Protein 1KOL (pdb70)

Foldseek 3Di:
DKWAWFQADPLFIAIDRDDADDQAAQVRHHDQQKFKWQFFKFFDDPQVLCVSNQFDPDDGGQGATQQTWGFTQGHGPNHDPDDGGFIWGFAQKQAQCPDPCVVVLVSQFHDPQAPQGGIAGARHPRHRPQHHDRMRMHMHGNCNRGIDTADPPPLCLVLVLVLSCLNAQLLLLLQQCVQQPQAAAFEEEEEDLALNSLSVQLNSVLRRYPAYEYEDQDVQSQVLQVVVPHHYDHQLAQPDQLVVVCVVPVGSATQGYEYQAAQQDFAGYNVRRVDGARQRVVQVNLVHHAALTEYGYSHDFAQATPPDDDPCSRRRHHDHPVVSSVVRNYHYHYDGRSSVVPSVVVSVCVSVVVTSSSSSQAEDEDESNCVRVVSVVVSVPRSHIYMYRHVPNDPD/DKWFWFQAPPLFI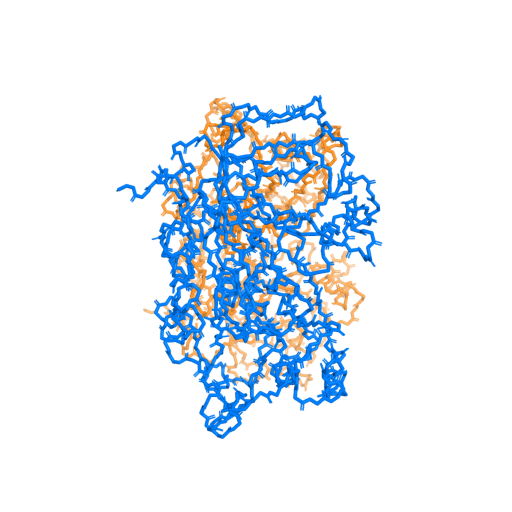AIDRDDQDDQAAQVRHHDQQKFKWQFFKFWDDVQNLCVSNQFAPQDGGQGATQQTWGFGQGGGPPHDPDDGGFTWGFAQKQAQCPDPCVVVLVSQFHPPQAPPGGIAGARHPRHNRQHHDNMRMHMHGNCNRGIDTAPDPVLCLVLVLVLSCLNAQLLLLLQQCVQQVQAAAFEEEEEDLALNSLSVQLNSVLRRYPAYEYEDQDVQSQVLLVVVPHHYDHQLAQPDQLNVVCVVPVGSATQGYEYQAAQQAFAGYNVRRVHGARQRVVQVNLVHHAALTEGRYSHDQDQATPPDPDPCSRRRHHDHPVVSSVVRNYHYHYGGRSSVVCSVVVSVCVSVVVTSSSSSQAEDEDESNCVRVVSVVVSVPNSYIYMYRHVCPNPD

InterPro domains:
  IPR002328 Alcohol dehydrogenase, zinc-type, conserved site [PS00059] (67-81)
  IPR007698 Alanine dehydrogenase/pyridine nucleotide transhydrogenase, NAD(H)-binding domain [PF01262] (183-229)
  IPR011032 GroES-like superfamily [SSF50129] (4-188)
  IPR013154 Alcohol dehydrogenase-like, N-terminal [PF08240] (35-154)
  IPR014184 Formaldehyde dehydrogenase, glutathione-independent [TIGR02819] (2-395)
  IPR036291 NAD(P)-binding domain superfamily [SSF51735] (162-356)

Sequence (792 aa):
GNRGVVYLGSGKVEVQKIDYPKMQDPRGKKIEHGVILKVVSTNICGSDQHMVRGRTTAQVGLVLGHEITGEVIEKGRDVENLQIGDLVSVPFNVACGRCRSCKEMHTGVCLTVNPARAGGAYGYVDMGDWTGGQAEYVLVPYADFNLLKLPDRDKAMEKIRDLTCLSDILPTGYHGAVTAGVGPGSTVYVAGAGPVGLAAAASARLLGAAVVIVGDLNPARLAHAKAQGFEIADLSLDTPLHEQIAALLGEPEVDCAVDAVGFEARGHGHEGAKHEAPATVLNSLMQVTRVAGKIGIPGLYVTEDPGAVDAAAKIGSLSIRFGLGWAKSHSFHTGQTPVMKYNRALMQAIMWDRINIAEVVGVQVISLDDAPRGYGEFDAGVPKKFVIDPHKTFSAGNRGVVYLGSGKVEVQKIDYPKMQDPRGKKIEHGVILKVVSTNICGSDQHMVRGRTTAQVGLVLGHEITGEVIEKGRDVENLQIGDLVSVPFNVACGRCRSCKEMHTGVCLTVNPARAGGAYGYVDMGDWTGGQAEYVLVPYADFNLLKLPDRDKAMEKIRDLTCLSDILPTGYHGAVTAGVGPGSTVYVAGAGPVGLAAAASARLLGAAVVIVGDLNPARLAHAKAQGFEIADLSLDTPLHEQIAALLGEPEVDCAVDAVGFEARGHGHEGAKHEAPATVLNSLMQVTRVAGKIGIPGLYVTEDPGAVDAAAKIGSLSIRFGLGWAKSHSFHTGQTPVMKYNRALMQAIMWDRINIAEVVGVQVISLDDAPRGYGEFDAGVPKKFVIDPHKTFSA

B-factor: mean 18.4, std 9.2, range [7.93, 66.91]

Nearest PDB structures (foldseek):
  1kol-assembly1_A  TM=1.002E+00  e=2.043E-96  Pseudomonas putida
  4jlw-assembly1_D  TM=1.001E+00  e=5.997E-88  Pseudomonas aeruginosa LESB58
  2dph-assembly1_A  TM=9.824E-01  e=1.045E-66  Pseudomonas putida
  7xy9-assembly1_C  TM=7.991E-01  e=5.340E-27  Thermoanaerobacter brockii
  3fpc-assembly1_C  TM=8.073E-01  e=2.309E-26  Thermoanaerobacter brockii

Secondary structure (DSSP, 8-state):
-EEEEEEEETTEEEEEEEPPP-SB-TTS-B-SS-EEEEEEEEE--HHHHHHHTT-S-PPTTPBP---EEEEEEEE-TT--S--TT-EEE--SEE--SSSHHHHTT-GGG-SSS-SSSS-EEBT-TTS--BPP-SBSEEEESSHHHH-EEPS-HHHHHHTHHHHGGGGTHHHHHHHHHHHTT--TT-EEEEE--SHHHHHHHHHHHHTT-SEEEEEES-HHHHHHHHHTT-EEEETTSSS-HHHHHHHHHSSS-EEEEEE---TT-B-SSTTGGGSB-TTHHHHHHHHHEEEEEEEEE-S---S--TT-SSHHHHTT-----HHHHHHTT-EEEESS--HHHHHHHHHHHHHTTS--HHHHHTEEEE-GGGHHHHHHHHHHT-S-EEEE-TT-SS--/-EEEEEEEETTEEEEEEEPPP-SB-TTS-B-SS-EEEEEEEEE--HHHHHHHTT-S-PPTTPBP---EEEEEEEE-TT--S--TT-EEE--SEE--SSSHHHHTT-GGG-SSS-SSSS-EEBT-TTS--BPP-SBSEEEESSHHHH-EEPSSHHHHHHTHHHHGGGGTHHHHHHHHHHHTT--TT-EEEEE--SHHHHHHHHHHHHTT-SEEEEEES-HHHHHHHHHTT-EEEETTSSS-HHHHHHHHHSSS-EEEEEE-S-TT-B-SSTTGGGSB-TTHHHHHHHHHEEEEEEEEE-S---S--TT-SSTTGGGT-----HHHHHHTT-EEEESS--GGGTHHHHHHHHHTTS--HHHHHTEEEE-GGGHHHHHHHHHTT-S-EEEE-TT-SS--

GO terms:
  GO:0140087 acetaldehyde dehydrogenase (NAD+) activity (F, EXP)
  GO:0018467 formaldehyde dehydrogenase (NAD+) activity (F, EXP)
  GO:0047895 formaldehyde dismutase activity (F, EXP)

Solvent-accessible surface area: 30497 Å² total; per-residue (Å²): 86,8,70,0,0,6,14,58,10,114,48,134,15,76,33,63,174,26,118,85,20,119,35,57,30,50,86,39,129,185,20,84,18,0,0,3,0,72,0,6,0,0,0,0,4,28,21,0,31,19,2,12,97,30,26,10,67,20,142,98,45,43,21,0,0,2,0,0,0,0,32,0,57,79,77,7,220,62,11,143,94,6,109,101,33,28,14,0,0,0,1,7,1,0,0,3,20,133,11,175,13,4,148,92,106,101,3,5,70,0,95,80,4,9,103,87,106,44,1,0,0,1,0,15,20,58,13,5,113,12,81,1,0,0,0,29,40,3,21,0,0,38,0,51,62,2,21,20,115,8,32,103,142,118,128,0,36,134,36,0,92,22,0,0,0,0,0,7,0,0,0,11,0,21,25,0,0,55,31,1,37,10,16,13,0,12,15,0,1,0,4,7,0,13,10,28,0,2,0,0,0,1,0,0,75,6,15,0,2,6,11,7,0,0,0,22,44,34,99,46,30,6,61,34,0,114,84,35,59,8,44,48,0,30,9,34,91,112,63,59,12,64,87,22,0,33,91,63,35,74,68,63,38,0,24,4,0,0,0,17,48,0,9,26,1,114,8,63,12,107,108,27,16,109,112,43,37,14,12,23,7,15,44,15,0,0,83,2,0,68,96,72,8,97,0,0,11,21,11,32,59,29,76,95,3,70,40,12,76,76,76,47,5,95,115,30,65,35,104,70,157,117,52,34,0,182,76,24,80,19,40,64,63,103,40,54,3,15,0,50,115,17,7,114,23,1,15,47,0,2,31,86,103,65,19,88,0,12,97,1,1,14,28,63,36,11,28,2,94,34,0,42,129,0,13,41,60,6,58,89,12,39,36,61,0,1,0,0,0,15,53,80,62,42,39,129,76,5,76,0,0,6,13,62,9,101,44,125,17,77,32,62,168,26,121,82,21,123,30,41,27,46,114,33,154,135,15,69,29,0,0,3,0,71,0,5,0,0,0,0,5,26,19,0,32,20,2,13,102,30,26,10,51,14,136,95,40,41,23,0,0,2,0,0,0,0,40,0,59,76,73,4,211,96,12,145,91,6,110,103,30,26,16,0,0,0,0,6,1,0,0,3,21,158,11,174,13,5,146,93,101,100,3,4,70,0,95,83,5,9,102,88,107,43,2,0,0,1,0,14,20,58,12,4,116,13,82,1,0,0,0,28,42,3,20,0,0,41,0,55,61,2,22,22,115,11,35,124,154,114,139,0,38,148,58,0,95,21,0,0,0,0,0,6,0,0,0,12,0,21,27,0,0,54,30,1,38,10,16,15,0,12,14,0,2,0,5,7,0,14,10,28,0,2,0,0,0,1,0,0,64,6,14,0,2,5,11,6,0,0,0,21,56,31,99,44,31,6,64,35,0,118,83,41,59,8,47,48,0,32,10,37,89,113,60,59,10,59,86,21,0,33,93,62,36,72,69,63,37,0,24,5,0,0,0,16,49,0,10,25,1,98,8,63,12,108,131,25,5,125,113,48,38,14,12,22,8,16,44,12,0,0,70,0,0,71,95,73,8,95,1,0,10,21,11,32,63,29,76,85,3,72,41,11,78,75,85,51,6,92,118,35,57,39,107,67,160,118,51,44,0,182,75,24,78,19,45,64,62,104,40,53,3,13,0,52,104,18,7,113,25,1,13,44,0,2,33,88,101,64,16,55,0,11,111,0,1,15,27,68,34,19,42,1,77,48,0,42,147,2,12,41,70,6,60,87,12,36,35,59,0,3,0,0,1,10,48,150,65,40,46,131

Structure (mmCIF, N/CA/C/O backbone):
data_1KOL
#
_entry.id   1KOL
#
_cell.length_a   85.686
_cell.length_b   85.686
_cell.length_c   190.752
_cell.angle_alpha   90.00
_cell.angle_beta   90.00
_cell.angle_gamma   120.00
#
_symmetry.space_group_name_H-M   'P 31 1 2'
#
loop_
_entity.id
_entity.type
_entity.pdbx_description
1 polymer 'formaldehyde dehydrogenase'
2 non-polymer 'ZINC ION'
3 non-polymer 'SULFATE ION'
4 non-polymer NICOTINAMIDE-ADENINE-DINUCLEOTIDE
5 water water
#
loop_
_atom_site.group_PDB
_atom_site.id
_atom_site.type_symbol
_atom_site.label_atom_id
_atom_site.label_alt_id
_atom_site.label_comp_id
_atom_site.label_asym_id
_atom_site.label_entity_id
_atom_site.label_seq_id
_atom_site.pdbx_PDB_ins_code
_atom_site.Cartn_x
_atom_site.Cartn_y
_atom_site.Cartn_z
_atom_site.occupancy
_atom_site.B_iso_or_equiv
_atom_site.auth_seq_id
_atom_site.auth_comp_id
_atom_site.auth_asym_id
_atom_site.auth_atom_id
_atom_site.pdbx_PDB_model_num
ATOM 1 N N . GLY A 1 2 ? -54.540 65.778 73.206 1.00 26.08 2 GLY A N 1
ATOM 2 C CA . GLY A 1 2 ? -55.258 64.608 73.760 1.00 23.17 2 GLY A CA 1
ATOM 3 C C . GLY A 1 2 ? -54.307 63.409 73.896 1.00 22.43 2 GLY A C 1
ATOM 4 O O . GLY A 1 2 ? -53.087 63.519 73.773 1.00 23.13 2 GLY A O 1
ATOM 5 N N . ASN A 1 3 ? -54.912 62.259 74.115 1.00 21.04 3 ASN A N 1
ATOM 6 C CA . ASN A 1 3 ? -54.165 61.008 74.278 1.00 19.83 3 ASN A CA 1
ATOM 7 C C . ASN A 1 3 ? -55.077 59.843 73.921 1.00 20.17 3 ASN A C 1
ATOM 8 O O . ASN A 1 3 ? -56.308 59.927 73.985 1.00 20.47 3 ASN A O 1
ATOM 13 N N . ARG A 1 4 ? -54.464 58.708 73.615 1.00 19.48 4 ARG A N 1
ATOM 14 C CA . ARG A 1 4 ? -55.270 57.506 73.391 1.00 20.78 4 ARG A CA 1
ATOM 15 C C . ARG A 1 4 ? -54.357 56.322 73.735 1.00 18.94 4 ARG A C 1
ATOM 16 O O . ARG A 1 4 ? -53.151 56.538 73.738 1.00 18.32 4 ARG A O 1
ATOM 24 N N . GLY A 1 5 ? -54.997 55.227 74.092 1.00 19.16 5 GLY A N 1
ATOM 25 C CA . GLY A 1 5 ? -54.183 54.068 74.494 1.00 18.75 5 GLY A CA 1
ATOM 26 C C . GLY A 1 5 ? -55.009 52.792 74.382 1.00 19.09 5 GLY A C 1
ATOM 27 O O . GLY A 1 5 ? -56.199 52.805 74.087 1.00 18.05 5 GLY A O 1
ATOM 28 N N . VAL A 1 6 ? -54.334 51.677 74.677 1.00 18.04 6 VAL A N 1
ATOM 29 C CA . VAL A 1 6 ? -54.940 50.364 74.641 1.00 17.82 6 VAL A CA 1
ATOM 30 C C . VAL A 1 6 ? -55.637 50.048 75.957 1.00 18.09 6 VAL A C 1
ATOM 31 O O . VAL A 1 6 ? -55.012 50.077 77.017 1.00 17.90 6 VAL A O 1
ATOM 35 N N . VAL A 1 7 ? -56.947 49.846 75.879 1.00 17.58 7 VAL A N 1
ATOM 36 C CA . VAL A 1 7 ? -57.751 49.590 77.075 1.00 17.38 7 VAL A CA 1
ATOM 37 C C . VAL A 1 7 ? -58.274 48.160 77.096 1.00 18.01 7 VAL A C 1
ATOM 38 O O . VAL A 1 7 ? -58.756 47.668 76.070 1.00 18.63 7 VAL A O 1
ATOM 42 N N . TYR A 1 8 ? -58.088 47.511 78.242 1.00 18.15 8 TYR A N 1
ATOM 43 C CA . TYR A 1 8 ? -58.610 46.166 78.461 1.00 19.36 8 TYR A CA 1
ATOM 44 C C . TYR A 1 8 ? -60.130 46.223 78.630 1.00 20.89 8 TYR A C 1
ATOM 45 O O . TYR A 1 8 ? -60.600 46.957 79.500 1.00 20.89 8 TYR A O 1
ATOM 54 N N . LEU A 1 9 ? -60.866 45.430 77.864 1.00 22.16 9 LEU A N 1
ATOM 55 C CA . LEU A 1 9 ? -62.324 45.474 77.937 1.00 24.62 9 LEU A CA 1
ATOM 56 C C . LEU A 1 9 ? -62.957 44.260 78.592 1.00 26.12 9 LEU A C 1
ATOM 57 O O . LEU A 1 9 ? -64.187 44.219 78.735 1.00 27.11 9 LEU A O 1
ATOM 62 N N . GLY A 1 10 ? -62.157 43.266 78.939 1.00 26.25 10 GLY A N 1
ATOM 63 C CA . GLY A 1 10 ? -62.703 42.039 79.524 1.00 25.92 10 GLY A CA 1
ATOM 64 C C . GLY A 1 10 ? -63.039 41.077 78.389 1.00 25.96 10 GLY A C 1
ATOM 65 O O . GLY A 1 10 ? -63.029 41.433 77.208 1.00 25.64 10 GLY A O 1
ATOM 66 N N . SER A 1 11 ? -63.200 39.807 78.726 1.00 26.17 11 SER A N 1
ATOM 67 C CA . SER A 1 11 ? -63.508 38.753 77.772 1.00 26.20 11 SER A CA 1
ATOM 68 C C . SER A 1 11 ? -62.520 38.643 76.624 1.00 26.09 11 SER A C 1
ATOM 69 O O . SER A 1 11 ? -62.865 38.428 75.459 1.00 24.32 11 SER A O 1
ATOM 72 N N . GLY A 1 12 ? -61.230 38.796 76.920 1.00 25.44 12 GLY A N 1
ATOM 73 C CA . GLY A 1 12 ? -60.153 38.667 75.963 1.00 26.04 12 GLY A CA 1
ATOM 74 C C . GLY A 1 12 ? -60.044 39.769 74.933 1.00 25.49 12 GLY A C 1
ATOM 75 O O . GLY A 1 12 ? -59.268 39.656 73.979 1.00 26.05 12 GLY A O 1
ATOM 76 N N . LYS A 1 13 ? -60.725 40.896 75.130 1.00 25.97 13 LYS A N 1
ATOM 77 C CA . LYS A 1 13 ? -60.714 41.973 74.164 1.00 26.05 13 LYS A CA 1
ATOM 78 C C . LYS A 1 13 ? -59.957 43.205 74.653 1.00 23.78 13 LYS A C 1
ATOM 79 O O . LYS A 1 13 ? -60.046 43.582 75.816 1.00 23.59 13 LYS A O 1
ATOM 85 N N . VAL A 1 14 ? -59.293 43.872 73.711 1.00 22.20 14 VAL A N 1
ATOM 86 C CA . VAL A 1 14 ? -58.712 45.178 73.986 1.00 21.83 14 VAL A CA 1
ATOM 87 C C . VAL A 1 14 ? -59.169 46.113 72.862 1.00 21.82 14 VAL A C 1
ATOM 88 O O . VAL A 1 14 ? -59.510 45.661 71.769 1.00 21.14 14 VAL A O 1
ATOM 92 N N . GLU A 1 15 ? -59.085 47.404 73.122 1.00 21.71 15 GLU A N 1
ATOM 93 C CA . GLU A 1 15 ? -59.443 48.374 72.079 1.00 23.93 15 GLU A CA 1
ATOM 94 C C . GLU A 1 15 ? -58.758 49.698 72.367 1.00 22.56 15 GLU A C 1
ATOM 95 O O . GLU A 1 15 ? -58.549 50.065 73.529 1.00 22.31 15 GLU A O 1
ATOM 101 N N . VAL A 1 16 ? -58.377 50.378 71.292 1.00 21.68 16 VAL A N 1
ATOM 102 C CA . VAL A 1 16 ? -57.790 51.709 71.437 1.00 21.78 16 VAL A CA 1
ATOM 103 C C . VAL A 1 16 ? -58.912 52.699 71.719 1.00 22.53 16 VAL A C 1
ATOM 104 O O . VAL A 1 16 ? -59.956 52.644 71.060 1.00 22.29 16 VAL A O 1
ATOM 108 N N . GLN A 1 17 ? -58.718 53.520 72.737 1.00 21.36 17 GLN A N 1
ATOM 109 C CA . GLN A 1 17 ? -59.728 54.503 73.112 1.00 22.46 17 GLN A CA 1
ATOM 110 C C . GLN A 1 17 ? -59.029 55.813 73.474 1.00 23.63 17 GLN A C 1
ATOM 111 O O . GLN A 1 17 ? -57.850 55.810 73.833 1.00 22.31 17 GLN A O 1
ATOM 117 N N . LYS A 1 18 ? -59.808 56.891 73.399 1.00 23.54 18 LYS A N 1
ATOM 118 C CA . LYS A 1 18 ? -59.266 58.174 73.855 1.00 24.30 18 LYS A CA 1
ATOM 119 C C . LYS A 1 18 ? -59.138 58.085 75.369 1.00 23.55 18 LYS A C 1
ATOM 120 O O . LYS A 1 18 ? -59.995 57.483 76.025 1.00 22.15 18 LYS A O 1
ATOM 126 N N . ILE A 1 19 ? -58.002 58.525 75.908 1.00 22.50 19 ILE A N 1
ATOM 127 C CA . ILE A 1 19 ? -57.793 58.470 77.358 1.00 21.94 19 ILE A CA 1
ATOM 128 C C . ILE A 1 19 ? -57.286 59.833 77.815 1.00 21.76 19 ILE A C 1
ATOM 129 O O . ILE A 1 19 ? -56.892 60.644 76.968 1.00 21.86 19 ILE A O 1
ATOM 134 N N . ASP A 1 20 ? -57.252 60.086 79.125 1.00 22.16 20 ASP A N 1
ATOM 135 C CA . ASP A 1 20 ? -56.780 61.394 79.571 1.00 23.37 20 ASP A CA 1
ATOM 136 C C . ASP A 1 20 ? -55.318 61.663 79.232 1.00 23.20 20 ASP A C 1
ATOM 137 O O . ASP A 1 20 ? -54.491 60.749 79.251 1.00 22.01 20 ASP A O 1
ATOM 142 N N . TYR A 1 21 ? -54.994 62.914 78.932 1.00 21.35 21 TYR A N 1
ATOM 143 C CA . TYR A 1 21 ? -53.586 63.293 78.747 1.00 20.43 21 TYR A CA 1
ATOM 144 C C . TYR A 1 21 ? -52.959 63.149 80.132 1.00 21.07 21 TYR A C 1
ATOM 145 O O . TYR A 1 21 ? -53.634 63.405 81.136 1.00 21.05 21 TYR A O 1
ATOM 154 N N . PRO A 1 22 ? -51.711 62.708 80.225 1.00 20.85 22 PRO A N 1
ATOM 155 C CA . PRO A 1 22 ? -51.067 62.521 81.517 1.00 20.98 22 PRO A CA 1
ATOM 156 C C . PRO A 1 22 ? -50.967 63.804 82.323 1.00 20.89 22 PRO A C 1
ATOM 157 O O . PRO A 1 22 ? -50.755 64.886 81.779 1.00 20.91 22 PRO A O 1
ATOM 161 N N . LYS A 1 23 ? -50.996 63.656 83.647 1.00 21.06 23 LYS A N 1
ATOM 162 C CA . LYS A 1 23 ? -50.823 64.782 84.547 1.00 21.93 23 LYS A CA 1
ATOM 163 C C . LYS A 1 23 ? -49.618 64.483 85.442 1.00 20.45 23 LYS A C 1
ATOM 164 O O . LYS A 1 23 ? -49.374 63.308 85.747 1.00 19.96 23 LYS A O 1
ATOM 170 N N . MET A 1 24 ? -49.015 65.539 85.955 1.00 20.27 24 MET A N 1
ATOM 171 C CA . MET A 1 24 ? -47.891 65.373 86.885 1.00 19.33 24 MET A CA 1
ATOM 172 C C . MET A 1 24 ? -48.390 65.093 88.295 1.00 18.44 24 MET A C 1
ATOM 173 O O . MET A 1 24 ? -48.235 65.934 89.204 1.00 18.15 24 MET A O 1
ATOM 178 N N . GLN A 1 25 ? -48.919 63.913 88.511 1.00 19.18 25 GLN A N 1
ATOM 179 C CA . GLN A 1 25 ? -49.425 63.495 89.806 1.00 20.84 25 GLN A CA 1
ATOM 180 C C . GLN A 1 25 ? -49.337 61.980 89.902 1.00 21.11 25 GLN A C 1
ATOM 181 O O . GLN A 1 25 ? -49.185 61.315 88.873 1.00 19.53 25 GLN A O 1
ATOM 187 N N . ASP A 1 26 ? -49.404 61.472 91.134 1.00 19.86 26 ASP A N 1
ATOM 188 C CA . ASP A 1 26 ? -49.382 60.020 91.298 1.00 20.43 26 ASP A CA 1
ATOM 189 C C . ASP A 1 26 ? -50.804 59.525 91.090 1.00 19.91 26 ASP A C 1
ATOM 190 O O . ASP A 1 26 ? -51.750 60.307 90.928 1.00 21.09 26 ASP A O 1
ATOM 195 N N . PRO A 1 27 ? -50.997 58.220 91.185 1.00 19.63 27 PRO A N 1
ATOM 196 C CA . PRO A 1 27 ? -52.291 57.607 90.944 1.00 19.37 27 PRO A CA 1
ATOM 197 C C . PRO A 1 27 ? -53.295 57.943 92.033 1.00 21.57 27 PRO A C 1
ATOM 198 O O . PRO A 1 27 ? -54.487 57.823 91.742 1.00 23.23 27 PRO A O 1
ATOM 202 N N . ARG A 1 28 ? -52.827 58.451 93.170 1.00 20.88 28 ARG A N 1
ATOM 203 C CA . ARG A 1 28 ? -53.735 58.862 94.23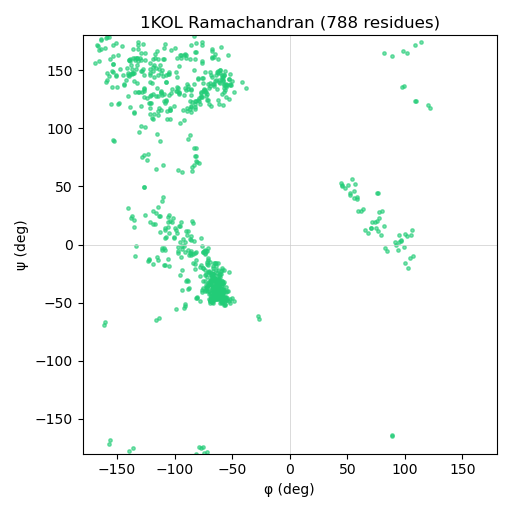5 1.00 23.02 28 ARG A CA 1
ATOM 204 C C . ARG A 1 28 ? -54.116 60.332 94.082 1.00 23.76 28 ARG A C 1
ATOM 205 O O . ARG A 1 28 ? -54.804 60.901 94.928 1.00 24.15 28 ARG A O 1
ATOM 213 N N . GLY A 1 29 ? -53.640 61.000 93.036 1.00 23.75 29 GLY A N 1
ATOM 214 C CA . GLY A 1 29 ? -53.953 62.373 92.720 1.00 24.78 29 GLY A CA 1
ATOM 215 C C . GLY A 1 29 ? -53.015 63.425 93.278 1.00 24.68 29 GLY A C 1
ATOM 216 O O . GLY A 1 29 ? -53.182 64.626 93.033 1.00 24.89 29 GLY A O 1
ATOM 217 N N . LYS A 1 30 ? -51.998 63.008 94.020 1.00 24.84 30 LYS A N 1
ATOM 218 C CA . LYS A 1 30 ? -51.041 63.932 94.622 1.00 26.10 30 LYS A CA 1
ATOM 219 C C . LYS A 1 30 ? -50.027 64.443 93.602 1.00 25.77 30 LYS A C 1
ATOM 220 O O . LYS A 1 30 ? -49.346 63.638 92.968 1.00 24.56 30 LYS A O 1
ATOM 226 N N . LYS A 1 31 ? -49.967 65.755 93.409 1.00 23.85 31 LYS A N 1
ATOM 227 C CA . LYS A 1 31 ? -49.055 66.361 92.453 1.00 23.96 31 LYS A CA 1
ATOM 228 C C . LYS A 1 31 ? -47.596 66.016 92.739 1.00 21.39 31 LYS A C 1
ATOM 229 O O . LYS A 1 31 ? -47.183 65.988 93.899 1.00 20.30 31 LYS A O 1
ATOM 235 N N . ILE A 1 32 ? -46.815 65.784 91.683 1.00 18.47 32 ILE A N 1
ATOM 236 C CA . ILE A 1 32 ? -45.401 65.463 91.879 1.00 16.69 32 ILE A CA 1
ATOM 237 C C . ILE A 1 32 ? -44.539 66.393 91.044 1.00 15.56 32 ILE A C 1
ATOM 238 O O . ILE A 1 32 ? -45.013 66.912 90.027 1.00 16.47 32 ILE A O 1
ATOM 243 N N . GLU A 1 33 ? -43.307 66.692 91.458 1.00 13.65 33 GLU A N 1
ATOM 244 C CA . GLU A 1 33 ? -42.373 67.496 90.698 1.00 13.51 33 GLU A CA 1
ATOM 245 C C . GLU A 1 33 ? -41.202 66.676 90.137 1.00 12.53 33 GLU A C 1
ATOM 246 O O . GLU A 1 33 ? -40.336 67.214 89.440 1.00 12.88 33 GLU A O 1
ATOM 252 N N . HIS A 1 34 ? -41.183 65.384 90.474 1.00 11.99 34 HIS A N 1
ATOM 253 C CA . HIS A 1 34 ? -40.060 64.567 90.028 1.00 12.39 34 HIS A CA 1
ATOM 254 C C . HIS A 1 34 ? -40.316 63.748 88.776 1.00 12.95 34 HIS A C 1
ATOM 255 O O . HIS A 1 34 ? -39.456 62.907 88.417 1.00 12.83 34 HIS A O 1
ATOM 262 N N . GLY A 1 35 ? -41.431 63.992 88.086 1.00 13.00 35 GLY A N 1
ATOM 263 C CA . GLY A 1 35 ? -41.728 63.205 86.895 1.00 13.63 35 GLY A CA 1
ATOM 264 C C . GLY A 1 35 ? -41.604 63.960 85.581 1.00 13.18 35 GLY A C 1
ATOM 265 O O . GLY A 1 35 ? -41.204 65.111 85.500 1.00 13.18 35 GLY A O 1
ATOM 266 N N . VAL A 1 36 ? -41.655 63.171 84.496 1.00 13.03 36 VAL A N 1
ATOM 267 C CA . VAL A 1 36 ? -41.656 63.735 83.150 1.00 13.45 36 VAL A CA 1
ATOM 268 C C . VAL A 1 36 ? -42.871 63.184 82.419 1.00 11.80 36 VAL A C 1
ATOM 269 O O . VAL A 1 36 ? -43.409 62.119 82.713 1.00 12.58 36 VAL A O 1
ATOM 273 N N . ILE A 1 37 ? -43.288 63.899 81.371 1.00 12.86 37 ILE A N 1
ATOM 274 C CA . ILE A 1 37 ? -44.330 63.375 80.483 1.00 13.30 37 ILE A CA 1
ATOM 275 C C . ILE A 1 37 ? -43.609 63.089 79.158 1.00 12.89 37 ILE A C 1
ATOM 276 O O . ILE A 1 37 ? -42.755 63.883 78.741 1.00 13.02 37 ILE A O 1
ATOM 281 N N . LEU A 1 38 ? -43.797 61.869 78.668 1.00 14.24 38 LEU A N 1
ATOM 282 C CA . LEU A 1 38 ? -43.144 61.500 77.428 1.00 13.49 38 LEU A CA 1
ATOM 283 C C . LEU A 1 38 ? -44.129 61.480 76.252 1.00 14.21 38 LEU A C 1
ATOM 284 O O . LEU A 1 38 ? -45.255 60.997 76.382 1.00 13.10 38 LEU A O 1
ATOM 289 N N . LYS A 1 39 ? -43.597 61.838 75.091 1.00 15.07 39 LYS A N 1
ATOM 290 C CA . LYS A 1 39 ? -44.253 61.491 73.818 1.00 16.10 39 LYS A CA 1
ATOM 291 C C . LYS A 1 39 ? -43.736 60.073 73.512 1.00 14.66 39 LYS A C 1
ATOM 292 O O . LYS A 1 39 ? -42.496 59.957 73.462 1.00 16.49 39 LYS A O 1
ATOM 298 N N . VAL A 1 40 ? -44.615 59.095 73.416 1.00 15.05 40 VAL A N 1
ATOM 299 C CA . VAL A 1 40 ? -44.148 57.710 73.234 1.00 14.20 40 VAL A CA 1
ATOM 300 C C . VAL A 1 40 ? -43.591 57.454 71.838 1.00 15.73 40 VAL A C 1
ATOM 301 O O . VAL A 1 40 ? -44.278 57.678 70.838 1.00 14.62 40 VAL A O 1
ATOM 305 N N . VAL A 1 41 ? -42.344 56.976 71.786 1.00 14.43 41 VAL A N 1
ATOM 306 C CA . VAL A 1 41 ? -41.663 56.668 70.527 1.00 15.15 41 VAL A CA 1
ATOM 307 C C . VAL A 1 41 ? -41.933 55.218 70.160 1.00 16.21 41 VAL A C 1
ATOM 308 O O . VAL A 1 41 ? -42.437 54.925 69.078 1.00 15.25 41 VAL A O 1
ATOM 312 N N . SER A 1 42 ? -41.695 54.293 71.097 1.00 14.08 42 SER A N 1
ATOM 313 C CA . SER A 1 42 ? -41.984 52.891 70.820 1.00 14.41 42 SER A CA 1
ATOM 314 C C . SER A 1 42 ? -42.538 52.297 72.118 1.00 15.35 42 SER A C 1
ATOM 315 O O . SER A 1 42 ? -42.061 52.708 73.178 1.00 15.84 42 SER A O 1
ATOM 318 N N . THR A 1 43 ? -43.510 51.434 71.982 1.00 13.79 43 THR A N 1
ATOM 319 C CA . THR A 1 43 ? -44.140 50.845 73.181 1.00 14.59 43 THR A CA 1
ATOM 320 C C . THR A 1 43 ? -44.623 49.451 72.855 1.00 14.13 43 THR A C 1
ATOM 321 O O . THR A 1 43 ? -45.349 49.219 71.893 1.00 13.27 43 THR A O 1
ATOM 325 N N . ASN A 1 44 ? -44.130 48.434 73.582 1.00 12.87 44 ASN A N 1
ATOM 326 C CA . ASN A 1 44 ? -44.358 47.055 73.169 1.00 12.81 44 ASN A CA 1
ATOM 327 C C . ASN A 1 44 ? -45.483 46.339 73.892 1.00 14.29 44 ASN A C 1
ATOM 328 O O . ASN A 1 44 ? -46.015 46.765 74.922 1.00 13.99 44 ASN A O 1
ATOM 333 N N . ILE A 1 45 ? -45.841 45.167 73.354 1.00 13.38 45 ILE A N 1
ATOM 334 C CA . ILE A 1 45 ? -46.819 44.268 73.949 1.00 13.45 45 ILE A CA 1
ATOM 335 C C . ILE A 1 45 ? -46.101 43.083 74.585 1.00 14.91 45 ILE A C 1
ATOM 336 O O . ILE A 1 45 ? -45.281 42.435 73.934 1.00 14.35 45 ILE A O 1
ATOM 341 N N . CYS A 1 46 ? -46.414 42.804 75.846 1.00 14.60 46 CYS A N 1
ATOM 342 C CA . CYS A 1 46 ? -45.738 41.723 76.574 1.00 14.58 46 CYS A CA 1
ATOM 343 C C . CYS A 1 46 ? -46.577 40.509 76.859 1.00 14.28 46 CYS A C 1
ATOM 344 O O . CYS A 1 46 ? -47.795 40.556 77.003 1.00 14.04 46 CYS A O 1
ATOM 347 N N . GLY A 1 47 ? -45.936 39.363 77.126 1.00 14.72 47 GLY A N 1
ATOM 348 C CA . GLY A 1 47 ? -46.612 38.157 77.589 1.00 14.07 47 GLY A CA 1
ATOM 349 C C . GLY A 1 47 ? -47.354 38.423 78.896 1.00 15.27 47 GLY A C 1
ATOM 350 O O . GLY A 1 47 ? -48.379 37.797 79.152 1.00 15.01 47 GLY A O 1
ATOM 351 N N . SER A 1 48 ? -46.848 39.323 79.746 1.00 14.29 48 SER A N 1
ATOM 352 C CA . SER A 1 48 ? -47.586 39.677 80.962 1.00 14.23 48 SER A CA 1
ATOM 353 C C . SER A 1 48 ? -48.915 40.318 80.595 1.00 14.39 48 SER A C 1
ATOM 354 O O . SER A 1 48 ? -49.900 40.080 81.305 1.00 14.98 48 SER A O 1
ATOM 357 N N . ASP A 1 49 ? -48.938 41.138 79.538 1.00 13.69 49 ASP A N 1
ATOM 358 C CA . ASP A 1 49 ? -50.198 41.750 79.113 1.00 14.64 49 ASP A CA 1
ATOM 359 C C . ASP A 1 49 ? -51.175 40.677 78.653 1.00 15.22 49 ASP A C 1
ATOM 360 O O . ASP A 1 49 ? -52.365 40.721 78.964 1.00 14.92 49 ASP A O 1
ATOM 365 N N . GLN A 1 50 ? -50.654 39.680 77.929 1.00 15.02 50 GLN A N 1
ATOM 366 C CA . GLN A 1 50 ? -51.482 38.559 77.489 1.00 15.54 50 GLN A CA 1
ATOM 367 C C . GLN A 1 50 ? -52.090 37.813 78.661 1.00 15.81 50 GLN A C 1
ATOM 368 O O . GLN A 1 50 ? -53.242 37.374 78.611 1.00 16.44 50 GLN A O 1
ATOM 374 N N . HIS A 1 51 ? -51.338 37.611 79.767 1.00 15.92 51 HIS A N 1
ATOM 375 C CA . HIS A 1 51 ? -51.950 36.969 80.934 1.00 16.27 51 HIS A CA 1
ATOM 376 C C . HIS A 1 51 ? -53.175 37.777 81.377 1.00 17.39 51 HIS A C 1
ATOM 377 O O . HIS A 1 51 ? -54.200 37.180 81.723 1.00 17.73 51 HIS A O 1
ATOM 384 N N . MET A 1 52 ? -53.073 39.098 81.448 1.00 18.65 52 MET A N 1
ATOM 385 C CA . MET A 1 52 ? -54.180 39.950 81.863 1.00 18.53 52 MET A CA 1
ATOM 386 C C . MET A 1 52 ? -55.330 39.906 80.865 1.00 19.08 52 MET A C 1
ATOM 387 O O . MET A 1 52 ? -56.483 39.710 81.259 1.00 19.42 52 MET A O 1
ATOM 392 N N . VAL A 1 53 ? -55.025 40.047 79.576 1.00 19.30 53 VAL A N 1
ATOM 393 C CA . VAL A 1 53 ? -56.080 40.008 78.555 1.00 18.74 53 VAL A CA 1
ATOM 394 C C . VAL A 1 53 ? -56.770 38.660 78.502 1.00 20.29 53 VAL A C 1
ATOM 395 O O . VAL A 1 53 ? -57.992 38.629 78.291 1.00 19.69 53 VAL A O 1
ATOM 399 N N . ARG A 1 54 ? -56.121 37.548 78.826 1.00 18.49 54 ARG A N 1
ATOM 400 C CA . ARG A 1 54 ? -56.749 36.241 78.887 1.00 18.78 54 ARG A CA 1
ATOM 401 C C . ARG A 1 54 ? -57.613 36.041 80.128 1.00 18.99 54 ARG A C 1
ATOM 402 O O . ARG A 1 54 ? -58.150 34.940 80.301 1.00 20.47 54 ARG A O 1
ATOM 410 N N . GLY A 1 55 ? -57.629 36.966 81.075 1.00 19.53 55 GLY A N 1
ATOM 411 C CA . GLY A 1 55 ? -58.437 36.890 82.277 1.00 19.86 55 GLY A CA 1
ATOM 412 C C . GLY A 1 55 ? -57.842 35.993 83.352 1.00 20.44 55 GLY A C 1
ATOM 413 O O . GLY A 1 55 ? -58.555 35.449 84.198 1.00 19.01 55 GLY A O 1
ATOM 414 N N . ARG A 1 56 ? -56.511 35.891 83.351 1.00 19.02 56 ARG A N 1
ATOM 415 C CA . ARG A 1 56 ? -55.807 35.036 84.298 1.00 19.95 56 ARG A CA 1
ATOM 416 C C . ARG A 1 56 ? -55.261 35.821 85.478 1.00 21.19 56 ARG A C 1
ATOM 417 O O . ARG A 1 56 ? -54.440 35.347 86.268 1.00 21.64 56 ARG A O 1
ATOM 425 N N . THR A 1 57 ? -55.707 37.074 85.606 1.00 20.91 57 THR A N 1
ATOM 426 C CA . THR A 1 57 ? -55.328 37.902 86.739 1.00 22.46 57 THR A CA 1
ATOM 427 C C . THR A 1 57 ? -56.593 38.613 87.240 1.00 23.27 57 THR A C 1
ATOM 428 O O . THR A 1 57 ? -57.695 38.451 86.725 1.00 22.56 57 THR A O 1
ATOM 432 N N . THR A 1 58 ? -56.388 39.480 88.210 1.00 24.44 58 THR A N 1
ATOM 433 C CA . THR A 1 58 ? -57.423 40.291 88.826 1.00 27.01 58 THR A CA 1
ATOM 434 C C . THR A 1 58 ? -57.619 41.615 88.121 1.00 27.41 58 THR A C 1
ATOM 435 O O . THR A 1 58 ? -58.416 42.456 88.548 1.00 27.97 58 THR A O 1
ATOM 439 N N . ALA A 1 59 ? -56.972 41.808 86.967 1.00 28.23 59 ALA A N 1
ATOM 440 C CA . ALA A 1 59 ? -57.112 43.043 86.203 1.00 28.54 59 ALA A CA 1
ATOM 441 C C . ALA A 1 59 ? -58.570 43.414 85.962 1.00 29.15 59 ALA A C 1
ATOM 442 O O . ALA A 1 59 ? -59.423 42.584 85.634 1.00 29.01 59 ALA A O 1
ATOM 444 N N . GLN A 1 60 ? -58.863 44.708 86.128 1.00 31.01 60 GLN A N 1
ATOM 445 C CA . GLN A 1 60 ? -60.224 45.200 85.972 1.00 32.65 60 GLN A CA 1
ATOM 446 C C . GLN A 1 60 ? -60.469 45.816 84.602 1.00 31.54 60 GLN A C 1
ATOM 447 O O . GLN A 1 60 ? -59.556 46.400 84.026 1.00 31.16 60 GLN A O 1
ATOM 453 N N . VAL A 1 61 ? -61.702 45.701 84.128 1.00 31.11 61 VAL A N 1
ATOM 454 C CA . VAL A 1 61 ? -62.118 46.324 82.880 1.00 30.83 61 VAL A CA 1
ATOM 455 C C . VAL A 1 61 ? -61.806 47.813 82.980 1.00 29.77 61 VAL A C 1
ATOM 456 O O . VAL A 1 61 ? -61.951 48.349 84.086 1.00 30.05 61 VAL A O 1
ATOM 460 N N . GLY A 1 62 ? -61.270 48.404 81.921 1.00 27.49 62 GLY A N 1
ATOM 461 C CA . GLY A 1 62 ? -60.924 49.820 81.932 1.00 25.75 62 GLY A CA 1
ATOM 462 C C . GLY A 1 62 ? -59.425 50.070 82.063 1.00 23.81 62 GLY A C 1
ATOM 463 O O . GLY A 1 62 ? -58.957 51.190 81.868 1.00 22.48 62 GLY A O 1
ATOM 464 N N . LEU A 1 63 ? -58.656 49.027 82.383 1.00 22.45 63 LEU A N 1
ATOM 465 C CA . LEU A 1 63 ? -57.218 49.157 82.557 1.00 20.90 63 LEU A CA 1
ATOM 466 C C . LEU A 1 63 ? -56.519 49.610 81.282 1.00 20.11 63 LEU A C 1
ATOM 467 O O . LEU A 1 63 ? -56.697 48.973 80.241 1.00 19.57 63 LEU A O 1
ATOM 472 N N . VAL A 1 64 ? -55.766 50.699 81.356 1.00 18.43 64 VAL A N 1
ATOM 473 C CA . VAL A 1 64 ? -54.938 51.124 80.228 1.00 17.69 64 VAL A CA 1
ATOM 474 C C . VAL A 1 64 ? -53.656 50.281 80.289 1.00 17.76 64 VAL A C 1
ATOM 475 O O . VAL A 1 64 ? -52.962 50.304 81.310 1.00 16.64 64 VAL A O 1
ATOM 479 N N . LEU A 1 65 ? -53.363 49.567 79.209 1.00 16.75 65 LEU A N 1
ATOM 480 C CA . LEU A 1 65 ? -52.184 48.691 79.207 1.00 16.21 65 LEU A CA 1
ATOM 481 C C . LEU A 1 65 ? -50.895 49.296 78.711 1.00 14.85 65 LEU A C 1
ATOM 482 O O . LEU A 1 65 ? -50.844 50.333 78.059 1.00 15.87 65 LEU A O 1
ATOM 487 N N . GLY A 1 66 ? -49.774 48.616 79.022 1.00 13.98 66 GLY A N 1
ATOM 488 C CA . GLY A 1 66 ? -48.472 48.966 78.506 1.00 13.65 66 GLY A CA 1
ATOM 489 C C . GLY A 1 66 ? -47.419 49.317 79.536 1.00 13.83 66 GLY A C 1
ATOM 490 O O . GLY A 1 66 ? -47.599 50.279 80.287 1.00 14.21 66 GLY A O 1
ATOM 491 N N . HIS A 1 67 ? -46.321 48.549 79.553 1.00 12.77 67 HIS A N 1
ATOM 492 C CA . HIS A 1 67 ? -45.275 48.885 80.531 1.00 12.76 67 HIS A CA 1
ATOM 493 C C . HIS A 1 67 ? -43.921 48.774 79.850 1.00 12.63 67 HIS A C 1
ATOM 494 O O . HIS A 1 67 ? -42.904 48.635 80.525 1.00 12.96 67 HIS A O 1
ATOM 501 N N . GLU A 1 68 ? -43.876 48.918 78.527 1.00 12.97 68 GLU A N 1
ATOM 502 C CA . GLU A 1 68 ? -42.602 48.778 77.809 1.00 12.60 68 GLU A CA 1
ATOM 503 C C . GLU A 1 68 ? -42.372 49.982 76.901 1.00 14.23 68 GLU A C 1
ATOM 504 O O . GLU A 1 68 ? -42.488 49.852 75.676 1.00 14.23 68 GLU A O 1
ATOM 510 N N . ILE A 1 69 ? -42.005 51.080 77.516 1.00 13.48 69 ILE A N 1
ATOM 511 C CA . ILE A 1 69 ? -41.995 52.393 76.879 1.00 13.38 69 ILE A CA 1
ATOM 512 C C . ILE A 1 69 ? -40.603 52.904 76.576 1.00 13.27 69 ILE A C 1
ATOM 513 O O . ILE A 1 69 ? -39.678 52.873 77.403 1.00 13.80 69 ILE A O 1
ATOM 518 N N . THR A 1 70 ? -40.460 53.534 75.408 1.00 12.73 70 THR A N 1
ATOM 519 C CA . THR A 1 70 ? -39.295 54.308 74.995 1.00 12.31 70 THR A CA 1
ATOM 520 C C . THR A 1 70 ? -39.889 55.630 74.490 1.00 13.55 70 THR A C 1
ATOM 521 O O . THR A 1 70 ? -40.921 55.549 73.815 1.00 12.89 70 THR A O 1
ATOM 525 N N . GLY A 1 71 ? -39.384 56.768 74.916 1.00 13.53 71 GLY A N 1
ATOM 526 C CA . GLY A 1 71 ? -40.073 58.014 74.547 1.00 14.33 71 GLY A CA 1
ATOM 527 C C . GLY A 1 71 ? -39.172 59.215 74.643 1.00 13.64 71 GLY A C 1
ATOM 528 O O . GLY A 1 71 ? -37.993 59.175 74.988 1.00 14.67 71 GLY A O 1
ATOM 529 N N . GLU A 1 72 ? -39.751 60.372 74.283 1.00 14.06 72 GLU A N 1
ATOM 530 C CA . GLU A 1 72 ? -39.059 61.648 74.249 1.00 13.73 72 GLU A CA 1
ATOM 531 C C . GLU A 1 72 ? -39.609 62.560 75.358 1.00 13.31 72 GLU A C 1
ATOM 532 O O . GLU A 1 72 ? -40.835 62.624 75.473 1.00 14.26 72 GLU A O 1
ATOM 538 N N . VAL A 1 73 ? -38.736 63.176 76.125 1.00 13.57 73 VAL A N 1
ATOM 539 C CA . VAL A 1 73 ? -39.218 64.029 77.216 1.00 12.66 73 VAL A CA 1
ATOM 540 C C . VAL A 1 73 ? -39.857 65.295 76.625 1.00 14.58 73 VAL A C 1
ATOM 541 O O . VAL A 1 73 ? -39.102 65.949 75.912 1.00 15.71 73 VAL A O 1
ATOM 545 N N . ILE A 1 74 ? -41.125 65.536 76.905 1.00 14.34 74 ILE A N 1
ATOM 546 C CA . ILE A 1 74 ? -41.747 66.769 76.380 1.00 16.34 74 ILE A CA 1
ATOM 547 C C . ILE A 1 74 ? -42.137 67.708 77.502 1.00 17.53 74 ILE A C 1
ATOM 548 O O . ILE A 1 74 ? -42.381 68.893 77.238 1.00 17.61 74 ILE A O 1
ATOM 553 N N . GLU A 1 75 ? -42.145 67.234 78.740 1.00 17.24 75 GLU A N 1
ATOM 554 C CA . GLU A 1 75 ? -42.440 68.084 79.886 1.00 16.76 75 GLU A CA 1
ATOM 555 C C . GLU A 1 75 ? -41.692 67.511 81.097 1.00 16.69 75 GLU A C 1
ATOM 556 O O . GLU A 1 75 ? -41.680 66.301 81.215 1.00 15.66 75 GLU A O 1
ATOM 562 N N . LYS A 1 76 ? -41.246 68.385 81.982 1.00 16.38 76 LYS A N 1
ATOM 563 C CA . LYS A 1 76 ? -40.576 67.853 83.181 1.00 16.22 76 LYS A CA 1
ATOM 564 C C . LYS A 1 76 ? -40.967 68.660 84.411 1.00 16.91 76 LYS A C 1
ATOM 565 O O . LYS A 1 76 ? -41.220 69.854 84.284 1.00 16.89 76 LYS A O 1
ATOM 571 N N . GLY A 1 77 ? -41.018 67.988 85.562 1.00 15.23 77 GLY A N 1
ATOM 572 C CA . GLY A 1 77 ? -41.269 68.699 86.816 1.00 15.47 77 GLY A CA 1
ATOM 573 C C . GLY A 1 77 ? -40.008 69.453 87.214 1.00 14.06 77 GLY A C 1
ATOM 574 O O . GLY A 1 77 ? -38.914 69.320 86.656 1.00 16.35 77 GLY A O 1
ATOM 575 N N . ARG A 1 78 ? -40.078 70.152 88.358 1.00 13.58 78 ARG A N 1
ATOM 576 C CA . ARG A 1 78 ? -38.980 70.943 88.868 1.00 14.48 78 ARG A CA 1
ATOM 577 C C . ARG A 1 78 ? -37.960 70.184 89.709 1.00 14.30 78 ARG A C 1
ATOM 578 O O . ARG A 1 78 ? -36.871 70.715 89.964 1.00 16.49 78 ARG A O 1
ATOM 586 N N . ASP A 1 79 ? -38.253 68.915 89.977 1.00 14.69 79 ASP A N 1
ATOM 587 C CA . ASP A 1 79 ? -37.328 68.054 90.718 1.00 13.82 79 ASP A CA 1
ATOM 588 C C . ASP A 1 79 ? -36.762 67.019 89.741 1.00 13.79 79 ASP A C 1
ATOM 589 O O . ASP A 1 79 ? -36.612 65.854 90.078 1.00 13.90 79 ASP A O 1
ATOM 594 N N . VAL A 1 80 ? -36.460 67.473 88.536 1.00 12.85 80 VAL A N 1
ATOM 595 C CA . VAL A 1 80 ? -35.900 66.652 87.463 1.00 12.88 80 VAL A CA 1
ATOM 596 C C . VAL A 1 80 ? -34.637 67.380 87.037 1.00 12.93 80 VAL A C 1
ATOM 597 O O . VAL A 1 80 ? -34.681 68.413 86.347 1.00 15.52 80 VAL A O 1
ATOM 601 N N . GLU A 1 81 ? -33.486 66.904 87.492 1.00 13.46 81 GLU A N 1
ATOM 602 C CA . GLU A 1 81 ? -32.202 67.534 87.245 1.00 12.64 81 GLU A CA 1
ATOM 603 C C . GLU A 1 81 ? -31.459 66.990 86.037 1.00 13.13 81 GLU A C 1
ATOM 604 O O . GLU A 1 81 ? -30.517 67.651 85.571 1.00 15.08 81 GLU A O 1
ATOM 610 N N . ASN A 1 82 ? -31.763 65.772 85.595 1.00 13.02 82 ASN A N 1
ATOM 611 C CA . ASN A 1 82 ? -30.875 65.123 84.642 1.00 14.47 82 ASN A CA 1
ATOM 612 C C . ASN A 1 82 ? -31.454 64.959 83.247 1.00 14.74 82 ASN A C 1
ATOM 613 O O . ASN A 1 82 ? -30.728 64.445 82.392 1.00 16.84 82 ASN A O 1
ATOM 618 N N . LEU A 1 83 ? -32.693 65.353 83.048 1.00 14.90 83 LEU A N 1
ATOM 619 C CA . LEU A 1 83 ? -33.307 65.208 81.734 1.00 14.88 83 LEU A CA 1
ATOM 620 C C . LEU A 1 83 ? -33.661 66.594 81.185 1.00 16.68 83 LEU A C 1
ATOM 621 O O . LEU A 1 83 ? -34.008 67.461 81.967 1.00 15.93 83 LEU A O 1
ATOM 626 N N . GLN A 1 84 ? -33.510 66.709 79.879 1.00 17.59 84 GLN A N 1
ATOM 627 C CA . GLN A 1 84 ? -33.879 67.962 79.203 1.00 19.02 84 GLN A CA 1
ATOM 628 C C . GLN A 1 84 ? -34.996 67.666 78.217 1.00 18.08 84 GLN A C 1
ATOM 629 O O . GLN A 1 84 ? -35.095 66.547 77.702 1.00 17.37 84 GLN A O 1
ATOM 635 N N . ILE A 1 85 ? -35.793 68.691 77.909 1.00 17.41 85 ILE A N 1
ATOM 636 C CA . ILE A 1 85 ? -36.830 68.491 76.891 1.00 16.58 85 ILE A CA 1
ATOM 637 C C . ILE A 1 85 ? -36.130 68.027 75.608 1.00 15.45 85 ILE A C 1
ATOM 638 O O . ILE A 1 85 ? -35.087 68.595 75.245 1.00 15.06 85 ILE A O 1
ATOM 643 N N . GLY A 1 86 ? -36.686 67.009 74.968 1.00 15.92 86 GLY A N 1
ATOM 644 C CA . GLY A 1 86 ? -36.098 66.496 73.733 1.00 16.42 86 GLY A CA 1
ATOM 645 C C . GLY A 1 86 ? -35.312 65.208 73.922 1.00 17.18 86 GLY A C 1
ATOM 646 O O . GLY A 1 86 ? -35.037 64.497 72.942 1.00 16.98 86 GLY A O 1
ATOM 647 N N . ASP A 1 87 ? -34.901 64.932 75.163 1.00 15.08 87 ASP A N 1
ATOM 648 C CA . ASP A 1 87 ? -34.128 63.708 75.404 1.00 15.44 87 ASP A CA 1
ATOM 649 C C . ASP A 1 87 ? -34.924 62.447 75.107 1.00 14.91 87 ASP A C 1
ATOM 650 O O . ASP A 1 87 ? -36.100 62.289 75.422 1.00 13.63 87 ASP A O 1
ATOM 655 N N . LEU A 1 88 ? -34.211 61.467 74.526 1.00 13.91 88 LEU A N 1
ATOM 656 C CA . LEU A 1 88 ? -34.805 60.161 74.234 1.00 15.83 88 LEU A CA 1
ATOM 657 C C . LEU A 1 88 ? -34.442 59.226 75.391 1.00 14.15 88 LEU A C 1
ATOM 658 O O . LEU A 1 88 ? -33.296 59.267 75.830 1.00 15.88 88 LEU A O 1
ATOM 663 N N . VAL A 1 89 ? -35.431 58.549 75.951 1.00 13.31 89 VAL A N 1
ATOM 664 C CA . VAL A 1 89 ? -35.200 57.735 77.138 1.00 12.93 89 VAL A CA 1
ATOM 665 C C . VAL A 1 89 ? -35.861 56.368 77.031 1.00 12.67 89 VAL A C 1
ATOM 666 O O . VAL A 1 89 ? -36.896 56.193 76.404 1.00 12.62 89 VAL A O 1
ATOM 670 N N . SER A 1 90 ? -35.184 55.392 77.654 1.00 11.95 90 SER A N 1
ATOM 671 C CA . SER A 1 90 ? -35.760 54.061 77.847 1.00 11.57 90 SER A CA 1
ATOM 672 C C . SER A 1 90 ? -36.362 54.037 79.258 1.00 11.49 90 SER A C 1
ATOM 673 O O . SER A 1 90 ? -35.680 54.489 80.184 1.00 12.20 90 SER A O 1
ATOM 676 N N . VAL A 1 91 ? -37.589 53.583 79.372 1.00 10.97 91 VAL A N 1
ATOM 677 C CA . VAL A 1 91 ? -38.259 53.536 80.676 1.00 12.61 91 VAL A CA 1
ATOM 678 C C . VAL A 1 91 ? -38.301 52.122 81.201 1.00 10.66 91 VAL A C 1
ATOM 679 O O . VAL A 1 91 ? -38.916 51.236 80.617 1.00 12.09 91 VAL A O 1
ATOM 683 N N . PRO A 1 92 ? -37.647 51.859 82.345 1.00 10.87 92 PRO A N 1
ATOM 684 C CA . PRO A 1 92 ? -37.775 50.537 82.948 1.00 11.05 92 PRO A CA 1
ATOM 685 C C . PRO A 1 92 ? -39.228 50.248 83.262 1.00 11.15 92 PRO A C 1
ATOM 686 O O . PRO A 1 92 ? -39.931 51.174 83.736 1.00 11.27 92 PRO A O 1
ATOM 690 N N . PHE A 1 93 ? -39.715 49.003 83.089 1.00 10.21 93 PHE A N 1
ATOM 691 C CA . PHE A 1 93 ? -41.129 48.765 83.390 1.00 11.42 93 PHE A CA 1
ATOM 692 C C . PHE A 1 93 ? -41.414 48.956 84.876 1.00 12.74 93 PHE A C 1
ATOM 693 O O . PHE A 1 93 ? -42.570 49.226 85.214 1.00 12.77 93 PHE A O 1
ATOM 701 N N . ASN A 1 94 ? -40.417 48.768 85.763 1.00 11.51 94 ASN A N 1
ATOM 702 C CA . ASN A 1 94 ? -40.701 48.952 87.185 1.00 11.69 94 ASN A CA 1
ATOM 703 C C . ASN A 1 94 ? -40.815 50.435 87.508 1.00 10.62 94 ASN A C 1
ATOM 704 O O . ASN A 1 94 ? -39.996 51.258 87.101 1.00 12.49 94 ASN A O 1
ATOM 709 N N . VAL A 1 95 ? -41.847 50.798 88.261 1.00 12.01 95 VAL A N 1
ATOM 710 C CA . VAL A 1 95 ? -41.993 52.152 88.794 1.00 11.08 95 VAL A CA 1
ATOM 711 C C . VAL A 1 95 ? -41.263 52.107 90.146 1.00 10.65 95 VAL A C 1
ATOM 712 O O . VAL A 1 95 ? -41.642 51.244 90.965 1.00 11.72 95 VAL A O 1
ATOM 716 N N . ALA A 1 96 ? -40.219 52.886 90.271 1.00 11.17 96 ALA A N 1
ATOM 717 C CA . ALA A 1 96 ? -39.389 52.842 91.480 1.00 10.82 96 ALA A CA 1
ATOM 718 C C . ALA A 1 96 ? -39.139 54.275 91.930 1.00 11.40 96 ALA A C 1
ATOM 719 O O . ALA A 1 96 ? -39.114 55.208 91.128 1.00 12.84 96 ALA A O 1
ATOM 721 N N . CYS A 1 97 ? -38.947 54.448 93.237 1.00 11.60 97 CYS A N 1
ATOM 722 C CA . CYS A 1 97 ? -38.807 55.802 93.778 1.00 10.30 97 CYS A CA 1
ATOM 723 C C . CYS A 1 97 ? -37.376 56.254 93.881 1.00 12.07 97 CYS A C 1
ATOM 724 O O . CYS A 1 97 ? -37.037 57.426 93.622 1.00 13.67 97 CYS A O 1
ATOM 727 N N . GLY A 1 98 ? -36.425 55.410 94.273 1.00 10.71 98 GLY A N 1
ATOM 728 C CA . GLY A 1 98 ? -35.020 55.741 94.464 1.00 9.85 98 GLY A CA 1
ATOM 729 C C . GLY A 1 98 ? -34.821 56.392 95.842 1.00 11.72 98 GLY A C 1
ATOM 730 O O . GLY A 1 98 ? -33.822 57.026 96.114 1.00 11.79 98 GLY A O 1
ATOM 731 N N . ARG A 1 99 ? -35.844 56.221 96.681 1.00 11.48 99 ARG A N 1
ATOM 732 C CA . ARG A 1 99 ? -35.927 56.900 97.981 1.00 11.50 99 ARG A CA 1
ATOM 733 C C . ARG A 1 99 ? -36.485 55.969 99.051 1.00 12.31 99 ARG A C 1
ATOM 734 O O . ARG A 1 99 ? -37.194 56.402 99.974 1.00 15.54 99 ARG A O 1
ATOM 742 N N . CYS A 1 100 ? -36.213 54.670 98.914 1.00 10.09 100 CYS A N 1
ATOM 743 C CA . CYS A 1 100 ? -36.669 53.681 99.900 1.00 9.07 100 CYS A CA 1
ATOM 744 C C . CYS A 1 100 ? -35.584 52.598 99.989 1.00 10.18 100 CYS A C 1
ATOM 745 O O . CYS A 1 100 ? -34.657 52.602 99.171 1.00 9.85 100 CYS A O 1
ATOM 748 N N . ARG A 1 101 ? -35.712 51.709 100.959 1.00 10.38 101 ARG A N 1
ATOM 749 C CA . ARG A 1 101 ? -34.695 50.678 101.186 1.00 10.76 101 ARG A CA 1
ATOM 750 C C . ARG A 1 101 ? -34.529 49.783 99.966 1.00 10.85 101 ARG A C 1
ATOM 751 O O . ARG A 1 101 ? -33.418 49.438 99.571 1.00 10.97 101 ARG A O 1
ATOM 759 N N . SER A 1 102 ? -35.639 49.358 99.374 1.00 9.62 102 SER A N 1
ATOM 760 C CA . SER A 1 102 ? -35.548 48.456 98.219 1.00 9.82 102 SER A CA 1
ATOM 761 C C . SER A 1 102 ? -34.780 49.121 97.090 1.00 9.70 102 SER A C 1
ATOM 762 O O . SER A 1 102 ? -33.903 48.510 96.495 1.00 10.23 102 SER A O 1
ATOM 765 N N . CYS A 1 103 ? -35.177 50.351 96.759 1.00 9.67 103 CYS A N 1
ATOM 766 C CA . CYS A 1 103 ? -34.516 51.044 95.645 1.00 10.58 103 CYS A CA 1
ATOM 767 C C . CYS A 1 103 ? -33.036 51.273 95.887 1.00 10.86 103 CYS A C 1
ATOM 768 O O . CYS A 1 103 ? -32.167 51.076 95.028 1.00 10.95 103 CYS A O 1
ATOM 771 N N . LYS A 1 104 ? -32.699 51.705 97.116 1.00 9.47 104 LYS A N 1
ATOM 772 C CA . LYS A 1 104 ? -31.302 51.963 97.461 1.00 9.72 104 LYS A CA 1
ATOM 773 C C . LYS A 1 104 ? -30.439 50.705 97.391 1.00 10.35 104 LYS A C 1
ATOM 774 O O . LYS A 1 104 ? -29.279 50.805 97.020 1.00 10.09 104 LYS A O 1
ATOM 780 N N . GLU A 1 105 ? -31.041 49.562 97.715 1.00 10.54 105 GLU A N 1
ATOM 781 C CA . GLU A 1 105 ? -30.341 48.294 97.641 1.00 11.63 105 GLU A CA 1
ATOM 782 C C . GLU A 1 105 ? -30.442 47.643 96.275 1.00 11.57 105 GLU A C 1
ATOM 783 O O . GLU A 1 105 ? -30.031 46.507 96.044 1.00 11.38 105 GLU A O 1
ATOM 789 N N . MET A 1 106 ? -30.929 48.395 95.293 1.00 10.58 106 MET A N 1
ATOM 790 C CA . MET A 1 106 ? -31.065 48.016 93.913 1.00 10.42 106 MET A CA 1
ATOM 791 C C . MET A 1 106 ? -32.157 47.008 93.646 1.00 11.32 106 MET A C 1
ATOM 792 O O . MET A 1 106 ? -32.218 46.476 92.530 1.00 10.17 106 MET A O 1
ATOM 797 N N . HIS A 1 107 ? -33.127 46.839 94.544 1.00 10.25 107 HIS A N 1
ATOM 798 C CA . HIS A 1 107 ? -34.269 45.964 94.352 1.00 10.93 107 HIS A CA 1
ATOM 799 C C . HIS A 1 107 ? -35.450 46.810 93.860 1.00 10.73 107 HIS A C 1
ATOM 800 O O . HIS A 1 107 ? -36.499 46.976 94.468 1.00 11.26 107 HIS A O 1
ATOM 807 N N . THR A 1 108 ? -35.197 47.344 92.651 1.00 10.38 108 THR A N 1
ATOM 808 C CA . THR A 1 108 ? -36.155 48.262 92.038 1.00 10.11 108 THR A CA 1
ATOM 809 C C . THR A 1 108 ? -37.406 47.616 91.493 1.00 11.11 108 THR A C 1
ATOM 810 O O . THR A 1 108 ? -38.327 48.355 91.139 1.00 11.23 108 THR A O 1
ATOM 814 N N . GLY A 1 109 ? -37.521 46.298 91.511 1.00 11.17 109 GLY A N 1
ATOM 815 C CA . GLY A 1 109 ? -38.758 45.619 91.146 1.00 9.77 109 GLY A CA 1
ATOM 816 C C . GLY A 1 109 ? -39.726 45.582 92.329 1.00 9.68 109 GLY A C 1
ATOM 817 O O . GLY A 1 109 ? -40.877 45.214 92.143 1.00 10.63 109 GLY A O 1
ATOM 818 N N . VAL A 1 110 ? -39.201 45.826 93.539 1.00 9.89 110 VAL A N 1
ATOM 819 C CA . VAL A 1 110 ? -40.043 45.771 94.738 1.00 10.30 110 VAL A CA 1
ATOM 820 C C . VAL A 1 110 ? -39.941 47.054 95.547 1.00 11.41 110 VAL A C 1
ATOM 821 O O . VAL A 1 110 ? -39.812 47.071 96.779 1.00 10.98 110 VAL A O 1
ATOM 825 N N . CYS A 1 111 ? -40.096 48.220 94.901 1.00 10.12 111 CYS A N 1
ATOM 826 C CA . CYS A 1 111 ? -40.101 49.509 95.586 1.00 9.86 111 CYS A CA 1
ATOM 827 C C . CYS A 1 111 ? -41.208 49.548 96.649 1.00 11.40 111 CYS A C 1
ATOM 828 O O . CYS A 1 111 ? -42.314 49.095 96.424 1.00 11.34 111 CYS A O 1
ATOM 831 N N . LEU A 1 112 ? -40.891 50.150 97.796 1.00 10.73 112 LEU A N 1
ATOM 832 C CA . LEU A 1 112 ? -41.795 50.113 98.938 1.00 12.74 112 LEU A CA 1
ATOM 833 C C . LEU A 1 112 ? -42.785 51.255 99.020 1.00 13.79 112 LEU A C 1
ATOM 834 O O . LEU A 1 112 ? -43.698 51.188 99.858 1.00 13.50 112 LEU A O 1
ATOM 839 N N . THR A 1 113 ? -42.675 52.252 98.149 1.00 12.14 113 THR A N 1
ATOM 840 C CA . THR A 1 113 ? -43.524 53.424 98.302 1.00 13.87 113 THR A CA 1
ATOM 841 C C . THR A 1 113 ? -44.479 53.746 97.163 1.00 14.24 113 THR A C 1
ATOM 842 O O . THR A 1 113 ? -45.400 54.538 97.408 1.00 13.84 113 THR A O 1
ATOM 846 N N . VAL A 1 114 ? -44.266 53.169 95.986 1.00 13.76 114 VAL A N 1
ATOM 847 C CA . VAL A 1 114 ? -45.127 53.524 94.853 1.00 13.93 114 VAL A CA 1
ATOM 848 C C . VAL A 1 114 ? -46.436 52.801 94.741 1.00 14.48 114 VAL A C 1
ATOM 849 O O . VAL A 1 114 ? -47.310 53.155 93.932 1.00 14.51 114 VAL A O 1
ATOM 853 N N . ASN A 1 115 ? -46.661 51.784 95.558 1.00 14.04 115 ASN A N 1
ATOM 854 C CA . ASN A 1 115 ? -47.852 50.949 95.491 1.00 15.69 115 ASN A CA 1
ATOM 855 C C . ASN A 1 115 ? -48.388 50.720 96.894 1.00 16.43 115 ASN A C 1
ATOM 856 O O . ASN A 1 115 ? -47.761 50.042 97.707 1.00 15.57 115 ASN A O 1
ATOM 861 N N . PRO A 1 116 ? -49.566 51.268 97.190 1.00 17.96 116 PRO A N 1
ATOM 862 C CA . PRO A 1 116 ? -50.171 51.106 98.499 1.00 19.25 116 PRO A CA 1
ATOM 863 C C . PRO A 1 116 ? -50.479 49.685 98.906 1.00 19.17 116 PRO A C 1
ATOM 864 O O . PRO A 1 116 ? -50.591 49.384 100.109 1.00 20.41 116 PRO A O 1
ATOM 868 N N . ALA A 1 117 ? -50.674 48.769 97.965 1.00 18.51 117 ALA A N 1
ATOM 869 C CA . ALA A 1 117 ? -51.150 47.434 98.270 1.00 19.65 117 ALA A CA 1
ATOM 870 C C . ALA A 1 117 ? -50.051 46.422 98.560 1.00 19.86 117 ALA A C 1
ATOM 871 O O . ALA A 1 117 ? -50.283 45.461 99.305 1.00 20.17 117 ALA A O 1
ATOM 873 N N . ARG A 1 118 ? -48.890 46.619 97.937 1.00 18.91 118 ARG A N 1
ATOM 874 C CA . ARG A 1 118 ? -47.769 45.690 98.111 1.00 17.29 118 ARG A CA 1
ATOM 875 C C . ARG A 1 118 ? -46.499 46.343 97.574 1.00 15.89 118 ARG A C 1
ATOM 876 O O . ARG A 1 118 ? -46.628 47.398 96.955 1.00 16.03 118 ARG A O 1
ATOM 884 N N . ALA A 1 119 ? -45.329 45.781 97.855 1.00 14.20 119 ALA A N 1
ATOM 885 C CA . ALA A 1 119 ? -44.099 46.338 97.285 1.00 12.90 119 ALA A CA 1
ATOM 886 C C . ALA A 1 119 ? -44.111 46.066 95.775 1.00 14.04 119 ALA A C 1
ATOM 887 O O . ALA A 1 119 ? -44.652 45.051 95.329 1.00 13.61 119 ALA A O 1
ATOM 889 N N . GLY A 1 120 ? -43.508 46.973 95.037 1.00 12.68 120 GLY A N 1
ATOM 890 C CA . GLY A 1 120 ? -43.346 46.854 93.603 1.00 12.72 120 GLY A CA 1
ATOM 891 C C . GLY A 1 120 ? -44.383 47.649 92.824 1.00 12.77 120 GLY A C 1
ATOM 892 O O . GLY A 1 120 ? -45.568 47.622 93.156 1.00 13.73 120 GLY A O 1
ATOM 893 N N . GLY A 1 121 ? -43.927 48.346 91.783 1.00 11.68 121 GLY A N 1
ATOM 894 C CA . GLY A 1 121 ? -44.863 49.107 90.952 1.00 11.86 121 GLY A CA 1
ATOM 895 C C . GLY A 1 121 ? -44.491 48.879 89.481 1.00 13.00 121 GLY A C 1
ATOM 896 O O . GLY A 1 121 ? -43.381 48.455 89.145 1.00 12.88 121 GLY A O 1
ATOM 897 N N . ALA A 1 122 ? -45.466 49.150 88.617 1.00 13.01 122 ALA A N 1
ATOM 898 C CA . ALA A 1 122 ? -45.238 48.985 87.167 1.00 13.03 122 ALA A CA 1
ATOM 899 C C . ALA A 1 122 ? -46.390 49.701 86.466 1.00 14.02 122 ALA A C 1
ATOM 900 O O . ALA A 1 122 ? -47.436 49.889 87.104 1.00 14.44 122 ALA A O 1
ATOM 902 N N . TYR A 1 123 ? -46.206 50.078 85.218 1.00 13.88 123 TYR A N 1
ATOM 903 C CA . TYR A 1 123 ? -47.237 50.765 84.447 1.00 14.03 123 TYR A CA 1
ATOM 904 C C . TYR A 1 123 ? -48.268 49.786 83.915 1.00 13.68 123 TYR A C 1
ATOM 905 O O . TYR A 1 123 ? -47.912 48.663 83.542 1.00 13.45 123 TYR A O 1
ATOM 914 N N . GLY A 1 124 ? -49.535 50.175 83.881 1.00 15.05 124 GLY A N 1
ATOM 915 C CA . GLY A 1 124 ? -50.601 49.372 83.291 1.00 16.22 124 GLY A CA 1
ATOM 916 C C . GLY A 1 124 ? -50.606 47.905 83.666 1.00 17.97 124 GLY A C 1
ATOM 917 O O . GLY A 1 124 ? -50.791 47.018 82.820 1.00 16.19 124 GLY A O 1
ATOM 918 N N . TYR A 1 125 ? -50.537 47.618 84.959 1.00 18.06 125 TYR A N 1
ATOM 919 C CA . TYR A 1 125 ? -50.329 46.251 85.430 1.00 20.88 125 TYR A CA 1
ATOM 920 C C . TYR A 1 125 ? -51.108 46.006 86.711 1.00 21.14 125 TYR A C 1
ATOM 921 O O . TYR A 1 125 ? -51.142 46.843 87.620 1.00 20.56 125 TYR A O 1
ATOM 930 N N . VAL A 1 126 ? -51.739 44.852 86.794 1.00 22.71 126 VAL A N 1
ATOM 931 C CA . VAL A 1 126 ? -52.433 44.372 87.972 1.00 23.90 126 VAL A CA 1
ATOM 932 C C . VAL A 1 126 ? -51.557 44.342 89.220 1.00 23.30 126 VAL A C 1
ATOM 933 O O . VAL A 1 126 ? -50.403 43.917 89.196 1.00 23.33 126 VAL A O 1
ATOM 937 N N . ASP A 1 127 ? -52.086 44.811 90.340 1.00 24.09 127 ASP A N 1
ATOM 938 C CA . ASP A 1 127 ? -51.443 44.853 91.639 1.00 24.10 127 ASP A CA 1
ATOM 939 C C . ASP A 1 127 ? -50.153 45.645 91.698 1.00 22.29 127 ASP A C 1
ATOM 940 O O . ASP A 1 127 ? -49.303 45.407 92.567 1.00 22.26 127 ASP A O 1
ATOM 945 N N . MET A 1 128 ? -50.007 46.670 90.854 1.00 19.42 128 MET A N 1
ATOM 946 C CA . MET A 1 128 ? -48.732 47.361 90.738 1.00 17.63 128 MET A CA 1
ATOM 947 C C . MET A 1 128 ? -48.803 48.859 90.951 1.00 15.95 128 MET A C 1
ATOM 948 O O . MET A 1 128 ? -47.925 49.602 90.506 1.00 15.43 128 MET A O 1
ATOM 953 N N . GLY A 1 129 ? -49.823 49.307 91.699 1.00 17.18 129 GLY A N 1
ATOM 954 C CA . GLY A 1 129 ? -49.863 50.711 92.097 1.00 16.27 129 GLY A CA 1
ATOM 955 C C . GLY A 1 129 ? -50.703 51.637 91.254 1.00 17.45 129 GLY A C 1
ATOM 956 O O . GLY A 1 129 ? -50.738 52.857 91.468 1.00 16.86 129 GLY A O 1
ATOM 957 N N . ASP A 1 130 ? -51.394 51.102 90.260 1.00 17.62 130 ASP A N 1
ATOM 958 C CA . ASP A 1 130 ? -52.301 51.887 89.426 1.00 18.73 130 ASP A CA 1
ATOM 959 C C . ASP A 1 130 ? -51.665 53.008 88.633 1.00 18.21 130 ASP A C 1
ATOM 960 O O . ASP A 1 130 ? -52.298 54.006 88.284 1.00 18.14 130 ASP A O 1
ATOM 965 N N . TRP A 1 131 ? -50.400 52.865 88.268 1.00 15.52 131 TRP A N 1
ATOM 966 C CA . TRP A 1 131 ? -49.688 53.815 87.425 1.00 15.08 131 TRP A CA 1
ATOM 967 C C . TRP A 1 131 ? -50.186 53.558 85.999 1.00 14.89 131 TRP A C 1
ATOM 968 O O . TRP A 1 131 ? -50.167 52.396 85.572 1.00 15.53 131 TRP A O 1
ATOM 979 N N . THR A 1 132 ? -50.640 54.597 85.318 1.00 15.36 132 THR A N 1
ATOM 980 C CA . THR A 1 132 ? -51.260 54.399 84.000 1.00 15.08 132 THR A CA 1
ATOM 981 C C . THR A 1 132 ? -50.307 53.779 82.975 1.00 14.71 132 THR A C 1
ATOM 982 O O . THR A 1 132 ? -49.175 54.230 82.834 1.00 14.92 132 THR A O 1
ATOM 986 N N . GLY A 1 133 ? -50.866 52.864 82.188 1.00 14.70 133 GLY A N 1
ATOM 987 C CA . GLY A 1 133 ? -50.111 52.196 81.134 1.00 13.85 133 GLY A CA 1
ATOM 988 C C . GLY A 1 133 ? -49.668 53.106 80.006 1.00 15.49 133 GLY A C 1
ATOM 989 O O . GLY A 1 133 ? -50.175 54.196 79.749 1.00 15.33 133 GLY A O 1
ATOM 990 N N . GLY A 1 134 ? -48.675 52.617 79.263 1.00 15.17 134 GLY A N 1
ATOM 991 C CA . GLY A 1 134 ? -47.995 53.322 78.208 1.00 14.85 134 GLY A CA 1
ATOM 992 C C . GLY A 1 134 ? -48.106 52.746 76.804 1.00 14.37 134 GLY A C 1
ATOM 993 O O . GLY A 1 134 ? -47.385 53.308 75.954 1.00 14.06 134 GLY A O 1
ATOM 994 N N . GLN A 1 135 ? -49.048 51.880 76.514 1.00 14.78 135 GLN A N 1
ATOM 995 C CA . GLN A 1 135 ? -49.370 51.530 75.107 1.00 14.86 135 GLN A CA 1
ATOM 996 C C . GLN A 1 135 ? -50.297 52.671 74.664 1.00 15.79 135 GLN A C 1
ATOM 997 O O . GLN A 1 135 ? -51.513 52.524 74.663 1.00 15.70 135 GLN A O 1
ATOM 1003 N N . ALA A 1 136 ? -49.679 53.809 74.411 1.00 16.81 136 ALA A N 1
ATOM 1004 C CA . ALA A 1 136 ? -50.406 55.057 74.237 1.00 17.51 136 ALA A CA 1
ATOM 1005 C C . ALA A 1 136 ? -49.553 56.112 73.579 1.00 16.95 136 ALA A C 1
ATOM 1006 O O . ALA A 1 136 ? -48.359 55.934 73.326 1.00 16.78 136 ALA A O 1
ATOM 1008 N N . GLU A 1 137 ? -50.154 57.271 73.314 1.00 16.27 137 GLU A N 1
ATOM 1009 C CA . GLU A 1 137 ? -49.411 58.355 72.691 1.00 15.07 137 GLU A CA 1
ATOM 1010 C C . GLU A 1 137 ? -48.486 59.060 73.664 1.00 15.08 137 GLU A C 1
ATOM 1011 O O . GLU A 1 137 ? -47.469 59.615 73.233 1.00 14.93 137 GLU A O 1
ATOM 1017 N N . TYR A 1 138 ? -48.952 59.282 74.887 1.00 15.27 138 TYR A N 1
ATOM 1018 C CA . TYR A 1 138 ? -48.241 60.032 75.912 1.00 16.07 138 TYR A CA 1
ATOM 1019 C C . TYR A 1 138 ? -48.324 59.320 77.261 1.00 14.33 138 TYR A C 1
ATOM 1020 O O . TYR A 1 138 ? -49.300 58.623 77.543 1.00 14.54 138 TYR A O 1
ATOM 1029 N N . VAL A 1 139 ? -47.285 59.441 78.096 1.00 15.12 139 VAL A N 1
ATOM 1030 C CA . VAL A 1 139 ? -47.343 58.766 79.403 1.00 14.36 139 VAL A CA 1
ATOM 1031 C C . VAL A 1 139 ? -46.469 59.502 80.408 1.00 14.23 139 VAL A C 1
ATOM 1032 O O . VAL A 1 139 ? -45.485 60.130 80.035 1.00 12.83 139 VAL A O 1
ATOM 1036 N N . LEU A 1 140 ? -46.902 59.445 81.670 1.00 13.54 140 LEU A N 1
ATOM 1037 C CA . LEU A 1 140 ? -46.118 59.987 82.776 1.00 13.95 140 LEU A CA 1
ATOM 1038 C C . LEU A 1 140 ? -45.151 58.944 83.343 1.00 13.05 140 LEU A C 1
ATOM 1039 O O . LEU A 1 140 ? -45.519 57.788 83.542 1.00 14.32 140 LEU A O 1
ATOM 1044 N N . VAL A 1 141 ? -43.927 59.384 83.608 1.00 13.26 141 VAL A N 1
ATOM 1045 C CA . VAL A 1 141 ? -42.943 58.576 84.332 1.00 13.23 141 VAL A CA 1
ATOM 1046 C C . VAL A 1 141 ? -42.538 59.373 85.574 1.00 11.73 141 VAL A C 1
ATOM 1047 O O . VAL A 1 141 ? -41.939 60.436 85.467 1.00 12.45 141 VAL A O 1
ATOM 1051 N N . PRO A 1 142 ? -42.810 58.823 86.751 1.00 12.46 142 PRO A N 1
ATOM 1052 C CA . PRO A 1 142 ? -42.422 59.489 88.006 1.00 12.35 142 PRO A CA 1
ATOM 1053 C C . PRO A 1 142 ? -40.964 59.242 88.338 1.00 12.33 142 PRO A C 1
ATOM 1054 O O . PRO A 1 142 ? -40.347 58.360 87.732 1.00 11.45 142 PRO A O 1
ATOM 1058 N N . TYR A 1 143 ? -40.371 59.987 89.252 1.00 11.15 143 TYR A N 1
ATOM 1059 C CA . TYR A 1 143 ? -38.981 59.826 89.690 1.00 11.72 143 TYR A CA 1
ATOM 1060 C C . TYR A 1 143 ? -38.061 59.651 88.490 1.00 12.34 143 TYR A C 1
ATOM 1061 O O . TYR A 1 143 ? -37.228 58.752 88.398 1.00 12.18 143 TYR A O 1
ATOM 1070 N N . ALA A 1 144 ? -38.186 60.569 87.529 1.00 11.41 144 ALA A N 1
ATOM 1071 C CA . ALA A 1 144 ? -37.462 60.493 86.271 1.00 11.17 144 ALA A CA 1
ATOM 1072 C C . ALA A 1 144 ? -35.960 60.422 86.375 1.00 10.85 144 ALA A C 1
ATOM 1073 O O . ALA A 1 144 ? -35.299 59.630 85.650 1.00 12.96 144 ALA A O 1
ATOM 1075 N N . ASP A 1 145 ? -35.365 61.159 87.308 1.00 10.60 145 ASP A N 1
ATOM 1076 C CA . ASP A 1 145 ? -33.925 61.121 87.519 1.00 11.67 145 ASP A CA 1
ATOM 1077 C C . ASP A 1 145 ? -33.479 59.754 88.050 1.00 12.03 145 ASP A C 1
ATOM 1078 O O . ASP A 1 145 ? -32.276 59.467 87.929 1.00 15.22 145 ASP A O 1
ATOM 1083 N N . PHE A 1 146 ? -34.373 59.001 88.669 1.00 11.61 146 PHE A N 1
ATOM 1084 C CA . PHE A 1 146 ? -33.960 57.679 89.142 1.00 11.06 146 PHE A CA 1
ATOM 1085 C C . PHE A 1 146 ? -34.241 56.645 88.058 1.00 11.20 146 PHE A C 1
ATOM 1086 O O . PHE A 1 146 ? -33.320 55.965 87.586 1.00 10.99 146 PHE A O 1
ATOM 1094 N N . ASN A 1 147 ? -35.471 56.576 87.574 1.00 11.89 147 ASN A N 1
ATOM 1095 C CA . ASN A 1 147 ? -35.844 55.539 86.620 1.00 11.89 147 ASN A CA 1
ATOM 1096 C C . ASN A 1 147 ? -35.265 55.627 85.229 1.00 12.13 147 ASN A C 1
ATOM 1097 O O . ASN A 1 147 ? -34.966 54.570 84.673 1.00 12.32 147 ASN A O 1
ATOM 1102 N N . LEU A 1 148 ? -35.214 56.803 84.611 1.00 10.98 148 LEU A N 1
ATOM 1103 C CA . LEU A 1 148 ? -34.940 56.815 83.171 1.00 12.07 148 LEU A CA 1
ATOM 1104 C C . LEU A 1 148 ? -33.513 56.584 82.740 1.00 13.34 148 LEU A C 1
ATOM 1105 O O . LEU A 1 148 ? -32.564 57.041 83.377 1.00 13.44 148 LEU A O 1
ATOM 1110 N N . LEU A 1 149 ? -33.392 55.860 81.619 1.00 11.87 149 LEU A N 1
ATOM 1111 C CA . LEU A 1 149 ? -32.090 55.622 80.999 1.00 12.47 149 LEU A CA 1
ATOM 1112 C C . LEU A 1 149 ? -32.035 56.548 79.766 1.00 12.91 149 LEU A C 1
ATOM 1113 O O . LEU A 1 149 ? -32.835 56.319 78.852 1.00 13.17 149 LEU A O 1
ATOM 1118 N N . LYS A 1 150 ? -31.118 57.499 79.794 1.00 14.26 150 LYS A N 1
ATOM 1119 C CA . LYS A 1 150 ? -30.972 58.394 78.643 1.00 16.45 150 LYS A CA 1
ATOM 1120 C C . LYS A 1 150 ? -30.304 57.625 77.508 1.00 16.53 150 LYS A C 1
ATOM 1121 O O . LYS A 1 150 ? -29.279 56.984 77.727 1.00 16.01 150 LYS A O 1
ATOM 1127 N N . LEU A 1 151 ? -30.905 57.721 76.318 1.00 16.63 151 LEU A N 1
ATOM 1128 C CA . LEU A 1 151 ? -30.307 57.024 75.173 1.00 18.61 151 LEU A CA 1
ATOM 1129 C C . LEU A 1 151 ? -29.351 57.954 74.446 1.00 21.52 151 LEU A C 1
ATOM 1130 O O . LEU A 1 151 ? -29.371 59.167 74.626 1.00 20.71 151 LEU A O 1
ATOM 1135 N N . PRO A 1 152 ? -28.484 57.370 73.617 1.00 23.92 152 PRO A N 1
ATOM 1136 C CA . PRO A 1 152 ? -27.519 58.120 72.836 1.00 26.49 152 PRO A CA 1
ATOM 1137 C C . PRO A 1 152 ? -28.176 59.212 72.004 1.00 28.98 152 PRO A C 1
ATOM 1138 O O . PRO A 1 152 ? -29.387 59.160 71.781 1.00 29.40 152 PRO A O 1
ATOM 1142 N N . ASP A 1 153 ? -27.404 60.182 71.525 1.00 33.54 153 ASP A N 1
ATOM 1143 C CA . ASP A 1 153 ? -27.983 61.225 70.670 1.00 37.74 153 ASP A CA 1
ATOM 1144 C C . ASP A 1 153 ? -28.973 60.605 69.689 1.00 38.60 153 ASP A C 1
ATOM 1145 O O . ASP A 1 153 ? -28.785 59.518 69.151 1.00 39.69 153 ASP A O 1
ATOM 1150 N N . ARG A 1 154 ? -30.077 61.291 69.463 1.00 40.15 154 ARG A N 1
ATOM 1151 C CA . ARG A 1 154 ? -31.184 60.898 68.615 1.00 40.84 154 ARG A CA 1
ATOM 1152 C C . ARG A 1 154 ? -30.850 59.971 67.458 1.00 39.59 154 ARG A C 1
ATOM 1153 O O . ARG A 1 154 ? -31.405 58.874 67.352 1.00 37.68 154 ARG A O 1
ATOM 1161 N N . ASP A 1 155 ? -30.008 60.396 66.525 1.00 39.09 155 ASP A N 1
ATOM 1162 C CA . ASP A 1 155 ? -29.707 59.642 65.317 1.00 38.66 155 ASP A CA 1
ATOM 1163 C C . ASP A 1 155 ? -29.125 58.259 65.568 1.00 36.73 155 ASP A C 1
ATOM 1164 O O . ASP A 1 155 ? -29.627 57.267 65.026 1.00 34.04 155 ASP A O 1
ATOM 1169 N N . LYS A 1 156 ? -28.097 58.138 66.399 1.00 34.92 156 LYS A N 1
ATOM 1170 C CA . LYS A 1 156 ? -27.521 56.828 66.699 1.00 32.98 156 LYS A CA 1
ATOM 1171 C C . LYS A 1 156 ? -28.591 55.879 67.251 1.00 28.86 156 LYS A C 1
ATOM 1172 O O . LYS A 1 156 ? -28.790 54.757 66.812 1.00 27.69 156 LYS A O 1
ATOM 1178 N N . ALA A 1 157 ? -29.268 56.381 68.272 1.00 27.90 157 ALA A N 1
ATOM 1179 C CA . ALA A 1 157 ? -30.285 55.631 68.984 1.00 24.98 157 ALA A CA 1
ATOM 1180 C C . ALA A 1 157 ? -31.436 55.244 68.078 1.00 22.09 157 ALA A C 1
ATOM 1181 O O . ALA A 1 157 ? -31.893 54.096 68.094 1.00 20.84 157 ALA A O 1
ATOM 1183 N N . MET A 1 158 ? -31.930 56.187 67.260 1.00 19.77 158 MET A N 1
ATOM 1184 C CA . MET A 1 158 ? -33.099 55.858 66.446 1.00 18.48 158 MET A CA 1
ATOM 1185 C C . MET A 1 158 ? -32.808 54.817 65.381 1.00 17.74 158 MET A C 1
ATOM 1186 O O . MET A 1 158 ? -33.713 54.038 65.048 1.00 17.03 158 MET A O 1
ATOM 1191 N N . GLU A 1 159 ? -31.586 54.681 64.882 1.00 18.19 159 GLU A N 1
ATOM 1192 C CA . GLU A 1 159 ? -31.260 53.636 63.916 1.00 21.27 159 GLU A CA 1
ATOM 1193 C C . GLU A 1 159 ? -31.436 52.247 64.529 1.00 20.84 159 GLU A C 1
ATOM 1194 O O . GLU A 1 159 ? -31.923 51.320 63.885 1.00 21.17 159 GLU A O 1
ATOM 1200 N N . LYS A 1 160 ? -31.158 52.138 65.821 1.00 19.37 160 LYS A N 1
ATOM 1201 C CA . LYS A 1 160 ? -31.313 50.896 66.556 1.00 17.84 160 LYS A CA 1
ATOM 1202 C C . LYS A 1 160 ? -32.538 50.894 67.451 1.00 16.08 160 LYS A C 1
ATOM 1203 O O . LYS A 1 160 ? -32.594 50.116 68.417 1.00 13.55 160 LYS A O 1
ATOM 1209 N N . ILE A 1 161 ? -33.567 51.685 67.147 1.00 15.38 161 ILE A N 1
ATOM 1210 C CA . ILE A 1 161 ? -34.762 51.712 67.992 1.00 14.41 161 ILE A CA 1
ATOM 1211 C C . ILE A 1 161 ? -35.446 50.383 68.171 1.00 14.08 161 ILE A C 1
ATOM 1212 O O . ILE A 1 161 ? -35.944 50.086 69.271 1.00 14.06 161 ILE A O 1
ATOM 1217 N N . ARG A 1 162 ? -35.480 49.465 67.200 1.00 13.22 162 ARG A N 1
ATOM 1218 C CA . ARG A 1 162 ? -36.081 48.151 67.395 1.00 12.74 162 ARG A CA 1
ATOM 1219 C C . ARG A 1 162 ? -35.309 47.313 68.424 1.00 11.53 162 ARG A C 1
ATOM 1220 O O . ARG A 1 162 ? -35.947 46.477 69.073 1.00 11.59 162 ARG A O 1
ATOM 1228 N N . ASP A 1 163 ? -34.014 47.560 68.538 1.00 12.51 163 ASP A N 1
ATOM 1229 C CA . ASP A 1 163 ? -33.237 46.875 69.589 1.00 11.85 163 ASP A CA 1
ATOM 1230 C C . ASP A 1 163 ? -33.419 47.573 70.947 1.00 12.51 163 ASP A C 1
ATOM 1231 O O . ASP A 1 163 ? -33.780 46.950 71.951 1.00 12.18 163 ASP A O 1
ATOM 1236 N N . LEU A 1 164 ? -33.315 48.899 70.904 1.00 11.25 164 LEU A N 1
ATOM 1237 C CA . LEU A 1 164 ? -33.353 49.679 72.148 1.00 10.79 164 LEU A CA 1
ATOM 1238 C C . LEU A 1 164 ? -34.707 49.649 72.809 1.00 11.33 164 LEU A C 1
ATOM 1239 O O . LEU A 1 164 ? -34.780 49.774 74.042 1.00 11.32 164 LEU A O 1
ATOM 1244 N N . THR A 1 165 ? -35.806 49.446 72.056 1.00 11.93 165 THR A N 1
ATOM 1245 C CA . THR A 1 165 ? -37.123 49.311 72.675 1.00 12.04 165 THR A CA 1
ATOM 1246 C C . THR A 1 165 ? -37.240 48.086 73.565 1.00 11.73 165 THR A C 1
ATOM 1247 O O . THR A 1 165 ? -38.167 47.960 74.362 1.00 11.16 165 THR A O 1
ATOM 1251 N N . CYS A 1 166 ? -36.325 47.124 73.454 1.00 11.13 166 CYS A N 1
ATOM 1252 C CA . CYS A 1 166 ? -36.295 45.930 74.277 1.00 11.58 166 CYS A CA 1
ATOM 1253 C C . CYS A 1 166 ? -35.641 46.179 75.639 1.00 10.64 166 CYS A C 1
ATOM 1254 O O . CYS A 1 166 ? -35.764 45.301 76.510 1.00 11.15 166 CYS A O 1
ATOM 1257 N N . LEU A 1 167 ? -35.074 47.345 75.869 1.00 11.09 167 LEU A N 1
ATOM 1258 C CA . LEU A 1 167 ? -34.433 47.650 77.153 1.00 9.76 167 LEU A CA 1
ATOM 1259 C C . LEU A 1 167 ? -35.430 47.970 78.257 1.00 11.19 167 LEU A C 1
ATOM 1260 O O . LEU A 1 167 ? -35.061 47.933 79.438 1.00 10.02 167 LEU A O 1
ATOM 1265 N N . SER A 1 168 ? -36.668 48.285 77.922 1.00 10.78 168 SER A N 1
ATOM 1266 C CA . SER A 1 168 ? -37.655 48.619 78.941 1.00 11.26 168 SER A CA 1
ATOM 1267 C C . SER A 1 168 ? -38.044 47.397 79.756 1.00 11.24 168 SER A C 1
ATOM 1268 O O . SER A 1 168 ? -38.496 47.525 80.892 1.00 10.89 168 SER A O 1
ATOM 1271 N N . ASP A 1 169 ? -37.876 46.191 79.198 1.00 11.06 169 ASP A N 1
ATOM 1272 C CA . ASP A 1 169 ? -38.365 45.012 79.894 1.00 11.61 169 ASP A CA 1
ATOM 1273 C C . ASP A 1 169 ? -37.734 43.727 79.408 1.00 12.10 169 ASP A C 1
ATOM 1274 O O . ASP A 1 169 ? -36.997 43.112 80.171 1.00 12.35 169 ASP A O 1
ATOM 1279 N N . ILE A 1 170 ? -38.035 43.286 78.173 1.00 11.27 170 ILE A N 1
ATOM 1280 C CA . ILE A 1 170 ? -37.643 41.917 77.849 1.00 11.38 170 ILE A CA 1
ATOM 1281 C C . ILE A 1 170 ? -36.165 41.606 77.787 1.00 10.65 170 ILE A C 1
ATOM 1282 O O . ILE A 1 170 ? -35.842 40.475 78.201 1.00 11.00 170 ILE A O 1
ATOM 1287 N N . LEU A 1 171 ? -35.309 42.501 77.325 1.00 11.60 171 LEU A N 1
ATOM 1288 C CA . LEU A 1 171 ? -33.881 42.164 77.316 1.00 10.18 171 LEU A CA 1
ATOM 1289 C C . LEU A 1 171 ? -33.316 42.091 78.727 1.00 10.81 171 LEU A C 1
ATOM 1290 O O . LEU A 1 171 ? -32.783 41.040 79.143 1.00 8.83 171 LEU A O 1
ATOM 1295 N N . PRO A 1 172 ? -33.558 43.087 79.582 1.00 10.88 172 PRO A N 1
ATOM 1296 C CA . PRO A 1 172 ? -33.148 42.987 80.974 1.00 10.19 172 PRO A CA 1
ATOM 1297 C C . PRO A 1 172 ? -33.805 41.817 81.681 1.00 10.26 172 PRO A C 1
ATOM 1298 O O . PRO A 1 172 ? -33.153 41.192 82.534 1.00 8.90 172 PRO A O 1
ATOM 1302 N N . THR A 1 173 ? -35.037 41.420 81.360 1.00 9.20 173 THR A N 1
ATOM 1303 C CA . THR A 1 173 ? -35.709 40.289 81.991 1.00 10.46 173 THR A CA 1
ATOM 1304 C C . THR A 1 173 ? -35.071 38.955 81.588 1.00 10.56 173 THR A C 1
ATOM 1305 O O . THR A 1 173 ? -34.750 38.129 82.436 1.00 10.02 173 THR A O 1
ATOM 1309 N N . GLY A 1 174 ? -34.824 38.776 80.284 1.00 10.58 174 GLY A N 1
ATOM 1310 C CA . GLY A 1 174 ? -34.123 37.546 79.865 1.00 9.80 174 GLY A CA 1
ATOM 1311 C C . GLY A 1 174 ? -32.733 37.503 80.513 1.00 9.61 174 GLY A C 1
ATOM 1312 O O . GLY A 1 174 ? -32.238 36.428 80.882 1.00 10.61 174 GLY A O 1
ATOM 1313 N N . TYR A 1 175 ? -32.077 38.654 80.556 1.00 9.03 175 TYR A N 1
ATOM 1314 C CA . TYR A 1 175 ? -30.734 38.760 81.135 1.00 9.35 175 TYR A CA 1
ATOM 1315 C C . TYR A 1 175 ? -30.763 38.375 82.612 1.00 8.80 175 TYR A C 1
ATOM 1316 O O . TYR A 1 175 ? -29.910 37.611 83.069 1.00 9.29 175 TYR A O 1
ATOM 1325 N N . HIS A 1 176 ? -31.739 38.919 83.340 1.00 9.75 176 HIS A N 1
ATOM 1326 C CA . HIS A 1 176 ? -31.869 38.608 84.777 1.00 10.31 176 HIS A CA 1
ATOM 1327 C C . HIS A 1 176 ? -32.124 37.123 84.985 1.00 9.89 176 HIS A C 1
ATOM 1328 O O . HIS A 1 176 ? -31.571 36.474 85.873 1.00 9.49 176 HIS A O 1
ATOM 1335 N N . GLY A 1 177 ? -32.944 36.513 84.115 1.00 10.05 177 GLY A N 1
ATOM 1336 C CA . GLY A 1 177 ? -33.181 35.070 84.174 1.00 9.97 177 GLY A CA 1
ATOM 1337 C C . GLY A 1 177 ? -31.862 34.315 84.011 1.00 9.79 177 GLY A C 1
ATOM 1338 O O . GLY A 1 177 ? -31.560 33.403 84.795 1.00 9.36 177 GLY A O 1
ATOM 1339 N N . ALA A 1 178 ? -31.082 34.675 82.988 1.00 9.86 178 ALA A N 1
ATOM 1340 C CA . ALA A 1 178 ? -29.810 33.994 82.752 1.00 9.85 178 ALA A CA 1
ATOM 1341 C C . ALA A 1 178 ? -28.778 34.238 83.853 1.00 10.66 178 ALA A C 1
ATOM 1342 O O . ALA A 1 178 ? -28.169 33.261 84.299 1.00 9.84 178 ALA A O 1
ATOM 1344 N N . VAL A 1 179 ? -28.619 35.478 84.298 1.00 9.13 179 VAL A N 1
ATOM 1345 C CA . VAL A 1 179 ? -27.631 35.762 85.335 1.00 11.03 179 VAL A CA 1
ATOM 1346 C C . VAL A 1 179 ? -27.990 35.046 86.633 1.00 9.04 179 VAL A C 1
ATOM 1347 O O . VAL A 1 179 ? -27.097 34.488 87.294 1.00 9.84 179 VAL A O 1
ATOM 1351 N N . THR A 1 180 ? -29.261 35.138 87.018 1.00 10.00 180 THR A N 1
ATOM 1352 C CA . THR A 1 180 ? -29.670 34.495 88.278 1.00 9.61 180 THR A CA 1
ATOM 1353 C C . THR A 1 180 ? -29.678 32.973 88.175 1.00 10.12 180 THR A C 1
ATOM 1354 O O . THR A 1 180 ? -29.487 32.301 89.216 1.00 11.41 180 THR A O 1
ATOM 1358 N N . ALA A 1 181 ? -29.687 32.388 86.989 1.00 8.37 181 ALA A N 1
ATOM 1359 C CA . ALA A 1 181 ? -29.475 30.953 86.802 1.00 8.60 181 ALA A CA 1
ATOM 1360 C C . ALA A 1 181 ? -27.994 30.604 86.705 1.00 9.39 181 ALA A C 1
ATOM 1361 O O . ALA A 1 181 ? -27.632 29.443 86.481 1.00 9.93 181 ALA A O 1
ATOM 1363 N N . GLY A 1 182 ? -27.092 31.562 86.880 1.00 10.26 182 GLY A N 1
ATOM 1364 C CA . GLY A 1 182 ? -25.664 31.356 86.905 1.00 10.53 182 GLY A CA 1
ATOM 1365 C C . GLY A 1 182 ? -24.988 31.173 85.560 1.00 10.04 182 GLY A C 1
ATOM 1366 O O . GLY A 1 182 ? -23.898 30.595 85.480 1.00 10.25 182 GLY A O 1
ATOM 1367 N N . VAL A 1 183 ? -25.629 31.677 84.504 1.00 9.62 183 VAL A N 1
ATOM 1368 C CA . VAL A 1 183 ? -25.021 31.532 83.167 1.00 9.25 183 VAL A CA 1
ATOM 1369 C C . VAL A 1 183 ? -23.792 32.424 83.052 1.00 9.59 183 VAL A C 1
ATOM 1370 O O . VAL A 1 183 ? -23.778 33.618 83.424 1.00 11.72 183 VAL A O 1
ATOM 1374 N N . GLY A 1 184 ? -22.753 31.860 82.449 1.00 8.71 184 GLY A N 1
ATOM 1375 C CA . GLY A 1 184 ? -21.530 32.594 82.140 1.00 9.65 184 GLY A CA 1
ATOM 1376 C C . GLY A 1 184 ? -20.827 31.864 80.978 1.00 9.57 184 GLY A C 1
ATOM 1377 O O . GLY A 1 184 ? -21.387 30.945 80.375 1.00 10.12 184 GLY A O 1
ATOM 1378 N N . PRO A 1 185 ? -19.620 32.309 80.693 1.00 9.69 185 PRO A N 1
ATOM 1379 C CA . PRO A 1 185 ? -18.842 31.746 79.593 1.00 10.00 185 PRO A CA 1
ATOM 1380 C C . PRO A 1 185 ? -18.735 30.234 79.693 1.00 10.22 185 PRO A C 1
ATOM 1381 O O . PRO A 1 185 ? -18.330 29.690 80.729 1.00 11.12 185 PRO A O 1
ATOM 1385 N N . GLY A 1 186 ? -19.122 29.526 78.630 1.00 9.73 186 GLY A N 1
ATOM 1386 C CA . GLY A 1 186 ? -19.042 28.083 78.605 1.00 10.03 186 GLY A CA 1
ATOM 1387 C C . GLY A 1 186 ? -20.204 27.313 79.224 1.00 9.53 186 GLY A C 1
ATOM 1388 O O . GLY A 1 186 ? -20.162 26.083 79.183 1.00 10.69 186 GLY A O 1
ATOM 1389 N N . SER A 1 187 ? -21.169 27.969 79.856 1.00 8.61 187 SER A N 1
ATOM 1390 C CA . SER A 1 187 ? -22.303 27.266 80.437 1.00 8.96 187 SER A CA 1
ATOM 1391 C C . SER A 1 187 ? -23.147 26.546 79.375 1.00 9.45 187 SER A C 1
ATOM 1392 O O . SER A 1 187 ? -23.340 27.065 78.277 1.00 10.92 187 SER A O 1
ATOM 1395 N N . THR A 1 188 ? -23.745 25.429 79.754 1.00 9.62 188 THR A N 1
ATOM 1396 C CA . THR A 1 188 ? -24.825 24.819 78.972 1.00 9.50 188 THR A CA 1
ATOM 1397 C C . THR A 1 188 ? -26.113 25.305 79.638 1.00 11.85 188 THR A C 1
ATOM 1398 O O . THR A 1 188 ? -26.221 25.379 80.873 1.00 10.54 188 THR A O 1
ATOM 1402 N N . VAL A 1 189 ? -27.069 25.729 78.815 1.00 10.04 189 VAL A N 1
ATOM 1403 C CA . VAL A 1 189 ? -28.294 26.335 79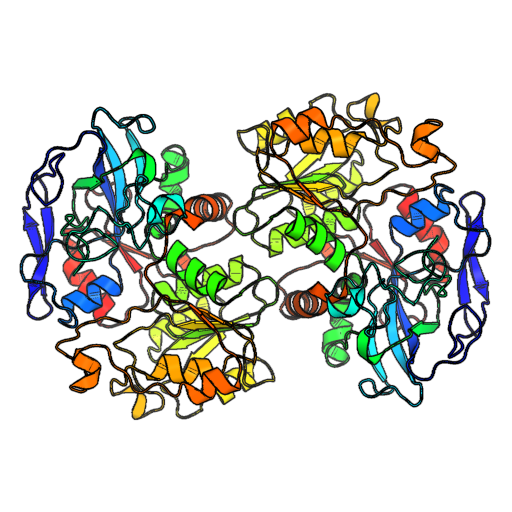.349 1.00 10.94 189 VAL A CA 1
ATOM 1404 C C . VAL A 1 189 ? -29.563 25.780 78.725 1.00 11.37 189 VAL A C 1
ATOM 1405 O O . VAL A 1 189 ? -29.570 25.502 77.524 1.00 11.52 189 VAL A O 1
ATOM 1409 N N . TYR A 1 190 ? -30.589 25.554 79.546 1.00 10.34 190 TYR A N 1
ATOM 1410 C CA . TYR A 1 190 ? -31.897 25.217 79.000 1.00 10.64 190 TYR A CA 1
ATOM 1411 C C . TYR A 1 190 ? -32.844 26.358 79.357 1.00 11.29 190 TYR A C 1
ATOM 1412 O O . TYR A 1 190 ? -32.902 26.753 80.532 1.00 11.46 190 TYR A O 1
ATOM 1421 N N . VAL A 1 191 ? -33.551 26.903 78.361 1.00 11.64 191 VAL A N 1
ATOM 1422 C CA . VAL A 1 191 ? -34.519 27.966 78.583 1.00 11.32 191 VAL A CA 1
ATOM 1423 C C . VAL A 1 191 ? -35.902 27.404 78.265 1.00 11.84 191 VAL A C 1
ATOM 1424 O O . VAL A 1 191 ? -36.102 27.007 77.096 1.00 12.44 191 VAL A O 1
ATOM 1428 N N . ALA A 1 192 ? -36.792 27.349 79.251 1.00 10.69 192 ALA A N 1
ATOM 1429 C CA . ALA A 1 192 ? -38.153 26.880 78.920 1.00 9.92 192 ALA A CA 1
ATOM 1430 C C . ALA A 1 192 ? -38.951 28.083 78.454 1.00 11.26 192 ALA A C 1
ATOM 1431 O O . ALA A 1 192 ? -39.072 29.071 79.187 1.00 11.08 192 ALA A O 1
ATOM 1433 N N . GLY A 1 193 ? -39.492 27.945 77.236 1.00 9.93 193 GLY A N 1
ATOM 1434 C CA . GLY A 1 193 ? -40.279 29.064 76.691 1.00 10.96 193 GLY A CA 1
ATOM 1435 C C . GLY A 1 193 ? -39.553 29.750 75.549 1.00 10.91 193 GLY A C 1
ATOM 1436 O O . GLY A 1 193 ? -38.456 30.262 75.708 1.00 10.90 193 GLY A O 1
ATOM 1437 N N . ALA A 1 194 ? -40.231 29.801 74.388 1.00 11.61 194 ALA A N 1
ATOM 1438 C CA . ALA A 1 194 ? -39.688 30.435 73.204 1.00 12.37 194 ALA A CA 1
ATOM 1439 C C . ALA A 1 194 ? -40.519 31.640 72.785 1.00 11.82 194 ALA A C 1
ATOM 1440 O O . ALA A 1 194 ? -40.504 32.023 71.620 1.00 12.58 194 ALA A O 1
ATOM 1442 N N . GLY A 1 195 ? -41.190 32.269 73.745 1.00 10.69 195 GLY A N 1
ATOM 1443 C CA . GLY A 1 195 ? -41.843 33.558 73.499 1.00 10.16 195 GLY A CA 1
ATOM 1444 C C . GLY A 1 195 ? -40.706 34.592 73.550 1.00 11.17 195 GLY A C 1
ATOM 1445 O O . GLY A 1 195 ? -39.515 34.274 73.691 1.00 11.67 195 GLY A O 1
ATOM 1446 N N . PRO A 1 196 ? -41.040 35.862 73.473 1.00 11.65 196 PRO A N 1
ATOM 1447 C CA . PRO A 1 196 ? -40.055 36.925 73.442 1.00 12.61 196 PRO A CA 1
ATOM 1448 C C . PRO A 1 196 ? -39.134 36.919 74.664 1.00 11.89 196 PRO A C 1
ATOM 1449 O O . PRO A 1 196 ? -37.960 37.247 74.497 1.00 11.61 196 PRO A O 1
ATOM 1453 N N . VAL A 1 197 ? -39.675 36.619 75.840 1.00 10.69 197 VAL A N 1
ATOM 1454 C CA . VAL A 1 197 ? -38.764 36.611 77.024 1.00 10.18 197 VAL A CA 1
ATOM 1455 C C . VAL A 1 197 ? -37.838 35.420 76.980 1.00 10.82 197 VAL A C 1
ATOM 1456 O O . VAL A 1 197 ? -36.638 35.621 77.253 1.00 10.54 197 VAL A O 1
ATOM 1460 N N . GLY A 1 198 ? -38.315 34.234 76.584 1.00 9.92 198 GLY A N 1
ATOM 1461 C CA . GLY A 1 198 ? -37.415 33.077 76.474 1.00 9.76 198 GLY A CA 1
ATOM 1462 C C . GLY A 1 198 ? -36.342 33.311 75.419 1.00 10.48 198 GLY A C 1
ATOM 1463 O O . GLY A 1 198 ? -35.167 32.978 75.599 1.00 9.47 198 GLY A O 1
ATOM 1464 N N . LEU A 1 199 ? -36.738 33.922 74.283 1.00 9.87 199 LEU A N 1
ATOM 1465 C CA . LEU A 1 199 ? -35.746 34.226 73.250 1.00 9.53 199 LEU A CA 1
ATOM 1466 C C . LEU A 1 199 ? -34.741 35.258 73.737 1.00 8.60 199 LEU A C 1
ATOM 1467 O O . LEU A 1 199 ? -33.548 35.169 73.427 1.00 10.34 199 LEU A O 1
ATOM 1472 N N . ALA A 1 200 ? -35.190 36.244 74.528 1.00 9.11 200 ALA A N 1
ATOM 1473 C CA . ALA A 1 200 ? -34.274 37.239 75.070 1.00 9.38 200 ALA A CA 1
ATOM 1474 C C . ALA A 1 200 ? -33.350 36.572 76.105 1.00 9.04 200 ALA A C 1
ATOM 1475 O O . ALA A 1 200 ? -32.207 36.965 76.211 1.00 8.86 200 ALA A O 1
ATOM 1477 N N . ALA A 1 201 ? -33.886 35.611 76.854 1.00 8.72 201 ALA A N 1
ATOM 1478 C CA . ALA A 1 201 ? -33.016 34.898 77.800 1.00 9.62 201 ALA A CA 1
ATOM 1479 C C . ALA A 1 201 ? -31.951 34.109 77.036 1.00 10.06 201 ALA A C 1
ATOM 1480 O O . ALA A 1 201 ? -30.806 34.053 77.469 1.00 10.57 201 ALA A O 1
ATOM 1482 N N . ALA A 1 202 ? -32.341 33.498 75.914 1.00 9.32 202 ALA A N 1
ATOM 1483 C CA . ALA A 1 202 ? -31.354 32.741 75.124 1.00 9.69 202 ALA A CA 1
ATOM 1484 C C . ALA A 1 202 ? -30.312 33.679 74.544 1.00 9.57 202 ALA A C 1
ATOM 1485 O O . ALA A 1 202 ? -29.113 33.405 74.573 1.00 9.31 202 ALA A O 1
ATOM 1487 N N . ALA A 1 203 ? -30.745 34.836 73.999 1.00 9.61 203 ALA A N 1
ATOM 1488 C CA . ALA A 1 203 ? -29.795 35.791 73.452 1.00 8.22 203 ALA A CA 1
ATOM 1489 C C . ALA A 1 203 ? -28.868 36.318 74.560 1.00 8.04 203 ALA A C 1
ATOM 1490 O O . ALA A 1 203 ? -27.718 36.580 74.300 1.00 9.61 203 ALA A O 1
ATOM 1492 N N . SER A 1 204 ? -29.454 36.506 75.748 1.00 8.54 204 SER A N 1
ATOM 1493 C CA . SER A 1 204 ? -28.657 36.990 76.871 1.00 8.57 204 SER A CA 1
ATOM 1494 C C . SER A 1 204 ? -27.644 35.941 77.325 1.00 8.64 204 SER A C 1
ATOM 1495 O O . SER A 1 204 ? -26.506 36.294 77.591 1.00 9.77 204 SER A O 1
ATOM 1498 N N . ALA A 1 205 ? -28.054 34.667 77.329 1.00 9.30 205 ALA A N 1
ATOM 1499 C CA . ALA A 1 205 ? -27.134 33.595 77.708 1.00 9.72 205 ALA A CA 1
ATOM 1500 C C . ALA A 1 205 ? -25.973 33.557 76.718 1.00 10.41 205 ALA A C 1
ATOM 1501 O O . ALA A 1 205 ? -24.812 33.406 77.049 1.00 10.41 205 ALA A O 1
ATOM 1503 N N . ARG A 1 206 ? -26.292 33.735 75.432 1.00 9.81 206 ARG A N 1
ATOM 1504 C CA . ARG A 1 206 ? -25.264 33.763 74.390 1.00 10.22 206 ARG A CA 1
ATOM 1505 C C . ARG A 1 206 ? -24.323 34.942 74.577 1.00 9.75 206 ARG A C 1
ATOM 1506 O O . ARG A 1 206 ? -23.100 34.814 74.468 1.00 11.04 206 ARG A O 1
ATOM 1514 N N . LEU A 1 207 ? -24.882 36.124 74.886 1.00 10.22 207 LEU A N 1
ATOM 1515 C CA . LEU A 1 207 ? -24.063 37.311 75.149 1.00 8.97 207 LEU A CA 1
ATOM 1516 C C . LEU A 1 207 ? -23.156 37.111 76.369 1.00 9.05 207 LEU A C 1
ATOM 1517 O O . LEU A 1 207 ? -22.014 37.589 76.419 1.00 9.40 207 LEU A O 1
ATOM 1522 N N . LEU A 1 208 ? -23.663 36.376 77.354 1.00 9.00 208 LEU A N 1
ATOM 1523 C CA . LEU A 1 208 ? -22.906 36.037 78.560 1.00 9.50 208 LEU A CA 1
ATOM 1524 C C . LEU A 1 208 ? -21.797 35.039 78.286 1.00 10.86 208 LEU A C 1
ATOM 1525 O O . LEU A 1 208 ? -20.960 34.816 79.188 1.00 11.52 208 LEU A O 1
ATOM 1530 N N . GLY A 1 209 ? -21.779 34.429 77.113 1.00 10.55 209 GLY A N 1
ATOM 1531 C CA . GLY A 1 209 ? -20.720 33.502 76.734 1.00 11.64 209 GLY A CA 1
ATOM 1532 C C . GLY A 1 209 ? -21.133 32.046 76.759 1.00 10.30 209 GLY A C 1
ATOM 1533 O O . GLY A 1 209 ? -20.244 31.183 76.673 1.00 10.04 209 GLY A O 1
ATOM 1534 N N . ALA A 1 210 ? -22.418 31.748 76.953 1.00 11.27 210 ALA A N 1
ATOM 1535 C CA . ALA A 1 210 ? -22.827 30.351 77.048 1.00 10.18 210 ALA A CA 1
ATOM 1536 C C . ALA A 1 210 ? -22.300 29.506 75.902 1.00 10.61 210 ALA A C 1
ATOM 1537 O O . ALA A 1 210 ? -22.296 29.953 74.737 1.00 10.61 210 ALA A O 1
ATOM 1539 N N . ALA A 1 211 ? -21.889 28.277 76.211 1.00 10.34 211 ALA A N 1
ATOM 1540 C CA . ALA A 1 211 ? -21.461 27.366 75.132 1.00 11.56 211 ALA A CA 1
ATOM 1541 C C . ALA A 1 211 ? -22.619 26.994 74.216 1.00 13.20 211 ALA A C 1
ATOM 1542 O O . ALA A 1 211 ? -22.451 26.909 72.982 1.00 13.21 211 ALA A O 1
ATOM 1544 N N . VAL A 1 212 ? -23.776 26.742 74.820 1.00 11.46 212 VAL A N 1
ATOM 1545 C CA . VAL A 1 212 ? -24.953 26.327 74.057 1.00 12.20 212 VAL A CA 1
ATOM 1546 C C . VAL A 1 212 ? -26.216 26.580 74.854 1.00 11.99 212 VAL A C 1
ATOM 1547 O O . VAL A 1 212 ? -26.258 26.383 76.072 1.00 12.12 212 VAL A O 1
ATOM 1551 N N . VAL A 1 213 ? -27.244 27.042 74.159 1.00 11.03 213 VAL A N 1
ATOM 1552 C CA . VAL A 1 213 ? -28.550 27.281 74.736 1.00 10.01 213 VAL A CA 1
ATOM 1553 C C . VAL A 1 213 ? -29.553 26.388 74.011 1.00 12.07 213 VAL A C 1
ATOM 1554 O O . VAL A 1 213 ? -29.653 26.427 72.778 1.00 12.87 213 VAL A O 1
ATOM 1558 N N . ILE A 1 214 ? -30.332 25.663 74.788 1.00 10.20 214 ILE A N 1
ATOM 1559 C CA . ILE A 1 214 ? -31.414 24.829 74.301 1.00 10.50 214 ILE A CA 1
ATOM 1560 C C . ILE A 1 214 ? -32.718 25.523 74.700 1.00 11.27 214 ILE A C 1
ATOM 1561 O O . ILE A 1 214 ? -32.907 25.783 75.901 1.00 11.49 214 ILE A O 1
ATOM 1566 N N . VAL A 1 215 ? -33.569 25.843 73.726 1.00 9.82 215 VAL A N 1
ATOM 1567 C CA . VAL A 1 215 ? -34.820 26.537 74.020 1.00 11.31 215 VAL A CA 1
ATOM 1568 C C . VAL A 1 215 ? -35.983 25.584 73.821 1.00 11.65 215 VAL A C 1
ATOM 1569 O O . VAL A 1 215 ? -36.091 24.944 72.759 1.00 11.91 215 VAL A O 1
ATOM 1573 N N . GLY A 1 216 ? -36.796 25.410 74.857 1.00 10.91 216 GLY A N 1
ATOM 1574 C CA . GLY A 1 216 ? -37.914 24.468 74.766 1.00 11.38 216 GLY A CA 1
ATOM 1575 C C . GLY A 1 216 ? -39.250 25.173 74.629 1.00 12.55 216 GLY A C 1
ATOM 1576 O O . GLY A 1 216 ? -39.491 26.274 75.140 1.00 13.09 216 GLY A O 1
ATOM 1577 N N . ASP A 1 217 ? -40.152 24.512 73.880 1.00 11.78 217 ASP A N 1
ATOM 1578 C CA . ASP A 1 217 ? -41.509 25.055 73.732 1.00 10.43 217 ASP A CA 1
ATOM 1579 C C . ASP A 1 217 ? -42.368 23.942 73.117 1.00 11.32 217 ASP A C 1
ATOM 1580 O O . ASP A 1 217 ? -41.825 22.899 72.767 1.00 12.03 217 ASP A O 1
ATOM 1585 N N . LEU A 1 218 ? -43.668 24.170 73.057 1.00 12.70 218 LEU A N 1
ATOM 1586 C CA . LEU A 1 218 ? -44.566 23.247 72.384 1.00 15.02 218 LEU A CA 1
ATOM 1587 C C . LEU A 1 218 ? -44.967 23.861 71.048 1.00 14.62 218 LEU A C 1
ATOM 1588 O O . LEU A 1 218 ? -45.484 23.141 70.186 1.00 16.09 218 LEU A O 1
ATOM 1593 N N . ASN A 1 219 ? -44.782 25.155 70.916 1.00 13.76 219 ASN A N 1
ATOM 1594 C CA . ASN A 1 219 ? -45.202 25.902 69.717 1.00 13.91 219 ASN A CA 1
ATOM 1595 C C . ASN A 1 219 ? -44.134 25.744 68.651 1.00 13.34 219 ASN A C 1
ATOM 1596 O O . ASN A 1 219 ? -43.035 26.264 68.740 1.00 12.67 219 ASN A O 1
ATOM 1601 N N . PRO A 1 220 ? -44.484 25.119 67.510 1.00 13.37 220 PRO A N 1
ATOM 1602 C CA . PRO A 1 220 ? -43.498 24.826 66.488 1.00 13.20 220 PRO A CA 1
ATOM 1603 C C . PRO A 1 220 ? -43.033 26.023 65.694 1.00 13.47 220 PRO A C 1
ATOM 1604 O O . PRO A 1 220 ? -41.909 25.982 65.164 1.00 12.92 220 PRO A O 1
ATOM 1608 N N . ALA A 1 221 ? -43.793 27.096 65.635 1.00 12.27 221 ALA A N 1
ATOM 1609 C CA . ALA A 1 221 ? -43.373 28.307 64.944 1.00 12.95 221 ALA A CA 1
ATOM 1610 C C . ALA A 1 221 ? -42.288 28.993 65.773 1.00 12.74 221 ALA A C 1
ATOM 1611 O O . ALA A 1 221 ? -41.280 29.442 65.235 1.00 12.82 221 ALA A O 1
ATOM 1613 N N . ARG A 1 222 ? -42.487 28.964 67.099 1.00 13.49 222 ARG A N 1
ATOM 1614 C CA . ARG A 1 222 ? -41.488 29.609 67.971 1.00 12.38 222 ARG A CA 1
ATOM 1615 C C . ARG A 1 222 ? -40.224 28.757 68.008 1.00 12.49 222 ARG A C 1
ATOM 1616 O O . ARG A 1 222 ? -39.136 29.338 68.018 1.00 12.28 222 ARG A O 1
ATOM 1624 N N . LEU A 1 223 ? -40.351 27.435 67.954 1.00 12.00 223 LEU A N 1
ATOM 1625 C CA . LEU A 1 223 ? -39.143 26.608 67.918 1.00 13.37 223 LEU A CA 1
ATOM 1626 C C . LEU A 1 223 ? -38.378 26.821 66.618 1.00 12.40 223 LEU A C 1
ATOM 1627 O O . LEU A 1 223 ? -37.148 26.876 66.632 1.00 12.56 223 LEU A O 1
ATOM 1632 N N . ALA A 1 224 ? -39.094 26.955 65.495 1.00 11.96 224 ALA A N 1
ATOM 1633 C CA . ALA A 1 224 ? -38.408 27.163 64.211 1.00 12.76 224 ALA A CA 1
ATOM 1634 C C . ALA A 1 224 ? -37.643 28.483 64.253 1.00 13.33 224 ALA A C 1
ATOM 1635 O O . ALA A 1 224 ? -36.512 28.598 63.784 1.00 12.87 224 ALA A O 1
ATOM 1637 N N . HIS A 1 225 ? -38.303 29.515 64.809 1.00 14.32 225 HIS A N 1
ATOM 1638 C CA . HIS A 1 225 ? -37.650 30.803 64.985 1.00 13.24 225 HIS A CA 1
ATOM 1639 C C . HIS A 1 225 ? -36.377 30.712 65.821 1.00 13.13 225 HIS A C 1
ATOM 1640 O O . HIS A 1 225 ? -35.329 31.234 65.442 1.00 12.85 225 HIS A O 1
ATOM 1647 N N . ALA A 1 226 ? -36.485 30.022 66.966 1.00 12.03 226 ALA A N 1
ATOM 1648 C CA . ALA A 1 226 ? -35.305 29.889 67.833 1.00 11.37 226 ALA A CA 1
ATOM 1649 C C . ALA A 1 226 ? -34.164 29.183 67.113 1.00 12.26 226 ALA A C 1
ATOM 1650 O O . ALA A 1 226 ? -33.007 29.591 67.238 1.00 12.03 226 ALA A O 1
ATOM 1652 N N . LYS A 1 227 ? -34.495 28.117 66.386 1.00 12.41 227 LYS A N 1
ATOM 1653 C CA . LYS A 1 227 ? -33.486 27.369 65.650 1.00 13.71 227 LYS A CA 1
ATOM 1654 C C . LYS A 1 227 ? -32.845 28.246 64.583 1.00 13.22 227 LYS A C 1
ATOM 1655 O O . LYS A 1 227 ? -31.621 28.222 64.427 1.00 13.22 227 LYS A O 1
ATOM 1661 N N . ALA A 1 228 ? -33.643 29.064 63.896 1.00 12.32 228 ALA A N 1
ATOM 1662 C CA . ALA A 1 228 ? -33.113 29.941 62.858 1.00 13.81 228 ALA A CA 1
ATOM 1663 C C . ALA A 1 228 ? -32.200 31.031 63.395 1.00 14.83 228 ALA A C 1
ATOM 1664 O O . ALA A 1 228 ? -31.296 31.520 62.716 1.00 14.73 228 ALA A O 1
ATOM 1666 N N . GLN A 1 229 ? -32.401 31.391 64.660 1.00 14.02 229 GLN A N 1
ATOM 1667 C CA . GLN A 1 229 ? -31.588 32.354 65.380 1.00 14.91 229 GLN A CA 1
ATOM 1668 C C . GLN A 1 229 ? -30.324 31.758 65.957 1.00 15.89 229 GLN A C 1
ATOM 1669 O O . GLN A 1 229 ? -29.515 32.464 66.558 1.00 16.28 229 GLN A O 1
ATOM 1675 N N . GLY A 1 230 ? -30.072 30.480 65.706 1.00 13.96 230 GLY A N 1
ATOM 1676 C CA . GLY A 1 230 ? -28.848 29.819 66.094 1.00 15.41 230 GLY A CA 1
ATOM 1677 C C . GLY A 1 230 ? -28.875 29.060 67.410 1.00 15.22 230 GLY A C 1
ATOM 1678 O O . GLY A 1 230 ? -27.802 28.613 67.858 1.00 16.53 230 GLY A O 1
ATOM 1679 N N . PHE A 1 231 ? -30.038 28.909 68.020 1.00 14.71 231 PHE A N 1
ATOM 1680 C CA . PHE A 1 231 ? -30.105 28.143 69.261 1.00 12.93 231 PHE A CA 1
ATOM 1681 C C . PHE A 1 231 ? -30.471 26.698 69.003 1.00 13.06 231 PHE A C 1
ATOM 1682 O O . PHE A 1 231 ? -31.019 26.358 67.948 1.00 14.64 231 PHE A O 1
ATOM 1690 N N . GLU A 1 232 ? -30.227 25.814 69.975 1.00 12.00 232 GLU A N 1
ATOM 1691 C CA . GLU A 1 232 ? -30.748 24.454 69.881 1.00 12.73 232 GLU A CA 1
ATOM 1692 C C . GLU A 1 232 ? -32.168 24.428 70.447 1.00 12.05 232 GLU A C 1
ATOM 1693 O O . GLU A 1 232 ? -32.582 25.389 71.110 1.00 12.27 232 GLU A O 1
ATOM 1699 N N . ILE A 1 233 ? -32.959 23.415 70.097 1.00 12.15 233 ILE A N 1
ATOM 1700 C CA . ILE A 1 233 ? -34.329 23.366 70.570 1.00 12.19 233 ILE A CA 1
ATOM 1701 C C . ILE A 1 233 ? -34.750 22.031 71.162 1.00 11.84 233 ILE A C 1
ATOM 1702 O O . ILE A 1 233 ? -34.155 20.979 70.930 1.00 12.62 233 ILE A O 1
ATOM 1707 N N . ALA A 1 234 ? -35.792 22.106 71.994 1.00 12.39 234 ALA A N 1
ATOM 1708 C CA . ALA A 1 234 ? -36.436 20.907 72.519 1.00 13.73 234 ALA A CA 1
ATOM 1709 C C . ALA A 1 234 ? -37.939 21.095 72.318 1.00 13.18 234 ALA A C 1
ATOM 1710 O O . ALA A 1 234 ? -38.497 22.147 72.627 1.00 13.94 234 ALA A O 1
ATOM 1712 N N . ASP A 1 235 ? -38.611 20.088 71.752 1.00 13.89 235 ASP A N 1
ATOM 1713 C CA . ASP A 1 235 ? -40.047 20.169 71.511 1.00 14.79 235 ASP A CA 1
ATOM 1714 C C . ASP A 1 235 ? -40.785 19.341 72.549 1.00 15.00 235 ASP A C 1
ATOM 1715 O O . ASP A 1 235 ? -40.743 18.110 72.557 1.00 15.23 235 ASP A O 1
ATOM 1720 N N . LEU A 1 236 ? -41.449 20.036 73.466 1.00 15.21 236 LEU A N 1
ATOM 1721 C CA . LEU A 1 236 ? -42.126 19.432 74.595 1.00 17.43 236 LEU A CA 1
ATOM 1722 C C . LEU A 1 236 ? -43.441 18.761 74.214 1.00 18.43 236 LEU A C 1
ATOM 1723 O O . LEU A 1 236 ? -44.009 18.107 75.081 1.00 20.60 236 LEU A O 1
ATOM 1728 N N . SER A 1 237 ? -43.881 18.906 72.973 1.00 18.06 237 SER A N 1
ATOM 1729 C CA . SER A 1 237 ? -45.091 18.241 72.506 1.00 19.02 237 SER A CA 1
ATOM 1730 C C . SER A 1 237 ? -44.746 16.847 71.997 1.00 19.51 237 SER A C 1
ATOM 1731 O O . SER A 1 237 ? -45.655 16.056 71.731 1.00 21.99 237 SER A O 1
ATOM 1734 N N . LEU A 1 238 ? -43.471 16.509 71.865 1.00 18.94 238 LEU A N 1
ATOM 1735 C CA . LEU A 1 238 ? -43.066 15.164 71.482 1.00 19.06 238 LEU A CA 1
ATOM 1736 C C . LEU A 1 238 ? -43.225 14.239 72.692 1.00 21.14 238 LEU A C 1
ATOM 1737 O O . LEU A 1 238 ? -43.221 14.683 73.841 1.00 20.29 238 LEU A O 1
ATOM 1742 N N . ASP A 1 239 ? -43.345 12.930 72.443 1.00 22.80 239 ASP A N 1
ATOM 1743 C CA . ASP A 1 239 ? -43.398 12.007 73.583 1.00 25.43 239 ASP A CA 1
ATOM 1744 C C . ASP A 1 239 ? -41.999 11.786 74.146 1.00 25.41 239 ASP A C 1
ATOM 1745 O O . ASP A 1 239 ? -41.878 11.403 75.314 1.00 27.23 239 ASP A O 1
ATOM 1750 N N . THR A 1 240 ? -40.949 12.075 73.392 1.00 23.63 240 THR A N 1
ATOM 1751 C CA . THR A 1 240 ? -39.579 11.948 73.862 1.00 22.04 240 THR A CA 1
ATOM 1752 C C . THR A 1 240 ? -39.369 12.883 75.056 1.00 20.77 240 THR A C 1
ATOM 1753 O O . THR A 1 240 ? -39.599 14.075 74.925 1.00 18.57 240 THR A O 1
ATOM 1757 N N . PRO A 1 241 ? -38.990 12.339 76.199 1.00 19.98 241 PRO A N 1
ATOM 1758 C CA . PRO A 1 241 ? -38.785 13.134 77.400 1.00 18.77 241 PRO A CA 1
ATOM 1759 C C . PRO A 1 241 ? -37.769 14.239 77.158 1.00 17.61 241 PRO A C 1
ATOM 1760 O O . PRO A 1 241 ? -36.791 14.076 76.430 1.00 16.55 241 PRO A O 1
ATOM 1764 N N . LEU A 1 242 ? -37.949 15.349 77.882 1.00 17.04 242 LEU A N 1
ATOM 1765 C CA . LEU A 1 242 ? -37.010 16.468 77.723 1.00 15.58 242 LEU A CA 1
ATOM 1766 C C . LEU A 1 242 ? -35.586 16.069 78.029 1.00 15.86 242 LEU A C 1
ATOM 1767 O O . LEU A 1 242 ? -34.647 16.445 77.306 1.00 15.58 242 LEU A O 1
ATOM 1772 N N . HIS A 1 243 ? -35.330 15.281 79.088 1.00 15.84 243 HIS A N 1
ATOM 1773 C CA . HIS A 1 243 ? -33.973 14.882 79.422 1.00 17.23 243 HIS A CA 1
ATOM 1774 C C . HIS A 1 243 ? -33.324 14.069 78.301 1.00 15.79 243 HIS A C 1
ATOM 1775 O O . HIS A 1 243 ? -32.120 14.242 78.117 1.00 15.43 243 HIS A O 1
ATOM 1782 N N . GLU A 1 244 ? -34.093 13.274 77.550 1.00 17.22 244 GLU A N 1
ATOM 1783 C CA . GLU A 1 244 ? -33.543 12.558 76.404 1.00 18.23 244 GLU A CA 1
ATOM 1784 C C . GLU A 1 244 ? -33.245 13.496 75.237 1.00 16.90 244 GLU A C 1
ATOM 1785 O O . GLU A 1 244 ? -32.242 13.330 74.543 1.00 15.98 244 GLU A O 1
ATOM 1791 N N . GLN A 1 245 ? -34.074 14.525 75.017 1.00 15.69 245 GLN A N 1
ATOM 1792 C CA . GLN A 1 245 ? -33.790 15.503 73.968 1.00 14.91 245 GLN A CA 1
ATOM 1793 C C . GLN A 1 245 ? -32.536 16.304 74.308 1.00 15.17 245 GLN A C 1
ATOM 1794 O O . GLN A 1 245 ? -31.668 16.565 73.470 1.00 14.71 245 GLN A O 1
ATOM 1800 N N . ILE A 1 246 ? -32.355 16.631 75.611 1.00 14.23 246 ILE A N 1
ATOM 1801 C CA . ILE A 1 246 ? -31.117 17.290 76.025 1.00 15.02 246 ILE A CA 1
ATOM 1802 C C . ILE A 1 246 ? -29.919 16.361 75.859 1.00 14.90 246 ILE A C 1
ATOM 1803 O O . ILE A 1 246 ? -28.890 16.790 75.330 1.00 14.40 246 ILE A O 1
ATOM 1808 N N . ALA A 1 247 ? -30.028 15.105 76.276 1.00 15.19 247 ALA A N 1
ATOM 1809 C CA . ALA A 1 247 ? -28.925 14.151 76.163 1.00 15.34 247 ALA A CA 1
ATOM 1810 C C . ALA A 1 247 ? -28.537 13.929 74.703 1.00 16.03 247 ALA A C 1
ATOM 1811 O O . ALA A 1 247 ? -27.338 13.806 74.432 1.00 16.36 247 ALA A O 1
ATOM 1813 N N . ALA A 1 248 ? -29.510 13.975 73.792 1.00 16.16 248 ALA A N 1
ATOM 1814 C CA . ALA A 1 248 ? -29.163 13.809 72.380 1.00 17.68 248 ALA A CA 1
ATOM 1815 C C . ALA A 1 248 ? -28.317 14.965 71.882 1.00 17.72 248 ALA A C 1
ATOM 1816 O O . ALA A 1 248 ? -27.502 14.797 70.956 1.00 18.31 248 ALA A O 1
ATOM 1818 N N . LEU A 1 249 ? -28.487 16.173 72.436 1.00 15.97 249 LEU A N 1
ATOM 1819 C CA . LEU A 1 249 ? -27.723 17.326 72.003 1.00 16.23 249 LEU A CA 1
ATOM 1820 C C . LEU A 1 249 ? -26.400 17.463 72.728 1.00 16.10 249 LEU A C 1
ATOM 1821 O O . LEU A 1 249 ? -25.390 17.872 72.155 1.00 17.44 249 LEU A O 1
ATOM 1826 N N . LEU A 1 250 ? -26.375 17.150 74.025 1.00 15.71 250 LEU A N 1
ATOM 1827 C CA . LEU A 1 250 ? -25.194 17.398 74.833 1.00 15.44 250 LEU A CA 1
ATOM 1828 C C . LEU A 1 250 ? -24.393 16.186 75.283 1.00 17.46 250 LEU A C 1
ATOM 1829 O O . LEU A 1 250 ? -23.277 16.397 75.782 1.00 19.12 250 LEU A O 1
ATOM 1834 N N . GLY A 1 251 ? -24.939 14.982 75.252 1.00 18.68 251 GLY A N 1
ATOM 1835 C CA . GLY A 1 251 ? -24.159 13.830 75.741 1.00 18.51 251 GLY A CA 1
ATOM 1836 C C . GLY A 1 251 ? -24.451 13.533 77.201 1.00 19.67 251 GLY A C 1
ATOM 1837 O O . GLY A 1 251 ? -23.976 12.527 77.764 1.00 20.72 251 GLY A O 1
ATOM 1838 N N . GLU A 1 252 ? -25.256 14.358 77.858 1.00 18.21 252 GLU A N 1
ATOM 1839 C CA . GLU A 1 252 ? -25.686 14.150 79.240 1.00 19.14 252 GLU A CA 1
ATOM 1840 C C . GLU A 1 252 ? -27.098 14.722 79.343 1.00 16.83 252 GLU A C 1
ATOM 1841 O O . GLU A 1 252 ? -27.436 15.648 78.582 1.00 15.58 252 GLU A O 1
ATOM 1847 N N . PRO A 1 253 ? -27.934 14.205 80.222 1.00 15.95 253 PRO A N 1
ATOM 1848 C CA . PRO A 1 253 ? -29.308 14.625 80.352 1.00 15.90 253 PRO A CA 1
ATOM 1849 C C . PRO A 1 253 ? -29.548 15.841 81.230 1.00 14.88 253 PRO A C 1
ATOM 1850 O O . PRO A 1 253 ? -30.670 16.039 81.706 1.00 15.82 253 PRO A O 1
ATOM 1854 N N . GLU A 1 254 ? -28.521 16.642 81.454 1.00 14.40 254 GLU A N 1
ATOM 1855 C CA . GLU A 1 254 ? -28.643 17.828 82.290 1.00 13.67 254 GLU A CA 1
ATOM 1856 C C . GLU A 1 254 ? -27.876 18.999 81.695 1.00 13.68 254 GLU A C 1
ATOM 1857 O O . GLU A 1 254 ? -26.944 18.853 80.915 1.00 13.95 254 GLU A O 1
ATOM 1863 N N . VAL A 1 255 ? -28.298 20.185 82.136 1.00 12.56 255 VAL A N 1
ATOM 1864 C CA . VAL A 1 255 ? -27.616 21.419 81.775 1.00 11.02 255 VAL A CA 1
ATOM 1865 C C . VAL A 1 255 ? -27.050 22.067 83.050 1.00 11.34 255 VAL A C 1
ATOM 1866 O O . VAL A 1 255 ? -27.517 21.778 84.159 1.00 11.44 255 VAL A O 1
ATOM 1870 N N . ASP A 1 256 ? -26.133 22.999 82.846 1.00 9.92 256 ASP A N 1
ATOM 1871 C CA . ASP A 1 256 ? -25.552 23.712 83.976 1.00 9.86 256 ASP A CA 1
ATOM 1872 C C . ASP A 1 256 ? -26.522 24.701 84.621 1.00 10.69 256 ASP A C 1
ATOM 1873 O O . ASP A 1 256 ? -26.516 24.951 85.830 1.00 10.28 256 ASP A O 1
ATOM 1878 N N . CYS A 1 257 ? -27.338 25.328 83.772 1.00 10.11 257 CYS A N 1
ATOM 1879 C CA . CYS A 1 257 ? -28.232 26.406 84.170 1.00 9.24 257 CYS A CA 1
ATOM 1880 C C . CYS A 1 257 ? -29.606 26.304 83.512 1.00 10.11 257 CYS A C 1
ATOM 1881 O O . CYS A 1 257 ? -29.641 25.863 82.367 1.00 10.27 257 CYS A O 1
ATOM 1884 N N . ALA A 1 258 ? -30.677 26.712 84.181 1.00 9.11 258 ALA A N 1
ATOM 1885 C CA . ALA A 1 258 ? -31.991 26.630 83.547 1.00 9.76 258 ALA A CA 1
ATOM 1886 C C . ALA A 1 258 ? -32.795 27.880 83.874 1.00 10.52 258 ALA A C 1
ATOM 1887 O O . ALA A 1 258 ? -32.628 28.470 84.941 1.00 9.28 258 ALA A O 1
ATOM 1889 N N . VAL A 1 259 ? -33.604 28.298 82.897 1.00 8.92 259 VAL A N 1
ATOM 1890 C CA . VAL A 1 259 ? -34.400 29.515 83.082 1.00 9.06 259 VAL A CA 1
ATOM 1891 C C . VAL A 1 259 ? -35.854 29.176 82.792 1.00 9.80 259 VAL A C 1
ATOM 1892 O O . VAL A 1 259 ? -36.130 28.549 81.756 1.00 10.10 259 VAL A O 1
ATOM 1896 N N . ASP A 1 260 ? -36.780 29.562 83.653 1.00 9.09 260 ASP A N 1
ATOM 1897 C CA . ASP A 1 260 ? -38.216 29.375 83.390 1.00 9.42 260 ASP A CA 1
ATOM 1898 C C . ASP A 1 260 ? -38.724 30.677 82.792 1.00 10.22 260 ASP A C 1
ATOM 1899 O O . ASP A 1 260 ? -38.904 31.656 83.505 1.00 9.84 260 ASP A O 1
ATOM 1904 N N . ALA A 1 261 ? -38.959 30.680 81.466 1.00 9.23 261 ALA A N 1
ATOM 1905 C CA . ALA A 1 261 ? -39.519 31.876 80.817 1.00 9.62 261 ALA A CA 1
ATOM 1906 C C . ALA A 1 261 ? -40.939 31.569 80.357 1.00 10.73 261 ALA A C 1
ATOM 1907 O O . ALA A 1 261 ? -41.439 32.049 79.334 1.00 12.15 261 ALA A O 1
ATOM 1909 N N . VAL A 1 262 ? -41.662 30.794 81.171 1.00 9.84 262 VAL A N 1
ATOM 1910 C CA . VAL A 1 262 ? -43.037 30.423 80.874 1.00 10.45 262 VAL A CA 1
ATOM 1911 C C . VAL A 1 262 ? -43.988 30.989 81.918 1.00 12.49 262 VAL A C 1
ATOM 1912 O O . VAL A 1 262 ? -44.833 31.798 81.565 1.00 13.80 262 VAL A O 1
ATOM 1916 N N . GLY A 1 263 ? -43.870 30.524 83.164 1.00 11.19 263 GLY A N 1
ATOM 1917 C CA . GLY A 1 263 ? -44.801 31.031 84.171 1.00 12.42 263 GLY A CA 1
ATOM 1918 C C . GLY A 1 263 ? -46.086 30.210 84.253 1.00 12.26 263 GLY A C 1
ATOM 1919 O O . GLY A 1 263 ? -46.199 29.100 83.740 1.00 12.66 263 GLY A O 1
ATOM 1920 N N . PHE A 1 264 ? -47.086 30.796 84.902 1.00 12.97 264 PHE A N 1
ATOM 1921 C CA . PHE A 1 264 ? -48.251 30.117 85.430 1.00 13.37 264 PHE A CA 1
ATOM 1922 C C . PHE A 1 264 ? -49.298 29.592 84.474 1.00 14.51 264 PHE A C 1
ATOM 1923 O O . PHE A 1 264 ? -50.182 28.855 84.956 1.00 15.19 264 PHE A O 1
ATOM 1931 N N . GLU A 1 265 ? -49.190 29.867 83.181 1.00 14.32 265 GLU A N 1
ATOM 1932 C CA . GLU A 1 265 ? -50.055 29.200 82.205 1.00 14.63 265 GLU A CA 1
ATOM 1933 C C . GLU A 1 265 ? -49.311 28.071 81.505 1.00 15.59 265 GLU A C 1
ATOM 1934 O O . GLU A 1 265 ? -49.711 27.605 80.423 1.00 15.62 265 GLU A O 1
ATOM 1940 N N . ALA A 1 266 ? -48.254 27.530 82.108 1.00 14.73 266 ALA A N 1
ATOM 1941 C CA . ALA A 1 266 ? -47.524 26.418 81.514 1.00 13.99 266 ALA A CA 1
ATOM 1942 C C . ALA A 1 266 ? -48.407 25.234 81.127 1.00 15.68 266 ALA A C 1
ATOM 1943 O O . ALA A 1 266 ? -49.319 24.853 81.875 1.00 17.72 266 ALA A O 1
ATOM 1945 N N . ARG A 1 267 ? -48.088 24.606 80.008 1.00 17.34 267 ARG A N 1
ATOM 1946 C CA . ARG A 1 267 ? -48.715 23.362 79.576 1.00 19.12 267 ARG A CA 1
ATOM 1947 C C . ARG A 1 267 ? -47.923 22.142 80.014 1.00 18.35 267 ARG A C 1
ATOM 1948 O O . ARG A 1 267 ? -46.720 22.217 80.257 1.00 17.83 267 ARG A O 1
ATOM 1956 N N . GLY A 1 268 ? -48.565 20.970 80.045 1.00 18.09 268 GLY A N 1
ATOM 1957 C CA . GLY A 1 268 ? -47.851 19.732 80.364 1.00 18.69 268 GLY A CA 1
ATOM 1958 C C . GLY A 1 268 ? -46.959 19.358 79.174 1.00 19.16 268 GLY A C 1
ATOM 1959 O O . GLY A 1 268 ? -46.978 20.012 78.131 1.00 19.32 268 GLY A O 1
ATOM 1960 N N . HIS A 1 269 ? -46.270 18.232 79.301 1.00 20.72 269 HIS A N 1
ATOM 1961 C CA . HIS A 1 269 ? -45.390 17.735 78.260 1.00 20.22 269 HIS A CA 1
ATOM 1962 C C . HIS A 1 269 ? -45.914 16.432 77.649 1.00 22.19 269 HIS A C 1
ATOM 1963 O O . HIS A 1 269 ? -46.608 15.664 78.312 1.00 21.97 269 HIS A O 1
ATOM 1970 N N . GLY A 1 270 ? -45.512 16.190 76.408 1.00 23.33 270 GLY A N 1
ATOM 1971 C CA . GLY A 1 270 ? -45.930 14.958 75.721 1.00 26.08 270 GLY A CA 1
ATOM 1972 C C . GLY A 1 270 ? -47.061 15.260 74.756 1.00 27.37 270 GLY A C 1
ATOM 1973 O O . GLY A 1 270 ? -47.711 16.302 74.818 1.00 26.86 270 GLY A O 1
ATOM 1974 N N . HIS A 1 271 ? -47.353 14.329 73.836 1.00 29.06 271 HIS A N 1
ATOM 1975 C CA . HIS A 1 271 ? -48.422 14.552 72.875 1.00 31.37 271 HIS A CA 1
ATOM 1976 C C . HIS A 1 271 ? -49.730 14.966 73.547 1.00 32.04 271 HIS A C 1
ATOM 1977 O O . HIS A 1 271 ? -50.340 15.955 73.137 1.00 31.67 271 HIS A O 1
ATOM 1984 N N . GLU A 1 272 ? -50.158 14.212 74.554 1.00 32.82 272 GLU A N 1
ATOM 1985 C CA . GLU A 1 272 ? -51.390 14.537 75.262 1.00 34.14 272 GLU A CA 1
ATOM 1986 C C . GLU A 1 272 ? -51.183 15.618 76.315 1.00 33.07 272 GLU A C 1
ATOM 1987 O O . GLU A 1 272 ? -51.959 16.576 76.398 1.00 33.67 272 GLU A O 1
ATOM 1993 N N . GLY A 1 273 ? -50.129 15.489 77.118 1.00 31.59 273 GLY A N 1
ATOM 1994 C CA . GLY A 1 273 ? -49.857 16.476 78.163 1.00 29.37 273 GLY A CA 1
ATOM 1995 C C . GLY A 1 273 ? -49.918 17.901 77.656 1.00 29.05 273 GLY A C 1
ATOM 1996 O O . GLY A 1 273 ? -50.381 18.850 78.296 1.00 26.67 273 GLY A O 1
ATOM 1997 N N . ALA A 1 274 ? -49.253 18.166 76.541 1.00 29.69 274 ALA A N 1
ATOM 1998 C CA . ALA A 1 274 ? -49.087 19.439 75.879 1.00 31.36 274 ALA A CA 1
ATOM 1999 C C . ALA A 1 274 ? -50.361 20.209 75.575 1.00 32.41 274 ALA A C 1
ATOM 2000 O O . ALA A 1 274 ? -50.378 21.419 75.352 1.00 32.17 274 ALA A O 1
ATOM 2002 N N . LYS A 1 275 ? -51.461 19.491 75.493 1.00 33.17 275 LYS A N 1
ATOM 2003 C CA . LYS A 1 275 ? -52.776 19.989 75.179 1.00 34.46 275 LYS A CA 1
ATOM 2004 C C . LYS A 1 275 ? -53.447 20.668 76.363 1.00 33.17 275 LYS A C 1
ATOM 2005 O O . LYS A 1 275 ? -54.328 21.496 76.161 1.00 33.31 275 LYS A O 1
ATOM 2011 N N . HIS A 1 276 ? -53.069 20.268 77.580 1.00 31.34 276 HIS A N 1
ATOM 2012 C CA . HIS A 1 276 ? -53.652 20.789 78.790 1.00 29.69 276 HIS A CA 1
ATOM 2013 C C . HIS A 1 276 ? -52.666 21.565 79.670 1.00 27.04 276 HIS A C 1
ATOM 2014 O O . HIS A 1 276 ? -51.479 21.290 79.718 1.00 24.73 276 HIS A O 1
ATOM 2021 N N . GLU A 1 277 ? -53.265 22.496 80.394 1.00 24.12 277 GLU A N 1
ATOM 2022 C CA . GLU A 1 277 ? -52.507 23.325 81.325 1.00 23.22 277 GLU A CA 1
ATOM 2023 C C . GLU A 1 277 ? -52.147 22.546 82.580 1.00 22.00 277 GLU A C 1
ATOM 2024 O O . GLU A 1 277 ? -52.921 21.764 83.140 1.00 21.17 277 GLU A O 1
ATOM 2030 N N . ALA A 1 278 ? -50.920 22.738 83.043 1.00 19.71 278 ALA A N 1
ATOM 2031 C CA . ALA A 1 278 ? -50.379 22.067 84.235 1.00 19.24 278 ALA A CA 1
ATOM 2032 C C . ALA A 1 278 ? -49.322 23.031 84.765 1.00 17.68 278 ALA A C 1
ATOM 2033 O O . ALA A 1 278 ? -48.172 23.011 84.335 1.00 17.20 278 ALA A O 1
ATOM 2035 N N . PRO A 1 279 ? -49.730 23.951 85.637 1.00 17.64 279 PRO A N 1
ATOM 2036 C CA . PRO A 1 279 ? -48.929 25.085 86.043 1.00 16.94 279 PRO A CA 1
ATOM 2037 C C . PRO A 1 279 ? -47.595 24.803 86.695 1.00 16.05 279 PRO A C 1
ATOM 2038 O O . PRO A 1 279 ? -46.749 25.705 86.572 1.00 17.13 279 PRO A O 1
ATOM 2042 N N . ALA A 1 280 ? -47.397 23.633 87.283 1.00 16.36 280 ALA A N 1
ATOM 2043 C CA . ALA A 1 280 ? -46.114 23.324 87.909 1.00 16.68 280 ALA A CA 1
ATOM 2044 C C . ALA A 1 280 ? -45.151 22.593 86.977 1.00 16.20 280 ALA A C 1
ATOM 2045 O O . ALA A 1 280 ? -44.022 22.257 87.332 1.00 13.87 280 ALA A O 1
ATOM 2047 N N . THR A 1 281 ? -45.591 22.310 85.747 1.00 15.67 281 THR A N 1
ATOM 2048 C CA . THR A 1 281 ? -44.761 21.568 84.813 1.00 14.64 281 THR A CA 1
ATOM 2049 C C . THR A 1 281 ? -43.360 22.104 84.599 1.00 13.53 281 THR A C 1
ATOM 2050 O O . THR A 1 281 ? -42.424 21.301 84.551 1.00 13.71 281 THR A O 1
ATOM 2054 N N . VAL A 1 282 ? -43.212 23.415 84.381 1.00 12.49 282 VAL A N 1
ATOM 2055 C CA . VAL A 1 282 ? -41.860 23.914 84.084 1.00 12.26 282 VAL A CA 1
ATOM 2056 C C . VAL A 1 282 ? -40.978 23.808 85.317 1.00 12.08 282 VAL A C 1
ATOM 2057 O O . VAL A 1 282 ? -39.852 23.292 85.201 1.00 13.27 282 VAL A O 1
ATOM 2061 N N . LEU A 1 283 ? -41.464 24.252 86.466 1.00 12.63 283 LEU A N 1
ATOM 2062 C CA . LEU A 1 283 ? -40.638 24.137 87.679 1.00 13.22 283 LEU A CA 1
ATOM 2063 C C . LEU A 1 283 ? -40.181 22.699 87.889 1.00 13.05 283 LEU A C 1
ATOM 2064 O O . LEU A 1 283 ? -38.995 22.426 88.143 1.00 14.02 283 LEU A O 1
ATOM 2069 N N . ASN A 1 284 ? -41.110 21.750 87.786 1.00 12.53 284 ASN A N 1
ATOM 2070 C CA . ASN A 1 284 ? -40.768 20.335 87.966 1.00 13.63 284 ASN A CA 1
ATOM 2071 C C . ASN A 1 284 ? -39.751 19.871 86.938 1.00 14.21 284 ASN A C 1
ATOM 2072 O O . ASN A 1 284 ? -38.787 19.210 87.342 1.00 14.41 284 ASN A O 1
ATOM 2077 N N . SER A 1 285 ? -39.918 20.238 85.669 1.00 14.06 285 SER A N 1
ATOM 2078 C CA . SER A 1 285 ? -38.956 19.819 84.662 1.00 14.93 285 SER A CA 1
ATOM 2079 C C . SER A 1 285 ? -37.585 20.451 84.865 1.00 13.40 285 SER A C 1
ATOM 2080 O O . SER A 1 285 ? -36.594 19.755 84.617 1.00 13.21 285 SER A O 1
ATOM 2083 N N . LEU A 1 286 ? -37.512 21.701 85.329 1.00 11.81 286 LEU A N 1
ATOM 2084 C CA . LEU A 1 286 ? -36.215 22.330 85.513 1.00 11.37 286 LEU A CA 1
ATOM 2085 C C . LEU A 1 286 ? -35.438 21.674 86.649 1.00 11.97 286 LEU A C 1
ATOM 2086 O O . LEU A 1 286 ? -34.217 21.567 86.532 1.00 12.52 286 LEU A O 1
ATOM 2091 N N . MET A 1 287 ? -36.129 21.157 87.663 1.00 12.38 287 MET A N 1
ATOM 2092 C CA . MET A 1 287 ? -35.397 20.454 88.729 1.00 11.90 287 MET A CA 1
ATOM 2093 C C . MET A 1 287 ? -34.833 19.160 88.167 1.00 13.10 287 MET A C 1
ATOM 2094 O O . MET A 1 287 ? -33.761 18.681 88.536 1.00 13.39 287 MET A O 1
ATOM 2099 N N . GLN A 1 288 ? -35.564 18.539 87.228 1.00 13.82 288 GLN A N 1
ATOM 2100 C CA . GLN A 1 288 ? -35.080 17.305 86.629 1.00 14.28 288 GLN A CA 1
ATOM 2101 C C . GLN A 1 288 ? -33.854 17.495 85.747 1.00 14.03 288 GLN A C 1
ATOM 2102 O O . GLN A 1 288 ? -32.911 16.702 85.799 1.00 14.51 288 GLN A O 1
ATOM 2108 N N . VAL A 1 289 ? -33.839 18.562 84.944 1.00 12.77 289 VAL A N 1
ATOM 2109 C CA . VAL A 1 289 ? -32.737 18.745 84.001 1.00 12.67 289 VAL A CA 1
ATOM 2110 C C . VAL A 1 289 ? -31.604 19.657 84.407 1.00 13.02 289 VAL A C 1
ATOM 2111 O O . VAL A 1 289 ? -30.637 19.762 83.633 1.00 12.13 289 VAL A O 1
ATOM 2115 N N . THR A 1 290 ? -31.696 20.334 85.541 1.00 10.27 290 THR A N 1
ATOM 2116 C CA . THR A 1 290 ? -30.595 21.187 85.993 1.00 10.24 290 THR A CA 1
ATOM 2117 C C . THR A 1 290 ? -29.635 20.353 86.825 1.00 10.15 290 THR A C 1
ATOM 2118 O O . THR A 1 290 ? -30.087 19.609 87.700 1.00 10.31 290 THR A O 1
ATOM 2122 N N . ARG A 1 291 ? -28.333 20.486 86.568 1.00 11.08 291 ARG A N 1
ATOM 2123 C CA . ARG A 1 291 ? -27.379 19.664 87.320 1.00 12.20 291 ARG A CA 1
ATOM 2124 C C . ARG A 1 291 ? -27.331 20.037 88.807 1.00 11.17 291 ARG A C 1
ATOM 2125 O O . ARG A 1 291 ? -27.845 21.067 89.227 1.00 10.36 291 ARG A O 1
ATOM 2133 N N . VAL A 1 292 ? -26.799 19.101 89.596 1.00 10.19 292 VAL A N 1
ATOM 2134 C CA . VAL A 1 292 ? -26.722 19.358 91.037 1.00 9.89 292 VAL A CA 1
ATOM 2135 C C . VAL A 1 292 ? -25.924 20.620 91.305 1.00 9.42 292 VAL A C 1
ATOM 2136 O O . VAL A 1 292 ? -25.019 21.052 90.620 1.00 9.26 292 VAL A O 1
ATOM 2140 N N . ALA A 1 293 ? -26.392 21.332 92.343 1.00 9.62 293 ALA A N 1
ATOM 2141 C CA . ALA A 1 293 ? -25.895 22.608 92.806 1.00 9.27 293 ALA A CA 1
ATOM 2142 C C . ALA A 1 293 ? -26.161 23.733 91.820 1.00 11.05 293 ALA A C 1
ATOM 2143 O O . ALA A 1 293 ? -25.775 24.872 92.079 1.00 10.98 293 ALA A O 1
ATOM 2145 N N . GLY A 1 294 ? -26.975 23.445 90.803 1.00 10.13 294 GLY A N 1
ATOM 2146 C CA . GLY A 1 294 ? -27.298 24.472 89.817 1.00 10.23 294 GLY A CA 1
ATOM 2147 C C . GLY A 1 294 ? -28.319 25.461 90.374 1.00 10.92 294 GLY A C 1
ATOM 2148 O O . GLY A 1 294 ? -28.878 25.283 91.458 1.00 11.15 294 GLY A O 1
ATOM 2149 N N . LYS A 1 295 ? -28.525 26.513 89.593 1.00 9.03 295 LYS A N 1
ATOM 2150 C CA . LYS A 1 295 ? -29.415 27.601 89.929 1.00 10.61 295 LYS A CA 1
ATOM 2151 C C . LYS A 1 295 ? -30.505 27.683 88.858 1.00 10.82 295 LYS A C 1
ATOM 2152 O O . LYS A 1 295 ? -30.175 27.512 87.685 1.00 10.45 295 LYS A O 1
ATOM 2158 N N . ILE A 1 296 ? -31.733 27.917 89.305 1.00 9.52 296 ILE A N 1
ATOM 2159 C CA . ILE A 1 296 ? -32.877 28.013 88.395 1.00 9.10 296 ILE A CA 1
ATOM 2160 C C . ILE A 1 296 ? -33.388 29.436 88.460 1.00 10.87 296 ILE A C 1
ATOM 2161 O O . ILE A 1 296 ? -33.867 29.876 89.506 1.00 10.79 296 ILE A O 1
ATOM 2166 N N . GLY A 1 297 ? -33.276 30.133 87.334 1.00 8.80 297 GLY A N 1
ATOM 2167 C CA . GLY A 1 297 ? -33.733 31.529 87.234 1.00 9.40 297 GLY A CA 1
ATOM 2168 C C . GLY A 1 297 ? -35.168 31.542 86.750 1.00 10.41 297 GLY A C 1
ATOM 2169 O O . GLY A 1 297 ? -35.512 30.852 85.766 1.00 10.94 297 GLY A O 1
ATOM 2170 N N . ILE A 1 298 ? -36.058 32.257 87.472 1.00 8.68 298 ILE A N 1
ATOM 2171 C CA . ILE A 1 298 ? -37.480 32.207 87.134 1.00 8.87 298 ILE A CA 1
ATOM 2172 C C . ILE A 1 298 ? -38.104 33.552 86.847 1.00 9.97 298 ILE A C 1
ATOM 2173 O O . ILE A 1 298 ? -38.825 34.147 87.652 1.00 9.70 298 ILE A O 1
ATOM 2178 N N . PRO A 1 299 ? -37.864 34.088 85.644 1.00 9.10 299 PRO A N 1
ATOM 2179 C CA . PRO A 1 299 ? -38.502 35.334 85.221 1.00 9.66 299 PRO A CA 1
ATOM 2180 C C . PRO A 1 299 ? -39.968 35.072 84.907 1.00 9.77 299 PRO A C 1
ATOM 2181 O O . PRO A 1 299 ? -40.742 36.036 84.975 1.00 11.76 299 PRO A O 1
ATOM 2185 N N . GLY A 1 300 ? -40.361 33.857 84.523 1.00 9.98 300 GLY A N 1
ATOM 2186 C CA . GLY A 1 300 ? -41.763 33.566 84.218 1.00 10.22 300 GLY A CA 1
ATOM 2187 C C . GLY A 1 300 ? -42.643 33.969 85.405 1.00 11.71 300 GLY A C 1
ATOM 2188 O O . GLY A 1 300 ? -42.287 33.708 86.558 1.00 11.34 300 GLY A O 1
ATOM 2189 N N . LEU A 1 301 ? -43.768 34.596 85.097 1.00 12.60 301 LEU A N 1
ATOM 2190 C CA . LEU A 1 301 ? -44.686 35.068 86.132 1.00 13.44 301 LEU A CA 1
ATOM 2191 C C . LEU A 1 301 ? -45.506 34.005 86.808 1.00 14.09 301 LEU A C 1
ATOM 2192 O O . LEU A 1 301 ? -46.012 33.040 86.242 1.00 14.68 301 LEU A O 1
ATOM 2197 N N . TYR A 1 302 ? -45.534 34.074 88.150 1.00 14.50 302 TYR A N 1
ATOM 2198 C CA . TYR A 1 302 ? -46.393 33.250 88.991 1.00 15.32 302 TYR A CA 1
ATOM 2199 C C . TYR A 1 302 ? -47.149 34.254 89.864 1.00 16.41 302 TYR A C 1
ATOM 2200 O O . TYR A 1 302 ? -46.567 35.248 90.309 1.00 14.84 302 TYR A O 1
ATOM 2209 N N . VAL A 1 303 ? -48.460 34.074 89.976 1.00 17.03 303 VAL A N 1
ATOM 2210 C CA . VAL A 1 303 ? -49.282 35.041 90.687 1.00 19.19 303 VAL A CA 1
ATOM 2211 C C . VAL A 1 303 ? -49.939 34.504 91.952 1.00 19.35 303 VAL A C 1
ATOM 2212 O O . VAL A 1 303 ? -50.041 33.319 92.235 1.00 19.53 303 VAL A O 1
ATOM 2216 N N . THR A 1 304 ? -50.439 35.476 92.725 1.00 20.49 304 THR A N 1
ATOM 2217 C CA . THR A 1 304 ? -51.147 35.248 93.969 1.00 21.26 304 THR A CA 1
ATOM 2218 C C . THR A 1 304 ? -52.624 34.905 93.750 1.00 22.94 304 THR A C 1
ATOM 2219 O O . THR A 1 304 ? -53.254 34.352 94.647 1.00 22.71 304 THR A O 1
ATOM 2223 N N . GLU A 1 305 ? -53.186 35.252 92.607 1.00 24.08 305 GLU A N 1
ATOM 2224 C CA . GLU A 1 305 ? -54.567 34.940 92.284 1.00 25.78 305 GLU A CA 1
ATOM 2225 C C . GLU A 1 305 ? -54.707 34.737 90.771 1.00 23.99 305 GLU A C 1
ATOM 2226 O O . GLU A 1 305 ? -54.353 35.647 90.032 1.00 23.39 305 GLU A O 1
ATOM 2232 N N . ASP A 1 306 ? -55.168 33.572 90.378 1.00 23.09 306 ASP A N 1
ATOM 2233 C CA . ASP A 1 306 ? -55.462 33.276 88.983 1.00 23.13 306 ASP A CA 1
ATOM 2234 C C . ASP A 1 306 ? -56.877 32.703 88.908 1.00 24.14 306 ASP A C 1
ATOM 2235 O O . ASP A 1 306 ? -57.093 31.519 89.161 1.00 24.95 306 ASP A O 1
ATOM 2240 N N . PRO A 1 307 ? -57.825 33.533 88.503 1.00 24.39 307 PRO A N 1
ATOM 2241 C CA . PRO A 1 307 ? -59.214 33.125 88.390 1.00 25.59 307 PRO A CA 1
ATOM 2242 C C . PRO A 1 307 ? -59.463 32.015 87.397 1.00 26.39 307 PRO A C 1
ATOM 2243 O O . PRO A 1 307 ? -60.452 31.278 87.561 1.00 27.29 307 PRO A O 1
ATOM 2247 N N . GLY A 1 308 ? -58.638 31.809 86.376 1.00 26.09 308 GLY A N 1
ATOM 2248 C CA . GLY A 1 308 ? -58.865 30.718 85.433 1.00 25.83 308 GLY A CA 1
ATOM 2249 C C . GLY A 1 308 ? -57.976 29.513 85.647 1.00 25.87 308 GLY A C 1
ATOM 2250 O O . GLY A 1 308 ? -57.832 28.708 84.722 1.00 26.74 308 GLY A O 1
ATOM 2251 N N . ALA A 1 309 ? -57.365 29.329 86.810 1.00 26.22 309 ALA A N 1
ATOM 2252 C CA . ALA A 1 309 ? -56.455 28.210 87.019 1.00 26.95 309 ALA A CA 1
ATOM 2253 C C . ALA A 1 309 ? -57.128 26.847 87.020 1.00 28.57 309 ALA A C 1
ATOM 2254 O O . ALA A 1 309 ? -58.348 26.715 87.126 1.00 29.49 309 ALA A O 1
ATOM 2256 N N . VAL A 1 310 ? -56.302 25.804 86.957 1.00 29.23 310 VAL A N 1
ATOM 2257 C CA . VAL A 1 310 ? -56.751 24.427 86.885 1.00 29.80 310 VAL A CA 1
ATOM 2258 C C . VAL A 1 310 ? -57.419 23.879 88.134 1.00 30.38 310 VAL A C 1
ATOM 2259 O O . VAL A 1 310 ? -58.214 22.934 88.016 1.00 30.13 310 VAL A O 1
ATOM 2263 N N . ASP A 1 311 ? -57.121 24.399 89.316 1.00 30.46 311 ASP A N 1
ATOM 2264 C CA . ASP A 1 311 ? -57.740 23.889 90.537 1.00 30.42 311 ASP A CA 1
ATOM 2265 C C . ASP A 1 311 ? -57.770 24.977 91.601 1.00 30.62 311 ASP A C 1
ATOM 2266 O O . ASP A 1 311 ? -57.186 26.046 91.427 1.00 29.80 311 ASP A O 1
ATOM 2271 N N . ALA A 1 312 ? -58.462 24.704 92.702 1.00 30.07 312 ALA A N 1
ATOM 2272 C CA . ALA A 1 312 ? -58.598 25.653 93.802 1.00 30.07 312 ALA A CA 1
ATOM 2273 C C . ALA A 1 312 ? -57.245 26.107 94.323 1.00 29.39 312 ALA A C 1
ATOM 2274 O O . ALA A 1 312 ? -57.040 27.303 94.510 1.00 30.00 312 ALA A O 1
ATOM 2276 N N . ALA A 1 313 ? -56.330 25.162 94.513 1.00 28.54 313 ALA A N 1
ATOM 2277 C CA . ALA A 1 313 ? -54.981 25.519 94.952 1.00 26.76 313 ALA A CA 1
ATOM 2278 C C . ALA A 1 313 ? -54.326 26.436 93.929 1.00 25.51 313 ALA A C 1
ATOM 2279 O O . ALA A 1 313 ? -53.751 27.444 94.343 1.00 26.36 313 ALA A O 1
ATOM 2281 N N . ALA A 1 314 ? -54.452 26.157 92.626 1.00 25.22 314 ALA A N 1
ATOM 2282 C CA . ALA A 1 314 ? -53.777 27.003 91.634 1.00 25.48 314 ALA A CA 1
ATOM 2283 C C . ALA A 1 314 ? -54.397 28.383 91.520 1.00 25.23 314 ALA A C 1
ATOM 2284 O O . ALA A 1 314 ? -53.745 29.336 91.071 1.00 23.62 314 ALA A O 1
ATOM 2286 N N . LYS A 1 315 ? -55.670 28.535 91.906 1.00 25.86 315 LYS A N 1
ATOM 2287 C CA . LYS A 1 315 ? -56.338 29.826 91.877 1.00 26.54 315 LYS A CA 1
ATOM 2288 C C . LYS A 1 315 ? -55.767 30.816 92.872 1.00 26.63 315 LYS A C 1
ATOM 2289 O O . LYS A 1 315 ? -55.916 32.028 92.666 1.00 25.85 315 LYS A O 1
ATOM 2295 N N . ILE A 1 316 ? -55.034 30.366 93.891 1.00 26.67 316 ILE A N 1
ATOM 2296 C CA . ILE A 1 316 ? -54.315 31.273 94.772 1.00 28.03 316 ILE A CA 1
ATOM 2297 C C . ILE A 1 316 ? -52.800 31.111 94.633 1.00 27.74 316 ILE A C 1
ATOM 2298 O O . ILE A 1 316 ? -52.031 31.502 95.517 1.00 27.55 316 ILE A O 1
ATOM 2303 N N . GLY A 1 317 ? -52.327 30.622 93.494 1.00 26.49 317 GLY A N 1
ATOM 2304 C CA . GLY A 1 317 ? -50.926 30.463 93.196 1.00 25.78 317 GLY A CA 1
ATOM 2305 C C . GLY A 1 317 ? -50.202 29.294 93.831 1.00 26.29 317 GLY A C 1
ATOM 2306 O O . GLY A 1 317 ? -48.964 29.244 93.783 1.00 28.01 317 GLY A O 1
ATOM 2307 N N . SER A 1 318 ? -50.925 28.363 94.426 1.00 23.28 318 SER A N 1
ATOM 2308 C CA . SER A 1 318 ? -50.356 27.186 95.076 1.00 23.87 318 SER A CA 1
ATOM 2309 C C . SER A 1 318 ? -50.297 26.030 94.093 1.00 21.90 318 SER A C 1
ATOM 2310 O O . SER A 1 318 ? -51.283 25.532 93.565 1.00 22.73 318 SER A O 1
ATOM 2313 N N . LEU A 1 319 ? -49.092 25.601 93.785 1.00 18.46 319 LEU A N 1
ATOM 2314 C CA . LEU A 1 319 ? -48.772 24.580 92.809 1.00 17.50 319 LEU A CA 1
ATOM 2315 C C . LEU A 1 319 ? -48.189 23.317 93.417 1.00 16.26 319 LEU A C 1
ATOM 2316 O O . LEU A 1 319 ? -47.516 23.372 94.444 1.00 14.86 319 LEU A O 1
ATOM 2321 N N . SER A 1 320 ? -48.419 22.179 92.767 1.00 15.00 320 SER A N 1
ATOM 2322 C CA . SER A 1 320 ? -47.840 20.918 93.230 1.00 16.79 320 SER A CA 1
ATOM 2323 C C . SER A 1 320 ? -46.464 20.736 92.615 1.00 17.30 320 SER A C 1
ATOM 2324 O O . SER A 1 320 ? -46.257 20.282 91.497 1.00 17.27 320 SER A O 1
ATOM 2327 N N . ILE A 1 321 ? -45.477 21.228 93.357 1.00 15.49 321 ILE A N 1
ATOM 2328 C CA . ILE A 1 321 ? -44.073 21.244 92.974 1.00 15.17 321 ILE A CA 1
ATOM 2329 C C . ILE A 1 321 ? -43.314 20.106 93.614 1.00 15.68 321 ILE A C 1
ATOM 2330 O O . ILE A 1 321 ? -43.389 19.935 94.835 1.00 14.95 321 ILE A O 1
ATOM 2335 N N . ARG A 1 322 ? -42.515 19.368 92.852 1.00 14.79 322 ARG A N 1
ATOM 2336 C CA . ARG A 1 322 ? -41.759 18.245 93.385 1.00 15.44 322 ARG A CA 1
ATOM 2337 C C . ARG A 1 322 ? -40.477 18.816 94.012 1.00 14.45 322 ARG A C 1
ATOM 2338 O O . ARG A 1 322 ? -39.373 18.553 93.558 1.00 11.67 322 ARG A O 1
ATOM 2346 N N . PHE A 1 323 ? -40.667 19.549 95.103 1.00 14.03 323 PHE A N 1
ATOM 2347 C CA . PHE A 1 323 ? -39.576 20.254 95.772 1.00 12.70 323 PHE A CA 1
ATOM 2348 C C . PHE A 1 323 ? -38.517 19.323 96.307 1.00 12.88 323 PHE A C 1
ATOM 2349 O O . PHE A 1 323 ? -37.350 19.719 96.364 1.00 13.37 323 PHE A O 1
ATOM 2357 N N . GLY A 1 324 ? -38.865 18.106 96.699 1.00 12.26 324 GLY A N 1
ATOM 2358 C CA . GLY A 1 324 ? -37.892 17.147 97.198 1.00 13.57 324 GLY A CA 1
ATOM 2359 C C . GLY A 1 324 ? -36.842 16.816 96.143 1.00 13.06 324 GLY A C 1
ATOM 2360 O O . GLY A 1 324 ? -35.716 16.468 96.505 1.00 12.68 324 GLY A O 1
ATOM 2361 N N . LEU A 1 325 ? -37.210 16.877 94.863 1.00 12.38 325 LEU A N 1
ATOM 2362 C CA . LEU A 1 325 ? -36.245 16.616 93.807 1.00 13.02 325 LEU A CA 1
ATOM 2363 C C . LEU A 1 325 ? -35.199 17.742 93.733 1.00 12.14 325 LEU A C 1
ATOM 2364 O O . LEU A 1 325 ? -33.999 17.494 93.722 1.00 12.30 325 LEU A O 1
ATOM 2369 N N . GLY A 1 326 ? -35.712 18.975 93.722 1.00 11.46 326 GLY A N 1
ATOM 2370 C CA . GLY A 1 326 ? -34.800 20.138 93.677 1.00 11.25 326 GLY A CA 1
ATOM 2371 C C . GLY A 1 326 ? -33.944 20.175 94.939 1.00 12.01 326 GLY A C 1
ATOM 2372 O O . GLY A 1 326 ? -32.757 20.454 94.856 1.00 11.21 326 GLY A O 1
ATOM 2373 N N . TRP A 1 327 ? -34.537 19.829 96.076 1.00 10.60 327 TRP A N 1
ATOM 2374 C CA . TRP A 1 327 ? -33.784 19.782 97.337 1.00 10.03 327 TRP A CA 1
ATOM 2375 C C . TRP A 1 327 ? -32.695 18.730 97.278 1.00 10.61 327 TRP A C 1
ATOM 2376 O O . TRP A 1 327 ? -31.542 18.995 97.628 1.00 10.83 327 TRP A O 1
ATOM 2387 N N . ALA A 1 328 ? -33.034 17.529 96.792 1.00 10.46 328 ALA A N 1
ATOM 2388 C CA . ALA A 1 328 ? -32.033 16.459 96.725 1.00 11.42 328 ALA A CA 1
ATOM 2389 C C . ALA A 1 328 ? -30.860 16.779 95.820 1.00 11.24 328 ALA A C 1
ATOM 2390 O O . ALA A 1 328 ? -29.753 16.228 95.958 1.00 12.48 328 ALA A O 1
ATOM 2392 N N . LYS A 1 329 ? -31.055 17.697 94.883 1.00 10.25 329 LYS A N 1
ATOM 2393 C CA . LYS A 1 329 ? -30.036 18.169 93.964 1.00 11.16 329 LYS A CA 1
ATOM 2394 C C . LYS A 1 329 ? -29.428 19.503 94.374 1.00 11.94 329 LYS A C 1
ATOM 2395 O O . LYS A 1 329 ? -28.587 20.056 93.651 1.00 11.35 329 LYS A O 1
ATOM 2401 N N . SER A 1 330 ? -29.756 20.052 95.542 1.00 9.93 330 SER A N 1
ATOM 2402 C CA . SER A 1 330 ? -29.238 21.312 96.033 1.00 10.29 330 SER A CA 1
ATOM 2403 C C . SER A 1 330 ? -29.466 22.483 95.084 1.00 10.89 330 SER A C 1
ATOM 2404 O O . SER A 1 330 ? -28.565 23.317 94.901 1.00 12.03 330 SER A O 1
ATOM 2407 N N . HIS A 1 331 ? -30.692 22.580 94.560 1.00 9.77 331 HIS A N 1
ATOM 2408 C CA . HIS A 1 331 ? -30.974 23.681 93.643 1.00 10.37 331 HIS A CA 1
ATOM 2409 C C . HIS A 1 331 ? -31.319 24.970 94.372 1.00 11.11 331 HIS A C 1
ATOM 2410 O O . HIS A 1 331 ? -31.928 24.908 95.443 1.00 11.35 331 HIS A O 1
ATOM 2417 N N . SER A 1 332 ? -31.005 26.104 93.758 1.00 11.31 332 SER A N 1
ATOM 2418 C CA . SER A 1 332 ? -31.497 27.378 94.279 1.00 11.42 332 SER A CA 1
ATOM 2419 C C . SER A 1 332 ? -32.518 27.908 93.278 1.00 12.31 332 SER A C 1
ATOM 2420 O O . SER A 1 332 ? -32.437 27.569 92.104 1.00 11.49 332 SER A O 1
ATOM 2423 N N . PHE A 1 333 ? -33.491 28.661 93.770 1.00 10.61 333 PHE A N 1
ATOM 2424 C CA . PHE A 1 333 ? -34.577 29.209 92.967 1.00 10.82 333 PHE A CA 1
ATOM 2425 C C . PHE A 1 333 ? -34.669 30.725 93.094 1.00 11.45 333 PHE A C 1
ATOM 2426 O O . PHE A 1 333 ? -34.676 31.258 94.201 1.00 12.90 333 PHE A O 1
ATOM 2434 N N . HIS A 1 334 ? -34.642 31.416 91.947 1.00 9.93 334 HIS A N 1
ATOM 2435 C CA . HIS A 1 334 ? -34.497 32.876 91.964 1.00 9.98 334 HIS A CA 1
ATOM 2436 C C . HIS A 1 334 ? -35.725 33.398 91.231 1.00 10.40 334 HIS A C 1
ATOM 2437 O O . HIS A 1 334 ? -35.964 32.950 90.118 1.00 11.23 334 HIS A O 1
ATOM 2444 N N . THR A 1 335 ? -36.527 34.232 91.894 1.00 10.91 335 THR A N 1
ATOM 2445 C CA . THR A 1 335 ? -37.783 34.670 91.289 1.00 9.80 335 THR A CA 1
ATOM 2446 C C . THR A 1 335 ? -38.022 36.176 91.348 1.00 10.46 335 THR A C 1
ATOM 2447 O O . THR A 1 335 ? -37.260 36.951 91.926 1.00 9.64 335 THR A O 1
ATOM 2451 N N . GLY A 1 336 ? -39.132 36.566 90.682 1.00 9.54 336 GLY A N 1
ATOM 2452 C CA . GLY A 1 336 ? -39.640 37.903 90.808 1.00 9.92 336 GLY A CA 1
ATOM 2453 C C . GLY A 1 336 ? -39.500 38.841 89.617 1.00 10.43 336 GLY A C 1
ATOM 2454 O O . GLY A 1 336 ? -38.839 38.535 88.631 1.00 11.42 336 GLY A O 1
ATOM 2455 N N . GLN A 1 337 ? -40.152 39.997 89.772 1.00 10.43 337 GLN A N 1
ATOM 2456 C CA . GLN A 1 337 ? -40.053 41.021 88.727 1.00 11.54 337 GLN A CA 1
ATOM 2457 C C . GLN A 1 337 ? -38.601 41.442 88.545 1.00 10.76 337 GLN A C 1
ATOM 2458 O O . GLN A 1 337 ? -37.822 41.628 89.490 1.00 10.86 337 GLN A O 1
ATOM 2464 N N . THR A 1 338 ? -38.204 41.614 87.284 1.00 9.20 338 THR A N 1
ATOM 2465 C CA . THR A 1 338 ? -36.811 42.017 87.047 1.00 9.94 338 THR A CA 1
ATOM 2466 C C . THR A 1 338 ? -36.516 43.401 87.565 1.00 9.96 338 THR A C 1
ATOM 2467 O O . THR A 1 338 ? -37.245 44.336 87.225 1.00 9.31 338 THR A O 1
ATOM 2471 N N . PRO A 1 339 ? -35.365 43.625 88.202 1.00 9.05 339 PRO A N 1
ATOM 2472 C CA . PRO A 1 339 ? -34.921 44.968 88.558 1.00 9.22 339 PRO A CA 1
ATOM 2473 C C . PRO A 1 339 ? -34.257 45.512 87.285 1.00 9.28 339 PRO A C 1
ATOM 2474 O O . PRO A 1 339 ? -33.040 45.466 87.139 1.00 10.43 339 PRO A O 1
ATOM 2478 N N . VAL A 1 340 ? -35.070 46.037 86.362 1.00 9.36 340 VAL A N 1
ATOM 2479 C CA . VAL A 1 340 ? -34.540 46.459 85.056 1.00 10.37 340 VAL A CA 1
ATOM 2480 C C . VAL A 1 340 ? -33.384 47.422 85.147 1.00 10.13 340 VAL A C 1
ATOM 2481 O O . VAL A 1 340 ? -32.393 47.290 84.380 1.00 10.10 340 VAL A O 1
ATOM 2485 N N . MET A 1 341 ? -33.393 48.396 86.060 1.00 9.11 341 MET A N 1
ATOM 2486 C CA . MET A 1 341 ? -32.327 49.351 86.226 1.00 9.76 341 MET A CA 1
ATOM 2487 C C . MET A 1 341 ? -30.963 48.746 86.547 1.00 9.68 341 MET A C 1
ATOM 2488 O O . MET A 1 341 ? -29.940 49.400 86.324 1.00 11.57 341 MET A O 1
ATOM 2493 N N . LYS A 1 342 ? -30.904 47.514 87.047 1.00 9.64 342 LYS A N 1
ATOM 2494 C CA . LYS A 1 342 ? -29.616 46.938 87.388 1.00 10.78 342 LYS A CA 1
ATOM 2495 C C . LYS A 1 342 ? -28.792 46.665 86.131 1.00 10.90 342 LYS A C 1
ATOM 2496 O O . LYS A 1 342 ? -27.567 46.724 86.139 1.00 11.27 342 LYS A O 1
ATOM 2502 N N . TYR A 1 343 ? -29.501 46.374 85.027 1.00 10.57 343 TYR A N 1
ATOM 2503 C CA . TYR A 1 343 ? -28.823 45.902 83.830 1.00 9.59 343 TYR A CA 1
ATOM 2504 C C . TYR A 1 343 ? -29.010 46.711 82.543 1.00 10.24 343 TYR A C 1
ATOM 2505 O O . TYR A 1 343 ? -28.269 46.487 81.581 1.00 11.39 343 TYR A O 1
ATOM 2514 N N . ASN A 1 344 ? -29.975 47.619 82.540 1.00 10.17 344 ASN A N 1
ATOM 2515 C CA . ASN A 1 344 ? -30.287 48.316 81.281 1.00 10.14 344 ASN A CA 1
ATOM 2516 C C . ASN A 1 344 ? -29.187 49.192 80.724 1.00 11.29 344 ASN A C 1
ATOM 2517 O O . ASN A 1 344 ? -29.069 49.142 79.492 1.00 11.50 344 ASN A O 1
ATOM 2522 N N . ARG A 1 345 ? -28.351 49.829 81.523 1.00 11.13 345 ARG A N 1
ATOM 2523 C CA . ARG A 1 345 ? -27.279 50.650 80.965 1.00 10.60 345 ARG A CA 1
ATOM 2524 C C . ARG A 1 345 ? -26.234 49.795 80.266 1.00 10.31 345 ARG A C 1
ATOM 2525 O O . ARG A 1 345 ? -25.821 50.119 79.137 1.00 10.95 345 ARG A O 1
ATOM 2533 N N . ALA A 1 346 ? -25.825 48.697 80.915 1.00 10.70 346 ALA A N 1
ATOM 2534 C CA . ALA A 1 346 ? -24.813 47.853 80.244 1.00 10.44 346 ALA A CA 1
ATOM 2535 C C . ALA A 1 346 ? -25.383 47.220 78.982 1.00 10.91 346 ALA A C 1
ATOM 2536 O O . ALA A 1 346 ? -24.676 47.068 77.990 1.00 11.58 346 ALA A O 1
ATOM 2538 N N . LEU A 1 347 ? -26.662 46.841 79.017 1.00 10.22 347 LEU A N 1
ATOM 2539 C CA . LEU A 1 347 ? -27.270 46.195 77.835 1.00 10.18 347 LEU A CA 1
ATOM 2540 C C . LEU A 1 347 ? -27.417 47.207 76.700 1.00 11.37 347 LEU A C 1
ATOM 2541 O O . LEU A 1 347 ? -27.292 46.797 75.548 1.00 10.35 347 LEU A O 1
ATOM 2546 N N . MET A 1 348 ? -27.618 48.470 77.042 1.00 10.45 348 MET A N 1
ATOM 2547 C CA . MET A 1 348 ? -27.666 49.522 76.024 1.00 11.57 348 MET A CA 1
ATOM 2548 C C . MET A 1 348 ? -26.310 49.573 75.331 1.00 12.17 348 MET A C 1
ATOM 2549 O O . MET A 1 348 ? -26.252 49.659 74.103 1.00 12.36 348 MET A O 1
ATOM 2554 N N . GLN A 1 349 ? -25.220 49.541 76.118 1.00 11.59 349 GLN A N 1
ATOM 2555 C CA . GLN A 1 349 ? -23.895 49.562 75.518 1.00 12.53 349 GLN A CA 1
ATOM 2556 C C . GLN A 1 349 ? -23.689 48.336 74.645 1.00 12.00 349 GLN A C 1
ATOM 2557 O O . GLN A 1 349 ? -23.079 48.451 73.573 1.00 12.06 349 GLN A O 1
ATOM 2563 N N . ALA A 1 350 ? -24.178 47.170 75.059 1.00 10.56 350 ALA A N 1
ATOM 2564 C CA . ALA A 1 350 ? -23.995 45.958 74.239 1.00 11.18 350 ALA A CA 1
ATOM 2565 C C . ALA A 1 350 ? -24.721 46.108 72.908 1.00 11.93 350 ALA A C 1
ATOM 2566 O O . ALA A 1 350 ? -24.217 45.696 71.859 1.00 12.79 350 ALA A O 1
ATOM 2568 N N . ILE A 1 351 ? -25.910 46.711 72.956 1.00 10.26 351 ILE A N 1
ATOM 2569 C CA . ILE A 1 351 ? -26.676 46.929 71.724 1.00 12.28 351 ILE A CA 1
ATOM 2570 C C . ILE A 1 351 ? -25.926 47.938 70.844 1.00 11.52 351 ILE A C 1
ATOM 2571 O O . ILE A 1 351 ? -25.796 47.687 69.631 1.00 12.86 351 ILE A O 1
ATOM 2576 N N . MET A 1 352 ? -25.478 49.054 71.402 1.00 11.98 352 MET A N 1
ATOM 2577 C CA . MET A 1 352 ? -24.865 50.101 70.570 1.00 13.53 352 MET A CA 1
ATOM 2578 C C . MET A 1 352 ? -23.561 49.670 69.916 1.00 13.95 352 MET A C 1
ATOM 2579 O O . MET A 1 352 ? -23.204 50.169 68.837 1.00 14.43 352 MET A O 1
ATOM 2584 N N . TRP A 1 353 ? -22.842 48.755 70.553 1.00 12.06 353 TRP A N 1
ATOM 2585 C CA . TRP A 1 353 ? -21.588 48.232 70.031 1.00 12.55 353 TRP A CA 1
ATOM 2586 C C . TRP A 1 353 ? -21.802 46.935 69.266 1.00 12.98 353 TRP A C 1
ATOM 2587 O O . TRP A 1 353 ? -20.843 46.194 69.010 1.00 13.38 353 TRP A O 1
ATOM 2598 N N . ASP A 1 354 ? -23.031 46.619 68.895 1.00 13.29 354 ASP A N 1
ATOM 2599 C CA . ASP A 1 354 ? -23.341 45.483 68.043 1.00 15.34 354 ASP A CA 1
ATOM 2600 C C . ASP A 1 354 ? -22.882 44.147 68.603 1.00 15.51 354 ASP A C 1
ATOM 2601 O O . ASP A 1 354 ? -22.448 43.237 67.884 1.00 14.53 354 ASP A O 1
ATOM 2606 N N . ARG A 1 355 ? -23.039 43.997 69.932 1.00 13.35 355 ARG A N 1
ATOM 2607 C CA . ARG A 1 355 ? -22.709 42.732 70.570 1.00 14.24 355 ARG A CA 1
ATOM 2608 C C . ARG A 1 355 ? -23.943 41.840 70.713 1.00 15.14 355 ARG A C 1
ATOM 2609 O O . ARG A 1 355 ? -23.771 40.673 71.046 1.00 15.74 355 ARG A O 1
ATOM 2617 N N . ILE A 1 356 ? -25.148 42.354 70.467 1.00 13.92 356 ILE A N 1
ATOM 2618 C CA . ILE A 1 356 ? -26.329 41.478 70.563 1.00 14.59 356 ILE A CA 1
ATOM 2619 C C . ILE A 1 356 ? -27.298 41.936 69.488 1.00 15.83 356 ILE A C 1
ATOM 2620 O O . ILE A 1 356 ? -27.263 43.125 69.184 1.00 19.80 356 ILE A O 1
ATOM 2625 N N . ASN A 1 357 ? -28.070 41.073 68.864 1.00 14.73 357 ASN A N 1
ATOM 2626 C CA . ASN A 1 357 ? -29.008 41.485 67.810 1.00 14.91 357 ASN A CA 1
ATOM 2627 C C . ASN A 1 357 ? -30.406 41.172 68.327 1.00 11.67 357 ASN A C 1
ATOM 2628 O O . ASN A 1 357 ? -31.073 40.259 67.848 1.00 11.72 357 ASN A O 1
ATOM 2633 N N . ILE A 1 358 ? -30.801 41.865 69.405 1.00 11.07 358 ILE A N 1
ATOM 2634 C CA . ILE A 1 358 ? -32.021 41.469 70.119 1.00 10.25 358 ILE A CA 1
ATOM 2635 C C . ILE A 1 358 ? -33.305 41.577 69.320 1.00 11.24 358 ILE A C 1
ATOM 2636 O O . ILE A 1 358 ? -34.144 40.682 69.409 1.00 11.61 358 ILE A O 1
ATOM 2641 N N . ALA A 1 359 ? -33.476 42.629 68.524 1.00 11.30 359 ALA A N 1
ATOM 2642 C CA . ALA A 1 359 ? -34.714 42.762 67.743 1.00 10.68 359 ALA A CA 1
ATOM 2643 C C . ALA A 1 359 ? -34.865 41.608 66.758 1.00 11.26 359 ALA A C 1
ATOM 2644 O O . ALA A 1 359 ? -35.969 41.066 66.608 1.00 12.56 359 ALA A O 1
ATOM 2646 N N . GLU A 1 360 ? -33.762 41.193 66.144 1.00 12.17 360 GLU A N 1
ATOM 2647 C CA . GLU A 1 360 ? -33.829 40.046 65.243 1.00 13.57 360 GLU A CA 1
ATOM 2648 C C . GLU A 1 360 ? -34.164 38.766 66.006 1.00 14.00 360 GLU A C 1
ATOM 2649 O O . GLU A 1 360 ? -35.044 38.013 65.595 1.00 12.67 360 GLU A O 1
ATOM 2655 N N . VAL A 1 361 ? -33.487 38.555 67.152 1.00 11.96 361 VAL A N 1
ATOM 2656 C CA . VAL A 1 361 ? -33.739 37.329 67.904 1.00 11.72 361 VAL A CA 1
ATOM 2657 C C . VAL A 1 361 ? -35.160 37.199 68.393 1.00 11.63 361 VAL A C 1
ATOM 2658 O O . VAL A 1 361 ? -35.720 36.097 68.328 1.00 12.24 361 VAL A O 1
ATOM 2662 N N . VAL A 1 362 ? -35.772 38.286 68.880 1.00 11.28 362 VAL A N 1
ATOM 2663 C CA . VAL A 1 362 ? -37.129 38.176 69.403 1.00 12.00 362 VAL A CA 1
ATOM 2664 C C . VAL A 1 362 ? -38.217 38.369 68.352 1.00 12.21 362 VAL A C 1
ATOM 2665 O O . VAL A 1 362 ? -39.403 38.258 68.656 1.00 12.73 362 VAL A O 1
ATOM 2669 N N . GLY A 1 363 ? -37.826 38.702 67.119 1.00 12.71 363 GLY A N 1
ATOM 2670 C CA . GLY A 1 363 ? -38.826 38.863 66.055 1.00 12.57 363 GLY A CA 1
ATOM 2671 C C . GLY A 1 363 ? -39.615 40.161 66.153 1.00 12.90 363 GLY A C 1
ATOM 2672 O O . GLY A 1 363 ? -40.824 40.156 65.900 1.00 12.99 363 GLY A O 1
ATOM 2673 N N . VAL A 1 364 ? -38.940 41.273 66.408 1.00 13.73 364 VAL A N 1
ATOM 2674 C CA . VAL A 1 364 ? -39.626 42.551 66.492 1.00 13.42 364 VAL A CA 1
ATOM 2675 C C . VAL A 1 364 ? -40.395 42.847 65.203 1.00 15.36 364 VAL A C 1
ATOM 2676 O O . VAL A 1 364 ? -39.893 42.647 64.104 1.00 14.80 364 VAL A O 1
ATOM 2680 N N . GLN A 1 365 ? -41.598 43.339 65.371 1.00 15.22 365 GLN A N 1
ATOM 2681 C CA . GLN A 1 365 ? -42.461 43.733 64.262 1.00 17.32 365 GLN A CA 1
ATOM 2682 C C . GLN A 1 365 ? -43.104 45.046 64.711 1.00 15.05 365 GLN A C 1
ATOM 2683 O O . GLN A 1 365 ? -43.676 45.065 65.795 1.00 15.35 365 GLN A O 1
ATOM 2689 N N . VAL A 1 366 ? -42.831 46.107 63.969 1.00 14.93 366 VAL A N 1
ATOM 2690 C CA . VAL A 1 366 ? -43.383 47.417 64.322 1.00 15.11 366 VAL A CA 1
ATOM 2691 C C . VAL A 1 366 ? -44.779 47.572 63.735 1.00 15.51 366 VAL A C 1
ATOM 2692 O O . VAL A 1 366 ? -44.994 47.289 62.549 1.00 16.77 366 VAL A O 1
ATOM 2696 N N . ILE A 1 367 ? -45.744 47.955 64.559 1.00 14.75 367 ILE A N 1
ATOM 2697 C CA . ILE A 1 367 ? -47.143 48.139 64.181 1.00 15.21 367 ILE A CA 1
ATOM 2698 C C . ILE A 1 367 ? -47.602 49.499 64.655 1.00 16.46 367 ILE A C 1
ATOM 2699 O O . ILE A 1 367 ? -47.012 50.151 65.516 1.00 16.32 367 ILE A O 1
ATOM 2704 N N . SER A 1 368 ? -48.752 49.965 64.119 1.00 16.66 368 SER A N 1
ATOM 2705 C CA . SER A 1 368 ? -49.290 51.241 64.543 1.00 17.28 368 SER A CA 1
ATOM 2706 C C . SER A 1 368 ? -50.045 51.011 65.855 1.00 16.95 368 SER A C 1
ATOM 2707 O O . SER A 1 368 ? -50.373 49.873 66.212 1.00 16.70 368 SER A O 1
ATOM 2710 N N . LEU A 1 369 ? -50.492 52.119 66.458 1.00 17.23 369 LEU A N 1
ATOM 2711 C CA . LEU A 1 369 ? -51.322 51.979 67.654 1.00 17.93 369 LEU A CA 1
ATOM 2712 C C . LEU A 1 369 ? -52.687 51.432 67.281 1.00 18.88 369 LEU A C 1
ATOM 2713 O O . LEU A 1 369 ? -53.229 50.557 67.952 1.00 17.52 369 LEU A O 1
ATOM 2718 N N . ASP A 1 370 ? -53.186 51.782 66.083 1.00 20.39 370 ASP A N 1
ATOM 2719 C CA . ASP A 1 370 ? -54.431 51.241 65.578 1.00 22.13 370 ASP A CA 1
ATOM 2720 C C . ASP A 1 370 ? -54.405 49.737 65.346 1.00 20.71 370 ASP A C 1
ATOM 2721 O O . ASP A 1 370 ? -55.441 49.072 65.366 1.00 19.61 370 ASP A O 1
ATOM 2726 N N . ASP A 1 371 ? -53.211 49.182 65.136 1.00 18.81 371 ASP A N 1
ATOM 2727 C CA . ASP A 1 371 ? -53.018 47.770 64.913 1.00 18.94 371 ASP A CA 1
ATOM 2728 C C . ASP A 1 371 ? -52.717 46.987 66.183 1.00 17.57 371 ASP A C 1
ATOM 2729 O O . ASP A 1 371 ? -52.613 45.757 66.129 1.00 16.95 371 ASP A O 1
ATOM 2734 N N . ALA A 1 372 ? -52.764 47.657 67.338 1.00 17.58 372 ALA A N 1
ATOM 2735 C CA . ALA A 1 372 ? -52.462 46.931 68.592 1.00 17.23 372 ALA A CA 1
ATOM 2736 C C . ALA A 1 372 ? -53.389 45.802 68.937 1.00 17.52 372 ALA A C 1
ATOM 2737 O O . ALA A 1 372 ? -52.981 44.661 69.198 1.00 18.17 372 ALA A O 1
ATOM 2739 N N . PRO A 1 373 ? -54.716 45.948 68.843 1.00 18.57 373 PRO A N 1
ATOM 2740 C CA . PRO A 1 373 ? -55.643 44.871 69.112 1.00 18.55 373 PRO A CA 1
ATOM 2741 C C . PRO A 1 373 ? -55.377 43.672 68.219 1.00 19.02 373 PRO A C 1
ATOM 2742 O O . PRO A 1 373 ? -55.411 42.538 68.707 1.00 18.27 373 PRO A O 1
ATOM 2746 N N . ARG A 1 374 ? -55.034 43.884 66.939 1.00 20.87 374 ARG A N 1
ATOM 2747 C CA . ARG A 1 374 ? -54.741 42.715 66.101 1.00 22.56 374 ARG A CA 1
ATOM 2748 C C . ARG A 1 374 ? -53.389 42.121 66.487 1.00 21.07 374 ARG A C 1
ATOM 2749 O O . ARG A 1 374 ? -53.233 40.899 66.463 1.00 20.94 374 ARG A O 1
ATOM 2757 N N . GLY A 1 375 ? -52.459 42.954 66.927 1.00 19.76 375 GLY A N 1
ATOM 2758 C CA . GLY A 1 375 ? -51.154 42.478 67.412 1.00 18.80 375 GLY A CA 1
ATOM 2759 C C . GLY A 1 375 ? -51.366 41.588 68.629 1.00 17.60 375 GLY A C 1
ATOM 2760 O O . GLY A 1 375 ? -50.830 40.474 68.747 1.00 17.17 375 GLY A O 1
ATOM 2761 N N . TYR A 1 376 ? -52.239 42.012 69.558 1.00 17.43 376 TYR A N 1
ATOM 2762 C CA . TYR A 1 376 ? -52.576 41.152 70.693 1.00 16.15 376 TYR A CA 1
ATOM 2763 C C . TYR A 1 376 ? -53.103 39.798 70.231 1.00 17.29 376 TYR A C 1
ATOM 2764 O O . TYR A 1 376 ? -52.793 38.752 70.792 1.00 17.37 376 TYR A O 1
ATOM 2773 N N . GLY A 1 377 ? -54.016 39.828 69.240 1.00 16.84 377 GLY A N 1
ATOM 2774 C CA . GLY A 1 377 ? -54.614 38.596 68.756 1.00 17.30 377 GLY A CA 1
ATOM 2775 C C . GLY A 1 377 ? -53.580 37.674 68.123 1.00 14.71 377 GLY A C 1
ATOM 2776 O O . GLY A 1 377 ? -53.658 36.469 68.363 1.00 16.81 377 GLY A O 1
ATOM 2777 N N . GLU A 1 378 ? -52.694 38.195 67.276 1.00 16.32 378 GLU A N 1
ATOM 2778 C CA . GLU A 1 378 ? -51.703 37.353 66.625 1.00 16.93 378 GLU A CA 1
ATOM 2779 C C . GLU A 1 378 ? -50.731 36.810 67.675 1.00 15.98 378 GLU A C 1
ATOM 2780 O O . GLU A 1 378 ? -50.394 35.636 67.654 1.00 15.45 378 GLU A O 1
ATOM 2786 N N . PHE A 1 379 ? -50.313 37.698 68.586 1.00 16.79 379 PHE A N 1
ATOM 2787 C CA . PHE A 1 379 ? -49.425 37.242 69.677 1.00 15.97 379 PHE A CA 1
ATOM 2788 C C . PHE A 1 379 ? -50.092 36.136 70.470 1.00 16.24 379 PHE A C 1
ATOM 2789 O O . PHE A 1 379 ? -49.479 35.105 70.759 1.00 16.62 379 PHE A O 1
ATOM 2797 N N . ASP A 1 380 ? -51.373 36.281 70.832 1.00 17.38 380 ASP A N 1
ATOM 2798 C CA . ASP A 1 380 ? -52.100 35.261 71.570 1.00 17.95 380 ASP A CA 1
ATOM 2799 C C . ASP A 1 380 ? -52.182 33.930 70.839 1.00 18.24 380 ASP A C 1
ATOM 2800 O O . ASP A 1 380 ? -52.035 32.850 71.421 1.00 18.25 380 ASP A O 1
ATOM 2805 N N . ALA A 1 381 ? -52.306 34.017 69.509 1.00 17.57 381 ALA A N 1
ATOM 2806 C CA . ALA A 1 381 ? -52.328 32.822 68.665 1.00 17.93 381 ALA A CA 1
ATOM 2807 C C . ALA A 1 381 ? -50.980 32.132 68.583 1.00 17.58 381 ALA A C 1
ATOM 2808 O O . ALA A 1 381 ? -50.884 31.018 68.044 1.00 18.99 381 ALA A O 1
ATOM 2810 N N . GLY A 1 382 ? -49.892 32.764 69.023 1.00 16.88 382 GLY A N 1
ATOM 2811 C CA . GLY A 1 382 ? -48.602 32.118 69.068 1.00 15.81 382 GLY A CA 1
ATOM 2812 C C . GLY A 1 382 ? -47.612 32.560 68.023 1.00 14.61 382 GLY A C 1
ATOM 2813 O O . GLY A 1 382 ? -46.591 31.877 67.887 1.00 14.22 382 GLY A O 1
ATOM 2814 N N . VAL A 1 383 ? -47.848 33.653 67.301 1.00 14.07 383 VAL A N 1
ATOM 2815 C CA . VAL A 1 383 ? -46.846 34.016 66.290 1.00 15.73 383 VAL A CA 1
ATOM 2816 C C . VAL A 1 383 ? -45.527 34.309 66.980 1.00 15.84 383 VAL A C 1
ATOM 2817 O O . VAL A 1 383 ? -45.477 34.903 68.067 1.00 15.89 383 VAL A O 1
ATOM 2821 N N . PRO A 1 384 ? -44.417 34.009 66.329 1.00 15.37 384 PRO A N 1
ATOM 2822 C CA . PRO A 1 384 ? -43.087 34.243 66.893 1.00 14.97 384 PRO A CA 1
ATOM 2823 C C . PRO A 1 384 ? -42.626 35.661 66.634 1.00 14.39 384 PRO A C 1
ATOM 2824 O O . PRO A 1 384 ? -41.678 35.946 65.905 1.00 14.57 384 PRO A O 1
ATOM 2828 N N . LYS A 1 385 ? -43.345 36.627 67.200 1.00 13.34 385 LYS A N 1
ATOM 2829 C CA . LYS A 1 385 ? -43.043 38.030 67.048 1.00 14.63 385 LYS A CA 1
ATOM 2830 C C . LYS A 1 385 ? -43.060 38.761 68.396 1.00 14.19 385 LYS A C 1
ATOM 2831 O O . LYS A 1 385 ? -43.631 38.236 69.344 1.00 14.86 385 LYS A O 1
ATOM 2837 N N . LYS A 1 386 ? -42.419 39.910 68.384 1.00 12.91 386 LYS A N 1
ATOM 2838 C CA . LYS A 1 386 ? -42.506 40.838 69.526 1.00 12.81 386 LYS A CA 1
ATOM 2839 C C . LYS A 1 386 ? -43.100 42.111 68.943 1.00 12.46 386 LYS A C 1
ATOM 2840 O O . LYS A 1 386 ? -42.418 42.803 68.185 1.00 13.99 386 LYS A O 1
ATOM 2846 N N . PHE A 1 387 ? -44.352 42.399 69.279 1.00 14.11 387 PHE A N 1
ATOM 2847 C CA . PHE A 1 387 ? -44.989 43.579 68.695 1.00 15.32 387 PHE A CA 1
ATOM 2848 C C . PHE A 1 387 ? -44.530 44.877 69.329 1.00 15.56 387 PHE A C 1
ATOM 2849 O O . PHE A 1 387 ? -44.568 45.017 70.551 1.00 15.24 387 PHE A O 1
ATOM 2857 N N . VAL A 1 388 ? -44.090 45.804 68.482 1.00 14.65 388 VAL A N 1
ATOM 2858 C CA . VAL A 1 388 ? -43.586 47.095 68.956 1.00 12.88 388 VAL A CA 1
ATOM 2859 C C . VAL A 1 388 ? -44.459 48.181 68.309 1.00 15.25 388 VAL A C 1
ATOM 2860 O O . VAL A 1 388 ? -44.402 48.316 67.087 1.00 15.59 388 VAL A O 1
ATOM 2864 N N . ILE A 1 389 ? -45.239 48.875 69.114 1.00 14.68 389 ILE A N 1
ATOM 2865 C CA . ILE A 1 389 ? -46.096 49.934 68.552 1.00 16.02 389 ILE A CA 1
ATOM 2866 C C . ILE A 1 389 ? -45.294 51.214 68.403 1.00 16.09 389 ILE A C 1
ATOM 2867 O O . ILE A 1 389 ? -44.637 51.688 69.331 1.00 16.41 389 ILE A O 1
ATOM 2872 N N . ASP A 1 390 ? -45.483 51.901 67.271 1.00 16.88 390 ASP A N 1
ATOM 2873 C CA . ASP A 1 390 ? -44.924 53.246 67.069 1.00 17.31 390 ASP A CA 1
ATOM 2874 C C . ASP A 1 390 ? -46.185 54.111 66.967 1.00 18.24 390 ASP A C 1
ATOM 2875 O O . ASP A 1 390 ? -46.794 54.151 65.897 1.00 19.84 390 ASP A O 1
ATOM 2880 N N . PRO A 1 391 ? -46.621 54.709 68.061 1.00 17.71 391 PRO A N 1
ATOM 2881 C CA . PRO A 1 391 ? -47.833 55.484 68.112 1.00 18.12 391 PRO A CA 1
ATOM 2882 C C . PRO A 1 391 ? -47.911 56.745 67.284 1.00 17.58 391 PRO A C 1
ATOM 2883 O O . PRO A 1 391 ? -49.035 57.046 66.851 1.00 19.41 391 PRO A O 1
ATOM 2887 N N . HIS A 1 392 ? -46.848 57.481 67.077 1.00 18.02 392 HIS A N 1
ATOM 2888 C CA . HIS A 1 392 ? -46.902 58.731 66.317 1.00 18.85 392 HIS A CA 1
ATOM 2889 C C . HIS A 1 392 ? -46.271 58.619 64.944 1.00 18.99 392 HIS A C 1
ATOM 2890 O O . HIS A 1 392 ? -45.914 59.617 64.318 1.00 19.85 392 HIS A O 1
ATOM 2897 N N . LYS A 1 393 ? -45.897 57.397 64.573 1.00 20.14 393 LYS A N 1
ATOM 2898 C CA . LYS A 1 393 ? -45.188 57.142 63.319 1.00 21.62 393 LYS A CA 1
ATOM 2899 C C . LYS A 1 393 ? -43.916 57.955 63.272 1.00 20.74 393 LYS A C 1
ATOM 2900 O O . LYS A 1 393 ? -43.469 58.563 62.303 1.00 20.94 393 LYS A O 1
ATOM 2906 N N . THR A 1 394 ? -43.161 57.777 64.370 1.00 19.81 394 THR A N 1
ATOM 2907 C CA . THR A 1 394 ? -41.906 58.467 64.585 1.00 20.51 394 THR A CA 1
ATOM 2908 C C . THR A 1 394 ? -40.810 57.868 63.716 1.00 21.20 394 THR A C 1
ATOM 2909 O O . THR A 1 394 ? -39.955 58.610 63.231 1.00 21.66 394 THR A O 1
ATOM 2913 N N . PHE A 1 395 ? -40.824 56.546 63.538 1.00 21.65 395 PHE A N 1
ATOM 2914 C CA . PHE A 1 395 ? -39.741 55.916 62.780 1.00 23.12 395 PHE A CA 1
ATOM 2915 C C . PHE A 1 395 ? -40.199 54.909 61.742 1.00 24.15 395 PHE A C 1
ATOM 2916 O O . PHE A 1 395 ? -39.319 54.403 61.025 1.00 24.60 395 PHE A O 1
ATOM 2924 N N . SER A 1 396 ? -41.488 54.642 61.590 1.00 25.85 396 SER A N 1
ATOM 2925 C CA . SER A 1 396 ? -41.883 53.648 60.586 1.00 28.06 396 SER A CA 1
ATOM 2926 C C . SER A 1 396 ? -42.774 54.184 59.486 1.00 29.63 396 SER A C 1
ATOM 2927 O O . SER A 1 396 ? -43.584 53.419 58.940 1.00 31.64 396 SER A O 1
ATOM 2930 N N . ALA A 1 397 ? -42.673 55.462 59.132 1.00 31.34 397 ALA A N 1
ATOM 2931 C CA . ALA A 1 397 ? -43.559 55.989 58.079 1.00 32.55 397 ALA A CA 1
ATOM 2932 C C . ALA A 1 397 ? -43.320 55.240 56.774 1.00 33.15 397 ALA A C 1
ATOM 2933 O O . ALA A 1 397 ? -42.181 54.758 56.572 1.00 33.74 397 ALA A O 1
ATOM 2935 N N . GLY B 1 2 ? 14.293 7.814 77.023 1.00 24.02 2 GLY B N 1
ATOM 2936 C CA . GLY B 1 2 ? 14.934 9.139 77.062 1.00 20.74 2 GLY B CA 1
ATOM 2937 C C . GLY B 1 2 ? 13.921 10.296 77.108 1.00 19.00 2 GLY B C 1
ATOM 2938 O O . GLY B 1 2 ? 12.714 10.165 76.936 1.00 20.17 2 GLY B O 1
ATOM 2939 N N . ASN B 1 3 ? 14.489 11.470 77.318 1.00 18.47 3 ASN B N 1
ATOM 2940 C CA . ASN B 1 3 ? 13.709 12.710 77.363 1.00 16.95 3 ASN B CA 1
ATOM 2941 C C . ASN B 1 3 ? 14.616 13.859 76.972 1.00 17.34 3 ASN B C 1
ATOM 2942 O O . ASN B 1 3 ? 15.849 13.815 77.100 1.00 16.12 3 ASN B O 1
ATOM 2947 N N . ARG B 1 4 ? 14.024 14.937 76.470 1.00 17.31 4 ARG B N 1
ATOM 2948 C CA . ARG B 1 4 ? 14.745 16.139 76.107 1.00 17.42 4 ARG B CA 1
ATOM 2949 C C . ARG B 1 4 ? 13.859 17.331 76.516 1.00 16.92 4 ARG B C 1
ATOM 2950 O O . ARG B 1 4 ? 12.641 17.182 76.521 1.00 16.21 4 ARG B O 1
ATOM 2958 N N . GLY B 1 5 ? 14.492 18.447 76.813 1.00 17.06 5 GLY B N 1
ATOM 2959 C CA . GLY B 1 5 ? 13.674 19.611 77.218 1.00 16.77 5 GLY B CA 1
ATOM 2960 C C . GLY B 1 5 ? 14.502 20.873 77.047 1.00 16.87 5 GLY B C 1
ATOM 2961 O O . GLY B 1 5 ? 15.722 20.850 76.868 1.00 16.48 5 GLY B O 1
ATOM 2962 N N . VAL B 1 6 ? 13.808 22.001 77.154 1.00 15.48 6 VAL B N 1
ATOM 2963 C CA . VAL B 1 6 ? 14.436 23.302 77.038 1.00 15.08 6 VAL B CA 1
ATOM 2964 C C . VAL B 1 6 ? 15.063 23.702 78.367 1.00 15.46 6 VAL B C 1
ATOM 2965 O O . VAL B 1 6 ? 14.365 23.740 79.377 1.00 14.80 6 VAL B O 1
ATOM 2969 N N . VAL B 1 7 ? 16.356 23.992 78.329 1.00 14.74 7 VAL B N 1
ATOM 2970 C CA . VAL B 1 7 ? 17.093 24.349 79.547 1.00 15.54 7 VAL B CA 1
ATOM 2971 C C . VAL B 1 7 ? 17.589 25.779 79.494 1.00 15.74 7 VAL B C 1
ATOM 2972 O O . VAL B 1 7 ? 18.151 26.223 78.482 1.00 16.28 7 VAL B O 1
ATOM 2976 N N . TYR B 1 8 ? 17.419 26.525 80.572 1.00 15.86 8 TYR B N 1
ATOM 2977 C CA . TYR B 1 8 ? 17.892 27.897 80.698 1.00 16.71 8 TYR B CA 1
ATOM 2978 C C . TYR B 1 8 ? 19.391 27.877 81.003 1.00 18.05 8 TYR B C 1
ATOM 2979 O O . TYR B 1 8 ? 19.791 27.197 81.950 1.00 19.29 8 TYR B O 1
ATOM 2988 N N . LEU B 1 9 ? 20.185 28.577 80.204 1.00 19.10 9 LEU B N 1
ATOM 2989 C CA . LEU B 1 9 ? 21.637 28.521 80.413 1.00 21.05 9 LEU B CA 1
ATOM 2990 C C . LEU B 1 9 ? 22.226 29.791 80.981 1.00 21.15 9 LEU B C 1
ATOM 2991 O O . LEU B 1 9 ? 23.459 29.889 81.117 1.00 20.51 9 LEU B O 1
ATOM 2996 N N . GLY B 1 10 ? 21.382 30.747 81.326 1.00 19.27 10 GLY B N 1
ATOM 2997 C CA . GLY B 1 10 ? 21.893 32.022 81.836 1.00 18.99 10 GLY B CA 1
ATOM 2998 C C . GLY B 1 10 ? 22.291 32.882 80.643 1.00 19.04 10 GLY B C 1
ATOM 2999 O O . GLY B 1 10 ? 22.317 32.438 79.501 1.00 18.13 10 GLY B O 1
ATOM 3000 N N . SER B 1 11 ? 22.486 34.170 80.893 1.00 19.79 11 SER B N 1
ATOM 3001 C CA . SER B 1 11 ? 22.854 35.151 79.901 1.00 20.69 11 SER B CA 1
ATOM 3002 C C . SER B 1 11 ? 21.939 35.163 78.682 1.00 21.56 11 SER B C 1
ATOM 3003 O O . SER B 1 11 ? 22.356 35.317 77.536 1.00 20.62 11 SER B O 1
ATOM 3006 N N . GLY B 1 12 ? 20.631 35.067 78.922 1.00 21.37 12 GLY B N 1
ATOM 3007 C CA . GLY B 1 12 ? 19.628 35.135 77.887 1.00 21.14 12 GLY B CA 1
ATOM 3008 C C . GLY B 1 12 ? 19.567 33.947 76.950 1.00 21.03 12 GLY B C 1
ATOM 3009 O O . GLY B 1 12 ? 18.868 34.029 75.932 1.00 22.66 12 GLY B O 1
ATOM 3010 N N . LYS B 1 13 ? 20.196 32.830 77.279 1.00 20.57 13 LYS B N 1
ATOM 3011 C CA . LYS B 1 13 ? 20.206 31.689 76.380 1.00 21.83 13 LYS B CA 1
ATOM 3012 C C . LYS B 1 13 ? 19.427 30.497 76.896 1.00 20.23 13 LYS B C 1
ATOM 3013 O O . LYS B 1 13 ? 19.398 30.220 78.096 1.00 20.17 13 LYS B O 1
ATOM 3019 N N . VAL B 1 14 ? 18.842 29.754 75.961 1.00 18.53 14 VAL B N 1
ATOM 3020 C CA . VAL B 1 14 ? 18.199 28.490 76.250 1.00 17.46 14 VAL B CA 1
ATOM 3021 C C . VAL B 1 14 ? 18.696 27.488 75.202 1.00 17.84 14 VAL B C 1
ATOM 3022 O O . VAL B 1 14 ? 19.113 27.887 74.105 1.00 16.76 14 VAL B O 1
ATOM 3026 N N . GLU B 1 15 ? 18.674 26.219 75.565 1.00 17.01 15 GLU B N 1
ATOM 3027 C CA . GLU B 1 15 ? 19.071 25.167 74.624 1.00 19.27 15 GLU B CA 1
ATOM 3028 C C . GLU B 1 15 ? 18.322 23.886 74.953 1.00 18.52 15 GLU B C 1
ATOM 3029 O O . GLU B 1 15 ? 18.040 23.612 76.123 1.00 18.12 15 GLU B O 1
ATOM 3035 N N . VAL B 1 16 ? 17.980 23.121 73.918 1.00 17.46 16 VAL B N 1
ATOM 3036 C CA . VAL B 1 16 ? 17.385 21.805 74.126 1.00 16.63 16 VAL B CA 1
ATOM 3037 C C . VAL B 1 16 ? 18.481 20.829 74.515 1.00 17.66 16 VAL B C 1
ATOM 3038 O O . VAL B 1 16 ? 19.512 20.730 73.829 1.00 18.54 16 VAL B O 1
ATOM 3042 N N . GLN B 1 17 ? 18.256 20.127 75.620 1.00 17.79 17 GLN B N 1
ATOM 3043 C CA . GLN B 1 17 ? 19.243 19.149 76.086 1.00 17.88 17 GLN B CA 1
ATOM 3044 C C . GLN B 1 17 ? 18.574 17.838 76.447 1.00 18.73 17 GLN B C 1
ATOM 3045 O O . GLN B 1 17 ? 17.374 17.793 76.727 1.00 18.24 17 GLN B O 1
ATOM 3051 N N . LYS B 1 18 ? 19.371 16.756 76.490 1.00 19.63 18 LYS B N 1
ATOM 3052 C CA . LYS B 1 18 ? 18.826 15.486 76.976 1.00 19.83 18 LYS B CA 1
ATOM 3053 C C . LYS B 1 18 ? 18.651 15.686 78.483 1.00 18.88 18 LYS B C 1
ATOM 3054 O O . LYS B 1 18 ? 19.472 16.345 79.137 1.00 19.98 18 LYS B O 1
ATOM 3060 N N . ILE B 1 19 ? 17.460 15.376 78.986 1.00 18.48 19 ILE B N 1
ATOM 3061 C CA . ILE B 1 19 ? 17.180 15.499 80.416 1.00 17.95 19 ILE B CA 1
ATOM 3062 C C . ILE B 1 19 ? 16.653 14.161 80.920 1.00 17.74 19 ILE B C 1
ATOM 3063 O O . ILE B 1 19 ? 16.295 13.270 80.145 1.00 18.15 19 ILE B O 1
ATOM 3068 N N . ASP B 1 20 ? 16.642 13.999 82.248 1.00 18.54 20 ASP B N 1
ATOM 3069 C CA . ASP B 1 20 ? 16.156 12.737 82.801 1.00 19.20 20 ASP B CA 1
ATOM 3070 C C . ASP B 1 20 ? 14.705 12.440 82.447 1.00 18.38 20 ASP B C 1
ATOM 3071 O O . ASP B 1 20 ? 13.890 13.366 82.386 1.00 16.01 20 ASP B O 1
ATOM 3076 N N . TYR B 1 21 ? 14.384 11.157 82.302 1.00 16.40 21 TYR B N 1
ATOM 3077 C CA . TYR B 1 21 ? 12.979 10.765 82.099 1.00 15.89 21 TYR B CA 1
ATOM 3078 C C . TYR B 1 21 ? 12.274 11.065 83.421 1.00 16.40 21 TYR B C 1
ATOM 3079 O O . TYR B 1 21 ? 12.937 10.968 84.464 1.00 16.30 21 TYR B O 1
ATOM 3088 N N . PRO B 1 22 ? 11.019 11.470 83.407 1.00 16.02 22 PRO B N 1
ATOM 3089 C CA . PRO B 1 22 ? 10.307 11.783 84.637 1.00 15.79 22 PRO B CA 1
ATOM 3090 C C . PRO B 1 22 ? 10.218 10.572 85.556 1.00 16.53 22 PRO B C 1
ATOM 3091 O O . PRO B 1 22 ? 10.170 9.427 85.138 1.00 16.48 22 PRO B O 1
ATOM 3095 N N . LYS B 1 23 ? 10.186 10.879 86.860 1.00 17.38 23 LYS B N 1
ATOM 3096 C CA . LYS B 1 23 ? 10.049 9.853 87.889 1.00 17.40 23 LYS B CA 1
ATOM 3097 C C . LYS B 1 23 ? 8.797 10.157 88.713 1.00 17.40 23 LYS B C 1
ATOM 3098 O O . LYS B 1 23 ? 8.479 11.335 88.880 1.00 16.44 23 LYS B O 1
ATOM 3104 N N . MET B 1 24 ? 8.172 9.133 89.258 1.00 15.87 24 MET B N 1
ATOM 3105 C CA . MET B 1 24 ? 7.017 9.313 90.136 1.00 14.90 24 MET B CA 1
ATOM 3106 C C . MET B 1 24 ? 7.466 9.726 91.533 1.00 15.34 24 MET B C 1
ATOM 3107 O O . MET B 1 24 ? 7.398 8.925 92.480 1.00 15.03 24 MET B O 1
ATOM 3112 N N . GLN B 1 25 ? 7.969 10.937 91.680 1.00 15.24 25 GLN B N 1
ATOM 3113 C CA . GLN B 1 25 ? 8.397 11.495 92.947 1.00 16.73 25 GLN B CA 1
ATOM 3114 C C . GLN B 1 25 ? 8.200 13.011 92.930 1.00 17.30 25 GLN B C 1
ATOM 3115 O O . GLN B 1 25 ? 8.212 13.634 91.867 1.00 17.30 25 GLN B O 1
ATOM 3121 N N . ASP B 1 26 ? 8.206 13.625 94.106 1.00 16.08 26 ASP B N 1
ATOM 3122 C CA . ASP B 1 26 ? 8.181 15.101 94.190 1.00 17.09 26 ASP B CA 1
ATOM 3123 C C . ASP B 1 26 ? 9.573 15.629 93.992 1.00 16.91 26 ASP B C 1
ATOM 3124 O O . ASP B 1 26 ? 10.535 14.853 93.874 1.00 17.11 26 ASP B O 1
ATOM 3129 N N . PRO B 1 27 ? 9.801 16.946 94.027 1.00 17.79 27 PRO B N 1
ATOM 3130 C CA . PRO B 1 27 ? 11.085 17.583 93.856 1.00 18.02 27 PRO B CA 1
ATOM 3131 C C . PRO B 1 27 ? 12.126 17.286 94.928 1.00 19.74 27 PRO B C 1
ATOM 3132 O O . PRO B 1 27 ? 13.311 17.501 94.697 1.00 21.08 27 PRO B O 1
ATOM 3136 N N . ARG B 1 28 ? 11.701 16.768 96.060 1.00 18.31 28 ARG B N 1
ATOM 3137 C CA . ARG B 1 28 ? 12.559 16.394 97.177 1.00 19.94 28 ARG B CA 1
ATOM 3138 C C . ARG B 1 28 ? 12.971 14.933 97.130 1.00 19.67 28 ARG B C 1
ATOM 3139 O O . ARG B 1 28 ? 13.758 14.468 97.979 1.00 21.71 28 ARG B O 1
ATOM 3147 N N . GLY B 1 29 ? 12.465 14.170 96.171 1.00 18.57 29 GLY B N 1
ATOM 3148 C CA . GLY B 1 29 ? 12.820 12.777 95.987 1.00 19.74 29 GLY B CA 1
ATOM 3149 C C . GLY B 1 29 ? 11.876 11.791 96.645 1.00 19.44 29 GLY B C 1
ATOM 3150 O O . GLY B 1 29 ? 12.145 10.584 96.618 1.00 21.08 29 GLY B O 1
ATOM 3151 N N . LYS B 1 30 ? 10.820 12.283 97.276 1.00 19.28 30 LYS B N 1
ATOM 3152 C CA . LYS B 1 30 ? 9.853 11.409 97.934 1.00 20.78 30 LYS B CA 1
ATOM 3153 C C . LYS B 1 30 ? 8.889 10.811 96.927 1.00 20.05 30 LYS B C 1
ATOM 3154 O O . LYS B 1 30 ? 8.271 11.530 96.122 1.00 19.15 30 LYS B O 1
ATOM 3160 N N . LYS B 1 31 ? 8.785 9.489 96.892 1.00 20.22 31 LYS B N 1
ATOM 3161 C CA . LYS B 1 31 ? 7.894 8.846 95.932 1.00 20.12 31 LYS B CA 1
ATOM 3162 C C . LYS B 1 31 ? 6.431 9.153 96.166 1.00 18.26 31 LYS B C 1
ATOM 3163 O O . LYS B 1 31 ? 5.947 9.270 97.298 1.00 18.01 31 LYS B O 1
ATOM 3169 N N . ILE B 1 32 ? 5.700 9.350 95.062 1.00 16.14 32 ILE B N 1
ATOM 3170 C CA . ILE B 1 32 ? 4.263 9.647 95.086 1.00 14.77 32 ILE B CA 1
ATOM 3171 C C . ILE B 1 32 ? 3.547 8.644 94.184 1.00 13.80 32 ILE B C 1
ATOM 3172 O O . ILE B 1 32 ? 4.182 8.216 93.213 1.00 14.70 32 ILE B O 1
ATOM 3177 N N . GLU B 1 33 ? 2.333 8.231 94.513 1.00 13.17 33 GLU B N 1
ATOM 3178 C CA . GLU B 1 33 ? 1.590 7.283 93.693 1.00 13.09 33 GLU B CA 1
ATOM 3179 C C . GLU B 1 33 ? 0.289 7.918 93.195 1.00 12.00 33 GLU B C 1
ATOM 3180 O O . GLU B 1 33 ? -0.638 7.260 92.730 1.00 12.13 33 GLU B O 1
ATOM 3186 N N . HIS B 1 34 ? 0.264 9.250 93.280 1.00 12.35 34 HIS B N 1
ATOM 3187 C CA . HIS B 1 34 ? -0.908 10.008 92.867 1.00 11.40 34 HIS B CA 1
ATOM 3188 C C . HIS B 1 34 ? -0.649 10.863 91.627 1.00 12.88 34 HIS B C 1
ATOM 3189 O O . HIS B 1 34 ? -1.541 11.638 91.253 1.00 13.79 34 HIS B O 1
ATOM 3196 N N . GLY B 1 35 ? 0.486 10.648 90.979 1.00 13.02 35 GLY B N 1
ATOM 3197 C CA . GLY B 1 35 ? 0.826 11.415 89.779 1.00 12.95 35 GLY B CA 1
ATOM 3198 C C . GLY B 1 35 ? 0.731 10.585 88.509 1.00 12.15 35 GLY B C 1
ATOM 3199 O O . GLY B 1 35 ? 0.428 9.383 88.508 1.00 12.67 35 GLY B O 1
ATOM 3200 N N . VAL B 1 36 ? 0.886 11.280 87.383 1.00 12.94 36 VAL B N 1
ATOM 3201 C CA . VAL B 1 36 ? 0.945 10.576 86.092 1.00 12.66 36 VAL B CA 1
ATOM 3202 C C . VAL B 1 36 ? 2.182 11.082 85.366 1.00 12.39 36 VAL B C 1
ATOM 3203 O O . VAL B 1 36 ? 2.684 12.174 85.646 1.00 13.34 36 VAL B O 1
ATOM 3207 N N . ILE B 1 37 ? 2.669 10.281 84.397 1.00 12.61 37 ILE B N 1
ATOM 3208 C CA . ILE B 1 37 ? 3.703 10.783 83.497 1.00 12.51 37 ILE B CA 1
ATOM 3209 C C . ILE B 1 37 ? 3.021 10.962 82.137 1.00 13.05 37 ILE B C 1
ATOM 3210 O O . ILE B 1 37 ? 2.271 10.095 81.675 1.00 12.13 37 ILE B O 1
ATOM 3215 N N . LEU B 1 38 ? 3.196 12.144 81.556 1.00 12.16 38 LEU B N 1
ATOM 3216 C CA . LEU B 1 38 ? 2.584 12.398 80.260 1.00 13.08 38 LEU B CA 1
ATOM 3217 C C . LEU B 1 38 ? 3.618 12.350 79.140 1.00 12.21 38 LEU B C 1
ATOM 3218 O O . LEU B 1 38 ? 4.720 12.854 79.274 1.00 13.20 38 LEU B O 1
ATOM 3223 N N . LYS B 1 39 ? 3.146 11.913 77.983 1.00 13.42 39 LYS B N 1
ATOM 3224 C CA . LYS B 1 39 ? 3.815 12.122 76.704 1.00 13.63 39 LYS B CA 1
ATOM 3225 C C . LYS B 1 39 ? 3.309 13.500 76.236 1.00 13.65 39 LYS B C 1
ATOM 3226 O O . LYS B 1 39 ? 2.092 13.645 76.083 1.00 15.13 39 LYS B O 1
ATOM 3232 N N . VAL B 1 40 ? 4.179 14.475 76.097 1.00 13.05 40 VAL B N 1
ATOM 3233 C CA . VAL B 1 40 ? 3.725 15.840 75.801 1.00 14.71 40 VAL B CA 1
ATOM 3234 C C . VAL B 1 40 ? 3.196 15.986 74.381 1.00 14.60 40 VAL B C 1
ATOM 3235 O O . VAL B 1 40 ? 3.917 15.644 73.443 1.00 14.96 40 VAL B O 1
ATOM 3239 N N . VAL B 1 41 ? 1.952 16.471 74.265 1.00 13.79 41 VAL B N 1
ATOM 3240 C CA . VAL B 1 41 ? 1.331 16.664 72.958 1.00 14.35 41 VAL B CA 1
ATOM 3241 C C . VAL B 1 41 ? 1.608 18.073 72.461 1.00 14.87 41 VAL B C 1
ATOM 3242 O O . VAL B 1 41 ? 2.122 18.263 71.355 1.00 14.46 41 VAL B O 1
ATOM 3246 N N . SER B 1 42 ? 1.301 19.078 73.295 1.00 13.44 42 SER B N 1
ATOM 3247 C CA . SER B 1 42 ? 1.638 20.460 72.993 1.00 12.89 42 SER B CA 1
ATOM 3248 C C . SER B 1 42 ? 2.189 21.130 74.260 1.00 13.82 42 SER B C 1
ATOM 3249 O O . SER B 1 42 ? 1.658 20.818 75.329 1.00 15.31 42 SER B O 1
ATOM 3252 N N . THR B 1 43 ? 3.097 22.061 74.114 1.00 12.43 43 THR B N 1
ATOM 3253 C CA . THR B 1 43 ? 3.710 22.723 75.280 1.00 13.00 43 THR B CA 1
ATOM 3254 C C . THR B 1 43 ? 4.206 24.094 74.863 1.00 12.62 43 THR B C 1
ATOM 3255 O O . THR B 1 43 ? 4.944 24.263 73.888 1.00 13.43 43 THR B O 1
ATOM 3259 N N . ASN B 1 44 ? 3.707 25.163 75.519 1.00 12.85 44 ASN B N 1
ATOM 3260 C CA . ASN B 1 44 ? 3.911 26.499 74.970 1.00 11.81 44 ASN B CA 1
ATOM 3261 C C . ASN B 1 44 ? 4.988 27.298 75.684 1.00 13.32 44 ASN B C 1
ATOM 3262 O O . ASN B 1 44 ? 5.460 26.928 76.756 1.00 13.66 44 ASN B O 1
ATOM 3267 N N . ILE B 1 45 ? 5.380 28.403 75.039 1.00 11.79 45 ILE B N 1
ATOM 3268 C CA . ILE B 1 45 ? 6.338 29.338 75.629 1.00 12.48 45 ILE B CA 1
ATOM 3269 C C . ILE B 1 45 ? 5.573 30.552 76.129 1.00 13.35 45 ILE B C 1
ATOM 3270 O O . ILE B 1 45 ? 4.753 31.106 75.391 1.00 12.68 45 ILE B O 1
ATOM 3275 N N . CYS B 1 46 ? 5.830 30.947 77.373 1.00 12.87 46 CYS B N 1
ATOM 3276 C CA . CYS B 1 46 ? 5.107 32.049 77.990 1.00 12.88 46 CYS B CA 1
ATOM 3277 C C . CYS B 1 46 ? 5.928 33.293 78.207 1.00 12.47 46 CYS B C 1
ATOM 3278 O O . CYS B 1 46 ? 7.145 33.227 78.424 1.00 12.32 46 CYS B O 1
ATOM 3281 N N . GLY B 1 47 ? 5.273 34.453 78.362 1.00 12.51 47 GLY B N 1
ATOM 3282 C CA . GLY B 1 47 ? 5.954 35.675 78.771 1.00 12.26 47 GLY B CA 1
ATOM 3283 C C . GLY B 1 47 ? 6.643 35.488 80.126 1.00 12.37 47 GLY B C 1
ATOM 3284 O O . GLY B 1 47 ? 7.635 36.173 80.371 1.00 11.86 47 GLY B O 1
ATOM 3285 N N . SER B 1 48 ? 6.117 34.652 81.036 1.00 12.94 48 SER B N 1
ATOM 3286 C CA . SER B 1 48 ? 6.822 34.386 82.286 1.00 12.82 48 SER B CA 1
ATOM 3287 C C . SER B 1 48 ? 8.171 33.716 82.023 1.00 13.13 48 SER B C 1
ATOM 3288 O O . SER B 1 48 ? 9.153 33.994 82.722 1.00 13.13 48 SER B O 1
ATOM 3291 N N . ASP B 1 49 ? 8.221 32.835 81.034 1.00 11.95 49 ASP B N 1
ATOM 3292 C CA . ASP B 1 49 ? 9.498 32.196 80.671 1.00 13.30 49 ASP B CA 1
ATOM 3293 C C . ASP B 1 49 ? 10.452 33.264 80.165 1.00 14.25 49 ASP B C 1
ATOM 3294 O O . ASP B 1 49 ? 11.618 33.316 80.546 1.00 13.80 49 ASP B O 1
ATOM 3299 N N . GLN B 1 50 ? 9.934 34.212 79.359 1.00 12.90 50 GLN B N 1
ATOM 3300 C CA . GLN B 1 50 ? 10.795 35.297 78.908 1.00 12.07 50 GLN B CA 1
ATOM 3301 C C . GLN B 1 50 ? 11.332 36.139 80.048 1.00 13.39 50 GLN B C 1
ATOM 3302 O O . GLN B 1 50 ? 12.512 36.544 80.017 1.00 13.34 50 GLN B O 1
ATOM 3308 N N . HIS B 1 51 ? 10.552 36.379 81.124 1.00 11.69 51 HIS B N 1
ATOM 3309 C CA . HIS B 1 51 ? 11.123 37.151 82.238 1.00 13.05 51 HIS B CA 1
ATOM 3310 C C . HIS B 1 51 ? 12.315 36.366 82.805 1.00 13.52 51 HIS B C 1
ATOM 3311 O O . HIS B 1 51 ? 13.309 36.984 83.185 1.00 14.92 51 HIS B O 1
ATOM 3318 N N . MET B 1 52 ? 12.169 35.054 82.938 1.00 15.05 52 MET B N 1
ATOM 3319 C CA . MET B 1 52 ? 13.238 34.242 83.502 1.00 14.52 52 MET B CA 1
ATOM 3320 C C . MET B 1 52 ? 14.446 34.242 82.579 1.00 16.51 52 MET B C 1
ATOM 3321 O O . MET B 1 52 ? 15.590 34.427 83.023 1.00 16.93 52 MET B O 1
ATOM 3326 N N . VAL B 1 53 ? 14.200 34.051 81.280 1.00 15.24 53 VAL B N 1
ATOM 3327 C CA . VAL B 1 53 ? 15.339 33.981 80.342 1.00 15.93 53 VAL B CA 1
ATOM 3328 C C . VAL B 1 53 ? 16.082 35.292 80.224 1.00 17.00 53 VAL B C 1
ATOM 3329 O O . VAL B 1 53 ? 17.306 35.320 80.033 1.00 17.88 53 VAL B O 1
ATOM 3333 N N . ARG B 1 54 ? 15.446 36.438 80.418 1.00 15.84 54 ARG B N 1
ATOM 3334 C CA . ARG B 1 54 ? 16.046 37.758 80.395 1.00 16.58 54 ARG B CA 1
ATOM 3335 C C . ARG B 1 54 ? 16.881 38.050 81.646 1.00 16.60 54 ARG B C 1
ATOM 3336 O O . ARG B 1 54 ? 17.427 39.154 81.778 1.00 17.04 54 ARG B O 1
ATOM 3344 N N . GLY B 1 55 ? 16.857 37.142 82.621 1.00 17.23 55 GLY B N 1
ATOM 3345 C CA . GLY B 1 55 ? 17.614 37.318 83.862 1.00 17.06 55 GLY B CA 1
ATOM 3346 C C . GLY B 1 55 ? 16.930 38.287 84.817 1.00 17.87 55 GLY B C 1
ATOM 3347 O O . GLY B 1 55 ? 17.570 38.914 85.684 1.00 18.27 55 GLY B O 1
ATOM 3348 N N . ARG B 1 56 ? 15.602 38.384 84.729 1.00 15.72 56 ARG B N 1
ATOM 3349 C CA . ARG B 1 56 ? 14.847 39.320 85.554 1.00 16.20 56 ARG B CA 1
ATOM 3350 C C . ARG B 1 56 ? 14.209 38.678 86.770 1.00 15.54 56 ARG B C 1
ATOM 3351 O O . ARG B 1 56 ? 13.311 39.203 87.432 1.00 15.93 56 ARG B O 1
ATOM 3359 N N . THR B 1 57 ? 14.661 37.461 87.073 1.00 16.14 57 THR B N 1
ATOM 3360 C CA . THR B 1 57 ? 14.218 36.729 88.253 1.00 17.54 57 THR B CA 1
ATOM 3361 C C . THR B 1 57 ? 15.443 36.030 88.860 1.00 18.68 57 THR B C 1
ATOM 3362 O O . THR B 1 57 ? 16.549 36.158 88.338 1.00 17.93 57 THR B O 1
ATOM 3366 N N . THR B 1 58 ? 15.222 35.276 89.929 1.00 18.55 58 THR B N 1
ATOM 3367 C CA . THR B 1 58 ? 16.319 34.533 90.546 1.00 20.08 58 THR B CA 1
ATOM 3368 C C . THR B 1 58 ? 16.385 33.108 90.018 1.00 22.05 58 THR B C 1
ATOM 3369 O O . THR B 1 58 ? 17.002 32.229 90.629 1.00 23.89 58 THR B O 1
ATOM 3373 N N . ALA B 1 59 ? 15.774 32.849 88.863 1.00 22.50 59 ALA B N 1
ATOM 3374 C CA . ALA B 1 59 ? 15.841 31.539 88.228 1.00 24.63 59 ALA B CA 1
ATOM 3375 C C . ALA B 1 59 ? 17.309 31.116 88.115 1.00 25.28 59 ALA B C 1
ATOM 3376 O O . ALA B 1 59 ? 18.169 31.925 87.785 1.00 25.50 59 ALA B O 1
ATOM 3378 N N . GLN B 1 60 ? 17.586 29.840 88.397 1.00 28.24 60 GLN B N 1
ATOM 3379 C CA . GLN B 1 60 ? 18.976 29.411 88.326 1.00 29.66 60 GLN B CA 1
ATOM 3380 C C . GLN B 1 60 ? 19.336 28.725 87.017 1.00 27.77 60 GLN B C 1
ATOM 3381 O O . GLN B 1 60 ? 18.511 28.026 86.438 1.00 25.78 60 GLN B O 1
ATOM 3387 N N . VAL B 1 61 ? 20.557 28.976 86.563 1.00 27.36 61 VAL B N 1
ATOM 3388 C CA . VAL B 1 61 ? 21.096 28.311 85.388 1.00 26.37 61 VAL B CA 1
ATOM 3389 C C . VAL B 1 61 ? 20.857 26.813 85.532 1.00 25.07 61 VAL B C 1
ATOM 3390 O O . VAL B 1 61 ? 21.096 26.234 86.606 1.00 23.97 61 VAL B O 1
ATOM 3394 N N . GLY B 1 62 ? 20.321 26.195 84.489 1.00 22.88 62 GLY B N 1
ATOM 3395 C CA . GLY B 1 62 ? 20.066 24.762 84.513 1.00 20.75 62 GLY B CA 1
ATOM 3396 C C . GLY B 1 62 ? 18.592 24.414 84.635 1.00 19.88 62 GLY B C 1
ATOM 3397 O O . GLY B 1 62 ? 18.175 23.261 84.487 1.00 20.07 62 GLY B O 1
ATOM 3398 N N . LEU B 1 63 ? 17.772 25.422 84.902 1.00 18.69 63 LEU B N 1
ATOM 3399 C CA . LEU B 1 63 ? 16.330 25.217 85.012 1.00 17.41 63 LEU B CA 1
ATOM 3400 C C . LEU B 1 63 ? 15.743 24.638 83.728 1.00 16.40 63 LEU B C 1
ATOM 3401 O O . LEU B 1 63 ? 15.880 25.290 82.684 1.00 16.70 63 LEU B O 1
ATOM 3406 N N . VAL B 1 64 ? 14.978 23.565 83.863 1.00 14.71 64 VAL B N 1
ATOM 3407 C CA . VAL B 1 64 ? 14.184 23.036 82.757 1.00 15.26 64 VAL B CA 1
ATOM 3408 C C . VAL B 1 64 ? 12.898 23.869 82.700 1.00 14.69 64 VAL B C 1
ATOM 3409 O O . VAL B 1 64 ? 12.167 23.932 83.690 1.00 14.31 64 VAL B O 1
ATOM 3413 N N . LEU B 1 65 ? 12.661 24.517 81.558 1.00 14.14 65 LEU B N 1
ATOM 3414 C CA . LEU B 1 65 ? 11.484 25.371 81.440 1.00 13.12 65 LEU B CA 1
ATOM 3415 C C . LEU B 1 65 ? 10.220 24.723 80.939 1.00 12.65 65 LEU B C 1
ATOM 3416 O O . LEU B 1 65 ? 10.229 23.629 80.381 1.00 13.18 65 LEU B O 1
ATOM 3421 N N . GLY B 1 66 ? 9.093 25.424 81.167 1.00 12.48 66 GLY B N 1
ATOM 3422 C CA . GLY B 1 66 ? 7.808 24.984 80.610 1.00 11.62 66 GLY B CA 1
ATOM 3423 C C . GLY B 1 66 ? 6.700 24.723 81.600 1.00 12.53 66 GLY B C 1
ATOM 3424 O O . GLY B 1 66 ? 6.795 23.772 82.390 1.00 12.76 66 GLY B O 1
ATOM 3425 N N . HIS B 1 67 ? 5.585 25.475 81.531 1.00 11.02 67 HIS B N 1
ATOM 3426 C CA . HIS B 1 67 ? 4.493 25.184 82.472 1.00 10.85 67 HIS B CA 1
ATOM 3427 C C . HIS B 1 67 ? 3.144 25.253 81.757 1.00 11.07 67 HIS B C 1
ATOM 3428 O O . HIS B 1 67 ? 2.089 25.418 82.383 1.00 10.46 67 HIS B O 1
ATOM 3435 N N . GLU B 1 68 ? 3.168 25.075 80.429 1.00 11.75 68 GLU B N 1
ATOM 3436 C CA . GLU B 1 68 ? 1.939 25.142 79.630 1.00 10.83 68 GLU B CA 1
ATOM 3437 C C . GLU B 1 68 ? 1.749 23.861 78.844 1.00 12.34 68 GLU B C 1
ATOM 3438 O O . GLU B 1 68 ? 1.997 23.803 77.624 1.00 11.43 68 GLU B O 1
ATOM 3444 N N . ILE B 1 69 ? 1.382 22.797 79.547 1.00 10.92 69 ILE B N 1
ATOM 3445 C CA . ILE B 1 69 ? 1.423 21.455 78.981 1.00 11.84 69 ILE B CA 1
ATOM 3446 C C . ILE B 1 69 ? 0.061 20.879 78.675 1.00 10.81 69 ILE B C 1
ATOM 3447 O O . ILE B 1 69 ? -0.887 20.955 79.471 1.00 12.09 69 ILE B O 1
ATOM 3452 N N . THR B 1 70 ? -0.057 20.183 77.554 1.00 11.91 70 THR B N 1
ATOM 3453 C CA . THR B 1 70 ? -1.178 19.347 77.176 1.00 11.91 70 THR B CA 1
ATOM 3454 C C . THR B 1 70 ? -0.570 17.979 76.800 1.00 12.19 70 THR B C 1
ATOM 3455 O O . THR B 1 70 ? 0.472 18.024 76.133 1.00 13.13 70 THR B O 1
ATOM 3459 N N . GLY B 1 71 ? -1.094 16.880 77.304 1.00 11.24 71 GLY B N 1
ATOM 3460 C CA . GLY B 1 71 ? -0.390 15.611 77.044 1.00 12.24 71 GLY B CA 1
ATOM 3461 C C . GLY B 1 71 ? -1.287 14.400 77.148 1.00 12.09 71 GLY B C 1
ATOM 3462 O O . GLY B 1 71 ? -2.490 14.446 77.406 1.00 14.15 71 GLY B O 1
ATOM 3463 N N . GLU B 1 72 ? -0.674 13.235 76.892 1.00 13.24 72 GLU B N 1
ATOM 3464 C CA . GLU B 1 72 ? -1.373 11.950 76.919 1.00 13.55 72 GLU B CA 1
ATOM 3465 C C . GLU B 1 72 ? -0.872 11.109 78.098 1.00 12.53 72 GLU B C 1
ATOM 3466 O O . GLU B 1 72 ? 0.342 11.045 78.293 1.00 12.78 72 GLU B O 1
ATOM 3472 N N . VAL B 1 73 ? -1.779 10.565 78.896 1.00 12.89 73 VAL B N 1
ATOM 3473 C CA . VAL B 1 73 ? -1.326 9.791 80.063 1.00 12.69 73 VAL B CA 1
ATOM 3474 C C . VAL B 1 73 ? -0.644 8.499 79.585 1.00 13.74 73 VAL B C 1
ATOM 3475 O O . VAL B 1 73 ? -1.348 7.747 78.925 1.00 14.87 73 VAL B O 1
ATOM 3479 N N . ILE B 1 74 ? 0.634 8.309 79.903 1.00 14.49 74 ILE B N 1
ATOM 3480 C CA . ILE B 1 74 ? 1.278 7.056 79.464 1.00 14.52 74 ILE B CA 1
ATOM 3481 C C . ILE B 1 74 ? 1.686 6.202 80.659 1.00 14.53 74 ILE B C 1
ATOM 3482 O O . ILE B 1 74 ? 1.962 5.006 80.502 1.00 15.44 74 ILE B O 1
ATOM 3487 N N . GLU B 1 75 ? 1.624 6.763 81.870 1.00 14.32 75 GLU B N 1
ATOM 3488 C CA . GLU B 1 75 ? 1.922 5.982 83.071 1.00 14.56 75 GLU B CA 1
ATOM 3489 C C . GLU B 1 75 ? 1.173 6.618 84.253 1.00 14.31 75 GLU B C 1
ATOM 3490 O O . GLU B 1 75 ? 1.117 7.843 84.298 1.00 14.09 75 GLU B O 1
ATOM 3496 N N . LYS B 1 76 ? 0.532 5.815 85.094 1.00 15.36 76 LYS B N 1
ATOM 3497 C CA . LYS B 1 76 ? -0.156 6.459 86.233 1.00 14.93 76 LYS B CA 1
ATOM 3498 C C . LYS B 1 76 ? 0.254 5.765 87.531 1.00 15.12 76 LYS B C 1
ATOM 3499 O O . LYS B 1 76 ? 0.562 4.568 87.525 1.00 14.69 76 LYS B O 1
ATOM 3505 N N . GLY B 1 77 ? 0.267 6.538 88.612 1.00 13.52 77 GLY B N 1
ATOM 3506 C CA . GLY B 1 77 ? 0.571 5.951 89.920 1.00 13.12 77 GLY B CA 1
ATOM 3507 C C . GLY B 1 77 ? -0.551 5.016 90.310 1.00 12.54 77 GLY B C 1
ATOM 3508 O O . GLY B 1 77 ? -1.690 5.037 89.875 1.00 12.38 77 GLY B O 1
ATOM 3509 N N . ARG B 1 78 ? -0.255 4.200 91.356 1.00 11.22 78 ARG B N 1
ATOM 3510 C CA . ARG B 1 78 ? -1.216 3.248 91.863 1.00 11.47 78 ARG B CA 1
ATOM 3511 C C . ARG B 1 78 ? -2.488 3.808 92.483 1.00 11.37 78 ARG B C 1
ATOM 3512 O O . ARG B 1 78 ? -3.486 3.100 92.575 1.00 13.77 78 ARG B O 1
ATOM 3520 N N . ASP B 1 79 ? -2.423 5.070 92.909 1.00 13.16 79 ASP B N 1
ATOM 3521 C CA . ASP B 1 79 ? -3.564 5.679 93.602 1.00 12.07 79 ASP B CA 1
ATOM 3522 C C . ASP B 1 79 ? -4.349 6.659 92.740 1.00 12.83 79 ASP B C 1
ATOM 3523 O O . ASP B 1 79 ? -5.238 7.352 93.244 1.00 13.56 79 ASP B O 1
ATOM 3528 N N . VAL B 1 80 ? -4.053 6.681 91.455 1.00 11.73 80 VAL B N 1
ATOM 3529 C CA . VAL B 1 80 ? -4.786 7.562 90.528 1.00 11.65 80 VAL B CA 1
ATOM 3530 C C . VAL B 1 80 ? -6.072 6.861 90.154 1.00 11.87 80 VAL B C 1
ATOM 3531 O O . VAL B 1 80 ? -6.077 5.753 89.569 1.00 14.31 80 VAL B O 1
ATOM 3535 N N . GLU B 1 81 ? -7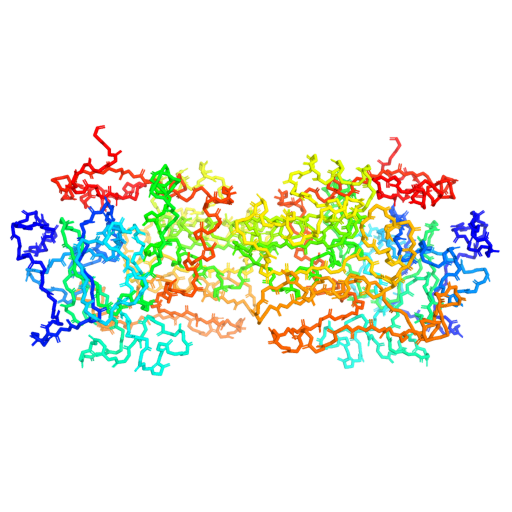.219 7.440 90.478 1.00 11.91 81 GLU B N 1
ATOM 3536 C CA . GLU B 1 81 ? -8.519 6.870 90.229 1.00 12.70 81 GLU B CA 1
ATOM 3537 C C . GLU B 1 81 ? -9.201 7.321 88.942 1.00 13.46 81 GLU B C 1
ATOM 3538 O O . GLU B 1 81 ? -10.065 6.572 88.458 1.00 14.93 81 GLU B O 1
ATOM 3544 N N . ASN B 1 82 ? -8.880 8.512 88.435 1.00 13.14 82 ASN B N 1
ATOM 3545 C CA . ASN B 1 82 ? -9.741 9.088 87.403 1.00 14.69 82 ASN B CA 1
ATOM 3546 C C . ASN B 1 82 ? -9.141 9.165 86.010 1.00 15.16 82 ASN B C 1
ATOM 3547 O O . ASN B 1 82 ? -9.867 9.602 85.094 1.00 17.33 82 ASN B O 1
ATOM 3552 N N . LEU B 1 83 ? -7.889 8.799 85.864 1.00 15.05 83 LEU B N 1
ATOM 3553 C CA . LEU B 1 83 ? -7.246 8.859 84.552 1.00 15.28 83 LEU B CA 1
ATOM 3554 C C . LEU B 1 83 ? -6.926 7.424 84.117 1.00 16.47 83 LEU B C 1
ATOM 3555 O O . LEU B 1 83 ? -6.653 6.582 84.974 1.00 16.29 83 LEU B O 1
ATOM 3560 N N . GLN B 1 84 ? -7.027 7.217 82.818 1.00 15.58 84 GLN B N 1
ATOM 3561 C CA . GLN B 1 84 ? -6.663 5.939 82.208 1.00 16.13 84 GLN B CA 1
ATOM 3562 C C . GLN B 1 84 ? -5.529 6.179 81.222 1.00 15.18 84 GLN B C 1
ATOM 3563 O O . GLN B 1 84 ? -5.368 7.293 80.689 1.00 14.45 84 GLN B O 1
ATOM 3569 N N . ILE B 1 85 ? -4.706 5.159 80.983 1.00 14.04 85 ILE B N 1
ATOM 3570 C CA . ILE B 1 85 ? -3.647 5.284 79.987 1.00 14.77 85 ILE B CA 1
ATOM 3571 C C . ILE B 1 85 ? -4.285 5.679 78.654 1.00 14.49 85 ILE B C 1
ATOM 3572 O O . ILE B 1 85 ? -5.334 5.126 78.307 1.00 16.82 85 ILE B O 1
ATOM 3577 N N . GLY B 1 86 ? -3.725 6.663 77.987 1.00 14.28 86 GLY B N 1
ATOM 3578 C CA . GLY B 1 86 ? -4.241 7.112 76.690 1.00 14.97 86 GLY B CA 1
ATOM 3579 C C . GLY B 1 86 ? -5.096 8.358 76.811 1.00 14.80 86 GLY B C 1
ATOM 3580 O O . GLY B 1 86 ? -5.363 9.006 75.787 1.00 15.21 86 GLY B O 1
ATOM 3581 N N . ASP B 1 87 ? -5.541 8.703 78.026 1.00 14.31 87 ASP B N 1
ATOM 3582 C CA . ASP B 1 87 ? -6.356 9.927 78.129 1.00 14.85 87 ASP B CA 1
ATOM 3583 C C . ASP B 1 87 ? -5.571 11.156 77.694 1.00 14.15 87 ASP B C 1
ATOM 3584 O O . ASP B 1 87 ? -4.414 11.348 78.080 1.00 14.88 87 ASP B O 1
ATOM 3589 N N . LEU B 1 88 ? -6.243 12.079 77.009 1.00 14.13 88 LEU B N 1
ATOM 3590 C CA . LEU B 1 88 ? -5.629 13.360 76.622 1.00 15.11 88 LEU B CA 1
ATOM 3591 C C . LEU B 1 88 ? -6.040 14.390 77.679 1.00 12.75 88 LEU B C 1
ATOM 3592 O O . LEU B 1 88 ? -7.208 14.394 78.087 1.00 13.77 88 LEU B O 1
ATOM 3597 N N . VAL B 1 89 ? -5.094 15.136 78.221 1.00 11.86 89 VAL B N 1
ATOM 3598 C CA . VAL B 1 89 ? -5.396 16.046 79.321 1.00 11.78 89 VAL B CA 1
ATOM 3599 C C . VAL B 1 89 ? -4.722 17.401 79.173 1.00 11.67 89 VAL B C 1
ATOM 3600 O O . VAL B 1 89 ? -3.656 17.582 78.598 1.00 12.37 89 VAL B O 1
ATOM 3604 N N . SER B 1 90 ? -5.397 18.418 79.739 1.00 10.94 90 SER B N 1
ATOM 3605 C CA . SER B 1 90 ? -4.837 19.751 79.858 1.00 10.90 90 SER B CA 1
ATOM 3606 C C . SER B 1 90 ? -4.279 19.877 81.298 1.00 9.91 90 SER B C 1
ATOM 3607 O O . SER B 1 90 ? -4.987 19.499 82.228 1.00 10.95 90 SER B O 1
ATOM 3610 N N . VAL B 1 91 ? -3.060 20.364 81.389 1.00 9.72 91 VAL B N 1
ATOM 3611 C CA . VAL B 1 91 ? -2.440 20.521 82.721 1.00 10.74 91 VAL B CA 1
ATOM 3612 C C . VAL B 1 91 ? -2.451 21.975 83.139 1.00 9.92 91 VAL B C 1
ATOM 3613 O O . VAL B 1 91 ? -1.826 22.818 82.503 1.00 11.10 91 VAL B O 1
ATOM 3617 N N . PRO B 1 92 ? -3.164 22.333 84.205 1.00 9.89 92 PRO B N 1
ATOM 3618 C CA . PRO B 1 92 ? -3.081 23.689 84.712 1.00 11.12 92 PRO B CA 1
ATOM 3619 C C . PRO B 1 92 ? -1.632 23.983 85.036 1.00 10.82 92 PRO B C 1
ATOM 3620 O O . PRO B 1 92 ? -0.941 23.107 85.586 1.00 11.08 92 PRO B O 1
ATOM 3624 N N . PHE B 1 93 ? -1.149 25.213 84.853 1.00 9.31 93 PHE B N 1
ATOM 3625 C CA . PHE B 1 93 ? 0.239 25.511 85.160 1.00 10.72 93 PHE B CA 1
ATOM 3626 C C . PHE B 1 93 ? 0.495 25.447 86.669 1.00 10.93 93 PHE B C 1
ATOM 3627 O O . PHE B 1 93 ? 1.637 25.201 87.060 1.00 10.49 93 PHE B O 1
ATOM 3635 N N . ASN B 1 94 ? -0.541 25.641 87.490 1.00 9.57 94 ASN B N 1
ATOM 3636 C CA . ASN B 1 94 ? -0.338 25.558 88.936 1.00 10.10 94 ASN B CA 1
ATOM 3637 C C . ASN B 1 94 ? -0.185 24.108 89.391 1.00 9.28 94 ASN B C 1
ATOM 3638 O O . ASN B 1 94 ? -0.975 23.257 89.015 1.00 10.18 94 ASN B O 1
ATOM 3643 N N . VAL B 1 95 ? 0.849 23.873 90.200 1.00 9.95 95 VAL B N 1
ATOM 3644 C CA . VAL B 1 95 ? 0.984 22.566 90.851 1.00 10.88 95 VAL B CA 1
ATOM 3645 C C . VAL B 1 95 ? 0.212 22.687 92.182 1.00 10.50 95 VAL B C 1
ATOM 3646 O O . VAL B 1 95 ? 0.559 23.561 92.985 1.00 10.99 95 VAL B O 1
ATOM 3650 N N . ALA B 1 96 ? -0.851 21.912 92.259 1.00 9.64 96 ALA B N 1
ATOM 3651 C CA . ALA B 1 96 ? -1.733 22.016 93.431 1.00 10.33 96 ALA B CA 1
ATOM 3652 C C . ALA B 1 96 ? -1.948 20.641 94.034 1.00 11.88 96 ALA B C 1
ATOM 3653 O O . ALA B 1 96 ? -2.129 19.668 93.286 1.00 11.83 96 ALA B O 1
ATOM 3655 N N . CYS B 1 97 ? -2.147 20.540 95.346 1.00 11.31 97 CYS B N 1
ATOM 3656 C CA . CYS B 1 97 ? -2.352 19.253 96.001 1.00 10.29 97 CYS B CA 1
ATOM 3657 C C . CYS B 1 97 ? -3.788 18.794 96.102 1.00 10.77 97 CYS B C 1
ATOM 3658 O O . CYS B 1 97 ? -4.027 17.586 96.225 1.00 11.12 97 CYS B O 1
ATOM 3661 N N . GLY B 1 98 ? -4.769 19.696 96.219 1.00 8.43 98 GLY B N 1
ATOM 3662 C CA . GLY B 1 98 ? -6.171 19.306 96.390 1.00 9.24 98 GLY B CA 1
ATOM 3663 C C . GLY B 1 98 ? -6.519 18.887 97.815 1.00 9.20 98 GLY B C 1
ATOM 3664 O O . GLY B 1 98 ? -7.581 18.289 98.048 1.00 10.86 98 GLY B O 1
ATOM 3665 N N . ARG B 1 99 ? -5.565 19.090 98.719 1.00 10.13 99 ARG B N 1
ATOM 3666 C CA . ARG B 1 99 ? -5.615 18.542 100.078 1.00 9.92 99 ARG B CA 1
ATOM 3667 C C . ARG B 1 99 ? -5.232 19.562 101.137 1.00 11.70 99 ARG B C 1
ATOM 3668 O O . ARG B 1 99 ? -4.836 19.182 102.245 1.00 15.97 99 ARG B O 1
ATOM 3676 N N . CYS B 1 100 ? -5.203 20.854 100.821 1.00 10.02 100 CYS B N 1
ATOM 3677 C CA . CYS B 1 100 ? -4.888 21.910 101.773 1.00 8.99 100 CYS B CA 1
ATOM 3678 C C . CYS B 1 100 ? -5.979 22.985 101.751 1.00 11.00 100 CYS B C 1
ATOM 3679 O O . CYS B 1 100 ? -6.860 22.978 100.879 1.00 10.68 100 CYS B O 1
ATOM 3682 N N . ARG B 1 101 ? -5.920 23.952 102.668 1.00 9.33 101 ARG B N 1
ATOM 3683 C CA . ARG B 1 101 ? -6.934 24.997 102.756 1.00 11.41 101 ARG B CA 1
ATOM 3684 C C . ARG B 1 101 ? -7.040 25.806 101.467 1.00 10.40 101 ARG B C 1
ATOM 3685 O O . ARG B 1 101 ? -8.150 26.034 100.968 1.00 11.50 101 ARG B O 1
ATOM 3693 N N . SER B 1 102 ? -5.880 26.192 100.930 1.00 10.77 102 SER B N 1
ATOM 3694 C CA . SER B 1 102 ? -5.931 26.970 99.674 1.00 9.38 102 SER B CA 1
ATOM 3695 C C . SER B 1 102 ? -6.625 26.208 98.557 1.00 11.14 102 SER B C 1
ATOM 3696 O O . SER B 1 102 ? -7.520 26.740 97.908 1.00 9.84 102 SER B O 1
ATOM 3699 N N . CYS B 1 103 ? -6.257 24.944 98.318 1.00 9.59 103 CYS B N 1
ATOM 3700 C CA . CYS B 1 103 ? -6.867 24.162 97.244 1.00 9.46 103 CYS B CA 1
ATOM 3701 C C . CYS B 1 103 ? -8.354 23.920 97.432 1.00 9.95 103 CYS B C 1
ATOM 3702 O O . CYS B 1 103 ? -9.153 24.035 96.504 1.00 10.39 103 CYS B O 1
ATOM 3705 N N . LYS B 1 104 ? -8.739 23.606 98.672 1.00 9.59 104 LYS B N 1
ATOM 3706 C CA . LYS B 1 104 ? -10.153 23.386 98.981 1.00 10.52 104 LYS B CA 1
ATOM 3707 C C . LYS B 1 104 ? -10.972 24.649 98.763 1.00 10.67 104 LYS B C 1
ATOM 3708 O O . LYS B 1 104 ? -12.097 24.553 98.285 1.00 11.31 104 LYS B O 1
ATOM 3714 N N . GLU B 1 105 ? -10.389 25.824 99.001 1.00 10.58 105 GLU B N 1
ATOM 3715 C CA . GLU B 1 105 ? -11.119 27.071 98.788 1.00 10.74 105 GLU B CA 1
ATOM 3716 C C . GLU B 1 105 ? -10.962 27.623 97.382 1.00 12.06 105 GLU B C 1
ATOM 3717 O O . GLU B 1 105 ? -11.400 28.726 97.054 1.00 11.78 105 GLU B O 1
ATOM 3723 N N . MET B 1 106 ? -10.413 26.801 96.499 1.00 11.26 106 MET B N 1
ATOM 3724 C CA . MET B 1 106 ? -10.240 27.088 95.087 1.00 10.83 106 MET B CA 1
ATOM 3725 C C . MET B 1 106 ? -9.115 28.061 94.798 1.00 10.51 106 MET B C 1
ATOM 3726 O O . MET B 1 106 ? -8.958 28.502 93.653 1.00 10.41 106 MET B O 1
ATOM 3731 N N . HIS B 1 107 ? -8.235 28.319 95.765 1.00 8.59 107 HIS B N 1
ATOM 3732 C CA . HIS B 1 107 ? -7.074 29.141 95.530 1.00 10.09 107 HIS B CA 1
ATOM 3733 C C . HIS B 1 107 ? -5.875 28.257 95.166 1.00 9.85 107 HIS B C 1
ATOM 3734 O O . HIS B 1 107 ? -4.841 28.214 95.815 1.00 10.03 107 HIS B O 1
ATOM 3741 N N . THR B 1 108 ? -6.019 27.546 94.048 1.00 10.17 108 THR B N 1
ATOM 3742 C CA . THR B 1 108 ? -5.019 26.626 93.539 1.00 9.65 108 THR B CA 1
ATOM 3743 C C . THR B 1 108 ? -3.770 27.253 92.973 1.00 10.27 108 THR B C 1
ATOM 3744 O O . THR B 1 108 ? -2.829 26.500 92.698 1.00 10.34 108 THR B O 1
ATOM 3748 N N . GLY B 1 109 ? -3.664 28.578 92.911 1.00 10.40 109 GLY B N 1
ATOM 3749 C CA . GLY B 1 109 ? -2.418 29.246 92.535 1.00 8.59 109 GLY B CA 1
ATOM 3750 C C . GLY B 1 109 ? -1.468 29.405 93.742 1.00 10.02 109 GLY B C 1
ATOM 3751 O O . GLY B 1 109 ? -0.281 29.572 93.594 1.00 10.46 109 GLY B O 1
ATOM 3752 N N . VAL B 1 110 ? -2.058 29.230 94.943 1.00 11.10 110 VAL B N 1
ATOM 3753 C CA . VAL B 1 110 ? -1.280 29.342 96.181 1.00 9.89 110 VAL B CA 1
ATOM 3754 C C . VAL B 1 110 ? -1.432 28.114 97.085 1.00 10.13 110 VAL B C 1
ATOM 3755 O O . VAL B 1 110 ? -1.616 28.221 98.297 1.00 10.62 110 VAL B O 1
ATOM 3759 N N . CYS B 1 111 ? -1.261 26.930 96.531 1.00 10.38 111 CYS B N 1
ATOM 3760 C CA . CYS B 1 111 ? -1.259 25.673 97.291 1.00 9.84 111 CYS B CA 1
ATOM 3761 C C . CYS B 1 111 ? -0.225 25.727 98.414 1.00 11.17 111 CYS B C 1
ATOM 3762 O O . CYS B 1 111 ? 0.896 26.194 98.212 1.00 10.52 111 CYS B O 1
ATOM 3765 N N . LEU B 1 112 ? -0.587 25.221 99.591 1.00 9.44 112 LEU B N 1
ATOM 3766 C CA . LEU B 1 112 ? 0.305 25.389 100.749 1.00 10.95 112 LEU B CA 1
ATOM 3767 C C . LEU B 1 112 ? 1.292 24.270 100.985 1.00 11.84 112 LEU B C 1
ATOM 3768 O O . LEU B 1 112 ? 2.126 24.425 101.903 1.00 12.43 112 LEU B O 1
ATOM 3773 N N . THR B 1 113 ? 1.265 23.228 100.176 1.00 10.64 113 THR B N 1
ATOM 3774 C CA . THR B 1 113 ? 2.110 22.061 100.495 1.00 12.68 113 THR B CA 1
ATOM 3775 C C . THR B 1 113 ? 3.081 21.639 99.416 1.00 13.64 113 THR B C 1
ATOM 3776 O O . THR B 1 113 ? 3.988 20.844 99.734 1.00 14.23 113 THR B O 1
ATOM 3780 N N . VAL B 1 114 ? 2.911 22.130 98.198 1.00 12.17 114 VAL B N 1
ATOM 3781 C CA . VAL B 1 114 ? 3.824 21.667 97.139 1.00 12.70 114 VAL B CA 1
ATOM 3782 C C . VAL B 1 114 ? 5.127 22.412 97.024 1.00 11.58 114 VAL B C 1
ATOM 3783 O O . VAL B 1 114 ? 6.022 22.030 96.251 1.00 13.23 114 VAL B O 1
ATOM 3787 N N . ASN B 1 115 ? 5.306 23.492 97.754 1.00 13.48 115 ASN B N 1
ATOM 3788 C CA . ASN B 1 115 ? 6.504 24.314 97.685 1.00 14.25 115 ASN B CA 1
ATOM 3789 C C . ASN B 1 115 ? 6.961 24.664 99.093 1.00 14.64 115 ASN B C 1
ATOM 3790 O O . ASN B 1 115 ? 6.317 25.386 99.846 1.00 12.09 115 ASN B O 1
ATOM 3795 N N . PRO B 1 116 ? 8.125 24.150 99.480 1.00 15.81 116 PRO B N 1
ATOM 3796 C CA . PRO B 1 116 ? 8.670 24.396 100.806 1.00 18.41 116 PRO B CA 1
ATOM 3797 C C . PRO B 1 116 ? 8.944 25.854 101.114 1.00 19.01 116 PRO B C 1
ATOM 3798 O O . PRO B 1 116 ? 8.986 26.198 102.295 1.00 20.76 116 PRO B O 1
ATOM 3802 N N . ALA B 1 117 ? 9.216 26.686 100.124 1.00 18.22 117 ALA B N 1
ATOM 3803 C CA . ALA B 1 117 ? 9.661 28.046 100.339 1.00 18.02 117 ALA B CA 1
ATOM 3804 C C . ALA B 1 117 ? 8.554 29.081 100.480 1.00 16.58 117 ALA B C 1
ATOM 3805 O O . ALA B 1 117 ? 8.731 30.116 101.130 1.00 17.53 117 ALA B O 1
ATOM 3807 N N . ARG B 1 118 ? 7.432 28.849 99.803 1.00 15.55 118 ARG B N 1
ATOM 3808 C CA . ARG B 1 118 ? 6.320 29.795 99.811 1.00 14.13 118 ARG B CA 1
ATOM 3809 C C . ARG B 1 118 ? 5.075 29.074 99.296 1.00 12.73 118 ARG B C 1
ATOM 3810 O O . ARG B 1 118 ? 5.206 27.959 98.796 1.00 12.86 118 ARG B O 1
ATOM 3818 N N . ALA B 1 119 ? 3.891 29.667 99.431 1.00 11.70 119 ALA B N 1
ATOM 3819 C CA . ALA B 1 119 ? 2.694 29.036 98.899 1.00 10.41 119 ALA B CA 1
ATOM 3820 C C . ALA B 1 119 ? 2.728 29.169 97.368 1.00 11.73 119 ALA B C 1
ATOM 3821 O O . ALA B 1 119 ? 3.273 30.155 96.849 1.00 12.16 119 ALA B O 1
ATOM 3823 N N . GLY B 1 120 ? 2.151 28.164 96.726 1.00 11.24 120 GLY B N 1
ATOM 3824 C CA . GLY B 1 120 ? 2.081 28.164 95.267 1.00 12.52 120 GLY B CA 1
ATOM 3825 C C . GLY B 1 120 ? 3.182 27.349 94.600 1.00 11.75 120 GLY B C 1
ATOM 3826 O O . GLY B 1 120 ? 4.349 27.402 94.962 1.00 13.13 120 GLY B O 1
ATOM 3827 N N . GLY B 1 121 ? 2.758 26.569 93.600 1.00 10.52 121 GLY B N 1
ATOM 3828 C CA . GLY B 1 121 ? 3.686 25.738 92.835 1.00 9.28 121 GLY B CA 1
ATOM 3829 C C . GLY B 1 121 ? 3.387 25.872 91.341 1.00 10.96 121 GLY B C 1
ATOM 3830 O O . GLY B 1 121 ? 2.326 26.341 90.921 1.00 11.23 121 GLY B O 1
ATOM 3831 N N . ALA B 1 122 ? 4.399 25.494 90.556 1.00 11.65 122 ALA B N 1
ATOM 3832 C CA . ALA B 1 122 ? 4.239 25.569 89.097 1.00 12.34 122 ALA B CA 1
ATOM 3833 C C . ALA B 1 122 ? 5.429 24.820 88.494 1.00 12.80 122 ALA B C 1
ATOM 3834 O O . ALA B 1 122 ? 6.445 24.728 89.183 1.00 13.95 122 ALA B O 1
ATOM 3836 N N . TYR B 1 123 ? 5.279 24.345 87.278 1.00 12.04 123 TYR B N 1
ATOM 3837 C CA . TYR B 1 123 ? 6.357 23.642 86.597 1.00 12.58 123 TYR B CA 1
ATOM 3838 C C . TYR B 1 123 ? 7.362 24.628 86.024 1.00 12.88 123 TYR B C 1
ATOM 3839 O O . TYR B 1 123 ? 7.017 25.708 85.565 1.00 12.89 123 TYR B O 1
ATOM 3848 N N . GLY B 1 124 ? 8.654 24.255 86.089 1.00 13.17 124 GLY B N 1
ATOM 3849 C CA . GLY B 1 124 ? 9.726 25.018 85.469 1.00 12.65 124 GLY B CA 1
ATOM 3850 C C . GLY B 1 124 ? 9.690 26.502 85.759 1.00 13.87 124 GLY B C 1
ATOM 3851 O O . GLY B 1 124 ? 9.964 27.313 84.862 1.00 14.26 124 GLY B O 1
ATOM 3852 N N . TYR B 1 125 ? 9.547 26.863 87.031 1.00 14.39 125 TYR B N 1
ATOM 3853 C CA . TYR B 1 125 ? 9.291 28.266 87.366 1.00 15.75 125 TYR B CA 1
ATOM 3854 C C . TYR B 1 125 ? 9.995 28.632 88.669 1.00 17.15 125 TYR B C 1
ATOM 3855 O O . TYR B 1 125 ? 10.028 27.848 89.619 1.00 16.06 125 TYR B O 1
ATOM 3864 N N . VAL B 1 126 ? 10.595 29.812 88.680 1.00 16.57 126 VAL B N 1
ATOM 3865 C CA . VAL B 1 126 ? 11.298 30.352 89.843 1.00 19.33 126 VAL B CA 1
ATOM 3866 C C . VAL B 1 126 ? 10.395 30.439 91.061 1.00 18.88 126 VAL B C 1
ATOM 3867 O O . VAL B 1 126 ? 9.236 30.809 90.914 1.00 18.90 126 VAL B O 1
ATOM 3871 N N . ASP B 1 127 ? 10.873 30.080 92.245 1.00 19.09 127 ASP B N 1
ATOM 3872 C CA . ASP B 1 127 ? 10.111 30.136 93.484 1.00 18.75 127 ASP B CA 1
ATOM 3873 C C . ASP B 1 127 ? 8.761 29.433 93.407 1.00 18.33 127 ASP B C 1
ATOM 3874 O O . ASP B 1 127 ? 7.756 29.947 93.903 1.00 18.54 127 ASP B O 1
ATOM 3879 N N . MET B 1 128 ? 8.740 28.243 92.809 1.00 15.44 128 MET B N 1
ATOM 3880 C CA . MET B 1 128 ? 7.489 27.536 92.609 1.00 14.37 128 MET B CA 1
ATOM 3881 C C . MET B 1 128 ? 7.634 26.068 92.982 1.00 13.67 128 MET B C 1
ATOM 3882 O O . MET B 1 128 ? 6.883 25.227 92.508 1.00 13.38 128 MET B O 1
ATOM 3887 N N . GLY B 1 129 ? 8.667 25.785 93.822 1.00 13.23 129 GLY B N 1
ATOM 3888 C CA . GLY B 1 129 ? 8.658 24.400 94.341 1.00 13.09 129 GLY B CA 1
ATOM 3889 C C . GLY B 1 129 ? 9.571 23.431 93.634 1.00 14.63 129 GLY B C 1
ATOM 3890 O O . GLY B 1 129 ? 9.542 22.231 93.948 1.00 14.50 129 GLY B O 1
ATOM 3891 N N . ASP B 1 130 ? 10.275 23.846 92.600 1.00 12.71 130 ASP B N 1
ATOM 3892 C CA . ASP B 1 130 ? 11.213 23.029 91.845 1.00 15.49 130 ASP B CA 1
ATOM 3893 C C . ASP B 1 130 ? 10.617 21.848 91.114 1.00 14.55 130 ASP B C 1
ATOM 3894 O O . ASP B 1 130 ? 11.275 20.813 90.916 1.00 15.48 130 ASP B O 1
ATOM 3899 N N . TRP B 1 131 ? 9.370 21.964 90.683 1.00 13.12 131 TRP B N 1
ATOM 3900 C CA . TRP B 1 131 ? 8.711 20.926 89.888 1.00 13.20 131 TRP B CA 1
ATOM 3901 C C . TRP B 1 131 ? 9.248 21.052 88.460 1.00 13.81 131 TRP B C 1
ATOM 3902 O O . TRP B 1 131 ? 9.278 22.150 87.909 1.00 14.44 131 TRP B O 1
ATOM 3913 N N . THR B 1 132 ? 9.688 19.945 87.878 1.00 13.50 132 THR B N 1
ATOM 3914 C CA . THR B 1 132 ? 10.347 19.982 86.579 1.00 13.69 132 THR B CA 1
ATOM 3915 C C . THR B 1 132 ? 9.447 20.482 85.446 1.00 12.39 132 THR B C 1
ATOM 3916 O O . THR B 1 132 ? 8.305 20.083 85.274 1.00 12.89 132 THR B O 1
ATOM 3920 N N . GLY B 1 133 ? 10.041 21.378 84.664 1.00 12.46 133 GLY B N 1
ATOM 3921 C CA . GLY B 1 133 ? 9.386 21.997 83.520 1.00 13.13 133 GLY B CA 1
ATOM 3922 C C . GLY B 1 133 ? 8.995 20.982 82.453 1.00 13.04 133 GLY B C 1
ATOM 3923 O O . GLY B 1 133 ? 9.510 19.876 82.325 1.00 13.54 133 GLY B O 1
ATOM 3924 N N . GLY B 1 134 ? 8.037 21.413 81.624 1.00 12.45 134 GLY B N 1
ATOM 3925 C CA . GLY B 1 134 ? 7.440 20.587 80.606 1.00 12.31 134 GLY B CA 1
ATOM 3926 C C . GLY B 1 134 ? 7.541 21.064 79.166 1.00 12.27 134 GLY B C 1
ATOM 3927 O O . GLY B 1 134 ? 6.791 20.477 78.373 1.00 11.57 134 GLY B O 1
ATOM 3928 N N . GLN B 1 135 ? 8.441 21.949 78.811 1.00 12.58 135 GLN B N 1
ATOM 3929 C CA . GLN B 1 135 ? 8.825 22.186 77.394 1.00 12.43 135 GLN B CA 1
ATOM 3930 C C . GLN B 1 135 ? 9.826 21.056 77.083 1.00 13.24 135 GLN B C 1
ATOM 3931 O O . GLN B 1 135 ? 11.040 21.237 77.067 1.00 12.58 135 GLN B O 1
ATOM 3937 N N . ALA B 1 136 ? 9.239 19.888 76.895 1.00 12.59 136 ALA B N 1
ATOM 3938 C CA . ALA B 1 136 ? 9.966 18.634 76.869 1.00 13.88 136 ALA B CA 1
ATOM 3939 C C . ALA B 1 136 ? 9.127 17.526 76.266 1.00 13.90 136 ALA B C 1
ATOM 3940 O O . ALA B 1 136 ? 7.938 17.682 75.967 1.00 15.03 136 ALA B O 1
ATOM 3942 N N . GLU B 1 137 ? 9.741 16.346 76.115 1.00 13.68 137 GLU B N 1
ATOM 3943 C CA . GLU B 1 137 ? 9.040 15.217 75.539 1.00 12.05 137 GLU B CA 1
ATOM 3944 C C . GLU B 1 137 ? 8.065 14.568 76.493 1.00 13.48 137 GLU B C 1
ATOM 3945 O O . GLU B 1 137 ? 7.039 14.005 76.083 1.00 13.42 137 GLU B O 1
ATOM 3951 N N . TYR B 1 138 ? 8.477 14.484 77.768 1.00 13.59 138 TYR B N 1
ATOM 3952 C CA . TYR B 1 138 ? 7.685 13.811 78.801 1.00 13.10 138 TYR B CA 1
ATOM 3953 C C . TYR B 1 138 ? 7.704 14.641 80.085 1.00 11.34 138 TYR B C 1
ATOM 3954 O O . TYR B 1 138 ? 8.689 15.350 80.294 1.00 12.44 138 TYR B O 1
ATOM 3963 N N . VAL B 1 139 ? 6.687 14.505 80.939 1.00 12.71 139 VAL B N 1
ATOM 3964 C CA . VAL B 1 139 ? 6.680 15.290 82.176 1.00 12.54 139 VAL B CA 1
ATOM 3965 C C . VAL B 1 139 ? 5.769 14.648 83.223 1.00 11.77 139 VAL B C 1
ATOM 3966 O O . VAL B 1 139 ? 4.809 13.984 82.859 1.00 13.17 139 VAL B O 1
ATOM 3970 N N . LEU B 1 140 ? 6.147 14.810 84.490 1.00 11.41 140 LEU B N 1
ATOM 3971 C CA . LEU B 1 140 ? 5.323 14.328 85.590 1.00 10.61 140 LEU B CA 1
ATOM 3972 C C . LEU B 1 140 ? 4.331 15.414 86.028 1.00 11.06 140 LEU B C 1
ATOM 3973 O O . LEU B 1 140 ? 4.679 16.585 86.131 1.00 12.96 140 LEU B O 1
ATOM 3978 N N . VAL B 1 141 ? 3.112 15.001 86.297 1.00 11.89 141 VAL B N 1
ATOM 3979 C CA . VAL B 1 141 ? 2.093 15.828 86.960 1.00 11.82 141 VAL B CA 1
ATOM 3980 C C . VAL B 1 141 ? 1.671 15.117 88.252 1.00 12.12 141 VAL B C 1
ATOM 3981 O O . VAL B 1 141 ? 1.156 14.010 88.198 1.00 12.41 141 VAL B O 1
ATOM 3985 N N . PRO B 1 142 ? 1.823 15.767 89.407 1.00 11.42 142 PRO B N 1
ATOM 3986 C CA . PRO B 1 142 ? 1.408 15.180 90.679 1.00 11.51 142 PRO B CA 1
ATOM 3987 C C . PRO B 1 142 ? -0.072 15.378 90.919 1.00 11.62 142 PRO B C 1
ATOM 3988 O O . PRO B 1 142 ? -0.717 16.181 90.241 1.00 11.20 142 PRO B O 1
ATOM 3992 N N . TYR B 1 143 ? -0.660 14.660 91.868 1.00 10.51 143 TYR B N 1
ATOM 3993 C CA . TYR B 1 143 ? -2.057 14.769 92.262 1.00 10.60 143 TYR B CA 1
ATOM 3994 C C . TYR B 1 143 ? -2.951 14.853 91.031 1.00 11.74 143 TYR B C 1
ATOM 3995 O O . TYR B 1 143 ? -3.798 15.741 90.883 1.00 10.78 143 TYR B O 1
ATOM 4004 N N . ALA B 1 144 ? -2.786 13.891 90.133 1.00 10.67 144 ALA B N 1
ATOM 4005 C CA . ALA B 1 144 ? -3.490 13.895 88.854 1.00 10.83 144 ALA B CA 1
ATOM 4006 C C . ALA B 1 144 ? -4.987 13.925 88.909 1.00 12.10 144 ALA B C 1
ATOM 4007 O O . ALA B 1 144 ? -5.643 14.630 88.111 1.00 12.11 144 ALA B O 1
ATOM 4009 N N . ASP B 1 145 ? -5.631 13.313 89.906 1.00 9.49 145 ASP B N 1
ATOM 4010 C CA . ASP B 1 145 ? -7.064 13.319 90.062 1.00 11.12 145 ASP B CA 1
ATOM 4011 C C . ASP B 1 145 ? -7.559 14.717 90.504 1.00 10.96 145 ASP B C 1
ATOM 4012 O O . ASP B 1 145 ? -8.777 14.897 90.457 1.00 13.15 145 ASP B O 1
ATOM 4017 N N . PHE B 1 146 ? -6.644 15.549 90.960 1.00 10.63 146 PHE B N 1
ATOM 4018 C CA . PHE B 1 146 ? -7.080 16.915 91.290 1.00 9.87 146 PHE B CA 1
ATOM 4019 C C . PHE B 1 146 ? -6.732 17.838 90.136 1.00 10.73 146 PHE B C 1
ATOM 4020 O O . PHE B 1 146 ? -7.638 18.538 89.637 1.00 9.56 146 PHE B O 1
ATOM 4028 N N . ASN B 1 147 ? -5.451 17.890 89.726 1.00 9.91 147 ASN B N 1
ATOM 4029 C CA . ASN B 1 147 ? -5.093 18.874 88.707 1.00 11.44 147 ASN B CA 1
ATOM 4030 C C . ASN B 1 147 ? -5.603 18.666 87.291 1.00 10.78 147 ASN B C 1
ATOM 4031 O O . ASN B 1 147 ? -5.838 19.697 86.625 1.00 11.33 147 ASN B O 1
ATOM 4036 N N . LEU B 1 148 ? -5.628 17.447 86.760 1.00 11.04 148 LEU B N 1
ATOM 4037 C CA . LEU B 1 148 ? -5.838 17.323 85.318 1.00 12.51 148 LEU B CA 1
ATOM 4038 C C . LEU B 1 148 ? -7.260 17.547 84.839 1.00 12.30 148 LEU B C 1
ATOM 4039 O O . LEU B 1 148 ? -8.235 17.176 85.465 1.00 13.46 148 LEU B O 1
ATOM 4044 N N . LEU B 1 149 ? -7.320 18.184 83.659 1.00 12.31 149 LEU B N 1
ATOM 4045 C CA . LEU B 1 149 ? -8.608 18.383 82.991 1.00 11.59 149 LEU B CA 1
ATOM 4046 C C . LEU B 1 149 ? -8.629 17.413 81.806 1.00 12.95 149 LEU B C 1
ATOM 4047 O O . LEU B 1 149 ? -7.806 17.567 80.880 1.00 12.36 149 LEU B O 1
ATOM 4052 N N . LYS B 1 150 ? -9.537 16.456 81.865 1.00 12.82 150 LYS B N 1
ATOM 4053 C CA . LYS B 1 150 ? -9.626 15.478 80.767 1.00 16.05 150 LYS B CA 1
ATOM 4054 C C . LYS B 1 150 ? -10.238 16.156 79.537 1.00 17.21 150 LYS B C 1
ATOM 4055 O O . LYS B 1 150 ? -11.277 16.791 79.681 1.00 16.11 150 LYS B O 1
ATOM 4061 N N . LEU B 1 151 ? -9.598 15.984 78.392 1.00 16.99 151 LEU B N 1
ATOM 4062 C CA . LEU B 1 151 ? -10.130 16.599 77.165 1.00 20.22 151 LEU B CA 1
ATOM 4063 C C . LEU B 1 151 ? -11.085 15.644 76.484 1.00 23.30 151 LEU B C 1
ATOM 4064 O O . LEU B 1 151 ? -11.121 14.457 76.787 1.00 22.72 151 LEU B O 1
ATOM 4069 N N . PRO B 1 152 ? -11.935 16.158 75.609 1.00 26.81 152 PRO B N 1
ATOM 4070 C CA . PRO B 1 152 ? -12.948 15.351 74.946 1.00 30.16 152 PRO B CA 1
ATOM 4071 C C . PRO B 1 152 ? -12.347 14.220 74.131 1.00 33.33 152 PRO B C 1
ATOM 4072 O O . PRO B 1 152 ? -11.133 14.199 73.910 1.00 33.51 152 PRO B O 1
ATOM 4076 N N . ASP B 1 153 ? -13.188 13.305 73.664 1.00 37.68 153 ASP B N 1
ATOM 4077 C CA . ASP B 1 153 ? -12.708 12.217 72.813 1.00 42.36 153 ASP B CA 1
ATOM 4078 C C . ASP B 1 153 ? -11.622 12.710 71.866 1.00 43.84 153 ASP B C 1
ATOM 4079 O O . ASP B 1 153 ? -11.696 13.775 71.255 1.00 44.46 153 ASP B O 1
ATOM 4084 N N . ARG B 1 154 ? -10.559 11.929 71.776 1.00 45.17 154 ARG B N 1
ATOM 4085 C CA . ARG B 1 154 ? -9.384 12.185 70.972 1.00 46.43 154 ARG B CA 1
ATOM 4086 C C . ARG B 1 154 ? -9.605 13.062 69.748 1.00 45.13 154 ARG B C 1
ATOM 4087 O O . ARG B 1 154 ? -9.035 14.151 69.671 1.00 43.95 154 ARG B O 1
ATOM 4095 N N . ASP B 1 155 ? -10.399 12.614 68.788 1.00 44.12 155 ASP B N 1
ATOM 4096 C CA . ASP B 1 155 ? -10.619 13.282 67.519 1.00 42.69 155 ASP B CA 1
ATOM 4097 C C . ASP B 1 155 ? -11.138 14.709 67.588 1.00 40.10 155 ASP B C 1
ATOM 4098 O O . ASP B 1 155 ? -10.553 15.581 66.931 1.00 37.90 155 ASP B O 1
ATOM 4103 N N . LYS B 1 156 ? -12.224 14.964 68.317 1.00 37.67 156 LYS B N 1
ATOM 4104 C CA . LYS B 1 156 ? -12.750 16.325 68.432 1.00 35.02 156 LYS B CA 1
ATOM 4105 C C . LYS B 1 156 ? -11.678 17.242 69.040 1.00 30.61 156 LYS B C 1
ATOM 4106 O O . LYS B 1 156 ? -11.411 18.357 68.604 1.00 30.16 156 LYS B O 1
ATOM 4112 N N . ALA B 1 157 ? -11.126 16.754 70.143 1.00 28.51 157 ALA B N 1
ATOM 4113 C CA . ALA B 1 157 ? -10.075 17.448 70.869 1.00 24.93 157 ALA B CA 1
ATOM 4114 C C . ALA B 1 157 ? -8.885 17.761 69.978 1.00 22.24 157 ALA B C 1
ATOM 4115 O O . ALA B 1 157 ? -8.416 18.899 69.964 1.00 19.65 157 ALA B O 1
ATOM 4117 N N . MET B 1 158 ? -8.341 16.778 69.240 1.00 20.54 158 MET B N 1
ATOM 4118 C CA . MET B 1 158 ? -7.116 17.055 68.486 1.00 20.31 158 MET B CA 1
ATOM 4119 C C . MET B 1 158 ? -7.338 18.030 67.346 1.00 18.92 158 MET B C 1
ATOM 4120 O O . MET B 1 158 ? -6.441 18.811 66.997 1.00 17.77 158 MET B O 1
ATOM 4125 N N . GLU B 1 159 ? -8.541 18.086 66.784 1.00 18.49 159 GLU B N 1
ATOM 4126 C CA . GLU B 1 159 ? -8.833 19.058 65.743 1.00 20.26 159 GLU B CA 1
ATOM 4127 C C . GLU B 1 159 ? -8.662 20.479 66.285 1.00 19.45 159 GLU B C 1
ATOM 4128 O O . GLU B 1 159 ? -8.335 21.398 65.536 1.00 19.74 159 GLU B O 1
ATOM 4134 N N . LYS B 1 160 ? -8.988 20.660 67.568 1.00 17.05 160 LYS B N 1
ATOM 4135 C CA . LYS B 1 160 ? -8.882 21.975 68.178 1.00 17.47 160 LYS B CA 1
ATOM 4136 C C . LYS B 1 160 ? -7.699 22.111 69.120 1.00 15.97 160 LYS B C 1
ATOM 4137 O O . LYS B 1 160 ? -7.719 22.994 69.990 1.00 13.29 160 LYS B O 1
ATOM 4143 N N . ILE B 1 161 ? -6.650 21.296 68.948 1.00 14.04 161 ILE B N 1
ATOM 4144 C CA . ILE B 1 161 ? -5.490 21.366 69.834 1.00 13.87 161 ILE B CA 1
ATOM 4145 C C . ILE B 1 161 ? -4.819 22.714 69.919 1.00 13.46 161 ILE B C 1
ATOM 4146 O O . ILE B 1 161 ? -4.340 23.073 71.011 1.00 12.90 161 ILE B O 1
ATOM 4151 N N . ARG B 1 162 ? -4.798 23.550 68.865 1.00 12.44 162 ARG B N 1
ATOM 4152 C CA . ARG B 1 162 ? -4.189 24.867 68.972 1.00 13.44 162 ARG B CA 1
ATOM 4153 C C . ARG B 1 162 ? -4.974 25.772 69.923 1.00 11.41 162 ARG B C 1
ATOM 4154 O O . ARG B 1 162 ? -4.362 26.659 70.514 1.00 13.85 162 ARG B O 1
ATOM 4162 N N . ASP B 1 163 ? -6.284 25.562 70.002 1.00 12.29 163 ASP B N 1
ATOM 4163 C CA . ASP B 1 163 ? -7.090 26.322 70.962 1.00 11.57 163 ASP B CA 1
ATOM 4164 C C . ASP B 1 163 ? -6.968 25.705 72.361 1.00 11.75 163 ASP B C 1
ATOM 4165 O O . ASP B 1 163 ? -6.723 26.426 73.338 1.00 11.34 163 ASP B O 1
ATOM 4170 N N . LEU B 1 164 ? -7.074 24.383 72.434 1.00 11.38 164 LEU B N 1
ATOM 4171 C CA . LEU B 1 164 ? -7.064 23.694 73.736 1.00 11.13 164 LEU B CA 1
ATOM 4172 C C . LEU B 1 164 ? -5.738 23.795 74.449 1.00 11.89 164 LEU B C 1
ATOM 4173 O O . LEU B 1 164 ? -5.693 23.811 75.695 1.00 11.86 164 LEU B O 1
ATOM 4178 N N . THR B 1 165 ? -4.641 23.985 73.717 1.00 10.99 165 THR B N 1
ATOM 4179 C CA . THR B 1 165 ? -3.335 24.165 74.365 1.00 10.88 165 THR B CA 1
ATOM 4180 C C . THR B 1 165 ? -3.267 25.447 75.172 1.00 11.98 165 THR B C 1
ATOM 4181 O O . THR B 1 165 ? -2.360 25.625 75.995 1.00 11.14 165 THR B O 1
ATOM 4185 N N . CYS B 1 166 ? -4.186 26.397 74.974 1.00 10.44 166 CYS B N 1
ATOM 4186 C CA . CYS B 1 166 ? -4.229 27.631 75.706 1.00 10.36 166 CYS B CA 1
ATOM 4187 C C . CYS B 1 166 ? -4.922 27.466 77.064 1.00 10.35 166 CYS B C 1
ATOM 4188 O O . CYS B 1 166 ? -4.875 28.412 77.863 1.00 11.82 166 CYS B O 1
ATOM 4191 N N . LEU B 1 167 ? -5.505 26.306 77.332 1.00 10.00 167 LEU B N 1
ATOM 4192 C CA . LEU B 1 167 ? -6.203 26.079 78.591 1.00 9.91 167 LEU B CA 1
ATOM 4193 C C . LEU B 1 167 ? -5.247 25.871 79.764 1.00 11.51 167 LEU B C 1
ATOM 4194 O O . LEU B 1 167 ? -5.663 26.030 80.909 1.00 9.57 167 LEU B O 1
ATOM 4199 N N . SER B 1 168 ? -4.008 25.507 79.482 1.00 10.69 168 SER B N 1
ATOM 4200 C CA . SER B 1 168 ? -3.045 25.276 80.563 1.00 10.34 168 SER B CA 1
ATOM 4201 C C . SER B 1 168 ? -2.709 26.560 81.299 1.00 10.45 168 SER B C 1
ATOM 4202 O O . SER B 1 168 ? -2.264 26.516 82.446 1.00 10.63 168 SER B O 1
ATOM 4205 N N . ASP B 1 169 ? -2.845 27.724 80.645 1.00 9.53 169 ASP B N 1
ATOM 4206 C CA . ASP B 1 169 ? -2.397 28.951 81.287 1.00 10.59 169 ASP B CA 1
ATOM 4207 C C . ASP B 1 169 ? -3.013 30.206 80.688 1.00 10.78 169 ASP B C 1
ATOM 4208 O O . ASP B 1 169 ? -3.809 30.855 81.351 1.00 10.91 169 ASP B O 1
ATOM 4213 N N . ILE B 1 170 ? -2.663 30.512 79.426 1.00 10.61 170 ILE B N 1
ATOM 4214 C CA . ILE B 1 170 ? -3.024 31.848 78.964 1.00 11.11 170 ILE B CA 1
ATOM 4215 C C . ILE B 1 170 ? -4.495 32.173 78.815 1.00 10.49 170 ILE B C 1
ATOM 4216 O O . ILE B 1 170 ? -4.816 33.325 79.156 1.00 9.61 170 ILE B O 1
ATOM 4221 N N . LEU B 1 171 ? -5.328 31.258 78.386 1.00 9.68 171 LEU B N 1
ATOM 4222 C CA . LEU B 1 171 ? -6.764 31.583 78.306 1.00 9.56 171 LEU B CA 1
ATOM 4223 C C . LEU B 1 171 ? -7.380 31.747 79.673 1.00 9.65 171 LEU B C 1
ATOM 4224 O O . LEU B 1 171 ? -7.935 32.816 79.994 1.00 8.78 171 LEU B O 1
ATOM 4229 N N . PRO B 1 172 ? -7.216 30.821 80.613 1.00 10.01 172 PRO B N 1
ATOM 4230 C CA . PRO B 1 172 ? -7.694 31.057 81.974 1.00 9.40 172 PRO B CA 1
ATOM 4231 C C . PRO B 1 172 ? -7.078 32.284 82.599 1.00 9.27 172 PRO B C 1
ATOM 4232 O O . PRO B 1 172 ? -7.721 33.002 83.381 1.00 9.75 172 PRO B O 1
ATOM 4236 N N . THR B 1 173 ? -5.829 32.641 82.310 1.00 8.83 173 THR B N 1
ATOM 4237 C CA . THR B 1 173 ? -5.164 33.819 82.861 1.00 9.15 173 THR B CA 1
ATOM 4238 C C . THR B 1 173 ? -5.815 35.096 82.333 1.00 10.90 173 THR B C 1
ATOM 4239 O O . THR B 1 173 ? -6.120 35.994 83.115 1.00 8.98 173 THR B O 1
ATOM 4243 N N . GLY B 1 174 ? -5.990 35.150 81.011 1.00 9.70 174 GLY B N 1
ATOM 4244 C CA . GLY B 1 174 ? -6.665 36.326 80.434 1.00 9.10 174 GLY B CA 1
ATOM 4245 C C . GLY B 1 174 ? -8.063 36.500 81.038 1.00 9.31 174 GLY B C 1
ATOM 4246 O O . GLY B 1 174 ? -8.489 37.621 81.342 1.00 9.13 174 GLY B O 1
ATOM 4247 N N . TYR B 1 175 ? -8.730 35.355 81.170 1.00 8.59 175 TYR B N 1
ATOM 4248 C CA . TYR B 1 175 ? -10.078 35.310 81.706 1.00 9.32 175 TYR B CA 1
ATOM 4249 C C . TYR B 1 175 ? -10.108 35.779 83.159 1.00 9.20 175 TYR B C 1
ATOM 4250 O O . TYR B 1 175 ? -10.984 36.558 83.546 1.00 9.56 175 TYR B O 1
ATOM 4259 N N . HIS B 1 176 ? -9.162 35.278 83.949 1.00 9.57 176 HIS B N 1
ATOM 4260 C CA . HIS B 1 176 ? -9.072 35.679 85.364 1.00 9.80 176 HIS B CA 1
ATOM 4261 C C . HIS B 1 176 ? -8.857 37.179 85.447 1.00 9.28 176 HIS B C 1
ATOM 4262 O O . HIS B 1 176 ? -9.457 37.869 86.257 1.00 9.15 176 HIS B O 1
ATOM 4269 N N . GLY B 1 177 ? -7.969 37.729 84.617 1.00 8.61 177 GLY B N 1
ATOM 4270 C CA . GLY B 1 177 ? -7.713 39.166 84.622 1.00 9.32 177 GLY B CA 1
ATOM 4271 C C . GLY B 1 177 ? -9.007 39.916 84.297 1.00 8.96 177 GLY B C 1
ATOM 4272 O O . GLY B 1 177 ? -9.304 40.880 84.990 1.00 9.63 177 GLY B O 1
ATOM 4273 N N . ALA B 1 178 ? -9.742 39.456 83.284 1.00 9.19 178 ALA B N 1
ATOM 4274 C CA . ALA B 1 178 ? -10.987 40.136 82.946 1.00 9.37 178 ALA B CA 1
ATOM 4275 C C . ALA B 1 178 ? -12.057 39.994 84.020 1.00 7.93 178 ALA B C 1
ATOM 4276 O O . ALA B 1 178 ? -12.686 40.999 84.369 1.00 8.47 178 ALA B O 1
ATOM 4278 N N . VAL B 1 179 ? -12.271 38.787 84.527 1.00 9.60 179 VAL B N 1
ATOM 4279 C CA . VAL B 1 179 ? -13.304 38.598 85.559 1.00 11.03 179 VAL B CA 1
ATOM 4280 C C . VAL B 1 179 ? -12.988 39.374 86.816 1.00 11.00 179 VAL B C 1
ATOM 4281 O O . VAL B 1 179 ? -13.900 39.972 87.420 1.00 11.61 179 VAL B O 1
ATOM 4285 N N . THR B 1 180 ? -11.719 39.323 87.247 1.00 10.40 180 THR B N 1
ATOM 4286 C CA . THR B 1 180 ? -11.386 40.065 88.469 1.00 10.62 180 THR B CA 1
ATOM 4287 C C . THR B 1 180 ? -11.384 41.564 88.232 1.00 10.77 180 THR B C 1
ATOM 4288 O O . THR B 1 180 ? -11.565 42.283 89.211 1.00 12.20 180 THR B O 1
ATOM 4292 N N . ALA B 1 181 ? -11.336 42.049 86.992 1.00 8.87 181 ALA B N 1
ATOM 4293 C CA . ALA B 1 181 ? -11.537 43.460 86.687 1.00 9.73 181 ALA B CA 1
ATOM 4294 C C . ALA B 1 181 ? -13.025 43.782 86.532 1.00 9.43 181 ALA B C 1
ATOM 4295 O O . ALA B 1 181 ? -13.379 44.911 86.187 1.00 9.27 181 ALA B O 1
ATOM 4297 N N . GLY B 1 182 ? -13.923 42.848 86.820 1.00 9.11 182 GLY B N 1
ATOM 4298 C CA . GLY B 1 182 ? -15.360 43.093 86.751 1.00 9.22 182 GLY B CA 1
ATOM 4299 C C . GLY B 1 182 ? -15.936 43.120 85.339 1.00 9.16 182 GLY B C 1
ATOM 4300 O O . GLY B 1 182 ? -17.043 43.646 85.159 1.00 9.25 182 GLY B O 1
ATOM 4301 N N . VAL B 1 183 ? -15.244 42.538 84.365 1.00 8.68 183 VAL B N 1
ATOM 4302 C CA . VAL B 1 183 ? -15.799 42.557 83.006 1.00 8.80 183 VAL B CA 1
ATOM 4303 C C . VAL B 1 183 ? -17.035 41.674 82.866 1.00 8.27 183 VAL B C 1
ATOM 4304 O O . VAL B 1 183 ? -17.097 40.523 83.311 1.00 10.96 183 VAL B O 1
ATOM 4308 N N . GLY B 1 184 ? -18.050 42.196 82.189 1.00 7.96 184 GLY B N 1
ATOM 4309 C CA . GLY B 1 184 ? -19.244 41.445 81.836 1.00 9.07 184 GLY B CA 1
ATOM 4310 C C . GLY B 1 184 ? -19.917 42.080 80.611 1.00 9.20 184 GLY B C 1
ATOM 4311 O O . GLY B 1 184 ? -19.369 42.984 79.995 1.00 10.12 184 GLY B O 1
ATOM 4312 N N . PRO B 1 185 ? -21.136 41.641 80.338 1.00 9.83 185 PRO B N 1
ATOM 4313 C CA . PRO B 1 185 ? -21.863 42.117 79.168 1.00 9.74 185 PRO B CA 1
ATOM 4314 C C . PRO B 1 185 ? -21.986 43.621 79.150 1.00 10.28 185 PRO B C 1
ATOM 4315 O O . PRO B 1 185 ? -22.380 44.239 80.154 1.00 11.92 185 PRO B O 1
ATOM 4319 N N . GLY B 1 186 ? -21.580 44.243 78.046 1.00 10.31 186 GLY B N 1
ATOM 4320 C CA . GLY B 1 186 ? -21.648 45.689 77.904 1.00 8.52 186 GLY B CA 1
ATOM 4321 C C . GLY B 1 186 ? -20.509 46.480 78.520 1.00 9.60 186 GLY B C 1
ATOM 4322 O O . GLY B 1 186 ? -20.491 47.713 78.384 1.00 10.89 186 GLY B O 1
ATOM 4323 N N . SER B 1 187 ? -19.552 45.841 79.197 1.00 8.61 187 SER B N 1
ATOM 4324 C CA . SER B 1 187 ? -18.424 46.579 79.741 1.00 8.41 187 SER B CA 1
ATOM 4325 C C . SER B 1 187 ? -17.555 47.260 78.675 1.00 8.61 187 SER B C 1
ATOM 4326 O O . SER B 1 187 ? -17.330 46.658 77.625 1.00 9.63 187 SER B O 1
ATOM 4329 N N . THR B 1 188 ? -16.965 48.372 79.051 1.00 8.08 188 THR B N 1
ATOM 4330 C CA . THR B 1 188 ? -15.834 48.961 78.290 1.00 9.48 188 THR B CA 1
ATOM 4331 C C . THR B 1 188 ? -14.571 48.515 79.012 1.00 10.97 188 THR B C 1
ATOM 4332 O O . THR B 1 188 ? -14.487 48.520 80.245 1.00 10.58 188 THR B O 1
ATOM 4336 N N . VAL B 1 189 ? -13.565 48.072 78.250 1.00 9.12 189 VAL B N 1
ATOM 4337 C CA . VAL B 1 189 ? -12.365 47.502 78.873 1.00 10.16 189 VAL B CA 1
ATOM 4338 C C . VAL B 1 189 ? -11.084 48.023 78.245 1.00 11.33 189 VAL B C 1
ATOM 4339 O O . VAL B 1 189 ? -11.056 48.184 77.032 1.00 10.48 189 VAL B O 1
ATOM 4343 N N . TYR B 1 190 ? -10.083 48.268 79.080 1.00 9.84 190 TYR B N 1
ATOM 4344 C CA . TYR B 1 190 ? -8.746 48.561 78.597 1.00 10.58 190 TYR B CA 1
ATOM 4345 C C . TYR B 1 190 ? -7.845 47.426 79.094 1.00 11.28 190 TYR B C 1
ATOM 4346 O O . TYR B 1 190 ? -7.837 47.151 80.288 1.00 10.76 190 TYR B O 1
ATOM 4355 N N . VAL B 1 191 ? -7.117 46.829 78.164 1.00 10.12 191 VAL B N 1
ATOM 4356 C CA . VAL B 1 191 ? -6.149 45.783 78.463 1.00 9.27 191 VAL B CA 1
ATOM 4357 C C . VAL B 1 191 ? -4.762 46.375 78.183 1.00 11.10 191 VAL B C 1
ATOM 4358 O O . VAL B 1 191 ? -4.487 46.679 77.009 1.00 11.96 191 VAL B O 1
ATOM 4362 N N . ALA B 1 192 ? -3.925 46.512 79.200 1.00 10.87 192 ALA B N 1
ATOM 4363 C CA . ALA B 1 192 ? -2.549 46.959 78.924 1.00 10.35 192 ALA B CA 1
ATOM 4364 C C . ALA B 1 192 ? -1.754 45.716 78.549 1.00 11.28 192 ALA B C 1
ATOM 4365 O O . ALA B 1 192 ? -1.679 44.767 79.346 1.00 10.72 192 ALA B O 1
ATOM 4367 N N . GLY B 1 193 ? -1.151 45.723 77.365 1.00 9.90 193 GLY B N 1
ATOM 4368 C CA . GLY B 1 193 ? -0.356 44.590 76.898 1.00 10.17 193 GLY B CA 1
ATOM 4369 C C . GLY B 1 193 ? -1.036 43.825 75.767 1.00 10.95 193 GLY B C 1
ATOM 4370 O O . GLY B 1 193 ? -2.151 43.343 75.905 1.00 11.22 193 GLY B O 1
ATOM 4371 N N . ALA B 1 194 ? -0.316 43.720 74.632 1.00 9.72 194 ALA B N 1
ATOM 4372 C CA . ALA B 1 194 ? -0.784 42.970 73.488 1.00 10.28 194 ALA B CA 1
ATOM 4373 C C . ALA B 1 194 ? 0.044 41.724 73.208 1.00 10.76 194 ALA B C 1
ATOM 4374 O O . ALA B 1 194 ? 0.096 41.245 72.079 1.00 11.40 194 ALA B O 1
ATOM 4376 N N . GLY B 1 195 ? 0.711 41.188 74.234 1.00 11.47 195 GLY B N 1
ATOM 4377 C CA . GLY B 1 195 ? 1.350 39.861 74.091 1.00 10.35 195 GLY B CA 1
ATOM 4378 C C . GLY B 1 195 ? 0.197 38.854 74.204 1.00 11.01 195 GLY B C 1
ATOM 4379 O O . GLY B 1 195 ? -0.995 39.166 74.313 1.00 11.12 195 GLY B O 1
ATOM 4380 N N . PRO B 1 196 ? 0.491 37.559 74.206 1.00 10.57 196 PRO B N 1
ATOM 4381 C CA . PRO B 1 196 ? -0.475 36.504 74.237 1.00 11.28 196 PRO B CA 1
ATOM 4382 C C . PRO B 1 196 ? -1.451 36.580 75.418 1.00 10.89 196 PRO B C 1
ATOM 4383 O O . PRO B 1 196 ? -2.644 36.320 75.200 1.00 10.51 196 PRO B O 1
ATOM 4387 N N . VAL B 1 197 ? -0.952 37.017 76.573 1.00 10.58 197 VAL B N 1
ATOM 4388 C CA . VAL B 1 197 ? -1.869 37.111 77.734 1.00 10.42 197 VAL B CA 1
ATOM 4389 C C . VAL B 1 197 ? -2.812 38.292 77.582 1.00 10.51 197 VAL B C 1
ATOM 4390 O O . VAL B 1 197 ? -4.014 38.094 77.832 1.00 9.61 197 VAL B O 1
ATOM 4394 N N . GLY B 1 198 ? -2.336 39.425 77.091 1.00 10.94 198 GLY B N 1
ATOM 4395 C CA . GLY B 1 198 ? -3.235 40.583 76.902 1.00 9.23 198 GLY B CA 1
ATOM 4396 C C . GLY B 1 198 ? -4.253 40.271 75.800 1.00 10.85 198 GLY B C 1
ATOM 4397 O O . GLY B 1 198 ? -5.429 40.601 75.888 1.00 9.29 198 GLY B O 1
ATOM 4398 N N . LEU B 1 199 ? -3.815 39.573 74.748 1.00 10.55 199 LEU B N 1
ATOM 4399 C CA . LEU B 1 199 ? -4.724 39.178 73.682 1.00 9.70 199 LEU B CA 1
ATOM 4400 C C . LEU B 1 199 ? -5.750 38.177 74.209 1.00 9.62 199 LEU B C 1
ATOM 4401 O O . LEU B 1 199 ? -6.923 38.239 73.831 1.00 10.06 199 LEU B O 1
ATOM 4406 N N . ALA B 1 200 ? -5.327 37.274 75.107 1.00 9.65 200 ALA B N 1
ATOM 4407 C CA . ALA B 1 200 ? -6.273 36.330 75.697 1.00 9.65 200 ALA B CA 1
ATOM 4408 C C . ALA B 1 200 ? -7.245 37.062 76.641 1.00 8.68 200 ALA B C 1
ATOM 4409 O O . ALA B 1 200 ? -8.391 36.632 76.712 1.00 8.39 200 ALA B O 1
ATOM 4411 N N . ALA B 1 201 ? -6.780 38.091 77.323 1.00 9.41 201 ALA B N 1
ATOM 4412 C CA . ALA B 1 201 ? -7.660 38.890 78.179 1.00 9.00 201 ALA B CA 1
ATOM 4413 C C . ALA B 1 201 ? -8.714 39.596 77.312 1.00 9.99 201 ALA B C 1
ATOM 4414 O O . ALA B 1 201 ? -9.870 39.686 77.689 1.00 10.57 201 ALA B O 1
ATOM 4416 N N . ALA B 1 202 ? -8.244 40.092 76.157 1.00 10.53 202 ALA B N 1
ATOM 4417 C CA . ALA B 1 202 ? -9.188 40.778 75.258 1.00 9.69 202 ALA B CA 1
ATOM 4418 C C . ALA B 1 202 ? -10.207 39.780 74.756 1.00 9.00 202 ALA B C 1
ATOM 4419 O O . ALA B 1 202 ? -11.405 40.072 74.683 1.00 10.77 202 ALA B O 1
ATOM 4421 N N . ALA B 1 203 ? -9.782 38.601 74.295 1.00 9.40 203 ALA B N 1
ATOM 4422 C CA . ALA B 1 203 ? -10.699 37.577 73.809 1.00 10.46 203 ALA B CA 1
ATOM 4423 C C . ALA B 1 203 ? -11.649 37.135 74.934 1.00 9.49 203 ALA B C 1
ATOM 4424 O O . ALA B 1 203 ? -12.814 36.874 74.627 1.00 9.39 203 ALA B O 1
ATOM 4426 N N . SER B 1 204 ? -11.100 37.021 76.151 1.00 9.45 204 SER B N 1
ATOM 4427 C CA . SER B 1 204 ? -11.966 36.644 77.272 1.00 9.36 204 SER B CA 1
ATOM 4428 C C . SER B 1 204 ? -12.995 37.730 77.556 1.00 9.71 204 SER B C 1
ATOM 4429 O O . SER B 1 204 ? -14.142 37.422 77.848 1.00 9.98 204 SER B O 1
ATOM 4432 N N . ALA B 1 205 ? -12.607 38.999 77.513 1.00 9.96 205 ALA B N 1
ATOM 4433 C CA . ALA B 1 205 ? -13.551 40.103 77.757 1.00 10.55 205 ALA B CA 1
ATOM 4434 C C . ALA B 1 205 ? -14.653 40.064 76.700 1.00 10.34 205 ALA B C 1
ATOM 4435 O O . ALA B 1 205 ? -15.829 40.241 76.994 1.00 10.60 205 ALA B O 1
ATOM 4437 N N . ARG B 1 206 ? -14.284 39.788 75.447 1.00 9.84 206 ARG B N 1
ATOM 4438 C CA . ARG B 1 206 ? -15.246 39.671 74.349 1.00 10.00 206 ARG B CA 1
ATOM 4439 C C . ARG B 1 206 ? -16.189 38.506 74.608 1.00 9.35 206 ARG B C 1
ATOM 4440 O O . ARG B 1 206 ? -17.411 38.629 74.441 1.00 11.15 206 ARG B O 1
ATOM 4448 N N . LEU B 1 207 ? -15.682 37.349 75.055 1.00 9.23 207 LEU B N 1
ATOM 4449 C CA . LEU B 1 207 ? -16.495 36.190 75.387 1.00 9.43 207 LEU B CA 1
ATOM 4450 C C . LEU B 1 207 ? -17.422 36.459 76.561 1.00 10.03 207 LEU B C 1
ATOM 4451 O O . LEU B 1 207 ? -18.582 36.024 76.526 1.00 10.49 207 LEU B O 1
ATOM 4456 N N . LEU B 1 208 ? -16.977 37.285 77.495 1.00 9.90 208 LEU B N 1
ATOM 4457 C CA . LEU B 1 208 ? -17.808 37.709 78.632 1.00 9.69 208 LEU B CA 1
ATOM 4458 C C . LEU B 1 208 ? -18.874 38.707 78.210 1.00 10.92 208 LEU B C 1
ATOM 4459 O O . LEU B 1 208 ? -19.749 39.034 79.031 1.00 11.18 208 LEU B O 1
ATOM 4464 N N . GLY B 1 209 ? -18.854 39.190 76.967 1.00 10.74 209 GLY B N 1
ATOM 4465 C CA . GLY B 1 209 ? -19.896 40.112 76.517 1.00 11.28 209 GLY B CA 1
ATOM 4466 C C . GLY B 1 209 ? -19.490 41.571 76.484 1.00 9.37 209 GLY B C 1
ATOM 4467 O O . GLY B 1 209 ? -20.360 42.413 76.245 1.00 9.64 209 GLY B O 1
ATOM 4468 N N . ALA B 1 210 ? -18.228 41.899 76.703 1.00 9.69 210 ALA B N 1
ATOM 4469 C CA . ALA B 1 210 ? -17.836 43.312 76.701 1.00 9.56 210 ALA B CA 1
ATOM 4470 C C . ALA B 1 210 ? -18.291 44.041 75.434 1.00 10.07 210 ALA B C 1
ATOM 4471 O O . ALA B 1 210 ? -18.246 43.493 74.316 1.00 9.56 210 ALA B O 1
ATOM 4473 N N . ALA B 1 211 ? -18.692 45.292 75.632 1.00 10.19 211 ALA B N 1
ATOM 4474 C CA . ALA B 1 211 ? -19.098 46.120 74.485 1.00 10.64 211 ALA B CA 1
ATOM 4475 C C . ALA B 1 211 ? -17.903 46.411 73.593 1.00 11.47 211 ALA B C 1
ATOM 4476 O O . ALA B 1 211 ? -18.001 46.422 72.356 1.00 13.13 211 ALA B O 1
ATOM 4478 N N . VAL B 1 212 ? -16.761 46.736 74.192 1.00 12.00 212 VAL B N 1
ATOM 4479 C CA . VAL B 1 212 ? -15.569 47.095 73.426 1.00 12.00 212 VAL B CA 1
ATOM 4480 C C . VAL B 1 212 ? -14.327 46.898 74.289 1.00 12.78 212 VAL B C 1
ATOM 4481 O O . VAL B 1 212 ? -14.357 47.138 75.495 1.00 12.36 212 VAL B O 1
ATOM 4485 N N . VAL B 1 213 ? -13.258 46.404 73.671 1.00 10.71 213 VAL B N 1
ATOM 4486 C CA . VAL B 1 213 ? -11.988 46.196 74.359 1.00 10.28 213 VAL B CA 1
ATOM 4487 C C . VAL B 1 213 ? -10.909 47.030 73.657 1.00 11.94 213 VAL B C 1
ATOM 4488 O O . VAL B 1 213 ? -10.805 46.897 72.432 1.00 11.41 213 VAL B O 1
ATOM 4492 N N . ILE B 1 214 ? -10.166 47.831 74.404 1.00 10.99 214 ILE B N 1
ATOM 4493 C CA . ILE B 1 214 ? -9.066 48.624 73.838 1.00 11.04 214 ILE B CA 1
ATOM 4494 C C . ILE B 1 214 ? -7.782 47.953 74.336 1.00 11.96 214 ILE B C 1
ATOM 4495 O O . ILE B 1 214 ? -7.664 47.821 75.546 1.00 11.61 214 ILE B O 1
ATOM 4500 N N . VAL B 1 215 ? -6.917 47.551 73.425 1.00 10.14 215 VAL B N 1
ATOM 4501 C CA . VAL B 1 215 ? -5.686 46.875 73.799 1.00 11.28 215 VAL B CA 1
ATOM 4502 C C . VAL B 1 215 ? -4.531 47.837 73.570 1.00 11.43 215 VAL B C 1
ATOM 4503 O O . VAL B 1 215 ? -4.368 48.348 72.456 1.00 12.73 215 VAL B O 1
ATOM 4507 N N . GLY B 1 216 ? -3.742 48.072 74.615 1.00 11.28 216 GLY B N 1
ATOM 4508 C CA . GLY B 1 216 ? -2.608 48.989 74.480 1.00 10.40 216 GLY B CA 1
ATOM 4509 C C . GLY B 1 216 ? -1.274 48.252 74.480 1.00 11.18 216 GLY B C 1
ATOM 4510 O O . GLY B 1 216 ? -1.033 47.235 75.115 1.00 11.99 216 GLY B O 1
ATOM 4511 N N . ASP B 1 217 ? -0.339 48.811 73.696 1.00 9.84 217 ASP B N 1
ATOM 4512 C CA . ASP B 1 217 ? 1.029 48.293 73.633 1.00 10.21 217 ASP B CA 1
ATOM 4513 C C . ASP B 1 217 ? 1.862 49.373 72.931 1.00 11.04 217 ASP B C 1
ATOM 4514 O O . ASP B 1 217 ? 1.341 50.375 72.427 1.00 11.84 217 ASP B O 1
ATOM 4519 N N . LEU B 1 218 ? 3.172 49.187 72.942 1.00 10.78 218 LEU B N 1
ATOM 4520 C CA . LEU B 1 218 ? 4.065 50.084 72.200 1.00 12.72 218 LEU B CA 1
ATOM 4521 C C . LEU B 1 218 ? 4.551 49.331 70.958 1.00 11.79 218 LEU B C 1
ATOM 4522 O O . LEU B 1 218 ? 5.083 49.977 70.038 1.00 12.60 218 LEU B O 1
ATOM 4527 N N . ASN B 1 219 ? 4.340 48.040 70.895 1.00 11.94 219 ASN B N 1
ATOM 4528 C CA . ASN B 1 219 ? 4.848 47.207 69.792 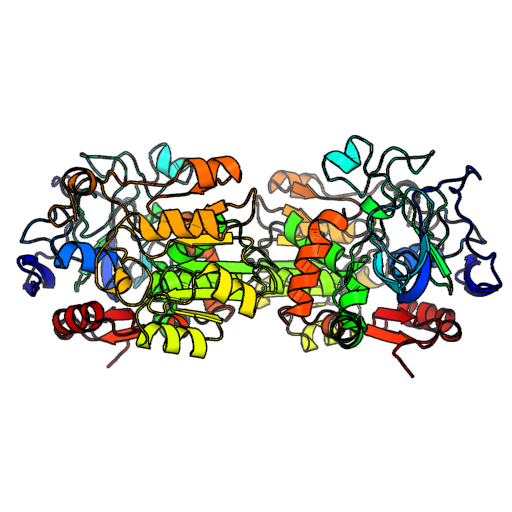1.00 11.87 219 ASN B CA 1
ATOM 4529 C C . ASN B 1 219 ? 3.865 47.237 68.639 1.00 12.12 219 ASN B C 1
ATOM 4530 O O . ASN B 1 219 ? 2.744 46.746 68.710 1.00 11.52 219 ASN B O 1
ATOM 4535 N N . PRO B 1 220 ? 4.298 47.825 67.518 1.00 12.10 220 PRO B N 1
ATOM 4536 C CA . PRO B 1 220 ? 3.394 47.948 66.371 1.00 13.54 220 PRO B CA 1
ATOM 4537 C C . PRO B 1 220 ? 2.852 46.649 65.829 1.00 13.58 220 PRO B C 1
ATOM 4538 O O . PRO B 1 220 ? 1.653 46.554 65.555 1.00 16.36 220 PRO B O 1
ATOM 4542 N N . ALA B 1 221 ? 3.700 45.627 65.679 1.00 11.68 221 ALA B N 1
ATOM 4543 C CA . ALA B 1 221 ? 3.200 44.351 65.174 1.00 12.49 221 ALA B CA 1
ATOM 4544 C C . ALA B 1 221 ? 2.059 43.832 66.055 1.00 11.85 221 ALA B C 1
ATOM 4545 O O . ALA B 1 221 ? 1.142 43.208 65.525 1.00 10.97 221 ALA B O 1
ATOM 4547 N N . ARG B 1 222 ? 2.273 43.884 67.378 1.00 10.84 222 ARG B N 1
ATOM 4548 C CA . ARG B 1 222 ? 1.211 43.363 68.256 1.00 11.87 222 ARG B CA 1
ATOM 4549 C C . ARG B 1 222 ? -0.038 44.216 68.180 1.00 11.04 222 ARG B C 1
ATOM 4550 O O . ARG B 1 222 ? -1.142 43.625 68.156 1.00 11.06 222 ARG B O 1
ATOM 4558 N N . LEU B 1 223 ? 0.094 45.533 68.066 1.00 12.09 223 LEU B N 1
ATOM 4559 C CA . LEU B 1 223 ? -1.084 46.373 67.889 1.00 12.14 223 LEU B CA 1
ATOM 4560 C C . LEU B 1 223 ? -1.791 46.048 66.574 1.00 11.64 223 LEU B C 1
ATOM 4561 O O . LEU B 1 223 ? -3.026 45.936 66.551 1.00 12.29 223 LEU B O 1
ATOM 4566 N N . ALA B 1 224 ? -1.020 45.842 65.493 1.00 11.94 224 ALA B N 1
ATOM 4567 C CA . ALA B 1 224 ? -1.699 45.537 64.223 1.00 11.55 224 ALA B CA 1
ATOM 4568 C C . ALA B 1 224 ? -2.451 44.218 64.359 1.00 12.14 224 ALA B C 1
ATOM 4569 O O . ALA B 1 224 ? -3.520 44.047 63.790 1.00 13.66 224 ALA B O 1
ATOM 4571 N N . HIS B 1 225 ? -1.839 43.220 65.023 1.00 11.60 225 HIS B N 1
ATOM 4572 C CA . HIS B 1 225 ? -2.525 41.952 65.250 1.00 11.84 225 HIS B CA 1
ATOM 4573 C C . HIS B 1 225 ? -3.830 42.110 66.029 1.00 10.45 225 HIS B C 1
ATOM 4574 O O . HIS B 1 225 ? -4.815 41.455 65.699 1.00 11.67 225 HIS B O 1
ATOM 4581 N N . ALA B 1 226 ? -3.777 42.867 67.117 1.00 11.38 226 ALA B N 1
ATOM 4582 C CA . ALA B 1 226 ? -4.960 43.104 67.943 1.00 11.57 226 ALA B CA 1
ATOM 4583 C C . ALA B 1 226 ? -6.075 43.722 67.104 1.00 12.66 226 ALA B C 1
ATOM 4584 O O . ALA B 1 226 ? -7.206 43.255 67.135 1.00 13.14 226 ALA B O 1
ATOM 4586 N N . LYS B 1 227 ? -5.721 44.651 66.214 1.00 13.24 227 LYS B N 1
ATOM 4587 C CA . LYS B 1 227 ? -6.717 45.272 65.328 1.00 15.95 227 LYS B CA 1
ATOM 4588 C C . LYS B 1 227 ? -7.358 44.250 64.397 1.00 14.86 227 LYS B C 1
ATOM 4589 O O . LYS B 1 227 ? -8.571 44.159 64.200 1.00 16.27 227 LYS B O 1
ATOM 4595 N N . ALA B 1 228 ? -6.521 43.416 63.785 1.00 14.37 228 ALA B N 1
ATOM 4596 C CA . ALA B 1 228 ? -6.935 42.396 62.845 1.00 13.56 228 ALA B CA 1
ATOM 4597 C C . ALA B 1 228 ? -7.926 41.428 63.494 1.00 15.74 228 ALA B C 1
ATOM 4598 O O . ALA B 1 228 ? -8.814 40.924 62.821 1.00 14.96 228 ALA B O 1
ATOM 4600 N N . GLN B 1 229 ? -7.687 41.118 64.766 1.00 14.92 229 GLN B N 1
ATOM 4601 C CA . GLN B 1 229 ? -8.573 40.276 65.549 1.00 16.07 229 GLN B CA 1
ATOM 4602 C C . GLN B 1 229 ? -9.826 40.937 66.046 1.00 15.78 229 GLN B C 1
ATOM 4603 O O . GLN B 1 229 ? -10.631 40.308 66.744 1.00 17.54 229 GLN B O 1
ATOM 4609 N N . GLY B 1 230 ? -10.140 42.180 65.681 1.00 15.75 230 GLY B N 1
ATOM 4610 C CA . GLY B 1 230 ? -11.347 42.874 66.027 1.00 15.91 230 GLY B CA 1
ATOM 4611 C C . GLY B 1 230 ? -11.327 43.811 67.211 1.00 15.19 230 GLY B C 1
ATOM 4612 O O . GLY B 1 230 ? -12.400 44.334 67.548 1.00 16.89 230 GLY B O 1
ATOM 4613 N N . PHE B 1 231 ? -10.184 44.033 67.855 1.00 12.74 231 PHE B N 1
ATOM 4614 C CA . PHE B 1 231 ? -10.181 44.927 69.010 1.00 12.60 231 PHE B CA 1
ATOM 4615 C C . PHE B 1 231 ? -9.795 46.348 68.640 1.00 12.55 231 PHE B C 1
ATOM 4616 O O . PHE B 1 231 ? -9.245 46.589 67.554 1.00 13.89 231 PHE B O 1
ATOM 4624 N N . GLU B 1 232 ? -10.103 47.279 69.526 1.00 11.38 232 GLU B N 1
ATOM 4625 C CA . GLU B 1 232 ? -9.618 48.638 69.420 1.00 12.15 232 GLU B CA 1
ATOM 4626 C C . GLU B 1 232 ? -8.199 48.673 69.996 1.00 12.59 232 GLU B C 1
ATOM 4627 O O . GLU B 1 232 ? -7.826 47.748 70.740 1.00 12.90 232 GLU B O 1
ATOM 4633 N N . ILE B 1 233 ? -7.427 49.687 69.634 1.00 12.03 233 ILE B N 1
ATOM 4634 C CA . ILE B 1 233 ? -6.053 49.758 70.109 1.00 13.65 233 ILE B CA 1
ATOM 4635 C C . ILE B 1 233 ? -5.662 51.143 70.619 1.00 14.20 233 ILE B C 1
ATOM 4636 O O . ILE B 1 233 ? -6.299 52.154 70.318 1.00 15.43 233 ILE B O 1
ATOM 4641 N N . ALA B 1 234 ? -4.622 51.171 71.447 1.00 13.69 234 ALA B N 1
ATOM 4642 C CA . ALA B 1 234 ? -4.012 52.388 71.945 1.00 13.99 234 ALA B CA 1
ATOM 4643 C C . ALA B 1 234 ? -2.504 52.159 71.787 1.00 14.38 234 ALA B C 1
ATOM 4644 O O . ALA B 1 234 ? -2.005 51.087 72.139 1.00 13.23 234 ALA B O 1
ATOM 4646 N N . ASP B 1 235 ? -1.824 53.126 71.203 1.00 15.60 235 ASP B N 1
ATOM 4647 C CA . ASP B 1 235 ? -0.381 52.993 70.969 1.00 16.61 235 ASP B CA 1
ATOM 4648 C C . ASP B 1 235 ? 0.320 53.899 71.958 1.00 17.69 235 ASP B C 1
ATOM 4649 O O . ASP B 1 235 ? 0.268 55.131 71.884 1.00 17.82 235 ASP B O 1
ATOM 4654 N N . LEU B 1 236 ? 0.954 53.287 72.947 1.00 16.72 236 LEU B N 1
ATOM 4655 C CA . LEU B 1 236 ? 1.615 53.968 74.036 1.00 18.70 236 LEU B CA 1
ATOM 4656 C C . LEU B 1 236 ? 2.924 54.624 73.612 1.00 18.61 236 LEU B C 1
ATOM 4657 O O . LEU B 1 236 ? 3.512 55.308 74.445 1.00 20.54 236 LEU B O 1
ATOM 4662 N N . SER B 1 237 ? 3.379 54.370 72.393 1.00 18.63 237 SER B N 1
ATOM 4663 C CA . SER B 1 237 ? 4.600 55.017 71.908 1.00 18.19 237 SER B CA 1
ATOM 4664 C C . SER B 1 237 ? 4.274 56.380 71.309 1.00 18.70 237 SER B C 1
ATOM 4665 O O . SER B 1 237 ? 5.194 57.154 71.022 1.00 17.48 237 SER B O 1
ATOM 4668 N N . LEU B 1 238 ? 3.018 56.729 71.126 1.00 18.30 238 LEU B N 1
ATOM 4669 C CA . LEU B 1 238 ? 2.628 58.057 70.674 1.00 18.76 238 LEU B CA 1
ATOM 4670 C C . LEU B 1 238 ? 2.753 59.044 71.831 1.00 20.43 238 LEU B C 1
ATOM 4671 O O . LEU B 1 238 ? 2.592 58.673 73.001 1.00 20.49 238 LEU B O 1
ATOM 4676 N N . ASP B 1 239 ? 2.908 60.334 71.512 1.00 21.82 239 ASP B N 1
ATOM 4677 C CA . ASP B 1 239 ? 2.903 61.341 72.579 1.00 24.55 239 ASP B CA 1
ATOM 4678 C C . ASP B 1 239 ? 1.489 61.602 73.090 1.00 24.62 239 ASP B C 1
ATOM 4679 O O . ASP B 1 239 ? 1.307 62.081 74.214 1.00 26.94 239 ASP B O 1
ATOM 4684 N N . THR B 1 240 ? 0.470 61.274 72.315 1.00 23.80 240 THR B N 1
ATOM 4685 C CA . THR B 1 240 ? -0.916 61.379 72.740 1.00 23.42 240 THR B CA 1
ATOM 4686 C C . THR B 1 240 ? -1.156 60.541 73.998 1.00 22.53 240 THR B C 1
ATOM 4687 O O . THR B 1 240 ? -0.969 59.326 73.976 1.00 20.77 240 THR B O 1
ATOM 4691 N N . PRO B 1 241 ? -1.576 61.183 75.074 1.00 21.57 241 PRO B N 1
ATOM 4692 C CA . PRO B 1 241 ? -1.808 60.499 76.341 1.00 20.85 241 PRO B CA 1
ATOM 4693 C C . PRO B 1 241 ? -2.813 59.373 76.168 1.00 19.36 241 PRO B C 1
ATOM 4694 O O . PRO B 1 241 ? -3.766 59.515 75.400 1.00 20.02 241 PRO B O 1
ATOM 4698 N N . LEU B 1 242 ? -2.635 58.288 76.925 1.00 18.63 242 LEU B N 1
ATOM 4699 C CA . LEU B 1 242 ? -3.570 57.165 76.837 1.00 17.57 242 LEU B CA 1
ATOM 4700 C C . LEU B 1 242 ? -5.011 57.582 77.078 1.00 17.06 242 LEU B C 1
ATOM 4701 O O . LEU B 1 242 ? -5.904 57.114 76.355 1.00 16.76 242 LEU B O 1
ATOM 4706 N N . HIS B 1 243 ? -5.279 58.456 78.045 1.00 16.60 243 HIS B N 1
ATOM 4707 C CA . HIS B 1 243 ? -6.673 58.842 78.297 1.00 18.39 243 HIS B CA 1
ATOM 4708 C C . HIS B 1 243 ? -7.293 59.586 77.119 1.00 17.87 243 HIS B C 1
ATOM 4709 O O . HIS B 1 243 ? -8.509 59.464 76.909 1.00 16.49 243 HIS B O 1
ATOM 4716 N N . GLU B 1 244 ? -6.476 60.319 76.355 1.00 17.65 244 GLU B N 1
ATOM 4717 C CA . GLU B 1 244 ? -6.975 60.981 75.151 1.00 18.98 244 GLU B CA 1
ATOM 4718 C C . GLU B 1 244 ? -7.263 59.960 74.062 1.00 17.26 244 GLU B C 1
ATOM 4719 O O . GLU B 1 244 ? -8.250 60.081 73.346 1.00 16.85 244 GLU B O 1
ATOM 4725 N N . GLN B 1 245 ? -6.433 58.909 73.947 1.00 16.30 245 GLN B N 1
ATOM 4726 C CA . GLN B 1 245 ? -6.673 57.856 72.989 1.00 15.10 245 GLN B CA 1
ATOM 4727 C C . GLN B 1 245 ? -7.975 57.116 73.287 1.00 15.23 245 GLN B C 1
ATOM 4728 O O . GLN B 1 245 ? -8.760 56.762 72.402 1.00 15.19 245 GLN B O 1
ATOM 4734 N N . ILE B 1 246 ? -8.178 56.848 74.593 1.00 14.10 246 ILE B N 1
ATOM 4735 C CA . ILE B 1 246 ? -9.430 56.225 75.011 1.00 14.15 246 ILE B CA 1
ATOM 4736 C C . ILE B 1 246 ? -10.612 57.143 74.705 1.00 14.69 246 ILE B C 1
ATOM 4737 O O . ILE B 1 246 ? -11.626 56.701 74.181 1.00 13.92 246 ILE B O 1
ATOM 4742 N N . ALA B 1 247 ? -10.506 58.428 75.025 1.00 16.09 247 ALA B N 1
ATOM 4743 C CA . ALA B 1 247 ? -11.599 59.373 74.806 1.00 17.01 247 ALA B CA 1
ATOM 4744 C C . ALA B 1 247 ? -11.985 59.498 73.335 1.00 17.78 247 ALA B C 1
ATOM 4745 O O . ALA B 1 247 ? -13.167 59.568 73.003 1.00 17.64 247 ALA B O 1
ATOM 4747 N N . ALA B 1 248 ? -10.995 59.410 72.450 1.00 17.68 248 ALA B N 1
ATOM 4748 C CA . ALA B 1 248 ? -11.282 59.467 71.013 1.00 18.64 248 ALA B CA 1
ATOM 4749 C C . ALA B 1 248 ? -12.113 58.287 70.552 1.00 18.95 248 ALA B C 1
ATOM 4750 O O . ALA B 1 248 ? -12.903 58.374 69.610 1.00 19.76 248 ALA B O 1
ATOM 4752 N N . LEU B 1 249 ? -11.982 57.121 71.202 1.00 17.63 249 LEU B N 1
ATOM 4753 C CA . LEU B 1 249 ? -12.725 55.932 70.853 1.00 18.12 249 LEU B CA 1
ATOM 4754 C C . LEU B 1 249 ? -14.065 55.829 71.566 1.00 17.55 249 LEU B C 1
ATOM 4755 O O . LEU B 1 249 ? -15.042 55.335 70.987 1.00 18.49 249 LEU B O 1
ATOM 4760 N N . LEU B 1 250 ? -14.115 56.237 72.834 1.00 17.12 250 LEU B N 1
ATOM 4761 C CA . LEU B 1 250 ? -15.308 56.034 73.644 1.00 16.83 250 LEU B CA 1
ATOM 4762 C C . LEU B 1 250 ? -16.120 57.271 73.974 1.00 17.88 250 LEU B C 1
ATOM 4763 O O . LEU B 1 250 ? -17.249 57.126 74.465 1.00 18.41 250 LEU B O 1
ATOM 4768 N N . GLY B 1 251 ? -15.550 58.461 73.830 1.00 17.82 251 GLY B N 1
ATOM 4769 C CA . GLY B 1 251 ? -16.316 59.672 74.178 1.00 19.21 251 GLY B CA 1
ATOM 4770 C C . GLY B 1 251 ? -16.111 60.095 75.619 1.00 20.21 251 GLY B C 1
ATOM 4771 O O . GLY B 1 251 ? -16.710 61.060 76.108 1.00 20.26 251 GLY B O 1
ATOM 4772 N N . GLU B 1 252 ? -15.264 59.376 76.348 1.00 19.78 252 GLU B N 1
ATOM 4773 C CA . GLU B 1 252 ? -14.934 59.663 77.741 1.00 18.91 252 GLU B CA 1
ATOM 4774 C C . GLU B 1 252 ? -13.547 59.071 77.963 1.00 17.13 252 GLU B C 1
ATOM 4775 O O . GLU B 1 252 ? -13.186 58.100 77.287 1.00 16.65 252 GLU B O 1
ATOM 4781 N N . PRO B 1 253 ? -12.747 59.654 78.830 1.00 15.77 253 PRO B N 1
ATOM 4782 C CA . PRO B 1 253 ? -11.373 59.246 79.045 1.00 15.56 253 PRO B CA 1
ATOM 4783 C C . PRO B 1 253 ? -11.162 58.093 80.008 1.00 14.21 253 PRO B C 1
ATOM 4784 O O . PRO B 1 253 ? -10.058 57.934 80.518 1.00 16.25 253 PRO B O 1
ATOM 4788 N N . GLU B 1 254 ? -12.206 57.319 80.273 1.00 13.68 254 GLU B N 1
ATOM 4789 C CA . GLU B 1 254 ? -12.107 56.193 81.190 1.00 13.31 254 GLU B CA 1
ATOM 4790 C C . GLU B 1 254 ? -12.877 54.980 80.666 1.00 12.94 254 GLU B C 1
ATOM 4791 O O . GLU B 1 254 ? -13.748 55.075 79.811 1.00 12.07 254 GLU B O 1
ATOM 4797 N N . VAL B 1 255 ? -12.499 53.827 81.202 1.00 11.42 255 VAL B N 1
ATOM 4798 C CA . VAL B 1 255 ? -13.129 52.555 80.903 1.00 10.79 255 VAL B CA 1
ATOM 4799 C C . VAL B 1 255 ? -13.765 52.002 82.186 1.00 11.82 255 VAL B C 1
ATOM 4800 O O . VAL B 1 255 ? -13.337 52.399 83.270 1.00 11.73 255 VAL B O 1
ATOM 4804 N N . ASP B 1 256 ? -14.697 51.081 82.023 1.00 9.38 256 ASP B N 1
ATOM 4805 C CA . ASP B 1 256 ? -15.310 50.455 83.200 1.00 8.15 256 ASP B CA 1
ATOM 4806 C C . ASP B 1 256 ? -14.344 49.521 83.925 1.00 9.24 256 ASP B C 1
ATOM 4807 O O . ASP B 1 256 ? -14.428 49.351 85.151 1.00 10.77 256 ASP B O 1
ATOM 4812 N N . CYS B 1 257 ? -13.502 48.851 83.138 1.00 9.31 257 CYS B N 1
ATOM 4813 C CA . CYS B 1 257 ? -12.633 47.807 83.687 1.00 9.54 257 CYS B CA 1
ATOM 4814 C C . CYS B 1 257 ? -11.240 47.829 83.090 1.00 9.92 257 CYS B C 1
ATOM 4815 O O . CYS B 1 257 ? -11.141 48.146 81.886 1.00 10.48 257 CYS B O 1
ATOM 4818 N N . ALA B 1 258 ? -10.211 47.497 83.861 1.00 10.14 258 ALA B N 1
ATOM 4819 C CA . ALA B 1 258 ? -8.872 47.508 83.254 1.00 9.67 258 ALA B CA 1
ATOM 4820 C C . ALA B 1 258 ? -8.073 46.281 83.679 1.00 9.39 258 ALA B C 1
ATOM 4821 O O . ALA B 1 258 ? -8.239 45.809 84.798 1.00 9.44 258 ALA B O 1
ATOM 4823 N N . VAL B 1 259 ? -7.241 45.817 82.751 1.00 9.49 259 VAL B N 1
ATOM 4824 C CA . VAL B 1 259 ? -6.413 44.646 83.024 1.00 9.66 259 VAL B CA 1
ATOM 4825 C C . VAL B 1 259 ? -4.944 44.932 82.746 1.00 10.90 259 VAL B C 1
ATOM 4826 O O . VAL B 1 259 ? -4.618 45.450 81.667 1.00 11.82 259 VAL B O 1
ATOM 4830 N N . ASP B 1 260 ? -4.098 44.656 83.735 1.00 9.67 260 ASP B N 1
ATOM 4831 C CA . ASP B 1 260 ? -2.650 44.793 83.539 1.00 10.58 260 ASP B CA 1
ATOM 4832 C C . ASP B 1 260 ? -2.142 43.435 83.078 1.00 11.17 260 ASP B C 1
ATOM 4833 O O . ASP B 1 260 ? -2.004 42.474 83.827 1.00 10.54 260 ASP B O 1
ATOM 4838 N N . ALA B 1 261 ? -1.794 43.355 81.791 1.00 9.27 261 ALA B N 1
ATOM 4839 C CA . ALA B 1 261 ? -1.246 42.132 81.212 1.00 9.39 261 ALA B CA 1
ATOM 4840 C C . ALA B 1 261 ? 0.196 42.386 80.785 1.00 9.59 261 ALA B C 1
ATOM 4841 O O . ALA B 1 261 ? 0.679 41.842 79.784 1.00 10.03 261 ALA B O 1
ATOM 4843 N N . VAL B 1 262 ? 0.862 43.267 81.545 1.00 9.98 262 VAL B N 1
ATOM 4844 C CA . VAL B 1 262 ? 2.254 43.612 81.275 1.00 9.54 262 VAL B CA 1
ATOM 4845 C C . VAL B 1 262 ? 3.178 43.129 82.400 1.00 10.59 262 VAL B C 1
ATOM 4846 O O . VAL B 1 262 ? 4.062 42.305 82.147 1.00 11.07 262 VAL B O 1
ATOM 4850 N N . GLY B 1 263 ? 2.984 43.658 83.614 1.00 11.64 263 GLY B N 1
ATOM 4851 C CA . GLY B 1 263 ? 3.898 43.212 84.682 1.00 11.91 263 GLY B CA 1
ATOM 4852 C C . GLY B 1 263 ? 5.154 44.064 84.778 1.00 12.38 263 GLY B C 1
ATOM 4853 O O . GLY B 1 263 ? 5.297 45.171 84.271 1.00 13.23 263 GLY B O 1
ATOM 4854 N N . PHE B 1 264 ? 6.146 43.518 85.486 1.00 11.92 264 PHE B N 1
ATOM 4855 C CA . PHE B 1 264 ? 7.249 44.294 86.025 1.00 12.38 264 PHE B CA 1
ATOM 4856 C C . PHE B 1 264 ? 8.332 44.739 85.056 1.00 12.95 264 PHE B C 1
ATOM 4857 O O . PHE B 1 264 ? 9.227 45.443 85.536 1.00 13.80 264 PHE B O 1
ATOM 4865 N N . GLU B 1 265 ? 8.253 44.390 83.784 1.00 13.35 265 GLU B N 1
ATOM 4866 C CA . GLU B 1 265 ? 9.204 44.938 82.806 1.00 14.56 265 GLU B CA 1
ATOM 4867 C C . GLU B 1 265 ? 8.511 46.019 81.981 1.00 14.02 265 GLU B C 1
ATOM 4868 O O . GLU B 1 265 ? 8.993 46.402 80.902 1.00 14.12 265 GLU B O 1
ATOM 4874 N N . ALA B 1 266 ? 7.412 46.586 82.492 1.00 13.94 266 ALA B N 1
ATOM 4875 C CA . ALA B 1 266 ? 6.698 47.626 81.767 1.00 14.01 266 ALA B CA 1
ATOM 4876 C C . ALA B 1 266 ? 7.606 48.775 81.319 1.00 14.37 266 ALA B C 1
ATOM 4877 O O . ALA B 1 266 ? 8.470 49.240 82.060 1.00 13.89 266 ALA B O 1
ATOM 4879 N N . ARG B 1 267 ? 7.266 49.344 80.172 1.00 15.05 267 ARG B N 1
ATOM 4880 C CA . ARG B 1 267 ? 7.913 50.535 79.644 1.00 17.23 267 ARG B CA 1
ATOM 4881 C C . ARG B 1 267 ? 7.089 51.767 79.983 1.00 17.20 267 ARG B C 1
ATOM 4882 O O . ARG B 1 267 ? 5.891 51.648 80.242 1.00 16.77 267 ARG B O 1
ATOM 4890 N N . GLY B 1 268 ? 7.722 52.942 79.926 1.00 16.84 268 GLY B N 1
ATOM 4891 C CA . GLY B 1 268 ? 6.950 54.172 80.142 1.00 17.03 268 GLY B CA 1
ATOM 4892 C C . GLY B 1 268 ? 6.126 54.460 78.888 1.00 17.49 268 GLY B C 1
ATOM 4893 O O . GLY B 1 268 ? 6.146 53.706 77.912 1.00 17.07 268 GLY B O 1
ATOM 4894 N N . HIS B 1 269 ? 5.461 55.613 78.872 1.00 16.99 269 HIS B N 1
ATOM 4895 C CA . HIS B 1 269 ? 4.639 56.005 77.744 1.00 19.08 269 HIS B CA 1
ATOM 4896 C C . HIS B 1 269 ? 5.194 57.244 77.040 1.00 20.00 269 HIS B C 1
ATOM 4897 O O . HIS B 1 269 ? 5.943 58.012 77.640 1.00 21.65 269 HIS B O 1
ATOM 4904 N N . GLY B 1 270 ? 4.772 57.424 75.801 1.00 20.61 270 GLY B N 1
ATOM 4905 C CA . GLY B 1 270 ? 5.260 58.561 75.011 1.00 21.88 270 GLY B CA 1
ATOM 4906 C C . GLY B 1 270 ? 6.384 58.114 74.091 1.00 22.45 270 GLY B C 1
ATOM 4907 O O . GLY B 1 270 ? 6.957 57.025 74.209 1.00 21.43 270 GLY B O 1
ATOM 4908 N N . HIS B 1 271 ? 6.725 58.971 73.121 1.00 22.60 271 HIS B N 1
ATOM 4909 C CA . HIS B 1 271 ? 7.790 58.641 72.184 1.00 24.05 271 HIS B CA 1
ATOM 4910 C C . HIS B 1 271 ? 9.099 58.322 72.898 1.00 24.05 271 HIS B C 1
ATOM 4911 O O . HIS B 1 271 ? 9.726 57.307 72.609 1.00 23.88 271 HIS B O 1
ATOM 4918 N N . GLU B 1 272 ? 9.508 59.177 73.831 1.00 24.40 272 GLU B N 1
ATOM 4919 C CA . GLU B 1 272 ? 10.733 58.958 74.591 1.00 26.45 272 GLU B CA 1
ATOM 4920 C C . GLU B 1 272 ? 10.541 57.921 75.703 1.00 24.78 272 GLU B C 1
ATOM 4921 O O . GLU B 1 272 ? 11.313 56.984 75.890 1.00 24.22 272 GLU B O 1
ATOM 4927 N N . GLY B 1 273 ? 9.470 58.131 76.462 1.00 23.17 273 GLY B N 1
ATOM 4928 C CA . GLY B 1 273 ? 9.125 57.291 77.599 1.00 22.17 273 GLY B CA 1
ATOM 4929 C C . GLY B 1 273 ? 9.122 55.813 77.264 1.00 21.90 273 GLY B C 1
ATOM 4930 O O . GLY B 1 273 ? 9.524 54.967 78.070 1.00 20.42 273 GLY B O 1
ATOM 4931 N N . ALA B 1 274 ? 8.506 55.432 76.144 1.00 23.00 274 ALA B N 1
ATOM 4932 C CA . ALA B 1 274 ? 8.354 54.052 75.730 1.00 24.23 274 ALA B CA 1
ATOM 4933 C C . ALA B 1 274 ? 9.641 53.303 75.454 1.00 25.11 274 ALA B C 1
ATOM 4934 O O . ALA B 1 274 ? 9.659 52.065 75.379 1.00 25.11 274 ALA B O 1
ATOM 4936 N N . LYS B 1 275 ? 10.758 54.004 75.286 1.00 25.23 275 LYS B N 1
ATOM 4937 C CA . LYS B 1 275 ? 12.037 53.376 75.054 1.00 25.55 275 LYS B CA 1
ATOM 4938 C C . LYS B 1 275 ? 12.679 52.899 76.352 1.00 25.33 275 LYS B C 1
ATOM 4939 O O . LYS B 1 275 ? 13.680 52.179 76.285 1.00 25.92 275 LYS B O 1
ATOM 4945 N N . HIS B 1 276 ? 12.160 53.346 77.502 1.00 23.63 276 HIS B N 1
ATOM 4946 C CA . HIS B 1 276 ? 12.768 53.005 78.773 1.00 23.20 276 HIS B CA 1
ATOM 4947 C C . HIS B 1 276 ? 11.867 52.272 79.756 1.00 21.76 276 HIS B C 1
ATOM 4948 O O . HIS B 1 276 ? 10.685 52.538 79.836 1.00 20.21 276 HIS B O 1
ATOM 4955 N N . GLU B 1 277 ? 12.512 51.382 80.510 1.00 20.94 277 GLU B N 1
ATOM 4956 C CA . GLU B 1 277 ? 11.729 50.629 81.501 1.00 20.10 277 GLU B CA 1
ATOM 4957 C C . GLU B 1 277 ? 11.285 51.553 82.612 1.00 19.32 277 GLU B C 1
ATOM 4958 O O . GLU B 1 277 ? 12.069 52.365 83.104 1.00 18.08 277 GLU B O 1
ATOM 4964 N N . ALA B 1 278 ? 10.053 51.418 83.081 1.00 17.79 278 ALA B N 1
ATOM 4965 C CA . ALA B 1 278 ? 9.489 52.183 84.195 1.00 17.09 278 ALA B CA 1
ATOM 4966 C C . ALA B 1 278 ? 8.400 51.302 84.795 1.00 17.27 278 ALA B C 1
ATOM 4967 O O . ALA B 1 278 ? 7.271 51.249 84.303 1.00 17.30 278 ALA B O 1
ATOM 4969 N N . PRO B 1 279 ? 8.753 50.468 85.767 1.00 16.49 279 PRO B N 1
ATOM 4970 C CA . PRO B 1 279 ? 7.910 49.373 86.204 1.00 16.57 279 PRO B CA 1
ATOM 4971 C C . PRO B 1 279 ? 6.578 49.694 86.840 1.00 15.90 279 PRO B C 1
ATOM 4972 O O . PRO B 1 279 ? 5.734 48.783 86.820 1.00 18.02 279 PRO B O 1
ATOM 4976 N N . ALA B 1 280 ? 6.362 50.902 87.310 1.00 15.18 280 ALA B N 1
ATOM 4977 C CA . ALA B 1 280 ? 5.055 51.231 87.880 1.00 16.24 280 ALA B CA 1
ATOM 4978 C C . ALA B 1 280 ? 4.161 51.890 86.829 1.00 14.99 280 ALA B C 1
ATOM 4979 O O . ALA B 1 280 ? 3.036 52.242 87.185 1.00 14.75 280 ALA B O 1
ATOM 4981 N N . THR B 1 281 ? 4.631 52.028 85.588 1.00 14.22 281 THR B N 1
ATOM 4982 C CA . THR B 1 281 ? 3.853 52.694 84.555 1.00 14.23 281 THR B CA 1
ATOM 4983 C C . THR B 1 281 ? 2.435 52.180 84.337 1.00 12.87 281 THR B C 1
ATOM 4984 O O . THR B 1 281 ? 1.504 53.001 84.266 1.00 12.86 281 THR B O 1
ATOM 4988 N N . VAL B 1 282 ? 2.289 50.863 84.211 1.00 11.66 282 VAL B N 1
ATOM 4989 C CA . VAL B 1 282 ? 0.948 50.317 83.948 1.00 12.87 282 VAL B CA 1
ATOM 4990 C C . VAL B 1 282 ? 0.040 50.490 85.153 1.00 12.44 282 VAL B C 1
ATOM 4991 O O . VAL B 1 282 ? -1.077 50.977 84.976 1.00 12.67 282 VAL B O 1
ATOM 4995 N N . LEU B 1 283 ? 0.536 50.163 86.344 1.00 13.46 283 LEU B N 1
ATOM 4996 C CA . LEU B 1 283 ? -0.295 50.345 87.548 1.00 14.06 283 LEU B CA 1
ATOM 4997 C C . LEU B 1 283 ? -0.779 51.779 87.671 1.00 15.20 283 LEU B C 1
ATOM 4998 O O . LEU B 1 283 ? -1.976 52.056 87.842 1.00 14.06 283 LEU B O 1
ATOM 5003 N N . ASN B 1 284 ? 0.130 52.743 87.499 1.00 14.64 284 ASN B N 1
ATOM 5004 C CA . ASN B 1 284 ? -0.222 54.147 87.571 1.00 15.24 284 ASN B CA 1
ATOM 5005 C C . ASN B 1 284 ? -1.207 54.542 86.471 1.00 15.23 284 ASN B C 1
ATOM 5006 O O . ASN B 1 284 ? -2.153 55.283 86.748 1.00 15.39 284 ASN B O 1
ATOM 5011 N N . SER B 1 285 ? -1.017 54.046 85.249 1.00 14.64 285 SER B N 1
ATOM 5012 C CA . SER B 1 285 ? -1.935 54.410 84.170 1.00 14.42 285 SER B CA 1
ATOM 5013 C C . SER B 1 285 ? -3.321 53.818 84.339 1.00 14.34 285 SER B C 1
ATOM 5014 O O . SER B 1 285 ? -4.318 54.459 83.981 1.00 14.02 285 SER B O 1
ATOM 5017 N N . LEU B 1 286 ? -3.409 52.614 84.912 1.00 13.01 286 LEU B N 1
ATOM 5018 C CA . LEU B 1 286 ? -4.721 51.999 85.104 1.00 11.60 286 LEU B CA 1
ATOM 5019 C C . LEU B 1 286 ? -5.532 52.753 86.145 1.00 11.36 286 LEU B C 1
ATOM 5020 O O . LEU B 1 286 ? -6.742 52.829 86.008 1.00 12.03 286 LEU B O 1
ATOM 5025 N N . MET B 1 287 ? -4.866 53.338 87.148 1.00 11.31 287 MET B N 1
ATOM 5026 C CA . MET B 1 287 ? -5.635 54.144 88.108 1.00 11.10 287 MET B CA 1
ATOM 5027 C C . MET B 1 287 ? -6.158 55.384 87.387 1.00 12.52 287 MET B C 1
ATOM 5028 O O . MET B 1 287 ? -7.254 55.851 87.655 1.00 12.20 287 MET B O 1
ATOM 5033 N N . GLN B 1 288 ? -5.392 55.917 86.436 1.00 13.04 288 GLN B N 1
ATOM 5034 C CA . GLN B 1 288 ? -5.872 57.092 85.720 1.00 14.16 288 GLN B CA 1
ATOM 5035 C C . GLN B 1 288 ? -7.054 56.798 84.809 1.00 12.32 288 GLN B C 1
ATOM 5036 O O . GLN B 1 288 ? -7.993 57.599 84.737 1.00 13.19 288 GLN B O 1
ATOM 5042 N N . VAL B 1 289 ? -7.043 55.674 84.085 1.00 11.94 289 VAL B N 1
ATOM 5043 C CA . VAL B 1 289 ? -8.105 55.419 83.114 1.00 11.84 289 VAL B CA 1
ATOM 5044 C C . VAL B 1 289 ? -9.244 54.541 83.548 1.00 10.87 289 VAL B C 1
ATOM 5045 O O . VAL B 1 289 ? -10.190 54.377 82.768 1.00 11.63 289 VAL B O 1
ATOM 5049 N N . THR B 1 290 ? -9.197 54.003 84.783 1.00 10.81 290 THR B N 1
ATOM 5050 C CA . THR B 1 290 ? -10.326 53.186 85.245 1.00 10.51 290 THR B CA 1
ATOM 5051 C C . THR B 1 290 ? -11.337 54.078 85.961 1.00 10.80 290 THR B C 1
ATOM 5052 O O . THR B 1 290 ? -10.885 54.870 86.793 1.00 10.22 290 THR B O 1
ATOM 5056 N N . ARG B 1 291 ? -12.623 53.902 85.659 1.00 9.49 291 ARG B N 1
ATOM 5057 C CA . ARG B 1 291 ? -13.614 54.757 86.299 1.00 10.82 291 ARG B CA 1
ATOM 5058 C C . ARG B 1 291 ? -13.722 54.478 87.808 1.00 9.88 291 ARG B C 1
ATOM 5059 O O . ARG B 1 291 ? -13.243 53.458 88.323 1.00 10.30 291 ARG B O 1
ATOM 5067 N N . VAL B 1 292 ? -14.286 55.461 88.487 1.00 9.18 292 VAL B N 1
ATOM 5068 C CA . VAL B 1 292 ? -14.398 55.325 89.955 1.00 10.01 292 VAL B CA 1
ATOM 5069 C C . VAL B 1 292 ? -15.205 54.094 90.314 1.00 9.30 292 VAL B C 1
ATOM 5070 O O . VAL B 1 292 ? -16.139 53.594 89.683 1.00 9.73 292 VAL B O 1
ATOM 5074 N N . ALA B 1 293 ? -14.774 53.505 91.439 1.00 9.32 293 ALA B N 1
ATOM 5075 C CA . ALA B 1 293 ? -15.277 52.259 91.988 1.00 9.71 293 ALA B CA 1
ATOM 5076 C C . ALA B 1 293 ? -14.981 51.065 91.090 1.00 10.07 293 ALA B C 1
ATOM 5077 O O . ALA B 1 293 ? -15.395 49.947 91.410 1.00 11.37 293 ALA B O 1
ATOM 5079 N N . GLY B 1 294 ? -14.122 51.233 90.087 1.00 10.08 294 GLY B N 1
ATOM 5080 C CA . GLY B 1 294 ? -13.779 50.129 89.203 1.00 9.54 294 GLY B CA 1
ATOM 5081 C C . GLY B 1 294 ? -12.807 49.160 89.866 1.00 9.20 294 GLY B C 1
ATOM 5082 O O . GLY B 1 294 ? -12.256 49.412 90.934 1.00 10.98 294 GLY B O 1
ATOM 5083 N N . LYS B 1 295 ? -12.557 48.074 89.139 1.00 9.30 295 LYS B N 1
ATOM 5084 C CA . LYS B 1 295 ? -11.659 47.021 89.610 1.00 10.26 295 LYS B CA 1
ATOM 5085 C C . LYS B 1 295 ? -10.530 46.869 88.590 1.00 9.60 295 LYS B C 1
ATOM 5086 O O . LYS B 1 295 ? -10.777 46.930 87.372 1.00 10.94 295 LYS B O 1
ATOM 5092 N N . ILE B 1 296 ? -9.325 46.674 89.100 1.00 9.32 296 ILE B N 1
ATOM 5093 C CA . ILE B 1 296 ? -8.169 46.552 88.198 1.00 9.55 296 ILE B CA 1
ATOM 5094 C C . ILE B 1 296 ? -7.649 45.136 88.346 1.00 10.32 296 ILE B C 1
ATOM 5095 O O . ILE B 1 296 ? -7.265 44.768 89.457 1.00 10.06 296 ILE B O 1
ATOM 5100 N N . GLY B 1 297 ? -7.791 44.322 87.298 1.00 9.12 297 GLY B N 1
ATOM 5101 C CA . GLY B 1 297 ? -7.331 42.917 87.397 1.00 9.14 297 GLY B CA 1
ATOM 5102 C C . GLY B 1 297 ? -5.881 42.927 86.938 1.00 9.31 297 GLY B C 1
ATOM 5103 O O . GLY B 1 297 ? -5.512 43.525 85.918 1.00 10.78 297 GLY B O 1
ATOM 5104 N N . ILE B 1 298 ? -4.991 42.263 87.704 1.00 9.62 298 ILE B N 1
ATOM 5105 C CA . ILE B 1 298 ? -3.562 42.309 87.441 1.00 10.26 298 ILE B CA 1
ATOM 5106 C C . ILE B 1 298 ? -2.920 40.934 87.325 1.00 10.75 298 ILE B C 1
ATOM 5107 O O . ILE B 1 298 ? -2.210 40.432 88.201 1.00 10.71 298 ILE B O 1
ATOM 5112 N N . PRO B 1 299 ? -3.115 40.279 86.187 1.00 9.19 299 PRO B N 1
ATOM 5113 C CA . PRO B 1 299 ? -2.454 39.032 85.874 1.00 10.03 299 PRO B CA 1
ATOM 5114 C C . PRO B 1 299 ? -0.979 39.265 85.574 1.00 10.76 299 PRO B C 1
ATOM 5115 O O . PRO B 1 299 ? -0.208 38.324 85.787 1.00 9.70 299 PRO B O 1
ATOM 5119 N N . GLY B 1 300 ? -0.563 40.427 85.081 1.00 10.72 300 GLY B N 1
ATOM 5120 C CA . GLY B 1 300 ? 0.851 40.697 84.800 1.00 11.23 300 GLY B CA 1
ATOM 5121 C C . GLY B 1 300 ? 1.692 40.363 86.049 1.00 11.56 300 GLY B C 1
ATOM 5122 O O . GLY B 1 300 ? 1.275 40.690 87.157 1.00 11.47 300 GLY B O 1
ATOM 5123 N N . LEU B 1 301 ? 2.820 39.722 85.829 1.00 10.76 301 LEU B N 1
ATOM 5124 C CA . LEU B 1 301 ? 3.691 39.319 86.942 1.00 11.91 301 LEU B CA 1
ATOM 5125 C C . LEU B 1 301 ? 4.453 40.442 87.607 1.00 13.06 301 LEU B C 1
ATOM 5126 O O . LEU B 1 301 ? 5.002 41.358 86.976 1.00 13.03 301 LEU B O 1
ATOM 5131 N N . TYR B 1 302 ? 4.431 40.465 88.948 1.00 12.09 302 TYR B N 1
ATOM 5132 C CA . TYR B 1 302 ? 5.295 41.337 89.744 1.00 12.93 302 TYR B CA 1
ATOM 5133 C C . TYR B 1 302 ? 5.984 40.378 90.725 1.00 13.34 302 TYR B C 1
ATOM 5134 O O . TYR B 1 302 ? 5.320 39.462 91.206 1.00 14.04 302 TYR B O 1
ATOM 5143 N N . VAL B 1 303 ? 7.283 40.527 90.901 1.00 16.02 303 VAL B N 1
ATOM 5144 C CA . VAL B 1 303 ? 8.055 39.583 91.707 1.00 16.42 303 VAL B CA 1
ATOM 5145 C C . VAL B 1 303 ? 8.707 40.237 92.919 1.00 15.89 303 VAL B C 1
ATOM 5146 O O . VAL B 1 303 ? 8.863 41.457 93.028 1.00 15.62 303 VAL B O 1
ATOM 5150 N N . THR B 1 304 ? 9.054 39.384 93.885 1.00 15.70 304 THR B N 1
ATOM 5151 C CA . THR B 1 304 ? 9.747 39.811 95.099 1.00 17.72 304 THR B CA 1
ATOM 5152 C C . THR B 1 304 ? 11.206 40.176 94.867 1.00 18.44 304 THR B C 1
ATOM 5153 O O . THR B 1 304 ? 11.805 40.885 95.679 1.00 18.23 304 THR B O 1
ATOM 5157 N N . GLU B 1 305 ? 11.829 39.617 93.835 1.00 18.58 305 GLU B N 1
ATOM 5158 C CA . GLU B 1 305 ? 13.211 39.951 93.506 1.00 20.06 305 GLU B CA 1
ATOM 5159 C C . GLU B 1 305 ? 13.350 40.036 91.977 1.00 19.07 305 GLU B C 1
ATOM 5160 O O . GLU B 1 305 ? 13.111 39.037 91.313 1.00 17.03 305 GLU B O 1
ATOM 5166 N N . ASP B 1 306 ? 13.889 41.150 91.513 1.00 19.50 306 ASP B N 1
ATOM 5167 C CA . ASP B 1 306 ? 14.217 41.339 90.104 1.00 19.64 306 ASP B CA 1
ATOM 5168 C C . ASP B 1 306 ? 15.655 41.865 90.030 1.00 19.90 306 ASP B C 1
ATOM 5169 O O . ASP B 1 306 ? 15.889 43.065 90.110 1.00 19.97 306 ASP B O 1
ATOM 5174 N N . PRO B 1 307 ? 16.609 40.971 89.811 1.00 20.85 307 PRO B N 1
ATOM 5175 C CA . PRO B 1 307 ? 18.018 41.346 89.750 1.00 22.41 307 PRO B CA 1
ATOM 5176 C C . PRO B 1 307 ? 18.385 42.391 88.719 1.00 23.74 307 PRO B C 1
ATOM 5177 O O . PRO B 1 307 ? 19.423 43.045 88.885 1.00 24.48 307 PRO B O 1
ATOM 5181 N N . GLY B 1 308 ? 17.615 42.613 87.660 1.00 23.32 308 GLY B N 1
ATOM 5182 C CA . GLY B 1 308 ? 17.926 43.619 86.665 1.00 23.05 308 GLY B CA 1
ATOM 5183 C C . GLY B 1 308 ? 17.069 44.863 86.737 1.00 22.30 308 GLY B C 1
ATOM 5184 O O . GLY B 1 308 ? 17.064 45.650 85.780 1.00 23.71 308 GLY B O 1
ATOM 5185 N N . ALA B 1 309 ? 16.344 45.106 87.823 1.00 22.04 309 ALA B N 1
ATOM 5186 C CA . ALA B 1 309 ? 15.449 46.251 87.891 1.00 22.26 309 ALA B CA 1
ATOM 5187 C C . ALA B 1 309 ? 16.123 47.612 87.834 1.00 23.90 309 ALA B C 1
ATOM 5188 O O . ALA B 1 309 ? 17.328 47.767 88.046 1.00 22.80 309 ALA B O 1
ATOM 5190 N N . VAL B 1 310 ? 15.318 48.640 87.570 1.00 22.98 310 VAL B N 1
ATOM 5191 C CA . VAL B 1 310 ? 15.794 50.003 87.385 1.00 24.26 310 VAL B CA 1
ATOM 5192 C C . VAL B 1 310 ? 16.463 50.630 88.593 1.00 24.94 310 VAL B C 1
ATOM 5193 O O . VAL B 1 310 ? 17.274 51.560 88.430 1.00 24.47 310 VAL B O 1
ATOM 5197 N N . ASP B 1 311 ? 16.064 50.246 89.794 1.00 25.67 311 ASP B N 1
ATOM 5198 C CA . ASP B 1 311 ? 16.632 50.834 91.007 1.00 26.43 311 ASP B CA 1
ATOM 5199 C C . ASP B 1 311 ? 16.606 49.831 92.149 1.00 26.55 311 ASP B C 1
ATOM 5200 O O . ASP B 1 311 ? 16.075 48.727 92.031 1.00 25.04 311 ASP B O 1
ATOM 5205 N N . ALA B 1 312 ? 17.226 50.211 93.262 1.00 25.80 312 ALA B N 1
ATOM 5206 C CA . ALA B 1 312 ? 17.336 49.371 94.444 1.00 24.69 312 ALA B CA 1
ATOM 5207 C C . ALA B 1 312 ? 15.973 48.897 94.930 1.00 23.83 312 ALA B C 1
ATOM 5208 O O . ALA B 1 312 ? 15.804 47.714 95.208 1.00 22.19 312 ALA B O 1
ATOM 5210 N N . ALA B 1 313 ? 15.030 49.827 95.028 1.00 23.09 313 ALA B N 1
ATOM 5211 C CA . ALA B 1 313 ? 13.686 49.479 95.469 1.00 22.00 313 ALA B CA 1
ATOM 5212 C C . ALA B 1 313 ? 13.036 48.488 94.514 1.00 22.35 313 ALA B C 1
ATOM 5213 O O . ALA B 1 313 ? 12.396 47.551 94.994 1.00 21.69 313 ALA B O 1
ATOM 5215 N N . ALA B 1 314 ? 13.173 48.657 93.199 1.00 21.25 314 ALA B N 1
ATOM 5216 C CA . ALA B 1 314 ? 12.518 47.742 92.260 1.00 22.19 314 ALA B CA 1
ATOM 5217 C C . ALA B 1 314 ? 13.151 46.367 92.241 1.00 22.49 314 ALA B C 1
ATOM 5218 O O . ALA B 1 314 ? 12.508 45.350 91.947 1.00 22.76 314 ALA B O 1
ATOM 5220 N N . LYS B 1 315 ? 14.418 46.227 92.633 1.00 23.23 315 LYS B N 1
ATOM 5221 C CA . LYS B 1 315 ? 15.102 44.945 92.702 1.00 23.22 315 LYS B CA 1
ATOM 5222 C C . LYS B 1 315 ? 14.496 44.059 93.785 1.00 23.61 315 LYS B C 1
ATOM 5223 O O . LYS B 1 315 ? 14.705 42.851 93.829 1.00 21.80 315 LYS B O 1
ATOM 5229 N N . ILE B 1 316 ? 13.801 44.687 94.718 1.00 23.72 316 ILE B N 1
ATOM 5230 C CA . ILE B 1 316 ? 13.075 44.034 95.799 1.00 25.88 316 ILE B CA 1
ATOM 5231 C C . ILE B 1 316 ? 11.574 44.094 95.617 1.00 24.82 316 ILE B C 1
ATOM 5232 O O . ILE B 1 316 ? 10.775 43.708 96.485 1.00 26.37 316 ILE B O 1
ATOM 5237 N N . GLY B 1 317 ? 11.088 44.442 94.425 1.00 23.18 317 GLY B N 1
ATOM 5238 C CA . GLY B 1 317 ? 9.670 44.475 94.117 1.00 22.03 317 GLY B CA 1
ATOM 5239 C C . GLY B 1 317 ? 8.925 45.649 94.729 1.00 21.20 317 GLY B C 1
ATOM 5240 O O . GLY B 1 317 ? 7.700 45.631 94.851 1.00 19.78 317 GLY B O 1
ATOM 5241 N N . SER B 1 318 ? 9.654 46.688 95.104 1.00 20.45 318 SER B N 1
ATOM 5242 C CA . SER B 1 318 ? 9.072 47.900 95.676 1.00 21.51 318 SER B CA 1
ATOM 5243 C C . SER B 1 318 ? 9.008 48.953 94.581 1.00 20.45 318 SER B C 1
ATOM 5244 O O . SER B 1 318 ? 9.987 49.299 93.940 1.00 20.14 318 SER B O 1
ATOM 5247 N N . LEU B 1 319 ? 7.804 49.405 94.276 1.00 19.15 319 LEU B N 1
ATOM 5248 C CA . LEU B 1 319 ? 7.541 50.349 93.206 1.00 19.87 319 LEU B CA 1
ATOM 5249 C C . LEU B 1 319 ? 6.859 51.610 93.724 1.00 18.13 319 LEU B C 1
ATOM 5250 O O . LEU B 1 319 ? 6.145 51.607 94.719 1.00 17.88 319 LEU B O 1
ATOM 5255 N N . SER B 1 320 ? 7.187 52.715 93.054 1.00 18.58 320 SER B N 1
ATOM 5256 C CA . SER B 1 320 ? 6.561 53.996 93.379 1.00 19.46 320 SER B CA 1
ATOM 5257 C C . SER B 1 320 ? 5.272 54.084 92.571 1.00 18.62 320 SER B C 1
ATOM 5258 O O . SER B 1 320 ? 5.225 54.359 91.378 1.00 17.49 320 SER B O 1
ATOM 5261 N N . ILE B 1 321 ? 4.213 53.656 93.248 1.00 16.77 321 ILE B N 1
ATOM 5262 C CA . ILE B 1 321 ? 2.868 53.589 92.707 1.00 15.89 321 ILE B CA 1
ATOM 5263 C C . ILE B 1 321 ? 2.065 54.768 93.227 1.00 15.80 321 ILE B C 1
ATOM 5264 O O . ILE B 1 321 ? 2.102 55.025 94.442 1.00 16.45 321 ILE B O 1
ATOM 5269 N N . ARG B 1 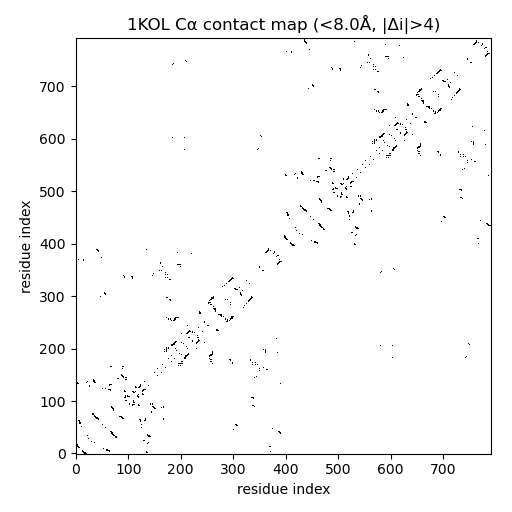322 ? 1.334 55.467 92.360 1.00 14.67 322 ARG B N 1
ATOM 5270 C CA . ARG B 1 322 ? 0.574 56.627 92.825 1.00 15.56 322 ARG B CA 1
ATOM 5271 C C . ARG B 1 322 ? -0.714 56.140 93.462 1.00 15.03 322 ARG B C 1
ATOM 5272 O O . ARG B 1 322 ? -1.809 56.270 92.906 1.00 14.76 322 ARG B O 1
ATOM 5280 N N . PHE B 1 323 ? -0.619 55.529 94.633 1.00 13.16 323 PHE B N 1
ATOM 5281 C CA . PHE B 1 323 ? -1.732 54.877 95.310 1.00 13.19 323 PHE B CA 1
ATOM 5282 C C . PHE B 1 323 ? -2.826 55.825 95.740 1.00 12.13 323 PHE B C 1
ATOM 5283 O O . PHE B 1 323 ? -4.001 55.441 95.782 1.00 13.32 323 PHE B O 1
ATOM 5291 N N . GLY B 1 324 ? -2.487 57.082 96.039 1.00 12.96 324 GLY B N 1
ATOM 5292 C CA . GLY B 1 324 ? -3.482 58.074 96.436 1.00 12.76 324 GLY B CA 1
ATOM 5293 C C . GLY B 1 324 ? -4.519 58.310 95.337 1.00 12.33 324 GLY B C 1
ATOM 5294 O O . GLY B 1 324 ? -5.658 58.629 95.656 1.00 12.36 324 GLY B O 1
ATOM 5295 N N . LEU B 1 325 ? -4.146 58.186 94.064 1.00 13.18 325 LEU B N 1
ATOM 5296 C CA . LEU B 1 325 ? -5.089 58.347 92.960 1.00 12.24 325 LEU B CA 1
ATOM 5297 C C . LEU B 1 325 ? -6.112 57.214 92.942 1.00 11.60 325 LEU B C 1
ATOM 5298 O O . LEU B 1 325 ? -7.321 57.429 92.900 1.00 12.34 325 LEU B O 1
ATOM 5303 N N . GLY B 1 326 ? -5.571 55.995 93.033 1.00 11.34 326 GLY B N 1
ATOM 5304 C CA . GLY B 1 326 ? -6.458 54.813 93.056 1.00 11.32 326 GLY B CA 1
ATOM 5305 C C . GLY B 1 326 ? -7.361 54.869 94.283 1.00 10.87 326 GLY B C 1
ATOM 5306 O O . GLY B 1 326 ? -8.551 54.578 94.183 1.00 10.22 326 GLY B O 1
ATOM 5307 N N . TRP B 1 327 ? -6.804 55.301 95.415 1.00 10.69 327 TRP B N 1
ATOM 5308 C CA . TRP B 1 327 ? -7.613 55.414 96.634 1.00 10.67 327 TRP B CA 1
ATOM 5309 C C . TRP B 1 327 ? -8.712 56.446 96.441 1.00 10.41 327 TRP B C 1
ATOM 5310 O O . TRP B 1 327 ? -9.891 56.215 96.774 1.00 9.59 327 TRP B O 1
ATOM 5321 N N . ALA B 1 328 ? -8.352 57.606 95.907 1.00 10.91 328 ALA B N 1
ATOM 5322 C CA . ALA B 1 328 ? -9.309 58.677 95.665 1.00 10.77 328 ALA B CA 1
ATOM 5323 C C . ALA B 1 328 ? -10.446 58.287 94.732 1.00 11.33 328 ALA B C 1
ATOM 5324 O O . ALA B 1 328 ? -11.530 58.867 94.800 1.00 11.20 328 ALA B O 1
ATOM 5326 N N . LYS B 1 329 ? -10.227 57.316 93.866 1.00 10.04 329 LYS B N 1
ATOM 5327 C CA . LYS B 1 329 ? -11.193 56.805 92.925 1.00 9.79 329 LYS B CA 1
ATOM 5328 C C . LYS B 1 329 ? -11.814 55.510 93.422 1.00 10.77 329 LYS B C 1
ATOM 5329 O O . LYS B 1 329 ? -12.639 54.931 92.701 1.00 10.49 329 LYS B O 1
ATOM 5335 N N . SER B 1 330 ? -11.502 55.077 94.649 1.00 10.04 330 SER B N 1
ATOM 5336 C CA . SER B 1 330 ? -12.114 53.844 95.167 1.00 11.58 330 SER B CA 1
ATOM 5337 C C . SER B 1 330 ? -11.900 52.663 94.224 1.00 12.90 330 SER B C 1
ATOM 5338 O O . SER B 1 330 ? -12.848 51.989 93.811 1.00 18.44 330 SER B O 1
ATOM 5341 N N . HIS B 1 331 ? -10.626 52.396 93.932 1.00 10.82 331 HIS B N 1
ATOM 5342 C CA . HIS B 1 331 ? -10.304 51.257 93.086 1.00 10.07 331 HIS B CA 1
ATOM 5343 C C . HIS B 1 331 ? -9.947 50.052 93.957 1.00 11.56 331 HIS B C 1
ATOM 5344 O O . HIS B 1 331 ? -9.360 50.232 95.027 1.00 11.67 331 HIS B O 1
ATOM 5351 N N . SER B 1 332 ? -10.158 48.873 93.396 1.00 10.43 332 SER B N 1
ATOM 5352 C CA . SER B 1 332 ? -9.685 47.656 94.051 1.00 11.45 332 SER B CA 1
ATOM 5353 C C . SER B 1 332 ? -8.685 47.029 93.073 1.00 11.95 332 SER B C 1
ATOM 5354 O O . SER B 1 332 ? -8.799 47.229 91.875 1.00 11.14 332 SER B O 1
ATOM 5357 N N . PHE B 1 333 ? -7.702 46.349 93.637 1.00 10.78 333 PHE B N 1
ATOM 5358 C CA . PHE B 1 333 ? -6.612 45.722 92.906 1.00 11.82 333 PHE B CA 1
ATOM 5359 C C . PHE B 1 333 ? -6.562 44.220 93.168 1.00 11.02 333 PHE B C 1
ATOM 5360 O O . PHE B 1 333 ? -6.632 43.776 94.311 1.00 11.89 333 PHE B O 1
ATOM 5368 N N . HIS B 1 334 ? -6.546 43.452 92.073 1.00 10.01 334 HIS B N 1
ATOM 5369 C CA . HIS B 1 334 ? -6.696 41.989 92.204 1.00 10.12 334 HIS B CA 1
ATOM 5370 C C . HIS B 1 334 ? -5.434 41.402 91.586 1.00 11.06 334 HIS B C 1
ATOM 5371 O O . HIS B 1 334 ? -5.107 41.734 90.442 1.00 11.35 334 HIS B O 1
ATOM 5378 N N . THR B 1 335 ? -4.681 40.619 92.362 1.00 9.73 335 THR B N 1
ATOM 5379 C CA . THR B 1 335 ? -3.393 40.164 91.845 1.00 9.75 335 THR B CA 1
ATOM 5380 C C . THR B 1 335 ? -3.154 38.672 92.020 1.00 10.17 335 THR B C 1
ATOM 5381 O O . THR B 1 335 ? -3.926 37.937 92.619 1.00 10.44 335 THR B O 1
ATOM 5385 N N . GLY B 1 336 ? -2.066 38.22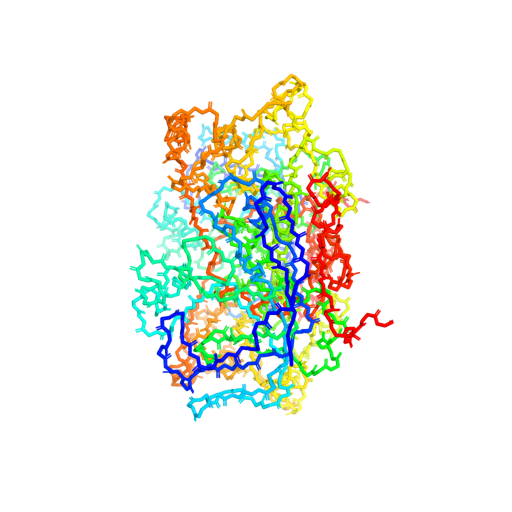8 91.390 1.00 9.37 336 GLY B N 1
ATOM 5386 C CA . GLY B 1 336 ? -1.567 36.886 91.655 1.00 9.06 336 GLY B CA 1
ATOM 5387 C C . GLY B 1 336 ? -1.633 35.902 90.513 1.00 10.43 336 GLY B C 1
ATOM 5388 O O . GLY B 1 336 ? -2.264 36.102 89.472 1.00 10.67 336 GLY B O 1
ATOM 5389 N N . GLN B 1 337 ? -1.048 34.725 90.797 1.00 9.81 337 GLN B N 1
ATOM 5390 C CA . GLN B 1 337 ? -1.048 33.656 89.811 1.00 11.22 337 GLN B CA 1
ATOM 5391 C C . GLN B 1 337 ? -2.473 33.176 89.578 1.00 10.85 337 GLN B C 1
ATOM 5392 O O . GLN B 1 337 ? -3.268 32.970 90.527 1.00 10.92 337 GLN B O 1
ATOM 5398 N N . THR B 1 338 ? -2.827 32.932 88.320 1.00 9.76 338 THR B N 1
ATOM 5399 C CA . THR B 1 338 ? -4.211 32.502 88.073 1.00 9.11 338 THR B CA 1
ATOM 5400 C C . THR B 1 338 ? -4.511 31.150 88.678 1.00 9.25 338 THR B C 1
ATOM 5401 O O . THR B 1 338 ? -3.748 30.193 88.471 1.00 8.98 338 THR B O 1
ATOM 5405 N N . PRO B 1 339 ? -5.656 30.984 89.309 1.00 9.45 339 PRO B N 1
ATOM 5406 C CA . PRO B 1 339 ? -6.126 29.661 89.767 1.00 10.50 339 PRO B CA 1
ATOM 5407 C C . PRO B 1 339 ? -6.753 29.007 88.532 1.00 9.43 339 PRO B C 1
ATOM 5408 O O . PRO B 1 339 ? -7.964 29.018 88.329 1.00 9.20 339 PRO B O 1
ATOM 5412 N N . VAL B 1 340 ? -5.914 28.401 87.682 1.00 8.40 340 VAL B N 1
ATOM 5413 C CA . VAL B 1 340 ? -6.400 27.863 86.395 1.00 9.06 340 VAL B CA 1
ATOM 5414 C C . VAL B 1 340 ? -7.557 26.904 86.479 1.00 9.60 340 VAL B C 1
ATOM 5415 O O . VAL B 1 340 ? -8.518 26.955 85.692 1.00 9.15 340 VAL B O 1
ATOM 5419 N N . MET B 1 341 ? -7.577 26.002 87.468 1.00 9.03 341 MET B N 1
ATOM 5420 C CA . MET B 1 341 ? -8.658 25.063 87.661 1.00 9.52 341 MET B CA 1
ATOM 5421 C C . MET B 1 341 ? -10.026 25.702 87.875 1.00 9.08 341 MET B C 1
ATOM 5422 O O . MET B 1 341 ? -11.037 25.026 87.660 1.00 10.69 341 MET B O 1
ATOM 5427 N N . LYS B 1 342 ? -10.107 26.953 88.297 1.00 10.11 342 LYS B N 1
ATOM 5428 C CA . LYS B 1 342 ? -11.403 27.578 88.520 1.00 9.83 342 LYS B CA 1
ATOM 5429 C C . LYS B 1 342 ? -12.170 27.758 87.212 1.00 9.97 342 LYS B C 1
ATOM 5430 O O . LYS B 1 342 ? -13.396 27.765 87.205 1.00 10.05 342 LYS B O 1
ATOM 5436 N N . TYR B 1 343 ? -11.408 27.954 86.125 1.00 9.02 343 TYR B N 1
ATOM 5437 C CA . TYR B 1 343 ? -12.058 28.334 84.871 1.00 9.52 343 TYR B CA 1
ATOM 5438 C C . TYR B 1 343 ? -11.822 27.421 83.682 1.00 9.72 343 TYR B C 1
ATOM 5439 O O . TYR B 1 343 ? -12.508 27.571 82.655 1.00 10.54 343 TYR B O 1
ATOM 5448 N N . ASN B 1 344 ? -10.863 26.519 83.797 1.00 9.12 344 ASN B N 1
ATOM 5449 C CA . ASN B 1 344 ? -10.495 25.724 82.621 1.00 9.70 344 ASN B CA 1
ATOM 5450 C C . ASN B 1 344 ? -11.600 24.853 82.066 1.00 10.14 344 ASN B C 1
ATOM 5451 O O . ASN B 1 344 ? -11.594 24.709 80.838 1.00 10.37 344 ASN B O 1
ATOM 5456 N N . ARG B 1 345 ? -12.473 24.242 82.849 1.00 8.87 345 ARG B N 1
ATOM 5457 C CA . ARG B 1 345 ? -13.495 23.358 82.313 1.00 9.40 345 ARG B CA 1
ATOM 5458 C C . ARG B 1 345 ? -14.526 24.147 81.520 1.00 9.57 345 ARG B C 1
ATOM 5459 O O . ARG B 1 345 ? -14.885 23.720 80.417 1.00 10.34 345 ARG B O 1
ATOM 5467 N N . ALA B 1 346 ? -14.983 25.287 82.042 1.00 9.66 346 ALA B N 1
ATOM 5468 C CA . ALA B 1 346 ? -15.954 26.087 81.272 1.00 10.55 346 ALA B CA 1
ATOM 5469 C C . ALA B 1 346 ? -15.336 26.655 79.998 1.00 11.66 346 ALA B C 1
ATOM 5470 O O . ALA B 1 346 ? -16.012 26.712 78.961 1.00 11.11 346 ALA B O 1
ATOM 5472 N N . LEU B 1 347 ? -14.073 27.034 80.066 1.00 10.84 347 LEU B N 1
ATOM 5473 C CA . LEU B 1 347 ? -13.387 27.584 78.892 1.00 10.13 347 LEU B CA 1
ATOM 5474 C C . LEU B 1 347 ? -13.164 26.489 77.854 1.00 11.27 347 LEU B C 1
ATOM 5475 O O . LEU B 1 347 ? -13.262 26.773 76.649 1.00 11.19 347 LEU B O 1
ATOM 5480 N N . MET B 1 348 ? -12.958 25.254 78.321 1.00 9.55 348 MET B N 1
ATOM 5481 C CA . MET B 1 348 ? -12.881 24.124 77.398 1.00 11.58 348 MET B CA 1
ATOM 5482 C C . MET B 1 348 ? -14.206 24.007 76.642 1.00 11.25 348 MET B C 1
ATOM 5483 O O . MET B 1 348 ? -14.229 23.843 75.424 1.00 12.22 348 MET B O 1
ATOM 5488 N N . GLN B 1 349 ? -15.341 24.128 77.350 1.00 10.68 349 GLN B N 1
ATOM 5489 C CA . GLN B 1 349 ? -16.634 24.019 76.661 1.00 11.53 349 GLN B CA 1
ATOM 5490 C C . GLN B 1 349 ? -16.856 25.201 75.719 1.00 11.96 349 GLN B C 1
ATOM 5491 O O . GLN B 1 349 ? -17.349 25.002 74.597 1.00 12.38 349 GLN B O 1
ATOM 5497 N N . ALA B 1 350 ? -16.348 26.374 76.059 1.00 10.36 350 ALA B N 1
ATOM 5498 C CA . ALA B 1 350 ? -16.481 27.527 75.162 1.00 11.22 350 ALA B CA 1
ATOM 5499 C C . ALA B 1 350 ? -15.684 27.232 73.884 1.00 11.96 350 ALA B C 1
ATOM 5500 O O . ALA B 1 350 ? -16.152 27.575 72.796 1.00 11.66 350 ALA B O 1
ATOM 5502 N N . ILE B 1 351 ? -14.513 26.631 74.005 1.00 10.58 351 ILE B N 1
ATOM 5503 C CA . ILE B 1 351 ? -13.717 26.318 72.811 1.00 11.12 351 ILE B CA 1
ATOM 5504 C C . ILE B 1 351 ? -14.435 25.263 71.980 1.00 11.50 351 ILE B C 1
ATOM 5505 O O . ILE B 1 351 ? -14.562 25.387 70.740 1.00 13.49 351 ILE B O 1
ATOM 5510 N N . MET B 1 352 ? -14.854 24.172 72.594 1.00 11.18 352 MET B N 1
ATOM 5511 C CA . MET B 1 352 ? -15.459 23.060 71.855 1.00 12.12 352 MET B CA 1
ATOM 5512 C C . MET B 1 352 ? -16.749 23.453 71.153 1.00 12.84 352 MET B C 1
ATOM 5513 O O . MET B 1 352 ? -17.086 22.874 70.103 1.00 15.13 352 MET B O 1
ATOM 5518 N N . TRP B 1 353 ? -17.488 24.432 71.693 1.00 11.68 353 TRP B N 1
ATOM 5519 C CA . TRP B 1 353 ? -18.734 24.868 71.054 1.00 11.77 353 TRP B CA 1
ATOM 5520 C C . TRP B 1 353 ? -18.534 26.087 70.166 1.00 12.48 353 TRP B C 1
ATOM 5521 O O . TRP B 1 353 ? -19.488 26.824 69.828 1.00 14.01 353 TRP B O 1
ATOM 5532 N N . ASP B 1 354 ? -17.295 26.393 69.819 1.00 13.43 354 ASP B N 1
ATOM 5533 C CA . ASP B 1 354 ? -16.946 27.489 68.925 1.00 16.39 354 ASP B CA 1
ATOM 5534 C C . ASP B 1 354 ? -17.393 28.862 69.352 1.00 16.08 354 ASP B C 1
ATOM 5535 O O . ASP B 1 354 ? -17.788 29.703 68.522 1.00 15.76 354 ASP B O 1
ATOM 5540 N N . ARG B 1 355 ? -17.269 29.152 70.659 1.00 12.98 355 ARG B N 1
ATOM 5541 C CA . ARG B 1 355 ? -17.628 30.470 71.157 1.00 14.20 355 ARG B CA 1
ATOM 5542 C C . ARG B 1 355 ? -16.407 31.373 71.291 1.00 14.75 355 ARG B C 1
ATOM 5543 O O . ARG B 1 355 ? -16.579 32.559 71.577 1.00 14.93 355 ARG B O 1
ATOM 5551 N N . ILE B 1 356 ? -15.203 30.832 71.100 1.00 13.94 356 ILE B N 1
ATOM 5552 C CA . ILE B 1 356 ? -14.019 31.690 71.235 1.00 13.67 356 ILE B CA 1
ATOM 5553 C C . ILE B 1 356 ? -12.951 31.134 70.307 1.00 16.20 356 ILE B C 1
ATOM 5554 O O . ILE B 1 356 ? -12.837 29.909 70.258 1.00 19.37 356 ILE B O 1
ATOM 5559 N N . ASN B 1 357 ? -12.257 31.959 69.561 1.00 14.95 357 ASN B N 1
ATOM 5560 C CA . ASN B 1 357 ? -11.247 31.441 68.620 1.00 14.85 357 ASN B CA 1
ATOM 5561 C C . ASN B 1 357 ? -9.885 31.831 69.164 1.00 13.71 357 ASN B C 1
ATOM 5562 O O . ASN B 1 357 ? -9.176 32.676 68.624 1.00 12.35 357 ASN B O 1
ATOM 5567 N N . ILE B 1 358 ? -9.527 31.208 70.298 1.00 10.71 358 ILE B N 1
ATOM 5568 C CA . ILE B 1 358 ? -8.363 31.691 71.058 1.00 10.39 358 ILE B CA 1
ATOM 5569 C C . ILE B 1 358 ? -7.061 31.525 70.307 1.00 9.89 358 ILE B C 1
ATOM 5570 O O . ILE B 1 358 ? -6.228 32.427 70.355 1.00 11.37 358 ILE B O 1
ATOM 5575 N N . ALA B 1 359 ? -6.847 30.408 69.611 1.00 10.98 359 ALA B N 1
ATOM 5576 C CA . ALA B 1 359 ? -5.589 30.248 68.861 1.00 11.58 359 ALA B CA 1
ATOM 5577 C C . ALA B 1 359 ? -5.396 31.350 67.822 1.00 11.74 359 ALA B C 1
ATOM 5578 O O . ALA B 1 359 ? -4.298 31.878 67.680 1.00 12.02 359 ALA B O 1
ATOM 5580 N N . GLU B 1 360 ? -6.479 31.683 67.111 1.00 12.21 360 GLU B N 1
ATOM 5581 C CA . GLU B 1 360 ? -6.337 32.768 66.132 1.00 11.92 360 GLU B CA 1
ATOM 5582 C C . GLU B 1 360 ? -6.022 34.102 66.797 1.00 11.20 360 GLU B C 1
ATOM 5583 O O . GLU B 1 360 ? -5.162 34.885 66.395 1.00 10.47 360 GLU B O 1
ATOM 5589 N N . VAL B 1 361 ? -6.742 34.397 67.896 1.00 10.30 361 VAL B N 1
ATOM 5590 C CA . VAL B 1 361 ? -6.544 35.663 68.575 1.00 11.26 361 VAL B CA 1
ATOM 5591 C C . VAL B 1 361 ? -5.131 35.849 69.103 1.00 11.11 361 VAL B C 1
ATOM 5592 O O . VAL B 1 361 ? -4.539 36.928 68.974 1.00 11.15 361 VAL B O 1
ATOM 5596 N N . VAL B 1 362 ? -4.539 34.812 69.704 1.00 11.83 362 VAL B N 1
ATOM 5597 C CA . VAL B 1 362 ? -3.209 34.961 70.278 1.00 12.91 362 VAL B CA 1
ATOM 5598 C C . VAL B 1 362 ? -2.106 34.709 69.260 1.00 13.56 362 VAL B C 1
ATOM 5599 O O . VAL B 1 362 ? -0.940 34.944 69.590 1.00 13.98 362 VAL B O 1
ATOM 5603 N N . GLY B 1 363 ? -2.451 34.256 68.054 1.00 12.95 363 GLY B N 1
ATOM 5604 C CA . GLY B 1 363 ? -1.416 34.046 67.035 1.00 13.50 363 GLY B CA 1
ATOM 5605 C C . GLY B 1 363 ? -0.599 32.783 67.260 1.00 14.28 363 GLY B C 1
ATOM 5606 O O . GLY B 1 363 ? 0.623 32.808 67.046 1.00 13.54 363 GLY B O 1
ATOM 5607 N N . VAL B 1 364 ? -1.268 31.690 67.584 1.00 12.42 364 VAL B N 1
ATOM 5608 C CA . VAL B 1 364 ? -0.552 30.428 67.789 1.00 14.36 364 VAL B CA 1
ATOM 5609 C C . VAL B 1 364 ? 0.251 30.039 66.545 1.00 15.50 364 VAL B C 1
ATOM 5610 O O . VAL B 1 364 ? -0.312 30.036 65.452 1.00 15.64 364 VAL B O 1
ATOM 5614 N N . GLN B 1 365 ? 1.507 29.705 66.774 1.00 13.76 365 GLN B N 1
ATOM 5615 C CA . GLN B 1 365 ? 2.357 29.184 65.712 1.00 16.04 365 GLN B CA 1
ATOM 5616 C C . GLN B 1 365 ? 2.957 27.903 66.312 1.00 15.24 365 GLN B C 1
ATOM 5617 O O . GLN B 1 365 ? 3.592 27.977 67.368 1.00 14.58 365 GLN B O 1
ATOM 5623 N N . VAL B 1 366 ? 2.698 26.758 65.697 1.00 15.44 366 VAL B N 1
ATOM 5624 C CA . VAL B 1 366 ? 3.179 25.474 66.183 1.00 14.72 366 VAL B CA 1
ATOM 5625 C C . VAL B 1 366 ? 4.585 25.226 65.658 1.00 16.18 366 VAL B C 1
ATOM 5626 O O . VAL B 1 366 ? 4.874 25.416 64.479 1.00 17.15 366 VAL B O 1
ATOM 5630 N N . ILE B 1 367 ? 5.512 24.813 66.519 1.00 14.90 367 ILE B N 1
ATOM 5631 C CA . ILE B 1 367 ? 6.908 24.576 66.159 1.00 15.80 367 ILE B CA 1
ATOM 5632 C C . ILE B 1 367 ? 7.450 23.281 66.754 1.00 15.29 367 ILE B C 1
ATOM 5633 O O . ILE B 1 367 ? 6.792 22.703 67.617 1.00 15.66 367 ILE B O 1
ATOM 5638 N N . SER B 1 368 ? 8.633 22.844 66.303 1.00 14.36 368 SER B N 1
ATOM 5639 C CA . SER B 1 368 ? 9.179 21.628 66.914 1.00 14.47 368 SER B CA 1
ATOM 5640 C C . SER B 1 368 ? 9.948 22.014 68.176 1.00 13.68 368 SER B C 1
ATOM 5641 O O . SER B 1 368 ? 10.294 23.178 68.422 1.00 15.52 368 SER B O 1
ATOM 5644 N N . LEU B 1 369 ? 10.334 20.967 68.914 1.00 13.68 369 LEU B N 1
ATOM 5645 C CA . LEU B 1 369 ? 11.143 21.207 70.117 1.00 13.60 369 LEU B CA 1
ATOM 5646 C C . LEU B 1 369 ? 12.497 21.764 69.748 1.00 13.02 369 LEU B C 1
ATOM 5647 O O . LEU B 1 369 ? 13.031 22.711 70.328 1.00 14.84 369 LEU B O 1
ATOM 5652 N N . ASP B 1 370 ? 13.085 21.265 68.630 1.00 15.71 370 ASP B N 1
ATOM 5653 C CA . ASP B 1 370 ? 14.336 21.832 68.147 1.00 16.04 370 ASP B CA 1
ATOM 5654 C C . ASP B 1 370 ? 14.237 23.307 67.784 1.00 17.10 370 ASP B C 1
ATOM 5655 O O . ASP B 1 370 ? 15.254 23.987 67.896 1.00 17.43 370 ASP B O 1
ATOM 5660 N N . ASP B 1 371 ? 13.072 23.812 67.387 1.00 17.24 371 ASP B N 1
ATOM 5661 C CA . ASP B 1 371 ? 12.916 25.231 67.104 1.00 17.14 371 ASP B CA 1
ATOM 5662 C C . ASP B 1 371 ? 12.575 26.075 68.324 1.00 16.36 371 ASP B C 1
ATOM 5663 O O . ASP B 1 371 ? 12.510 27.293 68.190 1.00 15.49 371 ASP B O 1
ATOM 5668 N N . ALA B 1 372 ? 12.545 25.487 69.516 1.00 16.50 372 ALA B N 1
ATOM 5669 C CA . ALA B 1 372 ? 12.185 26.262 70.713 1.00 16.20 372 ALA B CA 1
ATOM 5670 C C . ALA B 1 372 ? 13.094 27.430 70.980 1.00 16.51 372 ALA B C 1
ATOM 5671 O O . ALA B 1 372 ? 12.609 28.565 71.168 1.00 14.80 372 ALA B O 1
ATOM 5673 N N . PRO B 1 373 ? 14.416 27.287 70.948 1.00 15.94 373 PRO B N 1
ATOM 5674 C CA . PRO B 1 373 ? 15.330 28.385 71.163 1.00 16.91 373 PRO B CA 1
ATOM 5675 C C . PRO B 1 373 ? 15.102 29.497 70.148 1.00 17.29 373 PRO B C 1
ATOM 5676 O O . PRO B 1 373 ? 15.113 30.664 70.562 1.00 17.19 373 PRO B O 1
ATOM 5680 N N . ARG B 1 374 ? 14.879 29.212 68.850 1.00 18.27 374 ARG B N 1
ATOM 5681 C CA . ARG B 1 374 ? 14.626 30.321 67.930 1.00 19.06 374 ARG B CA 1
ATOM 5682 C C . ARG B 1 374 ? 13.253 30.934 68.255 1.00 18.49 374 ARG B C 1
ATOM 5683 O O . ARG B 1 374 ? 13.131 32.149 68.113 1.00 17.35 374 ARG B O 1
ATOM 5691 N N . GLY B 1 375 ? 12.304 30.120 68.678 1.00 17.17 375 GLY B N 1
ATOM 5692 C CA . GLY B 1 375 ? 10.986 30.632 69.089 1.00 16.29 375 GLY B CA 1
ATOM 5693 C C . GLY B 1 375 ? 11.140 31.623 70.240 1.00 15.80 375 GLY B C 1
ATOM 5694 O O . GLY B 1 375 ? 10.586 32.723 70.260 1.00 15.03 375 GLY B O 1
ATOM 5695 N N . TYR B 1 376 ? 11.928 31.271 71.254 1.00 15.50 376 TYR B N 1
ATOM 5696 C CA . TYR B 1 376 ? 12.197 32.194 72.358 1.00 13.94 376 TYR B CA 1
ATOM 5697 C C . TYR B 1 376 ? 12.746 33.520 71.833 1.00 14.90 376 TYR B C 1
ATOM 5698 O O . TYR B 1 376 ? 12.380 34.610 72.263 1.00 15.09 376 TYR B O 1
ATOM 5707 N N . GLY B 1 377 ? 13.715 33.441 70.910 1.00 15.22 377 GLY B N 1
ATOM 5708 C CA . GLY B 1 377 ? 14.317 34.646 70.347 1.00 16.82 377 GLY B CA 1
ATOM 5709 C C . GLY B 1 377 ? 13.329 35.513 69.576 1.00 15.21 377 GLY B C 1
ATOM 5710 O O . GLY B 1 377 ? 13.349 36.735 69.749 1.00 15.32 377 GLY B O 1
ATOM 5711 N N . GLU B 1 378 ? 12.509 34.903 68.733 1.00 15.80 378 GLU B N 1
ATOM 5712 C CA . GLU B 1 378 ? 11.517 35.656 67.972 1.00 16.10 378 GLU B CA 1
ATOM 5713 C C . GLU B 1 378 ? 10.502 36.282 68.933 1.00 14.94 378 GLU B C 1
ATOM 5714 O O . GLU B 1 378 ? 10.151 37.441 68.781 1.00 14.65 378 GLU B O 1
ATOM 5720 N N . PHE B 1 379 ? 10.079 35.476 69.907 1.00 13.86 379 PHE B N 1
ATOM 5721 C CA . PHE B 1 379 ? 9.133 36.030 70.906 1.00 13.21 379 PHE B CA 1
ATOM 5722 C C . PHE B 1 379 ? 9.756 37.190 71.647 1.00 13.25 379 PHE B C 1
ATOM 5723 O O . PHE B 1 379 ? 9.148 38.245 71.857 1.00 14.77 379 PHE B O 1
ATOM 5731 N N . ASP B 1 380 ? 11.009 37.057 72.101 1.00 13.35 380 ASP B N 1
ATOM 5732 C CA . ASP B 1 380 ? 11.706 38.134 72.797 1.00 15.80 380 ASP B CA 1
ATOM 5733 C C . ASP B 1 380 ? 11.818 39.394 71.950 1.00 16.03 380 ASP B C 1
ATOM 5734 O O . ASP B 1 380 ? 11.658 40.511 72.453 1.00 16.19 380 ASP B O 1
ATOM 5739 N N . ALA B 1 381 ? 11.999 39.244 70.647 1.00 15.83 381 ALA B N 1
ATOM 5740 C CA . ALA B 1 381 ? 12.033 40.360 69.702 1.00 16.02 381 ALA B CA 1
ATOM 5741 C C . ALA B 1 381 ? 10.673 40.990 69.451 1.00 16.28 381 ALA B C 1
ATOM 5742 O O . ALA B 1 381 ? 10.587 42.021 68.759 1.00 18.48 381 ALA B O 1
ATOM 5744 N N . GLY B 1 382 ? 9.587 40.441 69.992 1.00 14.70 382 GLY B N 1
ATOM 5745 C CA . GLY B 1 382 ? 8.283 41.050 69.846 1.00 14.49 382 GLY B CA 1
ATOM 5746 C C . GLY B 1 382 ? 7.355 40.483 68.805 1.00 13.00 382 GLY B C 1
ATOM 5747 O O . GLY B 1 382 ? 6.333 41.149 68.556 1.00 13.73 382 GLY B O 1
ATOM 5748 N N . VAL B 1 383 ? 7.624 39.355 68.161 1.00 13.41 383 VAL B N 1
ATOM 5749 C CA . VAL B 1 383 ? 6.688 38.859 67.147 1.00 14.43 383 VAL B CA 1
ATOM 5750 C C . VAL B 1 383 ? 5.330 38.642 67.790 1.00 14.53 383 VAL B C 1
ATOM 5751 O O . VAL B 1 383 ? 5.227 38.201 68.944 1.00 14.52 383 VAL B O 1
ATOM 5755 N N . PRO B 1 384 ? 4.245 38.900 67.077 1.00 14.10 384 PRO B N 1
ATOM 5756 C CA . PRO B 1 384 ? 2.894 38.715 67.592 1.00 12.77 384 PRO B CA 1
ATOM 5757 C C . PRO B 1 384 ? 2.417 37.291 67.416 1.00 13.27 384 PRO B C 1
ATOM 5758 O O . PRO B 1 384 ? 1.497 36.931 66.684 1.00 14.52 384 PRO B O 1
ATOM 5762 N N . LYS B 1 385 ? 3.072 36.378 68.149 1.00 11.86 385 LYS B N 1
ATOM 5763 C CA . LYS B 1 385 ? 2.811 34.960 68.086 1.00 13.19 385 LYS B CA 1
ATOM 5764 C C . LYS B 1 385 ? 2.843 34.335 69.494 1.00 13.04 385 LYS B C 1
ATOM 5765 O O . LYS B 1 385 ? 3.340 34.964 70.422 1.00 14.80 385 LYS B O 1
ATOM 5771 N N . LYS B 1 386 ? 2.183 33.214 69.577 1.00 12.77 386 LYS B N 1
ATOM 5772 C CA . LYS B 1 386 ? 2.191 32.354 70.772 1.00 11.40 386 LYS B CA 1
ATOM 5773 C C . LYS B 1 386 ? 2.782 31.031 70.307 1.00 11.25 386 LYS B C 1
ATOM 5774 O O . LYS B 1 386 ? 2.156 30.287 69.563 1.00 10.76 386 LYS B O 1
ATOM 5780 N N . PHE B 1 387 ? 4.026 30.761 70.730 1.00 12.36 387 PHE B N 1
ATOM 5781 C CA . PHE B 1 387 ? 4.703 29.546 70.295 1.00 13.21 387 PHE B CA 1
ATOM 5782 C C . PHE B 1 387 ? 4.252 28.305 71.050 1.00 12.62 387 PHE B C 1
ATOM 5783 O O . PHE B 1 387 ? 4.188 28.288 72.279 1.00 13.31 387 PHE B O 1
ATOM 5791 N N . VAL B 1 388 ? 3.797 27.343 70.261 1.00 11.80 388 VAL B N 1
ATOM 5792 C CA . VAL B 1 388 ? 3.287 26.063 70.743 1.00 12.21 388 VAL B CA 1
ATOM 5793 C C . VAL B 1 388 ? 4.179 24.946 70.197 1.00 14.42 388 VAL B C 1
ATOM 5794 O O . VAL B 1 388 ? 4.211 24.728 68.982 1.00 14.53 388 VAL B O 1
ATOM 5798 N N . ILE B 1 389 ? 4.909 24.290 71.099 1.00 13.14 389 ILE B N 1
ATOM 5799 C CA . ILE B 1 389 ? 5.819 23.213 70.675 1.00 14.56 389 ILE B CA 1
ATOM 5800 C C . ILE B 1 389 ? 5.066 21.906 70.595 1.00 14.92 389 ILE B C 1
ATOM 5801 O O . ILE B 1 389 ? 4.342 21.527 71.532 1.00 13.73 389 ILE B O 1
ATOM 5806 N N . ASP B 1 390 ? 5.249 21.149 69.512 1.00 15.05 390 ASP B N 1
ATOM 5807 C CA . ASP B 1 390 ? 4.699 19.788 69.360 1.00 16.04 390 ASP B CA 1
ATOM 5808 C C . ASP B 1 390 ? 5.921 18.879 69.359 1.00 17.29 390 ASP B C 1
ATOM 5809 O O . ASP B 1 390 ? 6.535 18.600 68.319 1.00 16.25 390 ASP B O 1
ATOM 5814 N N . PRO B 1 391 ? 6.353 18.428 70.536 1.00 16.71 391 PRO B N 1
ATOM 5815 C CA . PRO B 1 391 ? 7.565 17.659 70.665 1.00 17.75 391 PRO B CA 1
ATOM 5816 C C . PRO B 1 391 ? 7.673 16.346 69.941 1.00 17.55 391 PRO B C 1
ATOM 5817 O O . PRO B 1 391 ? 8.810 16.050 69.517 1.00 18.66 391 PRO B O 1
ATOM 5821 N N . HIS B 1 392 ? 6.604 15.605 69.769 1.00 17.10 392 HIS B N 1
ATOM 5822 C CA . HIS B 1 392 ? 6.650 14.317 69.083 1.00 18.18 392 HIS B CA 1
ATOM 5823 C C . HIS B 1 392 ? 5.991 14.379 67.713 1.00 19.62 392 HIS B C 1
ATOM 5824 O O . HIS B 1 392 ? 5.630 13.352 67.129 1.00 20.21 392 HIS B O 1
ATOM 5831 N N . LYS B 1 393 ? 5.721 15.593 67.229 1.00 20.22 393 LYS B N 1
ATOM 5832 C CA . LYS B 1 393 ? 5.008 15.788 65.966 1.00 21.27 393 LYS B CA 1
ATOM 5833 C C . LYS B 1 393 ? 3.728 14.964 65.965 1.00 21.15 393 LYS B C 1
ATOM 5834 O O . LYS B 1 393 ? 3.325 14.365 64.968 1.00 20.26 393 LYS B O 1
ATOM 5840 N N . THR B 1 394 ? 2.931 15.116 67.027 1.00 20.37 394 THR B N 1
ATOM 5841 C CA . THR B 1 394 ? 1.696 14.378 67.209 1.00 20.54 394 THR B CA 1
ATOM 5842 C C . THR B 1 394 ? 0.545 14.861 66.340 1.00 20.77 394 THR B C 1
ATOM 5843 O O . THR B 1 394 ? -0.348 14.086 65.975 1.00 21.41 394 THR B O 1
ATOM 5847 N N . PHE B 1 395 ? 0.511 16.159 66.044 1.00 20.71 395 PHE B N 1
ATOM 5848 C CA . PHE B 1 395 ? -0.593 16.708 65.266 1.00 22.22 395 PHE B CA 1
ATOM 5849 C C . PHE B 1 395 ? -0.148 17.651 64.158 1.00 24.19 395 PHE B C 1
ATOM 5850 O O . PHE B 1 395 ? -1.012 18.099 63.393 1.00 25.94 395 PHE B O 1
ATOM 5858 N N . SER B 1 396 ? 1.116 18.034 64.126 1.00 24.52 396 SER B N 1
ATOM 5859 C CA . SER B 1 396 ? 1.562 19.035 63.171 1.00 26.02 396 SER B CA 1
ATOM 5860 C C 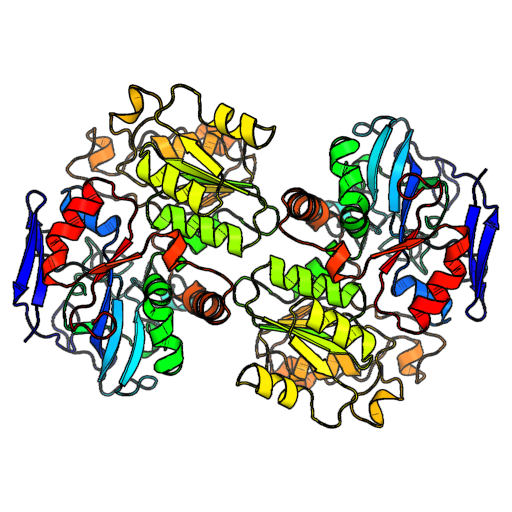. SER B 1 396 ? 2.383 18.487 62.014 1.00 26.92 396 SER B C 1
ATOM 5861 O O . SER B 1 396 ? 3.008 19.301 61.333 1.00 27.52 396 SER B O 1
ATOM 5864 N N . ALA B 1 397 ? 2.305 17.192 61.745 1.00 28.38 397 ALA B N 1
ATOM 5865 C CA . ALA B 1 397 ? 3.004 16.640 60.580 1.00 29.75 397 ALA B CA 1
ATOM 5866 C C . ALA B 1 397 ? 2.523 17.315 59.299 1.00 30.91 397 ALA B C 1
ATOM 5867 O O . ALA B 1 397 ? 1.416 17.890 59.276 1.00 30.51 397 ALA B O 1
#

Organism: Pseudomonas putida (NCBI:txid303)

CATH classification: 3.90.180.10 (+1 more: 3.40.50.720)

Radius of gyration: 28.9 Å; Cα contacts (8 Å, |Δi|>4): 2178; chains: 2; bounding box: 86×68×45 Å